Protein AF-R7HRK1-F1 (afdb_monomer_lite)

Secondary structure (DSSP, 8-state):
-PPEEEEGGG--TT-EEEE-S-EEEEPSSSEEPS-EEEE-TT-EEEESS-EEEPTT-EEEE-TT-EEEE-S-EEE-TT-EEEE-TT-EEE-TT-EEEE-TT-EEEE-TT-EEESSEEEEEEEEEE--SS--B-TT-EEEEEE--SEE-GGGGT---BSSHHHHHSTTSPB-HHHHHHHHHHHTTSEEEE-SEEEEE-SPEEE-TT-EEEEPP----EETTEE---EEEEE---HHHHHHHHTT--TT-TTTTT--EEEEESEEEEEEEE--TT-GGG-EEEEEEEESSSS--TTEEEESEEEE------TTSS-SS--PPPEEEEESS-EEEES-EEES-SEEEEE-SS-----EEES-EEE----TTGGGS-GGGPPEEEE--SSEEEEEEES-EE--SSSEEEEEESEEEEEEES-EE-S-EEEES-EEEEEES-EE-TT--EEEES-EEEEES-EEE--SS-SEEEE-SS--EEEEES-EEEEPPHHHHHTBTTTTS-GGGTTGGG----SEEE-SS-EEEEES-EEEE-SSSS---EEEE--EEEEPTTS-EEEEPHHHHHHHHHHTTEEEEETTTEEE-----S-TT------GGGG----PBP--EEEEEEE-TTSPEEEEE--EEEEEEEEEEEETTTTEEE-SSSSSSPEEPPEE-SSSEESEEEET-EEEEEEEETTEEEEEEEEB-EEEEPPS-EEEEEEEEEETTSS-EEEEEEEEES-SEEEE-SSEETTEEPEE--GGGPPPPB--EEEEEEETTEEEEEES-S--SS--TT-EEEETTSTT-EE-TT-

Foldseek 3Di:
DDAAEAELVPDDAAEEAEDAAAHEYEYPDQERHAYEYEQDALYEYEYPEEHEYEAAHEYHYDHNAAYEYPAAYEYEELYEYEFEANHYEYEAPHEYEYYANYEYEFEANRYEYQHEYEYAQYEYDYDLAQGYDQRYHYYYDYVDLEFELRVNPWDFAPDLVQLLDPPDDASLSSQQRSQRNQVQHEHEYFFGETHHQDAREAEPLGHYEKAADDQDCDVNDGRGIAEYEYHHAPVNVVVQQPQAPPPDLQQNAPQENYEYQKDWDWDWDDPPPDPVPTRTHIHIAGNDAPADQRAEDERYEYEYPNFPPPPPDPLPDRDFHEYYEYNAAYAYYQYEYHRGLADYAYGQGEYENRHHENYEYDDDDDPSLLPDDPVSRAENEHDHHEYEDAEAENYEEDDRNHAHEEAYNYEYYEHEHYEYAGEYEHENYENYEHEHYEYDDQHAYEYENYEYEYEQYHAEHWLDQRYEWYYPQAYEYEYANYEYEYEFPLVLVQEPCSVPDPPCQCSRLAHQFNYEGEQNYKYKAAQYFYDYDYPDPPDPFTFFGWYFYQDPVRDTHGTDLCCLFASLQRNHTWMQHGRRQIFGWDDDDPLAPQDDDDCVVVLDHQRFQRHWDFPVDAPPVRHTDIDRPWAKKFKWKWFGNGLQQQAGADPDPDQDTHTWWWDPNPDTDRMDTFDDWDWRWHADPNDTDIDIGTGWIKTFARSGQGWMKMWMAGPVRPDIWIFTIRGNGRGIWTDSPQDISNTGIDGDDPVSRRRHDYFFPDWTDGRHEIETEGCDQDGPSHDQRYWYFHPPPPGDIRNNPD

Sequence (802 aa):
MGRNFIYTSSWHEGDVVEITTNSTIEQITPIVPRVHIVVGKDVHVDFNVGFTFADGTVIEIKEGGCLEVTSNVTIGKNCRIYAGSEALSLLEKKSLTIGQNSVLHLQRHSVIGSGTLVGDFAQIEAPLVEIFGSKVKVEGDWLNDRVYPQWFGAVAYKSCGEASAASSVCSADAIERAVRMAVYGEVFIPRGYYRIARTIKLPFGVNIRGASSVEWDYDGVTKYGTVLVSAFDYEGLKSRLQGVDDNCESCKENNYLIEINVQWVVIVENPEDDAEKWKKIIVPRSEIEYTTRETSIKNLRLRNSSLPLLKDIGREQAYLMYGILSGASLNMDGVTFQHFGQALRFTDNYIDNKCVVNCTMSEYWDAYMLNQDEAHKPYAFNMGFLGDALMFAHNGVSGFVNKGLLVNNCGGAMICDNIITAESKIRQSKAVDFSSNHLERGTILKIEDSEVTMRSNYFWLGQEPVVQISGADGSVVSMDGDAFRFYDSAFYMSQSDFEKTKDDNGAAYRINADIALDRQSKLNLSNVYRYWGGEGFSSMLTCGVHVCEWMDDGSFGEVLDVFKRFSYALSRNCQISTGFKANMHFEESGLMDVPDPRPYGMLNAGVAWVLMYDTGETDNEGNKKYEKDVGTYTYECQLLLDSKRGIGWTYDDKQTMRNLPIWNGDGFVDEVTVRDEFSVSYIDDKQEKTRSVVKGVLIALPCVYGVVRIKRMKSTGDDCRYVDVPVCGAKFLYDNGVSVCGFPWQDYTHNDEITLNKGVDSVEISASRAKLYANQSVFKNLKSEDVVYKLGDKYTLIDNNK

pLDDT: mean 81.84, std 15.82, range [37.88, 98.75]

Structure (mmCIF, N/CA/C/O backbone):
data_AF-R7HRK1-F1
#
_entry.id   AF-R7HRK1-F1
#
loop_
_atom_site.group_PDB
_atom_site.id
_atom_site.type_symbol
_atom_site.label_atom_id
_atom_site.label_alt_id
_atom_site.label_comp_id
_atom_site.label_asym_id
_atom_site.label_entity_id
_atom_site.label_seq_id
_atom_site.pdbx_PDB_ins_code
_atom_site.Cartn_x
_atom_site.Cartn_y
_atom_site.Cartn_z
_atom_site.occupancy
_atom_site.B_iso_or_equiv
_atom_site.auth_seq_id
_atom_site.auth_comp_id
_atom_site.auth_asym_id
_atom_site.auth_atom_id
_atom_site.pdbx_PDB_model_num
ATOM 1 N N . MET A 1 1 ? -45.266 3.252 51.906 1.00 43.16 1 MET A N 1
ATOM 2 C CA . MET A 1 1 ? -45.538 1.812 52.115 1.00 43.16 1 MET A CA 1
ATOM 3 C C . MET A 1 1 ? -44.201 1.157 52.421 1.00 43.16 1 MET A C 1
ATOM 5 O O . MET A 1 1 ? -43.238 1.507 51.753 1.00 43.16 1 MET A O 1
ATOM 9 N N . GLY A 1 2 ? -44.105 0.371 53.495 1.00 56.53 2 GLY A N 1
ATOM 10 C CA . GLY A 1 2 ? -42.823 -0.110 54.030 1.00 56.53 2 GLY A CA 1
ATOM 11 C C . GLY A 1 2 ? -42.136 -1.122 53.111 1.00 56.53 2 GLY A C 1
ATOM 12 O O . GLY A 1 2 ? -42.814 -1.955 52.518 1.00 56.53 2 GLY A O 1
ATOM 13 N N . ARG A 1 3 ? -40.807 -1.031 52.991 1.00 67.06 3 ARG A N 1
ATOM 14 C CA . ARG A 1 3 ? -39.968 -2.112 52.451 1.00 67.06 3 ARG A CA 1
ATOM 15 C C . ARG A 1 3 ? -39.905 -3.241 53.479 1.00 67.06 3 ARG A C 1
ATOM 17 O O . ARG A 1 3 ? -39.780 -2.966 54.672 1.00 67.06 3 ARG A O 1
ATOM 24 N N . ASN A 1 4 ? -39.987 -4.483 53.015 1.00 85.38 4 ASN A N 1
ATOM 25 C CA . ASN A 1 4 ? -39.751 -5.653 53.857 1.00 85.38 4 ASN A CA 1
ATOM 26 C C . ASN A 1 4 ? -38.242 -5.881 54.028 1.00 85.38 4 ASN A C 1
ATOM 28 O O . ASN A 1 4 ? -37.469 -5.576 53.127 1.00 85.38 4 ASN A O 1
ATOM 32 N N . PHE A 1 5 ? -37.817 -6.425 55.165 1.00 85.94 5 PHE A N 1
ATOM 33 C CA . PHE A 1 5 ? -36.421 -6.803 55.399 1.00 85.94 5 PHE A CA 1
ATOM 34 C C . PHE A 1 5 ? -36.304 -8.326 55.399 1.00 85.94 5 PHE A C 1
ATOM 36 O O . PHE A 1 5 ? -37.048 -9.001 56.112 1.00 85.94 5 PHE A O 1
ATOM 43 N N . ILE A 1 6 ? -35.392 -8.867 54.588 1.00 86.38 6 ILE A N 1
ATOM 44 C CA . ILE A 1 6 ? -35.136 -10.309 54.493 1.00 86.38 6 ILE A CA 1
ATOM 45 C C . ILE A 1 6 ? -33.760 -10.598 55.080 1.00 86.38 6 ILE A C 1
ATOM 47 O O . ILE A 1 6 ? -32.749 -10.127 54.564 1.00 86.38 6 ILE A O 1
ATOM 51 N N . TYR A 1 7 ? -33.725 -11.400 56.143 1.00 85.94 7 TYR A N 1
ATOM 52 C CA . TYR A 1 7 ? -32.491 -11.777 56.827 1.00 85.94 7 TYR A CA 1
ATOM 53 C C . TYR A 1 7 ? -31.938 -13.095 56.285 1.00 85.94 7 TYR A C 1
ATOM 55 O O . TYR A 1 7 ? -32.559 -14.152 56.424 1.00 85.94 7 TYR A O 1
ATOM 63 N N . THR A 1 8 ? -30.729 -13.041 55.729 1.00 83.38 8 THR A N 1
ATOM 64 C CA . THR A 1 8 ? -30.027 -14.215 55.160 1.00 83.38 8 THR A CA 1
ATOM 65 C C . THR A 1 8 ? -29.679 -15.300 56.186 1.00 83.38 8 THR A C 1
ATOM 67 O O . THR A 1 8 ? -29.416 -16.432 55.799 1.00 83.38 8 THR A O 1
ATOM 70 N N . SER A 1 9 ? -29.737 -15.007 57.492 1.00 80.06 9 SER A N 1
ATOM 71 C CA . SER A 1 9 ? -29.539 -15.996 58.568 1.00 80.06 9 SER A CA 1
ATOM 72 C C . SER A 1 9 ? -30.571 -17.127 58.573 1.00 80.06 9 SER A C 1
ATOM 74 O O . SER A 1 9 ? -30.361 -18.138 59.238 1.00 80.06 9 SER A O 1
ATOM 76 N N . SER A 1 10 ? -31.688 -16.942 57.868 1.00 81.12 10 SER A N 1
ATOM 77 C CA . SER A 1 10 ? -32.748 -17.940 57.718 1.00 81.12 10 SER A CA 1
ATOM 78 C C . SER A 1 10 ? -32.573 -18.854 56.502 1.00 81.12 10 SER A C 1
ATOM 80 O O . SER A 1 10 ? -33.369 -19.773 56.330 1.00 81.12 10 SER A O 1
ATOM 82 N N . TRP A 1 11 ? -31.573 -18.596 55.654 1.00 88.00 11 TRP A N 1
ATOM 83 C CA . TRP A 1 11 ? -31.360 -19.338 54.414 1.00 88.00 11 TRP A CA 1
ATOM 84 C C . TRP A 1 11 ? -30.428 -20.522 54.656 1.00 88.00 11 TRP A C 1
ATOM 86 O O . TRP A 1 11 ? -29.427 -20.407 55.367 1.00 88.00 11 TRP A O 1
ATOM 96 N N . HIS A 1 12 ? -30.740 -21.649 54.029 1.00 88.06 12 HIS A N 1
ATOM 97 C CA . HIS A 1 12 ? -29.974 -22.883 54.088 1.00 88.06 12 HIS A CA 1
ATOM 98 C C . HIS A 1 12 ? -29.457 -23.267 52.701 1.00 88.06 12 HIS A C 1
ATOM 100 O O . HIS A 1 12 ? -29.936 -22.820 51.659 1.00 88.06 12 HIS A O 1
ATOM 106 N N . GLU A 1 13 ? -28.440 -24.119 52.706 1.00 89.12 13 GLU A N 1
ATOM 107 C CA . GLU A 1 13 ? -27.839 -24.680 51.504 1.00 89.12 13 GLU A CA 1
ATOM 108 C C . GLU A 1 13 ? -28.887 -25.427 50.655 1.00 89.12 13 GLU A C 1
ATOM 110 O O . GLU A 1 13 ? -29.468 -26.416 51.102 1.00 89.12 13 GLU A O 1
ATOM 115 N N . GLY A 1 14 ? -29.087 -24.979 49.414 1.00 88.75 14 GLY A N 1
ATOM 116 C CA . GLY A 1 14 ? -30.035 -25.550 48.455 1.00 88.75 14 GLY A CA 1
ATOM 117 C C . GLY A 1 14 ? -31.432 -24.922 48.462 1.00 88.75 14 GLY A C 1
ATOM 118 O O . GLY A 1 14 ? -32.275 -25.358 47.676 1.00 88.75 14 GLY A O 1
ATOM 119 N N . ASP A 1 15 ? -31.685 -23.913 49.300 1.00 91.88 15 ASP A N 1
ATOM 120 C CA . ASP A 1 15 ? -32.994 -23.259 49.365 1.00 91.88 15 ASP A CA 1
ATOM 121 C C . ASP A 1 15 ? -33.365 -22.566 48.045 1.00 91.88 15 ASP A C 1
ATOM 123 O O . ASP A 1 15 ? -32.522 -21.983 47.357 1.00 91.88 15 ASP A O 1
ATOM 127 N N . VAL A 1 16 ? -34.663 -22.578 47.726 1.00 93.56 16 VAL A N 1
ATOM 128 C CA . VAL A 1 16 ? -35.264 -21.709 46.707 1.00 93.56 16 VAL A CA 1
ATOM 129 C C . VAL A 1 16 ? -35.940 -20.546 47.429 1.00 93.56 16 VAL A C 1
ATOM 131 O O . VAL A 1 16 ? -36.921 -20.743 48.144 1.00 93.56 16 VAL A O 1
ATOM 134 N N . VAL A 1 17 ? -35.407 -19.339 47.258 1.00 91.38 17 VAL A N 1
ATOM 135 C CA . VAL A 1 17 ? -35.871 -18.121 47.928 1.00 91.38 17 VAL A CA 1
ATOM 136 C C . VAL A 1 17 ? -36.610 -17.248 46.920 1.00 91.38 17 VAL A C 1
ATOM 138 O O . VAL A 1 17 ? -35.994 -16.535 46.130 1.00 91.38 17 VAL A O 1
ATOM 141 N N . GLU A 1 18 ? -37.940 -17.295 46.949 1.00 93.00 18 GLU A N 1
ATOM 142 C CA . GLU A 1 18 ? -38.793 -16.461 46.099 1.00 93.00 18 GLU A CA 1
ATOM 143 C C . GLU A 1 18 ? -39.197 -15.170 46.827 1.00 93.00 18 GLU A C 1
ATOM 145 O O . GLU A 1 18 ? -39.800 -15.200 47.902 1.00 93.00 18 GLU A O 1
ATOM 150 N N . ILE A 1 19 ? -38.859 -14.019 46.243 1.00 92.81 19 ILE A N 1
ATOM 151 C CA . ILE A 1 19 ? -39.132 -12.694 46.802 1.00 92.81 19 ILE A CA 1
ATOM 152 C C . ILE A 1 19 ? -40.277 -12.059 46.015 1.00 92.81 19 ILE A C 1
ATOM 154 O O . ILE A 1 19 ? -40.098 -11.636 44.876 1.00 92.81 19 ILE A O 1
ATOM 158 N N . THR A 1 20 ? -41.457 -11.967 46.628 1.00 92.50 20 THR A N 1
ATOM 159 C CA . THR A 1 20 ? -42.696 -11.519 45.960 1.00 92.50 20 THR A CA 1
ATOM 160 C C . THR A 1 20 ? -43.121 -10.089 46.312 1.00 92.50 20 THR A C 1
ATOM 162 O O . THR A 1 20 ? -44.172 -9.628 45.873 1.00 92.50 20 THR A O 1
ATOM 165 N N . THR A 1 21 ? -42.344 -9.377 47.131 1.00 91.88 21 THR A N 1
ATOM 166 C CA . THR A 1 21 ? -42.627 -7.998 47.566 1.00 91.88 21 THR A CA 1
ATOM 167 C C . THR A 1 21 ? -41.347 -7.183 47.647 1.00 91.88 21 THR A C 1
ATOM 169 O O . THR A 1 21 ? -40.297 -7.749 47.948 1.00 91.88 21 THR A O 1
ATOM 172 N N . ASN A 1 22 ? -41.437 -5.862 47.464 1.00 91.69 22 ASN A N 1
ATOM 173 C CA . ASN A 1 22 ? -40.282 -4.967 47.564 1.00 91.69 22 ASN A CA 1
ATOM 174 C C . ASN A 1 22 ? -39.552 -5.135 48.899 1.00 91.69 22 ASN A C 1
ATOM 176 O O . ASN A 1 22 ? -40.147 -4.939 49.966 1.00 91.69 22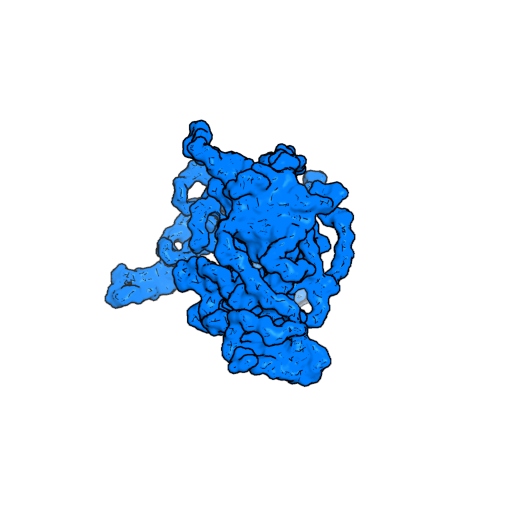 ASN A O 1
ATOM 180 N N . SER A 1 23 ? -38.273 -5.493 48.829 1.00 91.88 23 SER A N 1
ATOM 181 C CA . SER A 1 23 ? -37.516 -5.928 49.999 1.00 91.88 23 SER A CA 1
ATOM 182 C C . SER A 1 23 ? -36.078 -5.426 49.987 1.00 91.88 23 SER A C 1
ATOM 184 O O . SER A 1 23 ? -35.483 -5.267 48.930 1.00 91.88 23 SER A O 1
ATOM 186 N N . THR A 1 24 ? -35.508 -5.244 51.171 1.00 89.06 24 THR A N 1
ATOM 187 C CA . THR A 1 24 ? -34.071 -5.071 51.375 1.00 89.06 24 THR A CA 1
ATOM 188 C C . THR A 1 24 ? -33.519 -6.350 51.980 1.00 89.06 24 THR A C 1
ATOM 190 O O . THR A 1 24 ? -33.995 -6.810 53.022 1.00 89.06 24 THR A O 1
ATOM 193 N N . ILE A 1 25 ? -32.523 -6.946 51.333 1.00 85.81 25 ILE A N 1
ATOM 194 C CA . ILE A 1 25 ? -31.804 -8.084 51.898 1.00 85.81 25 ILE A CA 1
ATOM 195 C C . ILE A 1 25 ? -30.786 -7.541 52.903 1.00 85.81 25 ILE A C 1
ATOM 197 O O . ILE A 1 25 ? -29.882 -6.771 52.560 1.00 85.81 25 ILE A O 1
ATOM 201 N N . GLU A 1 26 ? -30.944 -7.953 54.159 1.00 81.62 26 GLU A N 1
ATOM 202 C CA . GLU A 1 26 ? -30.003 -7.686 55.239 1.00 81.62 26 GLU A CA 1
ATOM 203 C C . GLU A 1 26 ? -29.160 -8.926 55.514 1.00 81.62 26 GLU A C 1
ATOM 205 O O . GLU A 1 26 ? -29.650 -10.037 55.760 1.00 81.62 26 GLU A O 1
ATOM 210 N N . GLN A 1 27 ? -27.848 -8.725 55.456 1.00 69.06 27 GLN A N 1
ATOM 211 C CA . GLN A 1 27 ? -26.895 -9.785 55.706 1.00 69.06 27 GLN A CA 1
ATOM 212 C C . GLN A 1 27 ? -26.396 -9.748 57.150 1.00 69.06 27 GLN A C 1
ATOM 214 O O . GLN A 1 27 ? -26.017 -8.692 57.651 1.00 69.06 27 GLN A O 1
ATOM 219 N N . ILE A 1 28 ? -26.379 -10.915 57.804 1.00 63.84 28 ILE A N 1
ATOM 220 C CA . ILE A 1 28 ? -25.825 -11.085 59.161 1.00 63.84 28 ILE A CA 1
ATOM 221 C C . ILE A 1 28 ? -24.475 -11.830 59.118 1.00 63.84 28 ILE A C 1
ATOM 223 O O . ILE A 1 28 ? -23.626 -11.622 59.981 1.00 63.84 28 ILE A O 1
ATOM 227 N N . THR A 1 29 ? -24.239 -12.666 58.102 1.00 66.06 29 THR A N 1
ATOM 228 C CA . THR A 1 29 ? -23.014 -13.470 57.921 1.00 66.06 29 THR A CA 1
ATOM 229 C C . THR A 1 29 ? -22.322 -13.117 56.609 1.00 66.06 29 THR A C 1
ATOM 231 O O . THR A 1 29 ? -23.040 -13.026 55.636 1.00 66.06 29 THR A O 1
ATOM 234 N N . PRO A 1 30 ? -20.983 -13.016 56.499 1.00 69.12 30 PRO A N 1
ATOM 235 C CA . PRO A 1 30 ? -20.296 -12.488 55.302 1.00 69.12 30 PRO A CA 1
ATOM 236 C C . PRO A 1 30 ? -20.560 -13.226 53.975 1.00 69.12 30 PRO A C 1
ATOM 238 O O . PRO A 1 30 ? -20.444 -12.637 52.898 1.00 69.12 30 PRO A O 1
ATOM 241 N N . ILE A 1 31 ? -20.914 -14.513 54.040 1.00 77.19 31 ILE A N 1
ATOM 242 C CA . ILE A 1 31 ? -21.186 -15.374 52.883 1.00 77.19 31 ILE A CA 1
ATOM 243 C C . ILE A 1 31 ? -22.622 -15.892 52.995 1.00 77.19 31 ILE A C 1
ATOM 245 O O . ILE A 1 31 ? -23.007 -16.428 54.035 1.00 77.19 31 ILE A O 1
ATOM 249 N N . VAL A 1 32 ? -23.410 -15.716 51.935 1.00 82.25 32 VAL A N 1
ATOM 250 C CA . VAL A 1 32 ? -24.746 -16.315 51.785 1.00 82.25 32 VAL A CA 1
ATOM 251 C C . VAL A 1 32 ? -24.575 -17.759 51.291 1.00 82.25 32 VAL A C 1
ATOM 253 O O . VAL A 1 32 ? -23.785 -17.949 50.365 1.00 82.25 32 VAL A O 1
ATOM 256 N N . PRO A 1 33 ? -25.267 -18.768 51.861 1.00 86.25 33 PRO A N 1
ATOM 257 C CA . PRO A 1 33 ? -25.191 -20.157 51.386 1.00 86.25 33 PRO A CA 1
ATOM 258 C C . PRO A 1 33 ? -25.660 -20.293 49.931 1.00 86.25 33 PRO A C 1
ATOM 260 O O . PRO A 1 33 ? -26.270 -19.372 49.383 1.00 86.25 33 PRO A O 1
ATOM 263 N N . ARG A 1 34 ? -25.383 -21.433 49.285 1.00 91.50 34 ARG A N 1
ATOM 264 C CA . ARG A 1 34 ? -25.794 -21.644 47.890 1.00 91.50 34 ARG A CA 1
ATOM 265 C C . ARG A 1 34 ? -27.310 -21.750 47.832 1.00 91.50 34 ARG A C 1
ATOM 267 O O . ARG A 1 34 ? -27.889 -22.655 48.427 1.00 91.50 34 ARG A O 1
ATOM 274 N N . VAL A 1 35 ? -27.936 -20.863 47.071 1.00 92.69 35 VAL A N 1
ATOM 275 C CA . VAL A 1 35 ? -29.396 -20.765 46.960 1.00 92.69 35 VAL A CA 1
ATOM 276 C C . VAL A 1 35 ? -29.832 -20.546 45.512 1.00 92.69 35 VAL A C 1
ATOM 278 O O . VAL A 1 35 ? -29.031 -20.176 44.652 1.00 92.69 35 VAL A O 1
ATOM 281 N N . HIS A 1 36 ? -31.116 -20.762 45.242 1.00 95.38 36 HIS A N 1
ATOM 282 C CA . HIS A 1 36 ? -31.787 -20.285 44.039 1.00 95.38 36 HIS A CA 1
ATOM 283 C C . HIS A 1 36 ? -32.698 -19.114 44.412 1.00 95.38 36 HIS A C 1
ATOM 285 O O . HIS A 1 36 ? -33.750 -19.305 45.013 1.00 95.38 36 HIS A O 1
ATOM 291 N N . ILE A 1 37 ? -32.293 -17.896 44.070 1.00 93.50 37 ILE A N 1
ATOM 292 C CA . ILE A 1 37 ? -33.057 -16.682 44.363 1.00 93.50 37 ILE A CA 1
ATOM 293 C C . ILE A 1 37 ? -33.919 -16.342 43.163 1.00 93.50 37 ILE A C 1
ATOM 295 O O . ILE A 1 37 ? -33.408 -16.216 42.052 1.00 93.50 37 ILE A O 1
ATOM 299 N N . VAL A 1 38 ? -35.207 -16.135 43.408 1.00 94.75 38 VAL A N 1
ATOM 300 C CA . VAL A 1 38 ? -36.164 -15.689 42.402 1.00 94.75 38 VAL A CA 1
ATOM 301 C C . VAL A 1 38 ? -36.713 -14.330 42.822 1.00 94.75 38 VAL A C 1
ATOM 303 O O . VAL A 1 38 ? -37.481 -14.231 43.778 1.00 94.75 38 VAL A O 1
ATOM 306 N N . VAL A 1 39 ? -36.327 -13.269 42.113 1.00 94.69 39 VAL A N 1
ATOM 307 C CA . VAL A 1 39 ? -36.948 -11.946 42.259 1.00 94.69 39 VAL A CA 1
ATOM 308 C C . VAL A 1 39 ? -38.236 -11.948 41.444 1.00 94.69 39 VAL A C 1
ATOM 310 O O . VAL A 1 39 ? -38.204 -12.119 40.224 1.00 94.69 39 VAL A O 1
ATOM 313 N N . GLY A 1 40 ? -39.369 -11.814 42.132 1.00 90.31 40 GLY A N 1
ATOM 314 C CA . GLY A 1 40 ? -40.701 -11.892 41.545 1.00 90.31 40 GLY A CA 1
ATOM 315 C C . GLY A 1 40 ? -41.011 -10.770 40.551 1.00 90.31 40 GLY A C 1
ATOM 316 O O . GLY A 1 40 ? -40.269 -9.800 40.398 1.00 90.31 40 GLY A O 1
ATOM 317 N N . LYS A 1 41 ? -42.148 -10.914 39.865 1.00 90.62 41 LYS A N 1
ATOM 318 C CA . LYS A 1 41 ? -42.614 -9.948 38.864 1.00 90.62 41 LYS A CA 1
ATOM 319 C C . LYS A 1 41 ? -42.879 -8.581 39.506 1.00 90.62 41 LYS A C 1
ATOM 321 O O . LYS A 1 41 ? -43.570 -8.525 40.519 1.00 90.62 41 LYS A O 1
ATOM 326 N N . ASP A 1 42 ? -42.361 -7.508 38.910 1.00 88.69 42 ASP A N 1
ATOM 327 C CA . ASP A 1 42 ? -42.511 -6.123 39.400 1.00 88.69 42 ASP A CA 1
ATOM 328 C C . ASP A 1 42 ? -41.987 -5.903 40.841 1.00 88.69 42 ASP A C 1
ATOM 330 O O . ASP A 1 42 ? -42.423 -4.992 41.552 1.00 88.69 42 ASP A O 1
ATOM 334 N N . VAL A 1 43 ? -41.055 -6.755 41.295 1.00 91.25 43 VAL A N 1
ATOM 335 C CA . VAL A 1 43 ? -40.468 -6.698 42.641 1.00 91.25 43 VAL A CA 1
ATOM 336 C C . VAL A 1 43 ? -39.103 -6.028 42.616 1.00 91.25 43 VAL A C 1
ATOM 338 O O . VAL A 1 43 ? -38.210 -6.430 41.877 1.00 91.25 43 VAL A O 1
ATOM 341 N N . HIS A 1 44 ? -38.912 -5.056 43.503 1.00 91.69 44 HIS A N 1
ATOM 342 C CA . HIS A 1 44 ? -37.642 -4.375 43.702 1.00 91.69 44 HIS A CA 1
ATOM 343 C C . HIS A 1 44 ? -36.906 -4.908 44.936 1.00 91.69 44 HIS A C 1
ATOM 345 O O . HIS A 1 44 ? -37.411 -4.801 46.060 1.00 91.69 44 HIS A O 1
ATOM 351 N N . VAL A 1 45 ? -35.693 -5.420 44.741 1.00 91.06 45 VAL A N 1
ATOM 352 C CA . VAL A 1 45 ? -34.826 -5.938 45.804 1.00 91.06 45 VAL A CA 1
ATOM 353 C C . VAL A 1 45 ? -33.526 -5.153 45.846 1.00 91.06 45 VAL A C 1
ATOM 355 O O . VAL A 1 45 ? -32.880 -5.011 44.819 1.00 91.06 45 VAL A O 1
ATOM 358 N N . ASP A 1 46 ? -33.128 -4.664 47.017 1.00 90.00 46 ASP A N 1
ATOM 359 C CA . ASP A 1 46 ? -31.837 -3.996 47.215 1.00 90.00 46 ASP A CA 1
ATOM 360 C C . ASP A 1 46 ? -31.024 -4.598 48.369 1.00 90.00 46 ASP A C 1
ATOM 362 O O . ASP A 1 46 ? -31.499 -5.456 49.120 1.00 90.00 46 ASP A O 1
ATOM 366 N N . PHE A 1 47 ? -29.771 -4.159 48.503 1.00 84.19 47 PHE A N 1
ATOM 367 C CA . PHE A 1 47 ? -28.799 -4.729 49.434 1.00 84.19 47 PHE A CA 1
ATOM 368 C C . PHE A 1 47 ? -28.287 -3.690 50.438 1.00 84.19 47 PHE A C 1
ATOM 370 O O . PHE A 1 47 ? -27.630 -2.716 50.068 1.00 84.19 47 PHE A O 1
ATOM 377 N N . ASN A 1 48 ? -28.526 -3.900 51.736 1.00 76.00 48 ASN A N 1
ATOM 378 C CA . ASN A 1 48 ? -28.136 -2.904 52.747 1.00 76.00 48 ASN A CA 1
ATOM 379 C C . ASN A 1 48 ? -26.603 -2.824 52.953 1.00 76.00 48 ASN A C 1
ATOM 381 O O . ASN A 1 48 ? -26.036 -1.762 53.199 1.00 76.00 48 ASN A O 1
ATOM 385 N N . VAL A 1 49 ? -25.904 -3.956 52.832 1.00 80.31 49 VAL A N 1
ATOM 386 C CA . VAL A 1 49 ? -24.457 -4.091 53.094 1.00 80.31 49 VAL A CA 1
ATOM 387 C C . VAL A 1 49 ? -23.775 -4.883 51.985 1.00 80.31 49 VAL A C 1
ATOM 389 O O . VAL A 1 49 ? -24.453 -5.524 51.188 1.00 80.31 49 VAL A O 1
ATOM 392 N N . GLY A 1 50 ? -22.449 -4.787 51.873 1.00 80.25 50 GLY A N 1
ATOM 393 C CA . GLY A 1 50 ? -21.697 -5.544 50.869 1.00 80.25 50 GLY A CA 1
ATOM 394 C C . GLY A 1 50 ? -21.510 -7.003 51.279 1.00 80.25 50 GLY A C 1
ATOM 395 O O . GLY A 1 50 ? -21.308 -7.268 52.464 1.00 80.25 50 GLY A O 1
ATOM 396 N N . PHE A 1 51 ? -21.585 -7.932 50.322 1.00 82.44 51 PHE A N 1
ATOM 397 C CA . PHE A 1 51 ? -21.531 -9.362 50.624 1.00 82.44 51 PHE A CA 1
ATOM 398 C C . PHE A 1 51 ? -21.212 -10.289 49.451 1.00 82.44 51 PHE A C 1
ATOM 400 O O . PHE A 1 51 ? -21.140 -9.847 48.309 1.00 82.44 51 PHE A O 1
ATOM 407 N N . THR A 1 52 ? -21.031 -11.586 49.741 1.00 88.44 52 THR A N 1
ATOM 408 C CA . THR A 1 52 ? -20.759 -12.633 48.743 1.00 88.44 52 THR A CA 1
ATOM 409 C C . THR A 1 52 ? -21.827 -13.735 48.731 1.00 88.44 52 THR A C 1
ATOM 411 O O . THR A 1 52 ? -22.128 -14.306 49.780 1.00 88.44 52 THR A O 1
ATOM 414 N N . PHE A 1 53 ? -22.378 -14.069 47.560 1.00 90.12 53 PHE A N 1
ATOM 415 C CA . PHE A 1 53 ? -23.128 -15.313 47.342 1.00 90.12 53 PHE A CA 1
ATOM 416 C C . PHE A 1 53 ? -22.171 -16.496 47.189 1.00 90.12 53 PHE A C 1
ATOM 418 O O . PHE A 1 53 ? -21.150 -16.368 46.516 1.00 90.12 53 PHE A O 1
ATOM 425 N N . ALA A 1 54 ? -22.498 -17.646 47.780 1.00 92.25 54 ALA A N 1
ATOM 426 C CA . ALA A 1 54 ? -21.708 -18.862 47.620 1.00 92.25 54 ALA A CA 1
ATOM 427 C C . ALA A 1 54 ? -21.689 -19.371 46.172 1.00 92.25 54 ALA A C 1
ATOM 429 O O . ALA A 1 54 ? -22.555 -19.056 45.350 1.00 92.25 54 ALA A O 1
ATOM 430 N N . ASP A 1 55 ? -20.701 -20.214 45.891 1.00 95.19 55 ASP A N 1
ATOM 431 C CA . ASP A 1 55 ? -20.543 -20.890 44.611 1.00 95.19 55 ASP A CA 1
ATOM 432 C C . ASP A 1 55 ? -21.787 -21.721 44.244 1.00 95.19 55 ASP A C 1
ATOM 434 O O . ASP A 1 55 ? -22.432 -22.333 45.097 1.00 95.19 55 ASP A O 1
ATOM 438 N N . GLY A 1 56 ? -22.117 -21.774 42.954 1.00 94.69 56 GLY A N 1
ATOM 439 C CA . GLY A 1 56 ? -23.258 -22.528 42.430 1.00 94.69 56 GLY A CA 1
ATOM 440 C C . GLY A 1 56 ? -24.623 -21.875 42.659 1.00 94.69 56 GLY A C 1
ATOM 441 O O . GLY A 1 56 ? -25.642 -22.529 42.436 1.00 94.69 56 GLY A O 1
ATOM 442 N N . THR A 1 57 ? -24.661 -20.622 43.119 1.00 94.75 57 THR A N 1
ATOM 443 C CA . THR A 1 57 ? -25.902 -19.856 43.306 1.00 94.75 57 THR A CA 1
ATOM 444 C C . THR A 1 57 ? -26.579 -19.580 41.959 1.00 94.75 57 THR A C 1
ATOM 446 O O . THR A 1 57 ? -25.922 -19.287 40.955 1.00 94.75 57 THR A O 1
ATOM 449 N N . VAL A 1 58 ? -27.911 -19.649 41.937 1.00 97.19 58 VAL A N 1
ATOM 450 C CA . VAL A 1 58 ? -28.728 -19.256 40.780 1.00 97.19 58 VAL A CA 1
ATOM 451 C C . VAL A 1 58 ? -29.555 -18.033 41.152 1.00 97.19 58 VAL A C 1
ATOM 453 O O . VAL A 1 58 ? -30.205 -18.023 42.193 1.00 97.19 58 VAL A O 1
ATOM 456 N 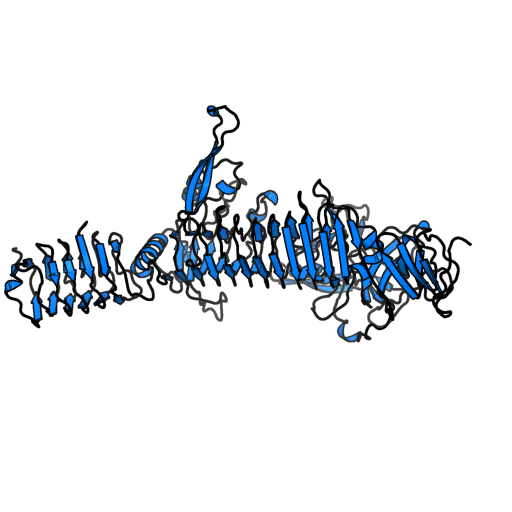N . ILE A 1 59 ? -29.538 -17.003 40.311 1.00 95.50 59 ILE A N 1
ATOM 457 C CA . ILE A 1 59 ? -30.350 -15.795 40.480 1.00 95.50 59 ILE A CA 1
ATOM 458 C C . ILE A 1 59 ? -31.232 -15.646 39.247 1.00 95.50 59 ILE A C 1
ATOM 460 O O . ILE A 1 59 ? -30.733 -15.520 38.132 1.00 95.50 59 ILE A O 1
ATOM 464 N N . GLU A 1 60 ? -32.542 -15.644 39.441 1.00 96.31 60 GLU A N 1
ATOM 465 C CA . GLU A 1 60 ? -33.525 -15.419 38.391 1.00 96.31 60 GLU A CA 1
ATOM 466 C C . GLU A 1 60 ? -34.338 -14.162 38.701 1.00 96.31 60 GLU A C 1
ATOM 468 O O . GLU A 1 60 ? -34.980 -14.061 39.746 1.00 96.31 60 GLU A O 1
ATOM 473 N N . ILE A 1 61 ? -34.326 -13.198 37.784 1.00 95.06 61 ILE A N 1
ATOM 474 C CA . ILE A 1 61 ? -35.082 -11.953 37.908 1.00 95.06 61 ILE A CA 1
ATOM 475 C C . ILE A 1 61 ? -36.215 -11.997 36.891 1.00 95.06 61 ILE A C 1
ATOM 477 O O . ILE A 1 61 ? -35.987 -11.946 35.678 1.00 95.06 61 ILE A O 1
ATOM 481 N N . LYS A 1 62 ? -37.442 -12.158 37.395 1.00 92.06 62 LYS A N 1
ATOM 482 C CA . LYS A 1 62 ? -38.648 -12.246 36.568 1.00 92.06 62 LYS A CA 1
ATOM 483 C C . LYS A 1 62 ? -38.962 -10.886 35.936 1.00 92.06 62 LYS A C 1
ATOM 485 O O . LYS A 1 62 ? -38.421 -9.855 36.318 1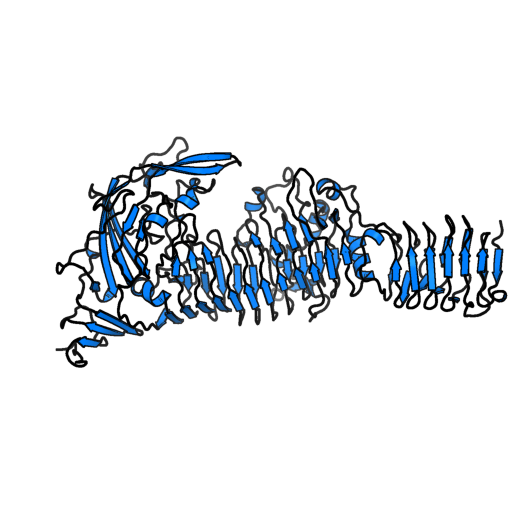.00 92.06 62 LYS A O 1
ATOM 490 N N . GLU A 1 63 ? -39.849 -10.899 34.945 1.00 88.19 63 GLU A N 1
ATOM 491 C CA . GLU A 1 63 ? -40.285 -9.708 34.202 1.00 88.19 63 GLU A CA 1
ATOM 492 C C . GLU A 1 63 ? -40.652 -8.535 35.135 1.00 88.19 63 GLU A C 1
ATOM 494 O O . GLU A 1 63 ? -41.400 -8.715 36.091 1.00 88.19 63 GLU A O 1
ATOM 499 N N . GLY A 1 64 ? -40.111 -7.340 34.884 1.00 87.06 64 GLY A N 1
ATOM 500 C CA . GLY A 1 64 ? -40.350 -6.148 35.714 1.00 87.06 64 GLY A CA 1
ATOM 501 C C . GLY A 1 64 ? -39.695 -6.173 37.104 1.00 87.06 64 GLY A C 1
ATOM 502 O O . GLY A 1 64 ? -39.704 -5.159 37.798 1.00 87.06 64 GLY A O 1
ATOM 503 N N . GLY A 1 65 ? -39.120 -7.303 37.526 1.00 92.94 65 GLY A N 1
ATOM 504 C CA . GLY A 1 65 ? -38.316 -7.394 38.739 1.00 92.94 65 GLY A CA 1
ATOM 505 C C . GLY A 1 65 ? -36.979 -6.670 38.579 1.00 92.94 65 GLY A C 1
ATOM 506 O O . GLY A 1 65 ? -36.433 -6.595 37.480 1.00 92.94 65 GLY A O 1
ATOM 507 N N . CYS A 1 66 ? -36.440 -6.153 39.680 1.00 94.12 66 CYS A N 1
ATOM 508 C CA . CYS A 1 66 ? -35.181 -5.416 39.706 1.00 94.12 66 CYS A CA 1
ATOM 509 C C . CYS A 1 66 ? -34.357 -5.793 40.938 1.00 94.12 66 CYS A C 1
ATOM 511 O O . CYS A 1 66 ? -34.865 -5.816 42.062 1.00 94.12 66 CYS A O 1
ATOM 513 N N . LEU A 1 67 ? -33.074 -6.061 40.712 1.00 93.38 67 LEU A N 1
ATOM 514 C CA . LEU A 1 67 ? -32.051 -6.210 41.730 1.00 93.38 67 LEU A CA 1
ATOM 515 C C . LEU A 1 67 ? -31.150 -4.969 41.715 1.00 93.38 67 LEU A C 1
ATOM 517 O O . LEU A 1 67 ? -30.332 -4.780 40.810 1.00 93.38 67 LEU A O 1
ATOM 521 N N . GLU A 1 68 ? -31.308 -4.119 42.721 1.00 93.12 68 GLU A N 1
ATOM 522 C CA . GLU A 1 68 ? -30.550 -2.887 42.891 1.00 93.12 68 GLU A CA 1
ATOM 523 C C . GLU A 1 68 ? -29.303 -3.123 43.752 1.00 93.12 68 GLU A C 1
ATOM 525 O O . GLU A 1 68 ? -29.355 -3.473 44.932 1.00 93.12 68 GLU A O 1
ATOM 530 N N . VAL A 1 69 ? -28.141 -2.899 43.149 1.00 91.06 69 VAL A N 1
ATOM 531 C CA . VAL A 1 69 ? -26.825 -3.038 43.765 1.00 91.06 69 VAL A CA 1
ATOM 532 C C . VAL A 1 69 ? -26.451 -1.720 44.437 1.00 91.06 69 VAL A C 1
ATOM 534 O O . VAL A 1 69 ? -25.747 -0.874 43.885 1.00 91.06 69 VAL A O 1
ATOM 537 N N . THR A 1 70 ? -26.962 -1.542 45.653 1.00 90.94 70 THR A N 1
ATOM 538 C CA . THR A 1 70 ? -26.723 -0.386 46.538 1.00 90.94 70 THR A CA 1
ATOM 539 C C . THR A 1 70 ? -25.435 -0.507 47.369 1.00 90.94 70 THR A C 1
ATOM 541 O O . THR A 1 70 ? -24.978 0.467 47.974 1.00 90.94 70 THR A O 1
ATOM 544 N N . SER A 1 71 ? -24.795 -1.677 47.365 1.00 89.25 71 SER A N 1
ATOM 545 C CA . SER A 1 71 ? -23.543 -2.012 48.056 1.00 89.25 71 SER A CA 1
ATOM 546 C C . SER A 1 71 ? -22.624 -2.843 47.141 1.00 89.25 71 SER A C 1
ATOM 548 O O . SER A 1 71 ? -23.032 -3.227 46.052 1.00 89.25 71 SER A O 1
ATOM 550 N N . ASN A 1 72 ? -21.373 -3.110 47.537 1.00 91.19 72 ASN A N 1
ATOM 551 C CA . ASN A 1 72 ? -20.495 -3.978 46.737 1.00 91.19 72 ASN A CA 1
ATOM 552 C C . ASN A 1 72 ? -20.885 -5.443 46.949 1.00 91.19 72 ASN A C 1
ATOM 554 O O . ASN A 1 72 ? -20.787 -5.940 48.071 1.00 91.19 72 ASN A O 1
ATOM 558 N N . VAL A 1 73 ? -21.301 -6.121 45.884 1.00 91.62 73 VAL A N 1
ATOM 559 C CA . VAL A 1 73 ? -21.791 -7.502 45.931 1.00 91.62 73 VAL A CA 1
ATOM 560 C C . VAL A 1 73 ? -20.926 -8.387 45.047 1.00 91.62 73 VAL A C 1
ATOM 562 O O . VAL A 1 73 ? -20.608 -8.024 43.918 1.00 91.62 73 VAL A O 1
ATOM 565 N N . THR A 1 74 ? -20.579 -9.566 45.550 1.00 93.62 74 THR A N 1
ATOM 566 C CA . THR A 1 74 ? -19.879 -10.607 44.800 1.00 93.62 74 THR A CA 1
ATOM 567 C C . THR A 1 74 ? -20.795 -11.811 44.636 1.00 93.62 74 THR A C 1
ATOM 569 O O . THR A 1 74 ? -21.388 -12.300 45.594 1.00 93.62 74 THR A O 1
ATOM 572 N N . ILE A 1 75 ? -20.901 -12.323 43.421 1.00 94.06 75 ILE A N 1
ATOM 573 C CA . ILE A 1 75 ? -21.496 -13.618 43.121 1.00 94.06 75 ILE A CA 1
ATOM 574 C C . ILE A 1 75 ? -20.350 -14.625 43.017 1.00 94.06 75 ILE A C 1
ATOM 576 O O . ILE A 1 75 ? -19.369 -14.354 42.328 1.00 94.06 75 ILE A O 1
ATOM 580 N N . GLY A 1 76 ? -20.449 -15.747 43.733 1.00 94.44 76 GLY A N 1
ATOM 581 C CA . GLY A 1 76 ? -19.425 -16.793 43.762 1.00 94.44 76 GLY A CA 1
ATOM 582 C C . GLY A 1 76 ? -19.194 -17.472 42.409 1.00 94.44 76 GLY A C 1
ATOM 583 O O . GLY A 1 76 ? -19.690 -17.053 41.364 1.00 94.44 76 GLY A O 1
ATOM 584 N N . LYS A 1 77 ? -18.431 -18.559 42.415 1.00 96.62 77 LYS A N 1
ATOM 585 C CA . LYS A 1 77 ? -18.048 -19.300 41.206 1.00 96.62 77 LYS A CA 1
ATOM 586 C C . LYS A 1 77 ? -19.165 -20.214 40.711 1.00 96.62 77 LYS A C 1
ATOM 588 O O . LYS A 1 77 ? -19.989 -20.672 41.497 1.00 96.62 77 LYS A O 1
ATOM 593 N N . ASN A 1 78 ? -19.142 -20.578 39.431 1.00 96.81 78 ASN A N 1
ATOM 594 C CA . ASN A 1 78 ? -20.078 -21.527 38.811 1.00 96.81 78 ASN A CA 1
ATOM 595 C C . ASN A 1 78 ? -21.562 -21.138 38.988 1.00 96.81 78 ASN A C 1
ATOM 597 O O . ASN A 1 78 ? -22.428 -22.008 39.102 1.00 96.81 78 ASN A O 1
ATOM 601 N N . CYS A 1 79 ? -21.857 -19.841 39.058 1.00 96.94 79 CYS A N 1
ATOM 602 C CA . CYS A 1 79 ? -23.206 -19.322 39.262 1.00 96.94 79 CYS A CA 1
ATOM 603 C C . CYS A 1 79 ? -23.933 -19.083 37.930 1.00 96.94 79 CYS A C 1
ATOM 605 O O . CYS A 1 79 ? -23.318 -18.972 36.867 1.00 96.94 79 CYS A O 1
ATOM 607 N N . ARG A 1 80 ? -25.263 -18.965 37.981 1.00 97.81 80 ARG A N 1
ATOM 608 C CA . ARG A 1 80 ? -26.076 -18.563 36.821 1.00 97.81 80 ARG A CA 1
ATOM 609 C C . ARG A 1 80 ? -26.993 -17.412 37.175 1.00 97.81 80 ARG A C 1
ATOM 611 O O . ARG A 1 80 ? -27.684 -17.468 38.187 1.00 97.81 80 ARG A O 1
ATOM 618 N N . ILE A 1 81 ? -27.015 -16.396 36.324 1.00 97.19 81 ILE A N 1
ATOM 619 C CA . ILE A 1 81 ? -27.848 -15.212 36.509 1.00 97.19 81 ILE A CA 1
ATOM 620 C C . ILE A 1 81 ? -28.714 -15.031 35.270 1.00 97.19 81 ILE A C 1
ATOM 622 O O . ILE A 1 81 ? -28.193 -14.926 34.163 1.00 97.19 81 ILE A O 1
ATOM 626 N N . TYR A 1 82 ? -30.027 -14.982 35.460 1.00 97.06 82 TYR A N 1
ATOM 627 C CA . TYR A 1 82 ? -31.015 -14.731 34.417 1.00 97.06 82 TYR A CA 1
ATOM 628 C C . TYR A 1 82 ? -31.645 -13.366 34.664 1.00 97.06 82 TYR A C 1
ATOM 630 O O . TYR A 1 82 ? -32.425 -13.198 35.603 1.00 97.06 82 TYR A O 1
ATOM 638 N N . ALA A 1 83 ? -31.289 -12.391 33.832 1.00 94.19 83 ALA A N 1
ATOM 639 C CA . ALA A 1 83 ? -31.731 -11.013 33.968 1.00 94.19 83 ALA A CA 1
ATOM 640 C C . ALA A 1 83 ? -32.533 -10.592 32.727 1.00 94.19 83 ALA A C 1
ATOM 642 O O . ALA A 1 83 ? -32.008 -10.536 31.612 1.00 94.19 83 ALA A O 1
ATOM 643 N N . GLY A 1 84 ? -33.821 -10.300 32.926 1.00 89.25 84 GLY A N 1
ATOM 644 C CA . GLY A 1 84 ? -34.685 -9.688 31.913 1.00 89.25 84 GLY A CA 1
ATOM 645 C C . GLY A 1 84 ? -34.345 -8.214 31.656 1.00 89.25 84 GLY A C 1
ATOM 646 O O . GLY A 1 84 ? -33.276 -7.738 32.033 1.00 89.25 84 GLY A O 1
ATOM 647 N N . SER A 1 85 ? -35.247 -7.477 31.009 1.00 86.81 85 SER A N 1
ATOM 648 C CA . SER A 1 85 ? -35.097 -6.023 30.822 1.00 86.81 85 SER A CA 1
ATOM 649 C C . SER A 1 85 ? -35.096 -5.291 32.167 1.00 86.81 85 SER A C 1
ATOM 651 O O . SER A 1 85 ? -35.932 -5.595 33.011 1.00 86.81 85 SER A O 1
ATOM 653 N N . GLU A 1 86 ? -34.184 -4.330 32.344 1.00 87.94 86 GLU A N 1
ATOM 654 C CA . GLU A 1 86 ? -34.028 -3.490 33.551 1.00 87.94 86 GLU A CA 1
ATOM 655 C C . GLU A 1 86 ? -33.846 -4.268 34.869 1.00 87.94 86 GLU A C 1
ATOM 657 O O . GLU A 1 86 ? -34.060 -3.744 35.959 1.00 87.94 86 GLU A O 1
ATOM 662 N N . ALA A 1 87 ? -33.409 -5.523 34.774 1.00 92.69 87 ALA A N 1
ATOM 663 C CA . ALA A 1 87 ? -33.340 -6.435 35.904 1.00 92.69 87 ALA A CA 1
ATOM 664 C C . ALA A 1 87 ? -32.195 -6.137 36.886 1.00 92.69 87 ALA A C 1
ATOM 666 O O . ALA A 1 87 ? -32.305 -6.472 38.060 1.00 92.69 87 ALA A O 1
ATOM 667 N N . LEU A 1 88 ? -31.094 -5.528 36.439 1.00 95.06 88 LEU A N 1
ATOM 668 C CA . LEU A 1 88 ? -29.939 -5.197 37.278 1.00 95.06 88 LEU A CA 1
ATOM 669 C C . LEU A 1 88 ? -29.722 -3.681 37.295 1.00 95.06 88 LEU A C 1
ATOM 671 O O . LEU A 1 88 ? -29.381 -3.093 36.269 1.00 95.06 88 LEU A O 1
ATOM 675 N N . SER A 1 89 ? -29.857 -3.047 38.459 1.00 95.19 89 SER A N 1
ATOM 676 C CA . SER A 1 89 ? -29.600 -1.612 38.638 1.00 95.19 89 SER A CA 1
ATOM 677 C C . SER A 1 89 ? -28.340 -1.397 39.470 1.00 95.19 89 SER A C 1
ATOM 679 O O . SER A 1 89 ? -28.286 -1.788 40.631 1.00 95.19 89 SER A O 1
ATOM 681 N N . LEU A 1 90 ? -27.300 -0.794 38.890 1.00 94.81 90 LEU A N 1
ATOM 682 C CA . LEU A 1 90 ? -26.009 -0.597 39.554 1.00 94.81 90 LEU A CA 1
ATOM 683 C C . LEU A 1 90 ? -25.853 0.851 40.028 1.00 94.81 90 LEU A C 1
ATOM 685 O O . LEU A 1 90 ? -25.744 1.773 39.211 1.00 94.81 90 LEU A O 1
ATOM 689 N N . LEU A 1 91 ? -25.795 1.059 41.345 1.00 93.81 91 LEU A N 1
ATOM 690 C CA . LEU A 1 91 ? -25.620 2.389 41.926 1.00 93.81 91 LEU A CA 1
ATOM 691 C C . LEU A 1 91 ? -24.184 2.907 41.725 1.00 93.81 91 LEU A C 1
ATOM 693 O O . LEU A 1 91 ? -23.218 2.144 41.708 1.00 93.81 91 LEU A O 1
ATOM 697 N N . GLU A 1 92 ? -24.028 4.225 41.594 1.00 94.31 92 GLU A N 1
ATOM 698 C CA . GLU A 1 92 ? -22.723 4.862 41.395 1.00 94.31 92 GLU A CA 1
ATOM 699 C C . GLU A 1 92 ? -21.699 4.437 42.466 1.00 94.31 92 GLU A C 1
ATOM 701 O O . GLU A 1 92 ? -21.998 4.403 43.662 1.00 94.31 92 GLU A O 1
ATOM 706 N N . LYS A 1 93 ? -20.461 4.155 42.037 1.00 92.19 93 LYS A N 1
ATOM 707 C CA . LYS A 1 93 ? -19.343 3.700 42.892 1.00 92.19 93 LYS A CA 1
ATOM 708 C C . LYS A 1 93 ? -19.570 2.345 43.577 1.00 92.19 93 LYS A C 1
ATOM 710 O O . LYS A 1 93 ? -18.774 1.984 44.444 1.00 92.19 93 LYS A O 1
ATOM 715 N N . LYS A 1 94 ? -20.628 1.612 43.220 1.00 94.81 94 LYS A N 1
ATOM 716 C CA . LYS A 1 94 ? -20.872 0.238 43.672 1.00 94.81 94 LYS A CA 1
ATOM 717 C C . LYS A 1 94 ? -20.548 -0.752 42.570 1.00 94.81 94 LYS A C 1
ATOM 719 O O . LYS A 1 94 ? -20.676 -0.432 41.387 1.00 94.81 94 LYS A O 1
ATOM 724 N N . SER A 1 95 ? -20.111 -1.937 42.979 1.00 94.75 95 SER A N 1
ATOM 725 C CA . SER A 1 95 ? -19.723 -3.006 42.066 1.00 94.75 95 SER A CA 1
ATOM 726 C C . SER A 1 95 ? -20.541 -4.273 42.278 1.00 94.75 95 SER A C 1
ATOM 728 O O . SER A 1 95 ? -20.746 -4.695 43.417 1.00 94.75 95 SER A O 1
ATOM 730 N N . LEU A 1 96 ? -20.933 -4.905 41.174 1.00 95.69 96 LEU A N 1
ATOM 731 C CA . LEU A 1 96 ? -21.372 -6.295 41.144 1.00 95.69 96 LEU A CA 1
ATOM 732 C C . LEU A 1 96 ? -20.272 -7.136 40.494 1.00 95.69 96 LEU A C 1
ATOM 734 O O . LEU A 1 96 ? -20.023 -6.996 39.299 1.00 95.69 96 LEU A O 1
ATOM 738 N N . THR A 1 97 ? -19.616 -7.989 41.273 1.00 96.81 97 THR A N 1
ATOM 739 C CA . THR A 1 97 ? -18.564 -8.886 40.787 1.00 96.81 97 THR A CA 1
ATOM 740 C C . THR A 1 97 ? -19.137 -10.267 40.516 1.00 96.81 97 THR A C 1
ATOM 742 O O . THR A 1 97 ? -19.795 -10.838 41.381 1.00 96.81 97 THR A O 1
ATOM 745 N N . ILE A 1 98 ? -18.878 -10.820 39.335 1.00 97.00 98 ILE A N 1
ATOM 746 C CA . ILE A 1 98 ? -19.313 -12.154 38.928 1.00 97.00 98 ILE A CA 1
ATOM 747 C C . ILE A 1 98 ? -18.108 -13.093 38.936 1.00 97.00 98 ILE A C 1
ATOM 749 O O . ILE A 1 98 ? -17.178 -12.907 38.156 1.00 97.00 98 ILE A O 1
ATOM 753 N N . GLY A 1 99 ? -18.141 -14.102 39.804 1.00 96.25 99 GLY A N 1
ATOM 754 C CA . GLY A 1 99 ? -17.056 -15.059 39.976 1.00 96.25 99 GLY A CA 1
ATOM 755 C C . GLY A 1 99 ? -16.889 -16.047 38.820 1.00 96.25 99 GLY A C 1
ATOM 756 O O . GLY A 1 99 ? -17.785 -16.259 37.999 1.00 96.25 99 GLY A O 1
ATOM 757 N N . GLN A 1 100 ? -15.737 -16.709 38.827 1.00 96.50 100 GLN A N 1
ATOM 758 C CA . GLN A 1 100 ? -15.243 -17.635 37.799 1.00 96.50 100 GLN A CA 1
ATOM 759 C C . GLN A 1 100 ? -16.263 -18.676 37.335 1.00 96.50 100 GLN A C 1
ATOM 761 O O . GLN A 1 100 ? -16.996 -19.245 38.147 1.00 96.50 100 GLN A O 1
ATOM 766 N N . ASN A 1 101 ? -16.258 -18.976 36.031 1.00 95.00 101 ASN A N 1
ATOM 767 C CA . ASN A 1 101 ? -17.133 -19.963 35.377 1.00 95.00 101 ASN A CA 1
ATOM 768 C C . ASN A 1 101 ? -18.639 -19.696 35.550 1.00 95.00 101 ASN A C 1
ATOM 770 O O . ASN A 1 101 ? -19.455 -20.608 35.402 1.00 95.00 101 ASN A O 1
ATOM 774 N N . SER A 1 102 ? -19.019 -18.466 35.891 1.00 97.19 102 SER A N 1
ATOM 775 C CA . SER A 1 102 ? -20.424 -18.074 35.977 1.00 97.19 102 SER A CA 1
ATOM 776 C C . SER A 1 102 ? -20.913 -17.481 34.661 1.00 97.19 102 SER A C 1
ATOM 778 O O . SER A 1 102 ? -20.138 -16.876 33.916 1.00 97.19 102 SER A O 1
ATOM 780 N N . VAL A 1 103 ? -22.213 -17.623 34.398 1.00 97.56 103 VAL A N 1
ATOM 781 C CA . VAL A 1 103 ? -22.852 -17.133 33.168 1.00 97.56 103 VAL A CA 1
ATOM 782 C C . VAL A 1 103 ? -23.962 -16.138 33.498 1.00 97.56 103 VAL A C 1
ATOM 784 O O . VAL A 1 103 ? -24.872 -16.438 34.277 1.00 97.56 103 VAL A O 1
ATOM 787 N N . LEU A 1 104 ? -23.892 -14.959 32.880 1.00 97.00 104 LEU A N 1
ATOM 788 C CA . LEU A 1 104 ? -24.949 -13.948 32.871 1.00 97.00 104 LEU A CA 1
ATOM 789 C C . LEU A 1 104 ? -25.746 -14.053 31.573 1.00 97.00 104 LEU A C 1
ATOM 791 O O . LEU A 1 104 ? -25.252 -13.699 30.504 1.00 97.00 104 LEU A O 1
ATOM 795 N N . HIS A 1 105 ? -26.997 -14.487 31.678 1.00 97.31 105 HIS A N 1
ATOM 796 C CA . HIS A 1 105 ? -27.962 -14.456 30.588 1.00 97.31 105 HIS A CA 1
ATOM 797 C C . HIS A 1 105 ? -28.701 -13.118 30.620 1.00 97.31 105 HIS A C 1
ATOM 799 O O . HIS A 1 105 ? -29.536 -12.882 31.499 1.00 97.31 105 HIS A O 1
ATOM 805 N N . LEU A 1 106 ? -28.370 -12.243 29.672 1.00 96.19 106 LEU A N 1
ATOM 806 C CA . LEU A 1 106 ? -28.907 -10.887 29.585 1.00 96.19 106 LEU A CA 1
ATOM 807 C C . LEU A 1 106 ? -29.843 -10.742 28.381 1.00 96.19 106 LEU A C 1
ATOM 809 O O . LEU A 1 106 ? -29.679 -11.373 27.336 1.00 96.19 106 LEU A O 1
ATOM 813 N N . GLN A 1 107 ? -30.825 -9.865 28.526 1.00 93.31 107 GLN A N 1
ATOM 814 C CA . GLN A 1 107 ? -31.745 -9.419 27.489 1.00 93.31 107 GLN A CA 1
ATOM 815 C C . GLN A 1 107 ? -31.531 -7.926 27.193 1.00 93.31 107 GLN A C 1
ATOM 817 O O . GLN A 1 107 ? -30.573 -7.295 27.642 1.00 93.31 107 GLN A O 1
ATOM 822 N N . ARG A 1 108 ? -32.415 -7.348 26.377 1.00 91.88 108 ARG A N 1
ATOM 823 C CA . ARG A 1 108 ? -32.359 -5.928 26.031 1.00 91.88 108 ARG A CA 1
ATOM 824 C C . ARG A 1 108 ? -32.458 -5.063 27.296 1.00 91.88 108 ARG A C 1
ATOM 826 O O . ARG A 1 108 ? -33.366 -5.265 28.090 1.00 91.88 108 ARG A O 1
ATOM 833 N N . HIS A 1 109 ? -31.554 -4.096 27.439 1.00 92.50 109 HIS A N 1
ATOM 834 C CA . HIS A 1 109 ? -31.453 -3.150 28.557 1.00 92.50 109 HIS A CA 1
ATOM 835 C C . HIS A 1 109 ? -31.431 -3.810 29.948 1.00 92.50 109 HIS A C 1
ATOM 837 O O . HIS A 1 109 ? -31.958 -3.249 30.904 1.00 92.50 109 HIS A O 1
ATOM 843 N N . SER A 1 110 ? -30.841 -5.002 30.086 1.00 93.38 110 SER A N 1
ATOM 844 C CA . SER A 1 110 ? -30.822 -5.722 31.366 1.00 93.38 110 SER A CA 1
ATOM 845 C C . SER A 1 110 ? -30.066 -5.027 32.490 1.00 93.38 110 SER A C 1
ATOM 847 O O . SER A 1 110 ? -30.438 -5.208 33.646 1.00 93.38 110 SER A O 1
ATOM 849 N N . VAL A 1 111 ? -29.010 -4.272 32.179 1.00 96.19 111 VAL A N 1
ATOM 850 C CA . VAL A 1 111 ? -28.138 -3.654 33.185 1.00 96.19 111 VAL A CA 1
ATOM 851 C C . VAL A 1 111 ? -28.173 -2.139 33.042 1.00 96.19 111 VAL A C 1
ATOM 853 O O . VAL A 1 111 ? -27.763 -1.592 32.017 1.00 96.19 111 VAL A O 1
ATOM 856 N N . ILE A 1 112 ? -28.630 -1.450 34.081 1.00 95.38 112 ILE A N 1
ATOM 857 C CA . ILE A 1 112 ? -28.808 0.004 34.118 1.00 95.38 112 ILE A CA 1
ATOM 858 C C . ILE A 1 112 ? -28.037 0.635 35.287 1.00 95.38 112 ILE A C 1
ATOM 860 O O . ILE A 1 112 ? -27.444 -0.053 36.116 1.00 95.38 112 ILE A O 1
ATOM 864 N N . GLY A 1 113 ? -28.039 1.967 35.348 1.00 94.56 113 GLY A N 1
ATOM 865 C CA . GLY A 1 113 ? -27.368 2.735 36.398 1.00 94.56 113 GLY A CA 1
ATOM 866 C C . GLY A 1 113 ? -25.986 3.253 35.989 1.00 94.56 113 GLY A C 1
ATOM 867 O O . GLY A 1 113 ? -25.707 3.450 34.806 1.00 94.56 113 GLY A O 1
ATOM 868 N N . SER A 1 114 ? -25.147 3.542 36.983 1.00 95.44 114 SER A N 1
ATOM 869 C CA . SER A 1 114 ? -23.816 4.157 36.825 1.00 95.44 114 SER A CA 1
ATOM 870 C C . SER A 1 114 ? -22.711 3.467 37.636 1.00 95.44 114 SER A C 1
ATOM 872 O O . SER A 1 114 ? -21.595 3.984 37.738 1.00 95.44 114 SER A O 1
ATOM 874 N N . GLY A 1 115 ? -23.024 2.320 38.241 1.00 95.88 115 GLY A N 1
ATOM 875 C CA . GLY A 1 115 ? -22.058 1.452 38.907 1.00 95.88 115 GLY A CA 1
ATOM 876 C C . GLY A 1 115 ? -21.228 0.606 37.939 1.00 95.88 115 GLY A C 1
ATOM 877 O O . GLY A 1 115 ? -21.257 0.800 36.718 1.00 95.88 115 GLY A O 1
ATOM 878 N N . THR A 1 116 ? -20.488 -0.343 38.509 1.00 96.56 116 THR A N 1
ATOM 879 C CA . THR A 1 116 ? -19.556 -1.213 37.783 1.00 96.56 116 THR A CA 1
ATOM 880 C C . THR A 1 116 ? -20.006 -2.672 37.831 1.00 96.56 116 THR A C 1
ATOM 882 O O . THR A 1 116 ? -20.261 -3.217 38.902 1.00 96.56 116 THR A O 1
ATOM 885 N N . LEU A 1 117 ? -20.063 -3.328 36.678 1.00 96.62 117 LEU A N 1
ATOM 886 C CA . LEU A 1 117 ? -20.141 -4.781 36.567 1.00 96.62 117 LEU A CA 1
ATOM 887 C C . LEU A 1 117 ? -18.728 -5.325 36.332 1.00 96.62 117 LEU A C 1
ATOM 889 O O . LEU A 1 117 ? -18.062 -4.895 35.392 1.00 96.62 117 LEU A O 1
ATOM 893 N N . VAL A 1 118 ? -18.275 -6.249 37.177 1.00 96.69 118 VAL A N 1
ATOM 894 C CA . VAL A 1 118 ? -16.914 -6.801 37.137 1.00 96.69 118 VAL A CA 1
ATOM 895 C C . VAL A 1 118 ? -16.967 -8.296 36.837 1.00 96.69 118 VAL A C 1
ATOM 897 O O . VAL A 1 118 ? -17.607 -9.044 37.574 1.00 96.69 118 VAL A O 1
ATOM 900 N N . GLY A 1 119 ? -16.289 -8.740 35.780 1.00 95.50 119 GLY A N 1
ATOM 901 C CA . GLY A 1 119 ? -16.051 -10.161 35.515 1.00 95.50 119 GLY A CA 1
ATOM 902 C C . GLY A 1 119 ? -14.782 -10.656 36.215 1.00 95.50 119 GLY A C 1
ATOM 903 O O . GLY A 1 119 ? -13.759 -9.982 36.188 1.00 95.50 119 GLY A O 1
ATOM 904 N N . ASP A 1 120 ? -14.829 -11.826 36.845 1.00 95.19 120 ASP A N 1
ATOM 905 C CA . ASP A 1 120 ? -13.650 -12.576 37.305 1.00 95.19 120 ASP A CA 1
ATOM 906 C C . ASP A 1 120 ? -13.650 -13.914 36.566 1.00 95.19 120 ASP A C 1
ATOM 908 O O . ASP A 1 120 ? -14.111 -14.920 37.091 1.00 95.19 120 ASP A O 1
ATOM 912 N N . PHE A 1 121 ? -13.243 -13.899 35.294 1.00 93.94 121 PHE A N 1
ATOM 913 C CA . PHE A 1 121 ? -13.375 -15.013 34.349 1.00 93.94 121 PHE A CA 1
ATOM 914 C C . PHE A 1 121 ? -14.823 -15.532 34.250 1.00 93.94 121 PHE A C 1
ATOM 916 O O . PHE A 1 121 ? -15.098 -16.732 34.353 1.00 93.94 121 PHE A O 1
ATOM 923 N N . ALA A 1 122 ? -15.760 -14.600 34.063 1.00 94.56 122 ALA A N 1
ATOM 924 C CA . ALA A 1 122 ? -17.183 -14.867 33.849 1.00 94.56 122 ALA A CA 1
ATOM 925 C C . ALA A 1 122 ? -17.580 -14.680 32.375 1.00 94.56 122 ALA A C 1
ATOM 927 O O . ALA A 1 122 ? -16.843 -14.074 31.599 1.00 94.56 122 ALA A O 1
ATOM 928 N N . GLN A 1 123 ? -18.753 -15.180 31.981 1.00 95.19 123 GLN A N 1
ATOM 929 C CA . GLN A 1 123 ? -19.253 -15.105 30.605 1.00 95.19 123 GLN A CA 1
ATOM 930 C C . GLN A 1 123 ? -20.613 -14.404 30.526 1.00 95.19 123 GLN A C 1
ATOM 932 O O . GLN A 1 123 ? -21.482 -14.599 31.376 1.00 95.19 123 GLN A O 1
ATOM 937 N N . ILE A 1 124 ? -20.822 -13.634 29.457 1.00 95.94 124 ILE A N 1
ATOM 938 C CA . ILE A 1 124 ? -22.133 -13.084 29.086 1.00 95.94 124 ILE A CA 1
ATOM 939 C C . ILE A 1 124 ? -22.720 -13.836 27.893 1.00 95.94 124 ILE A C 1
ATOM 941 O O . ILE A 1 124 ? -22.060 -14.001 26.867 1.00 95.94 124 ILE A O 1
ATOM 945 N N . GLU A 1 125 ? -23.990 -14.214 27.998 1.00 96.12 125 GLU A N 1
ATOM 946 C CA . GLU A 1 125 ? -24.819 -14.674 26.889 1.00 96.12 125 GLU A CA 1
ATOM 947 C C . GLU A 1 125 ? -25.963 -13.685 26.668 1.00 96.12 125 GLU A C 1
ATOM 949 O O . GLU A 1 125 ? -26.816 -13.495 27.535 1.00 96.12 125 GLU A O 1
ATOM 954 N N . ALA A 1 126 ? -25.982 -13.038 25.503 1.00 95.81 126 ALA A N 1
ATOM 955 C CA . ALA A 1 126 ? -26.946 -11.989 25.206 1.00 95.81 126 ALA A CA 1
ATOM 956 C C . ALA A 1 126 ? -27.252 -11.885 23.702 1.00 95.81 126 ALA A C 1
ATOM 958 O O . ALA A 1 126 ? -26.382 -12.175 22.873 1.00 95.81 126 ALA A O 1
ATOM 959 N N . PRO A 1 127 ? -28.459 -11.425 23.322 1.00 95.19 127 PRO A N 1
ATOM 960 C CA . PRO A 1 127 ? -28.765 -11.084 21.938 1.00 95.19 127 PRO A CA 1
ATOM 961 C C . PRO A 1 127 ? -27.949 -9.870 21.451 1.00 95.19 127 PRO A C 1
ATOM 963 O O . PRO A 1 127 ? -27.377 -9.119 2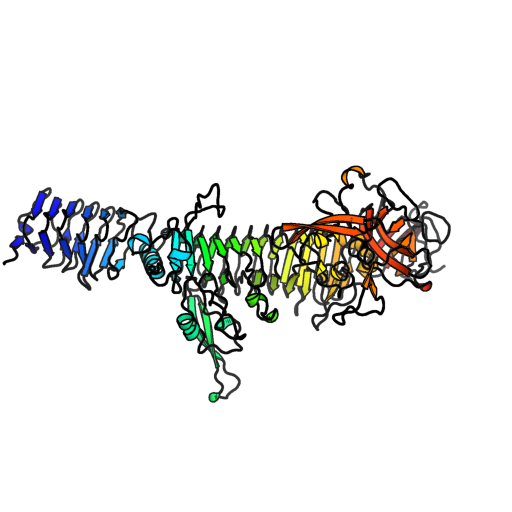2.238 1.00 95.19 127 PRO A O 1
ATOM 966 N N . LEU A 1 128 ? -27.919 -9.649 20.130 1.00 94.88 128 LEU A N 1
ATOM 967 C CA . LEU A 1 128 ? -27.250 -8.504 19.488 1.00 94.88 128 LEU A CA 1
ATOM 968 C C . LEU A 1 128 ? -28.073 -7.210 19.619 1.00 94.88 128 LEU A C 1
ATOM 970 O O . LEU A 1 128 ? -28.536 -6.644 18.631 1.00 94.88 128 LEU A O 1
ATOM 974 N N . VAL A 1 129 ? -28.279 -6.765 20.853 1.00 95.25 129 VAL A N 1
ATOM 975 C CA . VAL A 1 129 ? -29.014 -5.547 21.225 1.00 95.25 129 VAL A CA 1
ATOM 976 C C . VAL A 1 129 ? -28.290 -4.844 22.370 1.00 95.25 129 VAL A C 1
ATOM 978 O O . VAL A 1 129 ? -27.425 -5.441 23.006 1.00 95.25 129 VAL A O 1
ATOM 981 N N . GLU A 1 130 ? -28.661 -3.598 22.657 1.00 96.81 130 GLU A N 1
ATOM 982 C CA . GLU A 1 130 ? -28.141 -2.879 23.822 1.00 96.81 130 GLU A CA 1
ATOM 983 C C . GLU A 1 130 ? -28.577 -3.586 25.106 1.00 96.81 130 GLU A C 1
ATOM 985 O O . GLU A 1 130 ? -29.775 -3.761 25.337 1.00 96.81 130 GLU A O 1
ATOM 990 N N . ILE A 1 131 ? -27.609 -4.005 25.920 1.00 97.38 131 ILE A N 1
ATOM 991 C CA . ILE A 1 131 ? -27.838 -4.686 27.205 1.00 97.38 131 ILE A CA 1
ATOM 992 C C . ILE A 1 131 ? -27.317 -3.865 28.386 1.00 97.38 131 ILE A C 1
ATOM 994 O O . ILE A 1 131 ? -27.837 -3.999 29.492 1.00 97.38 131 ILE A O 1
ATOM 998 N N . PHE A 1 132 ? -26.341 -2.988 28.140 1.00 97.44 132 PHE A N 1
ATOM 999 C CA . PHE A 1 132 ? -25.778 -2.076 29.127 1.00 97.44 132 PHE A CA 1
ATOM 1000 C C . PHE A 1 132 ? -26.251 -0.651 28.884 1.00 97.44 132 PHE A C 1
ATOM 1002 O O . PHE A 1 132 ? -26.050 -0.105 27.801 1.00 97.44 132 PHE A O 1
ATOM 1009 N N . GLY A 1 133 ? -26.759 -0.004 29.928 1.00 94.19 133 GLY A N 1
ATOM 1010 C CA . GLY A 1 133 ? -26.966 1.436 29.924 1.00 94.19 133 GLY A CA 1
ATOM 1011 C C . GLY A 1 133 ? -25.663 2.198 29.650 1.00 94.19 133 GLY A C 1
ATOM 1012 O O . GLY A 1 133 ? -24.558 1.750 29.977 1.00 94.19 133 GLY A O 1
ATOM 1013 N N . SER A 1 134 ? -25.786 3.392 29.070 1.00 92.31 134 SER A N 1
ATOM 1014 C CA . SER A 1 134 ? -24.648 4.221 28.636 1.00 92.31 134 SER A CA 1
ATOM 1015 C C . SER A 1 134 ? -23.665 4.604 29.749 1.00 92.31 134 SER A C 1
ATOM 1017 O O . SER A 1 134 ? -22.497 4.856 29.471 1.00 92.31 134 SER A O 1
ATOM 1019 N N . LYS A 1 135 ? -24.114 4.623 31.010 1.00 94.62 135 LYS A N 1
ATOM 1020 C CA . LYS A 1 135 ? -23.299 4.991 32.180 1.00 94.62 135 LYS A CA 1
ATOM 1021 C C . LYS A 1 135 ? -22.731 3.796 32.950 1.00 94.62 135 LYS A C 1
ATOM 1023 O O . LYS A 1 135 ? -21.925 4.006 33.853 1.00 94.62 135 LYS A O 1
ATOM 1028 N N . VAL A 1 136 ? -23.133 2.569 32.613 1.00 95.50 136 VAL A N 1
ATOM 1029 C CA . VAL A 1 136 ? -22.639 1.356 33.275 1.00 95.50 136 VAL A CA 1
ATOM 1030 C C . VAL A 1 136 ? -21.186 1.113 32.877 1.00 95.50 136 VAL A C 1
ATOM 1032 O O . VAL A 1 136 ? -20.851 1.089 31.686 1.00 95.50 136 VAL A O 1
ATOM 1035 N N . LYS A 1 137 ? -20.328 0.902 33.875 1.00 95.44 137 LYS A N 1
ATOM 1036 C CA . LYS A 1 137 ? -18.939 0.485 33.670 1.00 95.44 137 LYS A CA 1
ATOM 1037 C C . LYS A 1 137 ? -18.873 -1.035 33.626 1.00 95.44 137 LYS A C 1
ATOM 1039 O O . LYS A 1 137 ? -19.480 -1.695 34.464 1.00 95.44 137 LYS A O 1
ATOM 1044 N N . VAL A 1 138 ? -18.149 -1.577 32.655 1.00 95.25 138 VAL A N 1
ATOM 1045 C CA . VAL A 1 138 ? -17.920 -3.019 32.520 1.00 95.25 138 VAL A CA 1
ATOM 1046 C C . VAL A 1 138 ? -16.417 -3.232 32.570 1.00 95.25 138 VAL A C 1
ATOM 1048 O O . VAL A 1 138 ? -15.694 -2.691 31.737 1.00 95.25 138 VAL A O 1
ATOM 1051 N N . GLU A 1 139 ? -15.965 -3.945 33.593 1.00 93.81 139 GLU A N 1
ATOM 1052 C CA . GLU A 1 139 ? -14.553 -4.116 33.940 1.00 93.81 139 GLU A CA 1
ATOM 1053 C C . GLU A 1 139 ? -14.268 -5.589 34.280 1.00 93.81 139 GLU A C 1
ATOM 1055 O O . GLU A 1 139 ? -15.182 -6.421 34.312 1.00 93.81 139 GLU A O 1
ATOM 1060 N N . GLY A 1 140 ? -13.003 -5.908 34.549 1.00 92.50 140 GLY A N 1
ATOM 1061 C CA . GLY A 1 140 ? -12.558 -7.255 34.901 1.00 92.50 140 GLY A CA 1
ATOM 1062 C C . GLY A 1 140 ? -12.320 -8.168 33.698 1.00 92.50 140 GLY A C 1
ATOM 1063 O O . GLY A 1 140 ? -12.372 -7.735 32.547 1.00 92.50 140 GLY A O 1
ATOM 1064 N N . ASP A 1 141 ? -12.053 -9.436 33.991 1.00 91.88 141 ASP A N 1
ATOM 1065 C CA . ASP A 1 141 ? -11.691 -10.456 33.013 1.00 91.88 141 ASP A CA 1
ATOM 1066 C C . ASP A 1 141 ? -12.941 -11.229 32.572 1.00 91.88 141 ASP A C 1
ATOM 1068 O O . ASP A 1 141 ? -13.596 -11.905 33.371 1.00 91.88 141 ASP A O 1
ATOM 1072 N N . TRP A 1 142 ? -13.281 -11.144 31.286 1.00 93.44 142 TRP A N 1
ATOM 1073 C CA . TRP A 1 142 ? -14.434 -11.832 30.699 1.00 93.44 142 TRP A CA 1
ATOM 1074 C C . TRP A 1 142 ? -13.977 -12.968 29.778 1.00 93.44 142 TRP A C 1
ATOM 1076 O O . TRP A 1 142 ? -13.100 -12.785 28.941 1.00 93.44 142 TRP A O 1
ATOM 1086 N N . LEU A 1 143 ? -14.615 -14.137 29.883 1.00 92.00 143 LEU A N 1
ATOM 1087 C CA . LEU A 1 143 ? -14.357 -15.326 29.052 1.00 92.00 143 LEU A CA 1
ATOM 1088 C C . LEU A 1 143 ? -15.092 -15.294 27.701 1.00 92.00 143 LEU A C 1
ATOM 1090 O O . LEU A 1 143 ? -15.275 -16.320 27.050 1.00 92.00 143 LEU A O 1
ATOM 1094 N N . ASN A 1 144 ? -15.585 -14.132 27.284 1.00 91.44 144 ASN A N 1
ATOM 1095 C CA . ASN A 1 144 ? -16.319 -13.998 26.037 1.00 91.44 144 ASN A CA 1
ATOM 1096 C C . ASN A 1 144 ? -15.372 -14.096 24.831 1.00 91.44 144 ASN A C 1
ATOM 1098 O O . ASN A 1 144 ? -14.597 -13.176 24.589 1.00 91.44 144 ASN A O 1
ATOM 1102 N N . ASP A 1 145 ? -15.521 -15.146 24.012 1.00 86.12 145 ASP A N 1
ATOM 1103 C CA . ASP A 1 145 ? -14.794 -15.286 22.734 1.00 86.12 145 ASP A CA 1
ATOM 1104 C C . ASP A 1 145 ? -14.968 -14.060 21.824 1.00 86.12 145 ASP A C 1
ATOM 1106 O O . ASP A 1 145 ? -14.066 -13.679 21.076 1.00 86.12 145 ASP A O 1
ATOM 1110 N N . ARG A 1 146 ? -16.166 -13.461 21.871 1.00 92.69 146 ARG A N 1
ATOM 1111 C CA . ARG A 1 146 ? -16.534 -12.258 21.128 1.00 92.69 146 ARG A CA 1
ATOM 1112 C C . ARG A 1 146 ? -17.292 -11.276 21.996 1.00 92.69 146 ARG A C 1
ATOM 1114 O O . ARG A 1 146 ? -18.259 -11.650 22.663 1.00 92.69 146 ARG A O 1
ATOM 1121 N N . VAL A 1 147 ? -16.917 -10.009 21.873 1.00 96.44 147 VAL A N 1
ATOM 1122 C CA . VAL A 1 147 ? -17.664 -8.871 22.416 1.00 96.44 147 VAL A CA 1
ATOM 1123 C C . VAL A 1 147 ? -18.250 -8.062 21.263 1.00 96.44 147 VAL A C 1
ATOM 1125 O O . VAL A 1 147 ? -17.589 -7.822 20.251 1.00 96.44 147 VAL A O 1
ATOM 1128 N N . TYR A 1 148 ? -19.506 -7.639 21.407 1.00 97.56 148 TYR A N 1
ATOM 1129 C CA . TYR A 1 148 ? -20.256 -6.971 20.346 1.00 97.56 148 TYR A CA 1
ATOM 1130 C C . TYR A 1 148 ? -20.532 -5.512 20.719 1.00 97.56 148 TYR A C 1
ATOM 1132 O O . TYR A 1 148 ? -21.130 -5.264 21.768 1.00 97.56 148 TYR A O 1
ATOM 1140 N N . PRO A 1 149 ? -20.217 -4.529 19.856 1.00 98.12 149 PRO A N 1
ATOM 1141 C CA . PRO A 1 149 ? -20.600 -3.136 20.093 1.00 98.12 149 PRO A CA 1
ATOM 1142 C C . PRO A 1 149 ? -22.113 -2.936 20.289 1.00 98.12 149 PRO A C 1
ATOM 1144 O O . PRO A 1 149 ? -22.533 -1.982 20.939 1.00 98.12 149 PRO A O 1
ATOM 1147 N N . GLN A 1 150 ? -22.958 -3.838 19.772 1.00 97.75 150 GLN A N 1
ATOM 1148 C CA . GLN A 1 150 ? -24.414 -3.794 19.964 1.00 97.75 150 GLN A CA 1
ATOM 1149 C C . GLN A 1 150 ? -24.797 -3.817 21.443 1.00 97.75 150 GLN A C 1
ATOM 1151 O O . GLN A 1 150 ? -25.721 -3.104 21.820 1.00 97.75 150 GLN A O 1
ATOM 1156 N N . TRP A 1 151 ? -24.051 -4.543 22.283 1.00 97.94 151 TRP A N 1
ATOM 1157 C CA . TRP A 1 151 ? -24.267 -4.596 23.734 1.00 97.94 151 TRP A CA 1
ATOM 1158 C C . TRP A 1 151 ? -24.173 -3.224 24.407 1.00 97.94 151 TRP A C 1
ATOM 1160 O O . TRP A 1 151 ? -24.790 -3.011 25.451 1.00 97.94 151 TRP A O 1
ATOM 1170 N N . PHE A 1 152 ? -23.469 -2.290 23.767 1.00 97.88 152 PHE A N 1
ATOM 1171 C CA . PHE A 1 152 ? -23.225 -0.924 24.221 1.00 97.88 152 PHE A CA 1
ATOM 1172 C C . PHE A 1 152 ? -23.962 0.137 23.387 1.00 97.88 152 PHE A C 1
ATOM 1174 O O . PHE A 1 152 ? -23.648 1.320 23.499 1.00 97.88 152 PHE A O 1
ATOM 1181 N N . GLY A 1 153 ? -24.916 -0.269 22.541 1.00 96.44 153 GLY A N 1
ATOM 1182 C CA . GLY A 1 153 ? -25.781 0.651 21.794 1.00 96.44 153 GLY A CA 1
ATOM 1183 C C . GLY A 1 153 ? -25.362 0.937 20.349 1.00 96.44 153 GLY A C 1
ATOM 1184 O O . GLY A 1 153 ? -25.949 1.813 19.717 1.00 96.44 153 GLY A O 1
ATOM 1185 N N . ALA A 1 154 ? -24.383 0.220 19.779 1.00 97.44 154 ALA A N 1
ATOM 1186 C CA . ALA A 1 154 ? -24.077 0.360 18.350 1.00 97.44 154 ALA A CA 1
ATOM 1187 C C . ALA A 1 154 ? -25.251 -0.112 17.477 1.00 97.44 154 ALA A C 1
ATOM 1189 O O . ALA A 1 154 ? -25.764 -1.220 17.654 1.00 97.44 154 ALA A O 1
ATOM 1190 N N . VAL A 1 155 ? -25.613 0.685 16.469 1.00 95.94 155 VAL A N 1
ATOM 1191 C CA . VAL A 1 155 ? -26.741 0.404 15.569 1.00 95.94 155 VAL A CA 1
ATOM 1192 C C . VAL A 1 155 ? -26.237 0.093 14.164 1.00 95.94 155 VAL A C 1
ATOM 1194 O O . VAL A 1 155 ? -25.457 0.852 13.595 1.00 95.94 155 VAL A O 1
ATOM 1197 N N . ALA A 1 156 ? -26.711 -1.024 13.611 1.00 94.25 156 ALA A N 1
ATOM 1198 C CA . ALA A 1 156 ? -26.480 -1.414 12.226 1.00 94.25 156 ALA A CA 1
ATOM 1199 C C . ALA A 1 156 ? -27.605 -0.875 11.330 1.00 94.25 156 ALA A C 1
ATOM 1201 O O . ALA A 1 156 ? -28.770 -1.238 11.501 1.00 94.25 156 ALA A O 1
ATOM 1202 N N . TYR A 1 157 ? -27.252 -0.037 10.362 1.00 92.75 157 TYR A N 1
ATOM 1203 C CA . TYR A 1 157 ? -28.164 0.528 9.367 1.00 92.75 157 TYR A CA 1
ATOM 1204 C C . TYR A 1 157 ? -28.165 -0.287 8.073 1.00 92.75 157 TYR A C 1
ATOM 1206 O O . TYR A 1 157 ? -27.226 -1.043 7.799 1.00 92.75 157 TYR A O 1
ATOM 1214 N N . LYS A 1 158 ? -29.219 -0.127 7.261 1.00 88.62 158 LYS A N 1
ATOM 1215 C CA . LYS A 1 158 ? -29.386 -0.883 6.008 1.00 88.62 158 LYS A CA 1
ATOM 1216 C C . LYS A 1 158 ? -28.618 -0.284 4.837 1.00 88.62 158 LYS A C 1
ATOM 1218 O O . LYS A 1 158 ? -28.329 -0.997 3.883 1.00 88.62 158 LYS A O 1
ATOM 1223 N N . SER A 1 159 ? -28.303 1.007 4.899 1.00 87.00 159 SER A N 1
ATOM 1224 C CA . SER A 1 159 ? -27.626 1.719 3.819 1.00 87.00 159 SER A CA 1
ATOM 1225 C C . SER A 1 159 ? -26.629 2.752 4.338 1.00 87.00 159 SER A C 1
ATOM 1227 O O . SER A 1 159 ? -26.723 3.230 5.472 1.00 87.00 159 SER A O 1
ATOM 1229 N N . CYS A 1 160 ? -25.697 3.142 3.466 1.00 85.62 160 CYS A N 1
ATOM 1230 C CA . CYS A 1 160 ? -24.770 4.239 3.735 1.00 85.62 160 CYS A CA 1
ATOM 1231 C C . CYS A 1 160 ? -25.512 5.552 4.032 1.00 85.62 160 CYS A C 1
ATOM 1233 O O . CYS A 1 160 ? -25.127 6.256 4.959 1.00 85.62 160 CYS A O 1
ATOM 1235 N N . GLY A 1 161 ? -26.587 5.852 3.290 1.00 85.69 161 GLY A N 1
ATOM 1236 C CA . GLY A 1 161 ? -27.382 7.073 3.464 1.00 85.69 161 GLY A CA 1
ATOM 1237 C C . GLY A 1 161 ? -28.054 7.165 4.837 1.00 85.69 161 GLY A C 1
ATOM 1238 O O . GLY A 1 161 ? -28.048 8.226 5.461 1.00 85.69 161 GLY A O 1
ATOM 1239 N N . GLU A 1 162 ? -28.571 6.040 5.344 1.00 90.50 162 GLU A N 1
ATOM 1240 C CA . GLU A 1 162 ? -29.110 5.956 6.707 1.00 90.50 162 GLU A CA 1
ATOM 1241 C C . GLU A 1 162 ? -28.017 6.187 7.758 1.00 90.50 162 GLU A C 1
ATOM 1243 O O . GLU A 1 162 ? -28.203 6.987 8.672 1.00 90.50 162 GLU A O 1
ATOM 1248 N N . ALA A 1 163 ? -26.852 5.546 7.625 1.00 90.44 163 ALA A N 1
ATOM 1249 C CA . ALA A 1 163 ? -25.751 5.731 8.573 1.00 90.44 163 ALA A CA 1
ATOM 1250 C C . ALA A 1 163 ? -25.179 7.164 8.546 1.00 90.44 163 ALA A C 1
ATOM 1252 O O . ALA A 1 163 ? -24.821 7.716 9.588 1.00 90.44 163 ALA A O 1
ATOM 1253 N N . SER A 1 164 ? -25.133 7.817 7.382 1.00 86.06 164 SER A N 1
ATOM 1254 C CA . SER A 1 164 ? -24.633 9.192 7.260 1.00 86.06 164 SER A CA 1
ATOM 1255 C C . SER A 1 164 ? -25.594 10.260 7.799 1.00 86.06 164 SER A C 1
ATOM 1257 O O . SER A 1 164 ? -25.164 11.391 8.024 1.00 86.06 164 SER A O 1
ATOM 1259 N N . ALA A 1 165 ? -26.862 9.932 8.073 1.00 87.56 165 ALA A N 1
ATOM 1260 C CA . ALA A 1 165 ? -27.833 10.887 8.608 1.00 87.56 165 ALA A CA 1
ATOM 1261 C C . ALA A 1 165 ? -27.447 11.395 10.010 1.00 87.56 165 ALA A C 1
ATOM 1263 O O . ALA A 1 165 ? -27.059 10.617 10.881 1.00 87.56 165 ALA A O 1
ATOM 1264 N N . ALA A 1 166 ? -27.600 12.700 10.259 1.00 84.00 166 ALA A N 1
ATOM 1265 C CA . ALA A 1 166 ? -27.261 13.318 11.547 1.00 84.00 166 ALA A CA 1
ATOM 1266 C C . ALA A 1 166 ? -28.064 12.754 12.738 1.00 84.00 166 ALA A C 1
ATOM 1268 O O . ALA A 1 166 ? -27.584 12.781 13.867 1.00 84.00 166 ALA A O 1
ATOM 1269 N N . SER A 1 167 ? -29.263 12.217 12.487 1.00 89.94 167 SER A N 1
ATOM 1270 C CA . SER A 1 167 ? -30.116 11.563 13.487 1.00 89.94 167 SER A CA 1
ATOM 1271 C C . SER A 1 167 ? -29.673 10.144 13.861 1.00 89.94 167 SER A C 1
ATOM 1273 O O . SER A 1 167 ? -30.195 9.579 14.821 1.00 89.94 167 SER A O 1
ATOM 1275 N N . SER A 1 168 ? -28.745 9.550 13.110 1.00 93.25 168 SER A N 1
ATOM 1276 C CA . SER A 1 168 ? -28.275 8.189 13.351 1.00 93.25 168 SER A CA 1
ATOM 1277 C C . SER A 1 168 ? -27.305 8.123 14.537 1.00 93.25 168 SER A C 1
ATOM 1279 O O . SER A 1 168 ? -26.575 9.067 14.840 1.00 93.25 168 SER A O 1
ATOM 1281 N N . VAL A 1 169 ? -27.290 6.981 15.225 1.00 95.00 169 VAL A N 1
ATOM 1282 C CA . VAL A 1 169 ? -26.504 6.738 16.438 1.00 95.00 169 VAL A CA 1
ATOM 1283 C C . VAL A 1 169 ? -25.037 6.549 16.072 1.00 95.00 169 VAL A C 1
ATOM 1285 O O . VAL A 1 169 ? -24.679 5.641 15.322 1.00 95.00 169 VAL A O 1
ATOM 1288 N N . CYS A 1 170 ? -24.172 7.393 16.634 1.00 94.75 170 CYS A N 1
ATOM 1289 C CA . CYS A 1 170 ? -22.728 7.238 16.503 1.00 94.75 170 CYS A CA 1
ATOM 1290 C C . CYS A 1 170 ? -22.254 5.996 17.271 1.00 94.75 170 CYS A C 1
ATOM 1292 O O . CYS A 1 170 ? -22.401 5.918 18.487 1.00 94.75 170 CYS A O 1
ATOM 1294 N N . SER A 1 171 ? -21.640 5.045 16.569 1.00 97.62 171 SER A N 1
ATOM 1295 C CA . SER A 1 171 ? -21.195 3.769 17.147 1.00 97.62 171 SER A CA 1
ATOM 1296 C C . SER A 1 171 ? -19.785 3.817 17.749 1.00 97.62 171 SER A C 1
ATOM 1298 O O . SER A 1 171 ? -19.320 2.807 18.267 1.00 97.62 171 SER A O 1
ATOM 1300 N N . ALA A 1 172 ? -19.101 4.967 17.711 1.00 96.00 172 ALA A N 1
ATOM 1301 C CA . ALA A 1 172 ? -17.721 5.090 18.190 1.00 96.00 172 ALA A CA 1
ATOM 1302 C C . ALA A 1 172 ? -17.572 4.716 19.676 1.00 96.00 172 ALA A C 1
ATOM 1304 O O . ALA A 1 172 ? -16.729 3.893 20.013 1.00 96.00 172 ALA A O 1
ATOM 1305 N N . ASP A 1 173 ? -18.431 5.250 20.553 1.00 95.81 173 ASP A N 1
ATOM 1306 C CA . ASP A 1 173 ? -18.387 4.949 21.995 1.00 95.81 173 ASP A CA 1
ATOM 1307 C C . ASP A 1 173 ? -18.657 3.468 22.287 1.00 95.81 173 ASP A C 1
ATOM 1309 O O . ASP A 1 173 ? -17.948 2.832 23.065 1.00 95.81 173 ASP A O 1
ATOM 1313 N N . ALA A 1 174 ? -19.638 2.894 21.594 1.00 97.81 174 ALA A N 1
ATOM 1314 C CA . ALA A 1 174 ? -19.992 1.493 21.731 1.00 97.81 174 ALA A CA 1
ATOM 1315 C C . ALA A 1 174 ? -18.850 0.552 21.304 1.00 97.81 174 ALA A C 1
ATOM 1317 O O . ALA A 1 174 ? -18.619 -0.469 21.952 1.00 97.81 174 ALA A O 1
ATOM 1318 N N . ILE A 1 175 ? -18.104 0.907 20.250 1.00 97.88 175 ILE A N 1
ATOM 1319 C CA . ILE A 1 175 ? -16.902 0.177 19.824 1.00 97.88 175 ILE A CA 1
ATOM 1320 C C . ILE A 1 175 ? -15.805 0.289 20.890 1.00 97.88 175 ILE A C 1
ATOM 1322 O O . ILE A 1 175 ? -15.243 -0.725 21.290 1.00 97.88 175 ILE A O 1
ATOM 1326 N N . GLU A 1 176 ? -15.532 1.488 21.407 1.00 96.62 176 GLU A N 1
ATOM 1327 C CA . GLU A 1 176 ? -14.509 1.695 22.442 1.00 96.62 176 GLU A CA 1
ATOM 1328 C C . GLU A 1 176 ? -14.837 0.958 23.749 1.00 96.62 176 GLU A C 1
ATOM 1330 O O . GLU A 1 176 ? -13.949 0.405 24.397 1.00 96.62 176 GLU A O 1
ATOM 1335 N N . ARG A 1 177 ? -16.116 0.916 24.145 1.00 96.06 177 ARG A N 1
ATOM 1336 C CA . ARG A 1 177 ? -16.579 0.150 25.315 1.00 96.06 177 ARG A CA 1
ATOM 1337 C C . ARG A 1 177 ? -16.468 -1.358 25.093 1.00 96.06 177 ARG A C 1
ATOM 1339 O O . ARG A 1 177 ? -16.010 -2.053 25.996 1.00 96.06 177 ARG A O 1
ATOM 1346 N N . ALA A 1 178 ? -16.800 -1.851 23.898 1.00 96.81 178 ALA A N 1
ATOM 1347 C CA . ALA A 1 178 ? -16.603 -3.257 23.544 1.00 96.81 178 ALA A CA 1
ATOM 1348 C C . ALA A 1 178 ? -15.126 -3.661 23.600 1.00 96.81 178 ALA A C 1
ATOM 1350 O O . ALA A 1 178 ? -14.798 -4.707 24.150 1.00 96.81 178 ALA A O 1
ATOM 1351 N N . VAL A 1 179 ? -14.237 -2.804 23.098 1.00 94.75 179 VAL A N 1
ATOM 1352 C CA . VAL A 1 179 ? -12.785 -3.011 23.152 1.00 94.75 179 VAL A CA 1
ATOM 1353 C C . VAL A 1 179 ? -12.276 -3.050 24.592 1.00 94.75 179 VAL A C 1
ATOM 1355 O O . VAL A 1 179 ? -11.528 -3.958 24.945 1.00 94.75 179 VAL A O 1
ATOM 1358 N N . ARG A 1 180 ? -12.735 -2.128 25.448 1.00 92.50 180 ARG A N 1
ATOM 1359 C CA . ARG A 1 180 ? -12.389 -2.131 26.879 1.00 92.50 180 ARG A CA 1
ATOM 1360 C C . ARG A 1 180 ? -12.837 -3.403 27.600 1.00 92.50 180 ARG A C 1
ATOM 1362 O O . ARG A 1 180 ? -12.098 -3.886 28.444 1.00 92.50 180 ARG A O 1
ATOM 1369 N N . MET A 1 181 ? -14.014 -3.938 27.272 1.00 93.25 181 MET A N 1
ATOM 1370 C CA . MET A 1 181 ? -14.503 -5.192 27.858 1.00 93.25 181 MET A CA 1
ATOM 1371 C C . MET A 1 181 ? -13.743 -6.415 27.328 1.00 93.25 181 MET A C 1
ATOM 1373 O O . MET A 1 181 ? -13.501 -7.351 28.081 1.00 93.25 181 MET A O 1
ATOM 1377 N N . ALA A 1 182 ? -13.394 -6.430 26.040 1.00 90.75 182 ALA A N 1
ATOM 1378 C CA . ALA A 1 182 ? -12.695 -7.558 25.437 1.00 90.75 182 ALA A CA 1
ATOM 1379 C C . ALA A 1 182 ? -11.267 -7.714 25.982 1.00 90.75 182 ALA A C 1
ATOM 1381 O O . ALA A 1 182 ? -10.798 -8.843 26.106 1.00 90.75 182 ALA A O 1
ATOM 1382 N N . VAL A 1 183 ? -10.600 -6.594 26.298 1.00 75.62 183 VAL A N 1
ATOM 1383 C CA . VAL A 1 183 ? -9.188 -6.483 26.711 1.00 75.62 183 VAL A CA 1
ATOM 1384 C C . VAL A 1 183 ? -8.235 -7.084 25.666 1.00 75.62 183 VAL A C 1
ATOM 1386 O O . VAL A 1 183 ? -7.627 -6.336 24.909 1.00 75.62 183 VAL A O 1
ATOM 1389 N N . TYR A 1 184 ? -8.169 -8.416 25.569 1.00 68.25 184 TYR A N 1
ATOM 1390 C CA . TYR A 1 184 ? -7.387 -9.179 24.585 1.00 68.25 184 TYR A CA 1
ATOM 1391 C C . TYR A 1 184 ? -8.249 -10.005 23.604 1.00 68.25 184 TYR A C 1
ATOM 1393 O O . TYR A 1 184 ? -7.727 -10.559 22.635 1.00 68.25 184 TYR A O 1
ATOM 1401 N N . GLY A 1 185 ? -9.563 -10.108 23.837 1.00 80.25 185 GLY A N 1
ATOM 1402 C CA . GLY A 1 185 ? -10.509 -10.856 23.000 1.00 80.25 185 GLY A CA 1
ATOM 1403 C C . GLY A 1 185 ? -10.865 -10.179 21.667 1.00 80.25 185 GLY A C 1
ATOM 1404 O O . GLY A 1 185 ? -10.467 -9.048 21.385 1.00 80.25 185 GLY A O 1
ATOM 1405 N N . GLU A 1 186 ? -11.648 -10.872 20.831 1.00 93.44 186 GLU A N 1
ATOM 1406 C CA . GLU A 1 186 ? -12.120 -10.344 19.541 1.00 93.44 186 GLU A CA 1
ATOM 1407 C C . GLU A 1 186 ? -13.347 -9.437 19.749 1.00 93.44 186 GLU A C 1
ATOM 1409 O O . GLU A 1 186 ? -14.397 -9.865 20.235 1.00 93.44 186 GLU A O 1
ATOM 1414 N N . VAL A 1 187 ? -13.259 -8.181 19.313 1.00 97.31 187 VAL A N 1
ATOM 1415 C CA . VAL A 1 187 ? -14.435 -7.335 19.101 1.00 97.31 187 VAL A CA 1
ATOM 1416 C C . VAL A 1 187 ? -14.970 -7.608 17.707 1.00 97.31 187 VAL A C 1
ATOM 1418 O O . VAL A 1 187 ? -14.391 -7.188 16.700 1.00 97.31 187 VAL A O 1
ATOM 1421 N N . PHE A 1 188 ? -16.096 -8.312 17.648 1.00 97.44 188 PHE A N 1
ATOM 1422 C CA . PHE A 1 188 ? -16.755 -8.628 16.391 1.00 97.44 188 PHE A CA 1
ATOM 1423 C C . PHE A 1 188 ? -17.857 -7.614 16.106 1.00 97.44 188 PHE A C 1
ATOM 1425 O O . PHE A 1 188 ? -18.821 -7.485 16.861 1.00 97.44 188 PHE A O 1
ATOM 1432 N N . ILE A 1 189 ? -17.735 -6.918 14.980 1.00 97.31 189 ILE A N 1
ATOM 1433 C CA . ILE A 1 189 ? -18.749 -5.995 14.485 1.00 97.31 189 ILE A CA 1
ATOM 1434 C C . ILE A 1 189 ? -19.575 -6.744 13.430 1.00 97.31 189 ILE A C 1
ATOM 1436 O O . ILE A 1 189 ? -19.035 -7.115 12.387 1.00 97.31 189 ILE A O 1
ATOM 1440 N N . PRO A 1 190 ? -20.873 -7.001 13.669 1.00 94.88 190 PRO A N 1
ATOM 1441 C CA . PRO A 1 190 ? -21.729 -7.672 12.698 1.00 94.88 190 PRO A CA 1
ATOM 1442 C C . PRO A 1 190 ? -21.885 -6.901 11.379 1.00 94.88 190 PRO A C 1
ATOM 1444 O O . PRO A 1 190 ? -21.425 -5.771 11.215 1.00 94.88 190 PRO A O 1
ATOM 1447 N N . ARG A 1 191 ? -22.555 -7.538 10.413 1.00 92.44 191 ARG A N 1
ATOM 1448 C CA . ARG A 1 191 ? -22.880 -6.924 9.120 1.00 92.44 191 ARG A CA 1
ATOM 1449 C C . ARG A 1 191 ? -23.768 -5.687 9.294 1.00 92.44 191 ARG A C 1
ATOM 1451 O O . ARG A 1 191 ? -24.694 -5.705 10.106 1.00 92.44 191 ARG A O 1
ATOM 1458 N N . GLY A 1 192 ? -23.539 -4.676 8.466 1.00 92.00 192 GLY A N 1
ATOM 1459 C CA . GLY A 1 192 ? -24.331 -3.452 8.432 1.00 92.00 192 GLY A CA 1
ATOM 1460 C C . GLY A 1 192 ? -23.477 -2.198 8.305 1.00 92.00 192 GLY A C 1
ATOM 1461 O O . GLY A 1 192 ? -22.244 -2.248 8.338 1.00 92.00 192 GLY A O 1
ATOM 1462 N N . TYR A 1 193 ? -24.161 -1.068 8.160 1.00 93.62 193 TYR A N 1
ATOM 1463 C CA . TYR A 1 193 ? -23.543 0.252 8.125 1.00 93.62 193 TYR A CA 1
ATOM 1464 C C . TYR A 1 193 ? -23.563 0.883 9.510 1.00 93.62 193 TYR A C 1
ATOM 1466 O O . TYR A 1 193 ? -24.615 0.943 10.137 1.00 93.62 193 TYR A O 1
ATOM 1474 N N . TYR A 1 194 ? -22.424 1.391 9.967 1.00 96.69 194 TYR A N 1
ATOM 1475 C CA . TYR A 1 194 ? -22.277 1.998 11.287 1.00 96.69 194 TYR A CA 1
ATOM 1476 C C . TYR A 1 194 ? -21.823 3.442 11.147 1.00 96.69 194 TYR A C 1
ATOM 1478 O O . TYR A 1 194 ? -20.782 3.716 10.551 1.00 96.69 194 TYR A O 1
ATOM 1486 N N . ARG A 1 195 ? -22.595 4.370 11.716 1.00 95.69 195 ARG A N 1
ATOM 1487 C CA . ARG A 1 195 ? -22.241 5.790 11.735 1.00 95.69 195 ARG A CA 1
ATOM 1488 C C . ARG A 1 195 ? -21.067 6.037 12.672 1.00 95.69 195 ARG A C 1
ATOM 1490 O O . ARG A 1 195 ? -21.172 5.749 13.864 1.00 95.69 195 ARG A O 1
ATOM 1497 N N . ILE A 1 196 ? -20.022 6.687 12.174 1.00 94.62 196 ILE A N 1
ATOM 1498 C CA . ILE A 1 196 ? -18.890 7.173 12.963 1.00 94.62 196 ILE A CA 1
ATOM 1499 C C . ILE A 1 196 ? -18.768 8.691 12.782 1.00 94.62 196 ILE A C 1
ATOM 1501 O O . ILE A 1 196 ? -18.280 9.181 11.767 1.00 94.62 196 ILE A O 1
ATOM 1505 N N . ALA A 1 197 ? -19.235 9.446 13.776 1.00 88.88 197 ALA A N 1
ATOM 1506 C CA . ALA A 1 197 ? -19.243 10.914 13.758 1.00 88.88 197 ALA A CA 1
ATOM 1507 C C . ALA A 1 197 ? -18.071 11.552 14.531 1.00 88.88 197 ALA A C 1
ATOM 1509 O O . ALA A 1 197 ? -17.959 12.772 14.594 1.00 88.88 197 ALA A O 1
ATOM 1510 N N . ARG A 1 198 ? -17.220 10.729 15.156 1.00 88.75 198 ARG A N 1
ATOM 1511 C CA . ARG A 1 198 ? -15.999 11.141 15.859 1.00 88.75 198 ARG A CA 1
ATOM 1512 C C . ARG A 1 198 ? -14.932 10.061 15.726 1.00 88.75 198 ARG A C 1
ATOM 1514 O O . ARG A 1 198 ? -15.273 8.907 15.480 1.00 88.75 198 ARG A O 1
ATOM 1521 N N . THR A 1 199 ? -13.670 10.424 15.932 1.00 90.56 199 THR A N 1
ATOM 1522 C CA . THR A 1 199 ? -12.561 9.464 15.902 1.00 90.56 199 THR A CA 1
ATOM 1523 C C . THR A 1 199 ? -12.770 8.384 16.962 1.00 90.56 199 THR A C 1
ATOM 1525 O O . THR A 1 199 ? -13.155 8.693 18.094 1.00 90.56 199 THR A O 1
ATOM 1528 N N . ILE A 1 200 ? -12.531 7.132 16.576 1.00 96.00 200 ILE A N 1
ATOM 1529 C CA . ILE A 1 200 ? -12.501 5.982 17.480 1.00 96.00 200 ILE A CA 1
ATOM 1530 C C . ILE A 1 200 ? -11.092 5.900 18.070 1.00 96.00 200 ILE A C 1
ATOM 1532 O O . ILE A 1 200 ? -10.121 5.818 17.318 1.00 96.00 200 ILE A O 1
ATOM 1536 N N . LYS A 1 201 ? -10.980 5.939 19.398 1.00 95.00 201 LYS A N 1
ATOM 1537 C CA . LYS A 1 201 ? -9.704 5.844 20.118 1.00 95.00 201 LYS A CA 1
ATOM 1538 C C . LYS A 1 201 ? -9.529 4.440 20.678 1.00 95.00 201 LYS A C 1
ATOM 1540 O O . LYS A 1 201 ? -10.308 4.005 21.525 1.00 95.00 201 LYS A O 1
ATOM 1545 N N . LEU A 1 202 ? -8.509 3.739 20.208 1.00 95.50 202 LEU A N 1
ATOM 1546 C CA . LEU A 1 202 ? -8.246 2.350 20.553 1.00 95.50 202 LEU A CA 1
ATOM 1547 C C . LEU A 1 202 ? -6.898 2.221 21.275 1.00 95.50 202 LEU A C 1
ATOM 1549 O O . LEU A 1 202 ? -5.925 2.836 20.837 1.00 95.50 202 LEU A O 1
ATOM 1553 N N . PRO A 1 203 ? -6.809 1.426 22.354 1.00 93.19 203 PRO A N 1
ATOM 1554 C CA . PRO A 1 203 ? -5.528 1.098 22.967 1.00 93.19 203 PRO A CA 1
ATOM 1555 C C . PRO A 1 203 ? -4.716 0.126 22.092 1.00 93.19 203 PRO A C 1
ATOM 1557 O O . PRO A 1 203 ? -5.187 -0.376 21.070 1.00 93.19 203 PRO A O 1
ATOM 1560 N N . PHE A 1 204 ? -3.482 -0.150 22.506 1.00 93.00 204 PHE A N 1
ATOM 1561 C CA . PHE A 1 204 ? -2.698 -1.281 22.005 1.00 93.00 204 PHE A CA 1
ATOM 1562 C C . PHE A 1 204 ? -3.347 -2.636 22.377 1.00 93.00 204 PHE A C 1
ATOM 1564 O O . PHE A 1 204 ? -4.059 -2.723 23.375 1.00 93.00 204 PHE A O 1
ATOM 1571 N N . GLY A 1 205 ? -3.089 -3.691 21.590 1.00 91.62 205 GLY A N 1
ATOM 1572 C CA . GLY A 1 205 ? -3.499 -5.073 21.896 1.00 91.62 205 GLY A CA 1
ATOM 1573 C C . GLY A 1 205 ? -4.916 -5.434 21.443 1.00 91.62 205 GLY A C 1
ATOM 1574 O O . GLY A 1 205 ? -5.442 -6.490 21.790 1.00 91.62 205 GLY A O 1
ATOM 1575 N N . VAL A 1 206 ? -5.554 -4.557 20.666 1.00 92.88 206 VAL A N 1
ATOM 1576 C CA . VAL A 1 206 ? -6.960 -4.705 20.274 1.00 92.88 206 VAL A CA 1
ATOM 1577 C C . VAL A 1 206 ? -7.129 -5.584 19.044 1.00 92.88 206 VAL A C 1
ATOM 1579 O O . VAL A 1 206 ? -6.377 -5.472 18.078 1.00 92.88 206 VAL A O 1
ATOM 1582 N N . ASN A 1 207 ? -8.181 -6.401 19.036 1.00 95.44 207 ASN A N 1
ATOM 1583 C CA . ASN A 1 207 ? -8.522 -7.273 17.916 1.00 95.44 207 ASN A CA 1
ATOM 1584 C C . ASN A 1 207 ? -9.927 -6.952 17.410 1.00 95.44 207 ASN A C 1
ATOM 1586 O O . ASN A 1 207 ? -10.917 -7.362 18.011 1.00 95.44 207 ASN A O 1
ATOM 1590 N N . ILE A 1 208 ? -10.024 -6.210 16.306 1.00 96.69 208 ILE A N 1
ATOM 1591 C CA . ILE A 1 208 ? -11.307 -5.814 15.712 1.00 96.69 208 ILE A CA 1
ATOM 1592 C C . ILE A 1 208 ? -11.537 -6.577 14.416 1.00 96.69 208 ILE A C 1
ATOM 1594 O O . ILE A 1 208 ? -10.694 -6.589 13.516 1.00 96.69 208 ILE A O 1
ATOM 1598 N N . ARG A 1 209 ? -12.727 -7.164 14.287 1.00 96.69 209 ARG A N 1
ATOM 1599 C CA . ARG A 1 209 ? -13.113 -7.925 13.104 1.00 96.69 209 ARG A CA 1
ATOM 1600 C C . ARG A 1 209 ? -14.513 -7.577 12.626 1.00 96.69 209 ARG A C 1
ATOM 1602 O O . ARG A 1 209 ? -15.469 -7.617 13.395 1.00 96.69 209 ARG A O 1
ATOM 1609 N N . GLY A 1 210 ? -14.633 -7.298 11.334 1.00 95.88 210 GLY A N 1
ATOM 1610 C CA . GLY A 1 210 ? -15.916 -7.204 10.649 1.00 95.88 210 GLY A CA 1
ATOM 1611 C C . GLY A 1 210 ? -16.398 -8.529 10.062 1.00 95.88 210 GLY A C 1
ATOM 1612 O O . GLY A 1 210 ? -15.654 -9.507 9.921 1.00 95.88 210 GLY A O 1
ATOM 1613 N N . ALA A 1 211 ? -17.663 -8.540 9.659 1.00 92.06 211 ALA A N 1
ATOM 1614 C CA . ALA A 1 211 ? -18.211 -9.544 8.766 1.00 92.06 211 ALA A CA 1
ATOM 1615 C C . ALA A 1 211 ? -17.720 -9.301 7.327 1.00 92.06 211 ALA A C 1
ATOM 1617 O O . ALA A 1 211 ? -17.928 -8.223 6.768 1.00 92.06 211 ALA A O 1
ATOM 1618 N N . SER A 1 212 ? -17.112 -10.319 6.712 1.00 80.00 212 SER A N 1
ATOM 1619 C CA . SER A 1 212 ? -16.701 -10.293 5.303 1.00 80.00 212 SER A CA 1
ATOM 1620 C C . SER A 1 212 ? -17.903 -10.176 4.356 1.00 80.00 212 SER A C 1
ATOM 1622 O O . SER A 1 212 ? -18.990 -10.678 4.651 1.00 80.00 212 SER A O 1
ATOM 1624 N N . 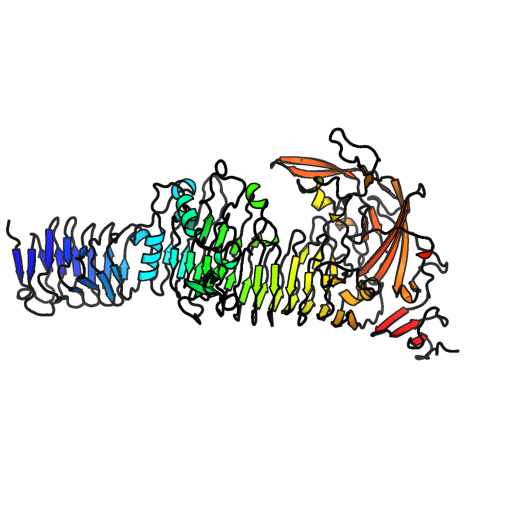SER A 1 213 ? -17.699 -9.568 3.186 1.00 68.56 213 SER A N 1
ATOM 1625 C CA . SER A 1 213 ? -18.715 -9.488 2.130 1.00 68.56 213 SER A CA 1
ATOM 1626 C C . SER A 1 213 ? -18.146 -9.187 0.755 1.00 68.56 213 SER A C 1
ATOM 1628 O O . SER A 1 213 ? -17.020 -8.716 0.640 1.00 68.56 213 SER A O 1
ATOM 1630 N N . VAL A 1 214 ? -19.000 -9.318 -0.258 1.00 59.19 214 VAL A N 1
ATOM 1631 C CA . VAL A 1 214 ? -18.749 -8.887 -1.634 1.00 59.19 214 VAL A CA 1
ATOM 1632 C C . VAL A 1 214 ? -19.483 -7.565 -1.878 1.00 59.19 214 VAL A C 1
ATOM 1634 O O . VAL A 1 214 ? -20.653 -7.445 -1.522 1.00 59.19 214 VAL A O 1
ATOM 1637 N N . GLU A 1 215 ? -18.826 -6.571 -2.473 1.00 53.91 215 GLU A N 1
ATOM 1638 C CA . GLU A 1 215 ? -19.498 -5.350 -2.940 1.00 53.91 215 GLU A CA 1
ATOM 1639 C C . GLU A 1 215 ? -19.957 -5.563 -4.380 1.00 53.91 215 GLU A C 1
ATOM 1641 O O . GLU A 1 215 ? -19.395 -4.950 -5.267 1.00 53.91 215 GLU A O 1
ATOM 1646 N N . TRP A 1 216 ? -20.941 -6.435 -4.621 1.00 50.78 216 TRP A N 1
ATOM 1647 C CA . TRP A 1 216 ? -21.688 -6.458 -5.883 1.00 50.78 216 TRP A CA 1
ATOM 1648 C C . TRP A 1 216 ? -23.179 -6.558 -5.591 1.00 50.78 216 TRP A C 1
ATOM 1650 O O . TRP A 1 216 ? -23.614 -7.335 -4.737 1.00 50.78 216 TRP A O 1
ATOM 1660 N N . ASP A 1 217 ? -23.955 -5.756 -6.312 1.00 50.56 217 ASP A N 1
ATOM 1661 C CA . ASP A 1 217 ? -25.402 -5.883 -6.353 1.00 50.56 217 ASP A CA 1
ATOM 1662 C C . ASP A 1 217 ? -25.717 -7.065 -7.279 1.00 50.56 217 ASP A C 1
ATOM 1664 O O . ASP A 1 217 ? -25.620 -6.963 -8.500 1.00 50.56 217 ASP A O 1
ATOM 1668 N N . TYR A 1 218 ? -25.979 -8.233 -6.695 1.00 43.94 218 TYR A N 1
ATOM 1669 C CA . TYR A 1 218 ? -26.382 -9.424 -7.442 1.00 43.94 218 TYR A CA 1
ATOM 1670 C C . TYR A 1 218 ? -27.900 -9.554 -7.324 1.00 43.94 218 TYR A C 1
ATOM 1672 O O . TYR A 1 218 ? -28.410 -9.755 -6.219 1.00 43.94 218 TYR A O 1
ATOM 1680 N N . ASP A 1 219 ? -28.620 -9.401 -8.437 1.00 49.56 219 ASP A N 1
ATOM 1681 C CA . ASP A 1 219 ? -30.089 -9.488 -8.498 1.00 49.56 219 ASP A CA 1
ATOM 1682 C C . ASP A 1 219 ? -30.824 -8.598 -7.466 1.00 49.56 219 ASP A C 1
ATOM 1684 O O . ASP A 1 219 ? -31.819 -9.002 -6.864 1.00 49.56 219 ASP A O 1
ATOM 1688 N N . GLY A 1 220 ? -30.325 -7.379 -7.219 1.00 50.62 220 GLY A N 1
ATOM 1689 C CA . GLY A 1 220 ? -30.948 -6.419 -6.295 1.00 50.62 220 GLY A CA 1
ATOM 1690 C C . GLY A 1 220 ? -30.879 -6.807 -4.810 1.00 50.62 220 GLY A C 1
ATOM 1691 O O . GLY A 1 220 ? -31.601 -6.236 -3.988 1.00 50.62 220 GLY A O 1
ATOM 1692 N N . VAL A 1 221 ? -30.038 -7.787 -4.447 1.00 48.41 221 VAL A N 1
ATOM 1693 C CA . VAL A 1 221 ? -29.747 -8.153 -3.055 1.00 48.41 221 VAL A CA 1
ATOM 1694 C C . VAL A 1 221 ? -28.336 -7.714 -2.710 1.00 48.41 221 VAL A C 1
ATOM 1696 O O . VAL A 1 221 ? -27.362 -8.441 -2.925 1.00 48.41 221 VAL A O 1
ATOM 1699 N N . THR A 1 222 ? -28.218 -6.553 -2.080 1.00 54.84 222 THR A N 1
ATOM 1700 C CA . THR A 1 222 ? -26.914 -6.078 -1.646 1.00 54.84 222 THR A CA 1
ATOM 1701 C C . THR A 1 222 ? -26.508 -6.722 -0.319 1.00 54.84 222 THR A C 1
ATOM 1703 O O . THR A 1 222 ? -27.057 -6.441 0.749 1.00 54.84 222 THR A O 1
ATOM 1706 N N . LYS A 1 223 ? -25.555 -7.658 -0.381 1.00 59.53 223 LYS A N 1
ATOM 1707 C CA . LYS A 1 223 ? -25.033 -8.386 0.786 1.00 59.53 223 LYS A CA 1
ATOM 1708 C C . LYS A 1 223 ? -23.799 -7.676 1.331 1.00 59.53 223 LYS A C 1
ATOM 1710 O O . LYS A 1 223 ? -22.684 -8.122 1.097 1.00 59.53 223 LYS A O 1
ATOM 1715 N N . TYR A 1 224 ? -23.995 -6.583 2.060 1.00 70.50 224 TYR A N 1
ATOM 1716 C CA . TYR A 1 224 ? -22.884 -5.861 2.680 1.00 70.50 224 TYR A CA 1
ATOM 1717 C C . TYR A 1 224 ? -22.328 -6.580 3.911 1.00 70.50 224 TYR A C 1
ATOM 1719 O O . TYR A 1 224 ? -23.041 -7.269 4.645 1.00 70.50 224 TYR A O 1
ATOM 1727 N N . GLY A 1 225 ? -21.034 -6.384 4.126 1.00 87.94 225 GLY A N 1
ATOM 1728 C CA . GLY A 1 225 ? -20.287 -6.815 5.297 1.00 87.94 225 GLY A CA 1
ATOM 1729 C C . GLY A 1 225 ? -20.375 -5.743 6.361 1.00 87.94 225 GLY A C 1
ATOM 1730 O O . GLY A 1 225 ? -21.402 -5.078 6.504 1.00 87.94 225 GLY A O 1
ATOM 1731 N N . THR A 1 226 ? -19.301 -5.550 7.110 1.00 94.12 226 THR A N 1
ATOM 1732 C CA . THR A 1 226 ? -19.218 -4.445 8.066 1.00 94.12 226 THR A CA 1
ATOM 1733 C C . THR A 1 226 ? -18.657 -3.199 7.398 1.00 94.12 226 THR A C 1
ATOM 1735 O O . THR A 1 226 ? -17.514 -3.198 6.937 1.00 94.12 226 THR A O 1
ATOM 1738 N N . VAL A 1 227 ? -19.447 -2.123 7.388 1.00 94.19 227 VAL A N 1
ATOM 1739 C CA . VAL A 1 227 ? -19.041 -0.826 6.836 1.00 94.19 227 VAL A CA 1
ATOM 1740 C C . VAL A 1 227 ? -19.068 0.240 7.927 1.00 94.19 227 VAL A C 1
ATOM 1742 O O . VAL A 1 227 ? -20.127 0.547 8.476 1.00 94.19 227 VAL A O 1
ATOM 1745 N N . LEU A 1 228 ? -17.915 0.838 8.223 1.00 95.88 228 LEU A N 1
ATOM 1746 C CA . LEU A 1 228 ? -17.822 2.024 9.073 1.00 95.88 228 LEU A CA 1
ATOM 1747 C C . LEU A 1 228 ? -17.917 3.266 8.183 1.00 95.88 228 LEU A C 1
ATOM 1749 O O . LEU A 1 228 ? -17.057 3.499 7.332 1.00 95.88 228 LEU A O 1
ATOM 1753 N N . VAL A 1 229 ? -18.987 4.038 8.361 1.00 92.88 229 VAL A N 1
ATOM 1754 C CA . VAL A 1 229 ? -19.301 5.223 7.559 1.00 92.88 229 VAL A CA 1
ATOM 1755 C C . VAL A 1 229 ? -18.917 6.459 8.350 1.00 92.88 229 VAL A C 1
ATOM 1757 O O . VAL A 1 229 ? -19.506 6.731 9.400 1.00 92.88 229 VAL A O 1
ATOM 1760 N N . SER A 1 230 ? -17.941 7.215 7.856 1.00 89.31 230 SER A N 1
ATOM 1761 C CA . SER A 1 230 ? -17.621 8.498 8.467 1.00 89.31 230 SER A CA 1
ATOM 1762 C C . SER A 1 230 ? -18.731 9.514 8.212 1.00 89.31 230 SER A C 1
ATOM 1764 O O . SER A 1 230 ? -19.297 9.581 7.123 1.00 89.31 230 SER A O 1
ATOM 1766 N N . ALA A 1 231 ? -19.059 10.295 9.234 1.00 86.12 231 ALA A N 1
ATOM 1767 C CA . ALA A 1 231 ? -20.060 11.347 9.135 1.00 86.12 231 ALA A CA 1
ATOM 1768 C C . ALA A 1 231 ? -19.750 12.489 10.108 1.00 86.12 231 ALA A C 1
ATOM 1770 O O . ALA A 1 231 ? -20.549 12.828 10.987 1.00 86.12 231 ALA A O 1
ATOM 1771 N N . PHE A 1 232 ? -18.538 13.018 9.981 1.00 79.94 232 PHE A N 1
ATOM 1772 C CA . PHE A 1 232 ? -18.056 14.168 10.730 1.00 79.94 232 PHE A CA 1
ATOM 1773 C C . PHE A 1 232 ? -18.722 15.426 10.172 1.00 79.94 232 PHE A C 1
ATOM 1775 O O . PHE A 1 232 ? -18.836 15.582 8.959 1.00 79.94 232 PHE A O 1
ATOM 1782 N N . ASP A 1 233 ? -19.170 16.310 11.060 1.00 69.56 233 ASP A N 1
ATOM 1783 C CA . ASP A 1 233 ? -19.675 17.627 10.672 1.00 69.56 233 ASP A CA 1
ATOM 1784 C C . ASP A 1 233 ? -18.502 18.558 10.320 1.00 69.56 233 ASP A C 1
ATOM 1786 O O . ASP A 1 233 ? -17.456 18.518 10.977 1.00 69.56 233 ASP A O 1
ATOM 1790 N N . TYR A 1 234 ? -18.678 19.402 9.303 1.00 62.16 234 TYR A N 1
ATOM 1791 C CA . TYR A 1 234 ? -17.664 20.329 8.803 1.00 62.16 234 TYR A CA 1
ATOM 1792 C C . TYR A 1 234 ? -17.194 21.311 9.883 1.00 62.16 234 TYR A C 1
ATOM 1794 O O . TYR A 1 234 ? -15.992 21.485 10.071 1.00 62.16 234 TYR A O 1
ATOM 1802 N N . GLU A 1 235 ? -18.115 21.897 10.655 1.00 62.94 235 GLU A N 1
ATOM 1803 C CA . GLU A 1 235 ? -17.751 22.804 11.757 1.00 62.94 235 GLU A CA 1
ATOM 1804 C C . GLU A 1 235 ? -16.979 22.066 12.868 1.00 62.94 235 GLU A C 1
ATOM 1806 O O . GLU A 1 235 ? -16.037 22.600 13.461 1.00 62.94 235 GLU A O 1
ATOM 1811 N N . GLY A 1 236 ? -17.307 20.788 13.089 1.00 60.12 236 GLY A N 1
ATOM 1812 C CA . GLY A 1 236 ? -16.553 19.899 13.972 1.00 60.12 236 GLY A CA 1
ATOM 1813 C C . GLY A 1 236 ? -15.137 19.611 13.459 1.00 60.12 236 GLY A C 1
ATOM 1814 O O . GLY A 1 236 ? -14.202 19.553 14.257 1.00 60.12 236 GLY A O 1
ATOM 1815 N N . LEU A 1 237 ? -14.957 19.484 12.141 1.00 60.75 237 LEU A N 1
ATOM 1816 C CA . LEU A 1 237 ? -13.649 19.307 11.505 1.00 60.75 237 LEU A CA 1
ATOM 1817 C C . LEU A 1 237 ? -12.805 20.593 11.579 1.00 60.75 237 LEU A C 1
ATOM 1819 O O . LEU A 1 237 ? -11.628 20.537 11.924 1.00 60.75 237 LEU A O 1
ATOM 1823 N N . LYS A 1 238 ? -13.421 21.757 11.333 1.00 57.91 238 LYS A N 1
ATOM 1824 C CA . LYS A 1 238 ? -12.776 23.081 11.310 1.00 57.91 238 LYS A CA 1
ATOM 1825 C C . LYS A 1 238 ? -12.070 23.427 12.620 1.00 57.91 238 LYS A C 1
ATOM 1827 O O . LYS A 1 238 ? -10.941 23.907 12.604 1.00 57.91 238 LYS A O 1
ATOM 1832 N N . SER A 1 239 ? -12.698 23.146 13.762 1.00 56.56 239 SER A N 1
ATOM 1833 C CA . SER A 1 239 ? -12.085 23.387 15.079 1.00 56.56 239 SER A CA 1
ATOM 1834 C C . SER A 1 239 ? -10.824 22.546 15.338 1.00 56.56 239 SER A C 1
ATOM 1836 O O . SER A 1 239 ? -9.924 23.005 16.033 1.00 56.56 239 SER A O 1
ATOM 1838 N N . ARG A 1 240 ? -10.716 21.347 14.745 1.00 57.62 240 ARG A N 1
ATOM 1839 C CA . ARG A 1 240 ? -9.549 20.448 14.879 1.00 57.62 240 ARG A CA 1
ATOM 1840 C C . ARG A 1 240 ? -8.347 20.896 14.049 1.00 57.62 240 ARG A C 1
ATOM 1842 O O . ARG A 1 240 ? -7.243 20.403 14.263 1.00 57.62 240 ARG A O 1
ATOM 1849 N N . LEU A 1 241 ? -8.588 21.799 13.104 1.00 52.81 241 LEU A N 1
ATOM 1850 C CA . LEU A 1 241 ? -7.596 22.360 12.193 1.00 52.81 241 LEU A CA 1
ATOM 1851 C C . LEU A 1 241 ? -7.025 23.691 12.714 1.00 52.81 241 LEU A C 1
ATOM 1853 O O . LEU A 1 241 ? -5.971 24.129 12.265 1.00 52.81 241 LEU A O 1
ATOM 1857 N N . GLN A 1 242 ? -7.689 24.333 13.683 1.00 45.12 242 GLN A N 1
ATOM 1858 C CA . GLN A 1 242 ? -7.227 25.587 14.283 1.00 45.12 242 GLN A CA 1
ATOM 1859 C C . GLN A 1 242 ? -6.078 25.336 15.274 1.00 45.12 242 GLN A C 1
ATOM 1861 O O . GLN A 1 242 ? -6.248 24.640 16.272 1.00 45.12 242 GLN A O 1
ATOM 1866 N N . GLY A 1 243 ? -4.913 25.943 15.017 1.00 46.69 243 GLY A N 1
ATOM 1867 C CA . GLY A 1 243 ? -3.719 25.856 15.876 1.00 46.69 243 GLY A CA 1
ATOM 1868 C C . GLY A 1 243 ? -2.595 24.964 15.340 1.00 46.69 243 GLY A C 1
ATOM 1869 O O . GLY A 1 243 ? -1.615 24.731 16.045 1.00 46.69 243 GLY A O 1
ATOM 1870 N N . VAL A 1 244 ? -2.732 24.477 14.108 1.00 49.34 244 VAL A N 1
ATOM 1871 C CA . VAL A 1 244 ? -1.704 23.739 13.374 1.00 49.34 244 VAL A CA 1
ATOM 1872 C C . VAL A 1 244 ? -0.913 24.726 12.504 1.00 49.34 244 VAL A C 1
ATOM 1874 O O . VAL A 1 244 ? -1.526 25.508 11.788 1.00 49.34 244 VAL A O 1
ATOM 1877 N N . ASP A 1 245 ? 0.426 24.723 12.571 1.00 44.78 245 ASP A N 1
ATOM 1878 C CA . ASP A 1 245 ? 1.274 25.545 11.682 1.00 44.78 245 ASP A CA 1
ATOM 1879 C C . ASP A 1 245 ? 1.033 25.142 10.216 1.00 44.78 245 ASP A C 1
ATOM 1881 O O . ASP A 1 245 ? 1.154 23.965 9.865 1.00 44.78 245 ASP A O 1
ATOM 1885 N N . ASP A 1 246 ? 0.752 26.125 9.357 1.00 44.97 246 ASP A N 1
ATOM 1886 C CA . ASP A 1 246 ? 0.579 25.959 7.909 1.00 44.97 246 ASP A CA 1
ATOM 1887 C C . ASP A 1 246 ? 1.802 25.324 7.216 1.00 44.97 246 ASP A C 1
ATOM 1889 O O . ASP A 1 246 ? 1.689 24.857 6.083 1.00 44.97 246 ASP A O 1
ATOM 1893 N N . ASN A 1 247 ? 2.957 25.255 7.884 1.00 40.75 247 ASN A N 1
ATOM 1894 C CA . ASN A 1 247 ? 4.190 24.653 7.370 1.00 40.75 247 ASN A CA 1
ATOM 1895 C C . ASN A 1 247 ? 4.509 23.262 7.951 1.00 40.75 247 ASN A C 1
ATOM 1897 O O . ASN A 1 247 ? 5.485 22.649 7.529 1.00 40.75 247 ASN A O 1
ATOM 1901 N N . CYS A 1 248 ? 3.723 22.741 8.902 1.00 43.22 248 CYS A N 1
ATOM 1902 C CA . CYS A 1 248 ? 3.945 21.399 9.447 1.00 43.22 248 CYS A CA 1
ATOM 1903 C C . CYS A 1 248 ? 3.157 20.344 8.648 1.00 43.22 248 CYS A C 1
ATOM 1905 O O . CYS A 1 248 ? 1.967 20.137 8.894 1.00 43.22 248 CYS A O 1
ATOM 1907 N N . GLU A 1 249 ? 3.820 19.638 7.722 1.00 46.53 249 GLU A N 1
ATOM 1908 C CA . GLU A 1 249 ? 3.215 18.530 6.955 1.00 46.53 249 GLU A CA 1
ATOM 1909 C C . GLU A 1 249 ? 2.600 17.453 7.861 1.00 46.53 249 GLU A C 1
ATOM 1911 O O . GLU A 1 249 ? 1.491 16.996 7.604 1.00 46.53 249 GLU A O 1
ATOM 1916 N N . SER A 1 250 ? 3.256 17.098 8.973 1.00 42.56 250 SER A N 1
ATOM 1917 C CA . SER A 1 250 ? 2.779 16.040 9.875 1.00 42.56 250 SER A CA 1
ATOM 1918 C C . SER A 1 250 ? 1.599 16.454 10.763 1.00 42.56 250 SER A C 1
ATOM 1920 O O . SER A 1 250 ? 0.883 15.578 11.252 1.00 42.56 250 SER A O 1
ATOM 1922 N N . CYS A 1 251 ? 1.387 17.759 10.961 1.00 42.41 251 CYS A N 1
ATOM 1923 C CA . CYS A 1 251 ? 0.404 18.315 11.889 1.00 42.41 251 CYS A CA 1
ATOM 1924 C C . CYS A 1 251 ? -0.926 18.684 11.211 1.00 42.41 251 CYS A C 1
ATOM 1926 O O . CYS A 1 251 ? -1.951 18.776 11.887 1.00 42.41 251 CYS A O 1
ATOM 1928 N N . LYS A 1 252 ? -0.941 18.877 9.879 1.00 50.16 252 LYS A N 1
ATOM 1929 C CA . LYS A 1 252 ? -2.163 19.127 9.077 1.00 50.16 252 LYS A CA 1
ATOM 1930 C C . LYS A 1 252 ? -3.141 17.944 9.085 1.00 50.16 252 LYS A C 1
ATOM 1932 O O . LYS A 1 252 ? -4.250 18.048 8.566 1.00 50.16 252 LYS A O 1
ATOM 1937 N N . GLU A 1 253 ? -2.744 16.818 9.679 1.00 53.88 253 GLU A N 1
ATOM 1938 C CA . GLU A 1 253 ? -3.358 15.514 9.471 1.00 53.88 253 GLU A CA 1
ATOM 1939 C C . GLU A 1 253 ? -4.224 14.989 10.622 1.00 53.88 253 GLU A C 1
ATOM 1941 O O . GLU A 1 253 ? -4.511 13.800 10.675 1.00 53.88 253 GLU A O 1
ATOM 1946 N N . ASN A 1 254 ? -4.719 15.829 11.531 1.00 60.69 254 ASN A N 1
ATOM 1947 C CA . ASN A 1 254 ? -5.492 15.386 12.708 1.00 60.69 254 ASN A CA 1
ATOM 1948 C C . ASN A 1 254 ? -6.892 14.794 12.402 1.00 60.69 254 ASN A C 1
ATOM 1950 O O . ASN A 1 254 ? -7.748 14.767 13.288 1.00 60.69 254 ASN A O 1
ATOM 1954 N N . ASN A 1 255 ? -7.155 14.310 11.184 1.00 78.69 255 ASN A N 1
ATOM 1955 C CA . ASN A 1 255 ? -8.467 13.915 10.660 1.00 78.69 255 ASN A CA 1
ATOM 1956 C C . ASN A 1 255 ? -8.606 12.401 10.406 1.00 78.69 255 ASN A C 1
ATOM 1958 O O . ASN A 1 255 ? -9.167 11.983 9.392 1.00 78.69 255 ASN A O 1
ATOM 1962 N N . TYR A 1 256 ? -8.137 11.571 11.340 1.00 87.38 256 TYR A N 1
ATOM 1963 C CA . TYR A 1 256 ? -8.258 10.111 11.257 1.00 87.38 256 TYR A CA 1
ATOM 1964 C C . TYR A 1 256 ? -9.611 9.589 11.767 1.00 87.38 256 TYR A C 1
ATOM 1966 O O . TYR A 1 256 ? -10.144 10.069 12.776 1.00 87.38 256 TYR A O 1
ATOM 1974 N N . LEU A 1 257 ? -10.164 8.572 11.096 1.00 92.50 257 LEU A N 1
ATOM 1975 C CA . LEU A 1 257 ? -11.355 7.843 11.549 1.00 92.50 257 LEU A CA 1
ATOM 1976 C C . LEU A 1 257 ? -11.050 7.008 12.800 1.00 92.50 257 LEU A C 1
ATOM 1978 O O . LEU A 1 257 ? -11.861 6.975 13.728 1.00 92.50 257 LEU A O 1
ATOM 1982 N N . ILE A 1 258 ? -9.891 6.347 12.818 1.00 96.62 258 ILE A N 1
ATOM 1983 C CA . ILE A 1 258 ? -9.442 5.466 13.901 1.00 96.62 258 ILE A CA 1
ATOM 1984 C C . ILE A 1 258 ? -8.016 5.843 14.300 1.00 96.62 258 ILE A C 1
ATOM 1986 O O . ILE A 1 258 ? -7.146 5.993 13.444 1.00 96.62 258 ILE A O 1
ATOM 1990 N N . GLU A 1 259 ? -7.777 5.938 15.602 1.00 95.94 259 GLU A N 1
ATOM 1991 C CA . GLU A 1 259 ? -6.444 6.068 16.183 1.00 95.94 259 GLU A CA 1
ATOM 1992 C C . GLU A 1 259 ? -6.179 4.897 17.125 1.00 95.94 259 GLU A C 1
ATOM 1994 O O . GLU A 1 259 ? -7.019 4.586 17.972 1.00 95.94 259 GLU A O 1
ATOM 1999 N N . ILE A 1 260 ? -5.020 4.259 16.978 1.00 96.69 260 ILE A N 1
ATOM 2000 C CA . ILE A 1 260 ? -4.625 3.087 17.762 1.00 96.69 260 ILE A CA 1
ATOM 2001 C C . ILE A 1 260 ? -3.319 3.379 18.484 1.00 96.69 260 ILE A C 1
ATOM 2003 O O . ILE A 1 260 ? -2.306 3.602 17.825 1.00 96.69 260 ILE A O 1
ATOM 2007 N N . ASN A 1 261 ? -3.323 3.333 19.817 1.00 96.00 261 ASN A N 1
ATOM 2008 C CA . ASN A 1 261 ? -2.136 3.581 20.639 1.00 96.00 261 ASN A CA 1
ATOM 2009 C C . ASN A 1 261 ? -1.478 4.942 20.325 1.00 96.00 261 ASN A C 1
ATOM 2011 O O . ASN A 1 261 ? -0.263 5.020 20.150 1.00 96.00 261 ASN A O 1
ATOM 2015 N N . VAL A 1 262 ? -2.277 6.005 20.183 1.00 93.38 262 VAL A N 1
ATOM 2016 C CA . VAL A 1 262 ? -1.803 7.342 19.786 1.00 93.38 262 VAL A CA 1
ATOM 2017 C C . VAL A 1 262 ? -1.995 8.343 20.917 1.00 93.38 262 VAL A C 1
ATOM 2019 O O . VAL A 1 262 ? -3.101 8.518 21.427 1.00 93.38 262 VAL A O 1
ATOM 2022 N N . GLN A 1 263 ? -0.937 9.091 21.210 1.00 90.50 263 GLN A N 1
ATOM 2023 C CA . GLN A 1 263 ? -0.974 10.333 21.971 1.00 90.50 263 GLN A CA 1
ATOM 2024 C C . GLN A 1 263 ? -0.502 11.504 21.100 1.00 90.50 263 GLN A C 1
ATOM 2026 O O . GLN A 1 263 ? 0.447 11.383 20.327 1.00 90.50 263 GLN A O 1
ATOM 2031 N N . TRP A 1 264 ? -1.151 12.659 21.234 1.00 85.56 264 TRP A N 1
ATOM 2032 C CA . TRP A 1 264 ? -0.775 13.881 20.520 1.00 85.56 264 TRP A CA 1
ATOM 2033 C C . TRP A 1 264 ? 0.067 14.764 21.436 1.00 85.56 264 TRP A C 1
ATOM 2035 O O . TRP A 1 264 ? -0.411 15.218 22.476 1.00 85.56 264 TRP A O 1
ATOM 2045 N N . VAL A 1 265 ? 1.326 14.991 21.063 1.00 82.56 265 VAL A N 1
ATOM 2046 C CA . VAL A 1 265 ? 2.317 15.674 21.904 1.00 82.56 265 VAL A CA 1
ATOM 2047 C C . VAL A 1 265 ? 2.659 17.032 21.308 1.00 82.56 265 VAL A C 1
ATOM 2049 O O . VAL A 1 265 ? 2.912 17.144 20.110 1.00 82.56 265 VAL A O 1
ATOM 2052 N N . VAL A 1 266 ? 2.699 18.061 22.158 1.00 79.25 266 VAL A N 1
ATOM 2053 C CA . VAL A 1 266 ? 3.193 19.391 21.785 1.00 79.25 266 VAL A CA 1
ATOM 2054 C C . VAL A 1 266 ? 4.714 19.398 21.899 1.00 79.25 266 VAL A C 1
ATOM 2056 O O . VAL A 1 266 ? 5.260 19.260 22.992 1.00 79.25 266 VAL A O 1
ATOM 2059 N N . ILE A 1 267 ? 5.391 19.594 20.779 1.00 71.19 267 ILE A N 1
ATOM 2060 C CA . ILE A 1 267 ? 6.817 19.884 20.705 1.00 71.19 267 ILE A CA 1
ATOM 2061 C C . ILE A 1 267 ? 6.967 21.393 20.515 1.00 71.19 267 ILE A C 1
ATOM 2063 O O . ILE A 1 267 ? 6.246 22.005 19.729 1.00 71.19 267 ILE A O 1
ATOM 2067 N N . VAL A 1 268 ? 7.877 22.009 21.266 1.00 66.81 268 VAL A N 1
ATOM 2068 C CA . VAL A 1 268 ? 8.273 23.401 21.038 1.00 66.81 268 VAL A CA 1
ATOM 2069 C C . VAL A 1 268 ? 9.561 23.367 20.235 1.00 66.81 268 VAL A C 1
ATOM 2071 O O . VAL A 1 268 ? 10.591 22.939 20.754 1.00 66.81 268 VAL A O 1
ATOM 2074 N N . GLU A 1 269 ? 9.502 23.775 18.971 1.00 59.34 269 GLU A N 1
ATOM 2075 C CA . GLU A 1 269 ? 10.722 24.031 18.210 1.00 59.34 269 GLU A CA 1
ATOM 2076 C C . GLU A 1 269 ? 11.291 25.389 18.623 1.00 59.34 269 GLU A C 1
ATOM 2078 O O . GLU A 1 269 ? 10.554 26.374 18.741 1.00 59.34 269 GLU A O 1
ATOM 2083 N N . ASN A 1 270 ? 12.603 25.415 18.874 1.00 55.44 270 ASN A N 1
ATOM 2084 C CA . ASN A 1 270 ? 13.352 26.600 19.280 1.00 55.44 270 ASN A CA 1
ATOM 2085 C C . ASN A 1 270 ? 14.130 27.147 18.071 1.00 55.44 270 ASN A C 1
ATOM 2087 O O . ASN A 1 270 ? 15.267 26.726 17.845 1.00 55.44 270 ASN A O 1
ATOM 2091 N N . PRO A 1 271 ? 13.539 28.038 17.260 1.00 54.56 271 PRO A N 1
ATOM 2092 C CA . PRO A 1 271 ? 14.283 28.733 16.226 1.00 54.56 271 PRO A CA 1
ATOM 2093 C C . PRO A 1 271 ? 15.132 29.812 16.909 1.00 54.56 271 PRO A C 1
ATOM 2095 O O . PRO A 1 271 ? 14.637 30.897 17.176 1.00 54.56 271 PRO A O 1
ATOM 2098 N N . GLU A 1 272 ? 16.376 29.472 17.252 1.00 57.66 272 GLU A N 1
ATOM 2099 C CA . GLU A 1 272 ? 17.456 30.383 17.677 1.00 57.66 272 GLU A CA 1
ATOM 2100 C C . GLU A 1 272 ? 17.051 31.532 18.636 1.00 57.66 272 GLU A C 1
ATOM 2102 O O . GLU A 1 272 ? 16.657 32.611 18.204 1.00 57.66 272 GLU A O 1
ATOM 2107 N N . ASP A 1 273 ? 17.215 31.309 19.949 1.00 53.16 273 ASP A N 1
ATOM 2108 C CA . ASP A 1 273 ? 17.302 32.305 21.043 1.00 53.16 273 ASP A CA 1
ATOM 2109 C C . ASP A 1 273 ? 16.248 33.441 21.126 1.00 53.16 273 ASP A C 1
ATOM 2111 O O . ASP A 1 273 ? 16.409 34.375 21.915 1.00 53.16 273 ASP A O 1
ATOM 2115 N N . ASP A 1 274 ? 15.128 33.351 20.405 1.00 57.44 274 ASP A N 1
ATOM 2116 C CA . ASP A 1 274 ? 14.039 34.332 20.444 1.00 57.44 274 ASP A CA 1
ATOM 2117 C C . ASP A 1 274 ? 12.745 33.695 20.980 1.00 57.44 274 ASP A C 1
ATOM 2119 O O . ASP A 1 274 ? 12.013 32.994 20.275 1.00 57.44 274 ASP A O 1
ATOM 2123 N N . ALA A 1 275 ? 12.460 33.930 22.266 1.00 56.31 275 ALA A N 1
ATOM 2124 C CA . ALA A 1 275 ? 11.309 33.358 22.969 1.00 56.31 275 ALA A CA 1
ATOM 2125 C C . ALA A 1 275 ? 9.948 33.753 22.356 1.00 56.31 275 ALA A C 1
ATOM 2127 O O . ALA A 1 275 ? 8.961 33.043 22.554 1.00 56.31 275 ALA A O 1
ATOM 2128 N N . GLU A 1 276 ? 9.883 34.844 21.581 1.00 57.22 276 GLU A N 1
ATOM 2129 C CA . GLU A 1 276 ? 8.670 35.265 20.864 1.00 57.22 276 GLU A CA 1
ATOM 2130 C C . GLU A 1 276 ? 8.422 34.476 19.561 1.00 57.22 276 GLU A C 1
ATOM 2132 O O . GLU A 1 276 ? 7.321 34.538 19.014 1.00 57.22 276 GLU A O 1
ATOM 2137 N N . LYS A 1 277 ? 9.398 33.688 19.079 1.00 54.75 277 LYS A N 1
ATOM 2138 C CA . LYS A 1 277 ? 9.296 32.860 17.858 1.00 54.75 277 LYS A CA 1
ATOM 2139 C C . LYS A 1 277 ? 9.094 31.367 18.126 1.00 54.75 277 LYS A C 1
ATOM 2141 O O . LYS A 1 277 ? 9.104 30.574 17.185 1.00 54.75 277 LYS A O 1
ATOM 2146 N N . TRP A 1 278 ? 8.907 30.967 19.384 1.00 58.78 278 TRP A N 1
ATOM 2147 C CA . TRP A 1 278 ? 8.674 29.570 19.756 1.00 58.78 278 TRP A CA 1
ATOM 2148 C C . TRP A 1 278 ? 7.443 29.003 19.045 1.00 58.78 278 TRP A C 1
ATOM 2150 O O . TRP A 1 278 ? 6.309 29.427 19.286 1.00 58.78 278 TRP A O 1
ATOM 2160 N N . LYS A 1 279 ? 7.663 28.005 18.185 1.00 61.16 279 LYS A N 1
ATOM 2161 C CA . LYS A 1 279 ? 6.592 27.336 17.445 1.00 61.16 279 LYS A CA 1
ATOM 2162 C C . LYS A 1 279 ? 6.104 26.125 18.227 1.00 61.16 279 LYS A C 1
ATOM 2164 O O . LYS A 1 279 ? 6.881 25.227 18.540 1.00 61.16 279 LYS A O 1
ATOM 2169 N N . LYS A 1 280 ? 4.805 26.088 18.535 1.00 63.03 280 LYS A N 1
ATOM 2170 C CA . LYS A 1 280 ? 4.142 24.887 19.060 1.00 63.03 280 LYS A CA 1
ATOM 2171 C C . LYS A 1 280 ? 3.744 23.994 17.891 1.00 63.03 280 LYS A C 1
ATOM 2173 O O . LYS A 1 280 ? 2.919 24.384 17.075 1.00 63.03 280 LYS A O 1
ATOM 2178 N N . ILE A 1 281 ? 4.307 22.798 17.853 1.00 66.94 281 ILE A N 1
ATOM 2179 C CA . ILE A 1 281 ? 4.071 21.776 16.836 1.00 66.94 281 ILE A CA 1
ATOM 2180 C C . ILE A 1 281 ? 3.388 20.599 17.525 1.00 66.94 281 ILE A C 1
ATOM 2182 O O . ILE A 1 281 ? 3.852 20.146 18.567 1.00 66.94 281 ILE A O 1
ATOM 2186 N N . ILE A 1 282 ? 2.272 20.110 16.987 1.00 71.75 282 ILE A N 1
ATOM 2187 C CA . ILE A 1 282 ? 1.551 18.962 17.553 1.00 71.75 282 ILE A CA 1
ATOM 2188 C C . ILE A 1 282 ? 1.819 17.752 16.671 1.00 71.75 282 ILE A C 1
ATOM 2190 O O . ILE A 1 282 ? 1.411 17.744 15.514 1.00 71.75 282 ILE A O 1
ATOM 2194 N N . VAL A 1 283 ? 2.471 16.726 17.216 1.00 77.44 283 VAL A N 1
ATOM 2195 C CA . VAL A 1 283 ? 2.802 15.505 16.468 1.00 77.44 283 VAL A CA 1
ATOM 2196 C C . VAL A 1 283 ? 2.203 14.264 17.127 1.00 77.44 283 VAL A C 1
ATOM 2198 O O . VAL A 1 283 ? 2.100 14.214 18.360 1.00 77.44 283 VAL A O 1
ATOM 2201 N N . PRO A 1 284 ? 1.823 13.243 16.341 1.00 86.06 284 PRO A N 1
ATOM 2202 C CA . PRO A 1 284 ? 1.367 11.984 16.898 1.00 86.06 284 PRO A CA 1
ATOM 2203 C C . PRO A 1 284 ? 2.561 11.141 17.354 1.00 86.06 284 PRO A C 1
ATOM 2205 O O . PRO A 1 284 ? 3.545 10.986 16.630 1.00 86.06 284 PRO A O 1
ATOM 2208 N N . ARG A 1 285 ? 2.459 10.560 18.549 1.00 88.69 285 ARG A N 1
ATOM 2209 C CA . ARG A 1 285 ? 3.394 9.564 19.077 1.00 88.69 285 ARG A CA 1
ATOM 2210 C C . ARG A 1 285 ? 2.656 8.335 19.585 1.00 88.69 285 ARG A C 1
ATOM 2212 O O . ARG A 1 285 ? 1.479 8.410 19.928 1.00 88.69 285 ARG A O 1
ATOM 2219 N N . SER A 1 286 ? 3.366 7.220 19.674 1.00 92.38 286 SER A N 1
ATOM 2220 C CA . SER A 1 286 ? 2.914 6.028 20.385 1.00 92.38 286 SER A CA 1
ATOM 2221 C C . SER A 1 286 ? 2.598 6.359 21.843 1.00 92.38 286 SER A C 1
ATOM 2223 O O . SER A 1 286 ? 3.405 7.004 22.512 1.00 92.38 286 SER A O 1
ATOM 2225 N N . GLU A 1 287 ? 1.439 5.933 22.341 1.00 93.81 287 GLU A N 1
ATOM 2226 C CA . GLU A 1 287 ? 1.115 5.993 23.775 1.00 93.81 287 GLU A CA 1
ATOM 2227 C C . GLU A 1 287 ? 1.948 4.961 24.552 1.00 93.81 287 GLU A C 1
ATOM 2229 O O . GLU A 1 287 ? 2.574 5.292 25.557 1.00 93.81 287 GLU A O 1
ATOM 2234 N N . ILE A 1 288 ? 2.031 3.739 24.023 1.00 92.25 288 ILE A N 1
ATOM 2235 C CA . ILE A 1 288 ? 2.916 2.663 24.482 1.00 92.25 288 ILE A CA 1
ATOM 2236 C C . ILE A 1 288 ? 3.989 2.419 23.418 1.00 92.25 288 ILE A C 1
ATOM 2238 O O . ILE A 1 288 ? 3.664 2.151 22.264 1.00 92.25 288 ILE A O 1
ATOM 2242 N N . GLU A 1 289 ? 5.265 2.500 23.786 1.00 90.38 289 GLU A N 1
ATOM 2243 C CA . GLU A 1 289 ? 6.391 2.217 22.882 1.00 90.38 289 GLU A CA 1
ATOM 2244 C C . GLU A 1 289 ? 6.720 0.712 22.822 1.00 90.38 289 GLU A C 1
ATOM 2246 O O . GLU A 1 289 ? 6.349 -0.046 23.717 1.00 90.38 289 GLU A O 1
ATOM 2251 N N . TYR A 1 290 ? 7.444 0.278 21.781 1.00 86.50 290 TYR A N 1
ATOM 2252 C CA . TYR A 1 290 ? 7.934 -1.106 21.615 1.00 86.50 290 TYR A CA 1
ATOM 2253 C C . TYR A 1 290 ? 6.841 -2.186 21.685 1.00 86.50 290 TYR A C 1
ATOM 2255 O O . TYR A 1 290 ? 7.007 -3.250 22.280 1.00 86.50 290 TYR A O 1
ATOM 2263 N N . THR A 1 291 ? 5.698 -1.908 21.064 1.00 89.25 291 THR A N 1
ATOM 2264 C CA . THR A 1 291 ? 4.546 -2.815 21.037 1.00 89.25 291 THR A CA 1
ATOM 2265 C C . THR A 1 291 ? 4.827 -4.110 20.270 1.00 89.25 291 THR A C 1
ATOM 2267 O O . THR A 1 291 ? 5.370 -4.066 19.164 1.00 89.25 291 THR A O 1
ATOM 2270 N N . THR A 1 292 ? 4.373 -5.245 20.802 1.00 87.62 292 THR A N 1
ATOM 2271 C CA . THR A 1 292 ? 4.382 -6.560 20.135 1.00 87.62 292 THR A CA 1
ATOM 2272 C C . THR A 1 292 ? 3.266 -6.671 19.083 1.00 87.62 292 THR A C 1
ATOM 2274 O O . THR A 1 292 ? 2.383 -5.819 18.985 1.00 87.62 292 THR A O 1
ATOM 2277 N N . ARG A 1 293 ? 3.276 -7.732 18.264 1.00 88.00 293 ARG A N 1
ATOM 2278 C CA . ARG A 1 293 ? 2.297 -7.954 17.179 1.00 88.00 293 ARG A CA 1
ATOM 2279 C C . ARG A 1 293 ? 0.945 -8.490 17.692 1.00 88.00 293 ARG A C 1
ATOM 2281 O O . ARG A 1 293 ? 0.521 -9.578 17.310 1.00 88.00 293 ARG A O 1
ATOM 2288 N N . GLU A 1 294 ? 0.281 -7.734 18.564 1.00 91.00 294 GLU A N 1
ATOM 2289 C CA . GLU A 1 294 ? -0.983 -8.133 19.220 1.00 91.00 294 GLU A CA 1
ATOM 2290 C C . GLU A 1 294 ? -2.214 -7.388 18.696 1.00 91.00 294 GLU A C 1
ATOM 2292 O O . GLU A 1 294 ? -3.333 -7.877 18.819 1.00 91.00 294 GLU A O 1
ATOM 2297 N N . THR A 1 295 ? -2.021 -6.223 18.076 1.00 95.19 295 THR A N 1
ATOM 2298 C CA . THR A 1 295 ? -3.117 -5.435 17.506 1.00 95.19 295 THR A CA 1
ATOM 2299 C C . THR A 1 295 ? -3.493 -5.961 16.121 1.00 95.19 295 THR A C 1
ATOM 2301 O O . THR A 1 295 ? -2.631 -6.100 15.245 1.00 95.19 295 THR A O 1
ATOM 2304 N N . SER A 1 296 ? -4.785 -6.173 15.863 1.00 96.56 296 SER A N 1
ATOM 2305 C CA . SER A 1 296 ? -5.278 -6.513 14.529 1.00 96.56 296 SER A CA 1
ATOM 2306 C C . SER A 1 296 ? -6.597 -5.842 14.147 1.00 96.56 296 SER A C 1
ATOM 2308 O O . SER A 1 296 ? -7.491 -5.634 14.969 1.00 96.56 296 SER A O 1
ATOM 2310 N N . ILE A 1 297 ? -6.721 -5.525 12.855 1.00 97.38 297 ILE A N 1
ATOM 2311 C CA . ILE A 1 297 ? -7.959 -5.045 12.231 1.00 97.38 297 ILE A CA 1
ATOM 2312 C C . ILE A 1 297 ? -8.219 -5.877 10.983 1.00 97.38 297 ILE A C 1
ATOM 2314 O O . ILE A 1 297 ? -7.374 -5.932 10.089 1.00 97.38 297 ILE A O 1
ATOM 2318 N N . LYS A 1 298 ? -9.391 -6.517 10.914 1.00 97.00 298 LYS A N 1
ATOM 2319 C CA . LYS A 1 298 ? -9.713 -7.446 9.825 1.00 97.00 298 LYS A CA 1
ATOM 2320 C C . LYS A 1 298 ? -11.104 -7.255 9.241 1.00 97.00 298 LYS A C 1
ATOM 2322 O O . LYS A 1 298 ? -12.065 -7.049 9.983 1.00 97.00 298 LYS A O 1
ATOM 2327 N N . ASN A 1 299 ? -11.230 -7.443 7.926 1.00 95.19 299 ASN A N 1
ATOM 2328 C CA . ASN A 1 299 ? -12.512 -7.516 7.208 1.00 95.19 299 ASN A CA 1
ATOM 2329 C C . ASN A 1 299 ? -13.446 -6.315 7.452 1.00 95.19 299 ASN A C 1
ATOM 2331 O O . ASN A 1 299 ? -14.657 -6.484 7.616 1.00 95.19 299 ASN A O 1
ATOM 2335 N N . LEU A 1 300 ? -12.887 -5.105 7.512 1.00 94.19 300 LEU A N 1
ATOM 2336 C CA . LEU A 1 300 ? -13.661 -3.868 7.608 1.00 94.19 300 LEU A CA 1
ATOM 2337 C C . LEU A 1 300 ? -13.654 -3.133 6.272 1.00 94.19 300 LEU A C 1
ATOM 2339 O O . LEU A 1 300 ? -12.623 -3.024 5.614 1.00 94.19 300 LEU A O 1
ATOM 2343 N N . ARG A 1 301 ? -14.793 -2.544 5.912 1.00 93.00 301 ARG A N 1
ATOM 2344 C CA . ARG A 1 301 ? -14.845 -1.494 4.897 1.00 93.00 301 ARG A CA 1
ATOM 2345 C C . ARG A 1 301 ? -14.974 -0.153 5.601 1.00 93.00 301 ARG A C 1
ATOM 2347 O O . ARG A 1 301 ? -15.917 0.064 6.358 1.00 93.00 301 ARG A O 1
ATOM 2354 N N . LEU A 1 302 ? -14.043 0.750 5.351 1.00 93.12 302 LEU A N 1
ATOM 2355 C CA . LEU A 1 302 ? -14.125 2.132 5.791 1.00 93.12 302 LEU A CA 1
ATOM 2356 C C . LEU A 1 302 ? -14.591 2.956 4.601 1.00 93.12 302 LEU A C 1
ATOM 2358 O O . LEU A 1 302 ? -13.988 2.904 3.528 1.00 93.12 302 LEU A O 1
ATOM 2362 N N . ARG A 1 303 ? -15.661 3.723 4.785 1.00 88.94 303 ARG A N 1
ATOM 2363 C CA . ARG A 1 303 ? -16.197 4.598 3.746 1.00 88.94 303 ARG A CA 1
ATOM 2364 C C . ARG A 1 303 ? -16.249 6.022 4.256 1.00 88.94 303 ARG A C 1
ATOM 2366 O O . ARG A 1 303 ? -16.916 6.299 5.253 1.00 88.94 303 ARG A O 1
ATOM 2373 N N . ASN A 1 304 ? -15.574 6.919 3.549 1.00 84.69 304 ASN A N 1
ATOM 2374 C CA . ASN A 1 304 ? -15.667 8.328 3.857 1.00 84.69 304 ASN A CA 1
ATOM 2375 C C . ASN A 1 304 ? -16.985 8.898 3.311 1.00 84.69 304 ASN A C 1
ATOM 2377 O O . ASN A 1 304 ? -17.252 8.823 2.112 1.00 84.69 304 ASN A O 1
ATOM 2381 N N . SER A 1 305 ? -17.838 9.433 4.181 1.00 81.56 305 SER A N 1
ATOM 2382 C CA . SER A 1 305 ? -19.043 10.190 3.806 1.00 81.56 305 SER A CA 1
ATOM 2383 C C . SER A 1 305 ? -19.119 11.550 4.504 1.00 81.56 305 SER A C 1
ATOM 2385 O O . SER A 1 305 ? -20.128 12.238 4.391 1.00 81.56 305 SER A O 1
ATOM 2387 N N . SER A 1 306 ? -18.030 11.977 5.152 1.00 72.62 306 SER A N 1
ATOM 2388 C CA . SER A 1 306 ? -17.861 13.316 5.734 1.00 72.62 306 SER A CA 1
ATOM 2389 C C . SER A 1 306 ? -17.542 14.394 4.688 1.00 72.62 306 SER A C 1
ATOM 2391 O O . SER A 1 306 ? -17.030 15.455 5.038 1.00 72.62 306 SER A O 1
ATOM 2393 N N . LEU A 1 307 ? -17.759 14.119 3.400 1.00 61.50 307 LEU A N 1
ATOM 2394 C CA . LEU A 1 307 ? -17.420 15.053 2.333 1.00 61.50 307 LEU A CA 1
ATOM 2395 C C . LEU A 1 307 ? -18.262 16.324 2.486 1.00 61.50 307 LEU A C 1
ATOM 2397 O O . LEU A 1 307 ? -19.487 16.221 2.614 1.00 61.50 307 LEU A O 1
ATOM 2401 N N . PRO A 1 308 ? -17.653 17.520 2.454 1.00 51.16 308 PRO A N 1
ATOM 2402 C CA . PRO A 1 308 ? -18.439 18.732 2.383 1.00 51.16 308 PRO A CA 1
ATOM 2403 C C . PRO A 1 308 ? -19.268 18.691 1.096 1.00 51.16 308 PRO A C 1
ATOM 2405 O O . PRO A 1 308 ? -18.758 18.375 0.020 1.00 51.16 308 PRO A O 1
ATOM 2408 N N . LEU A 1 309 ? -20.554 19.029 1.194 1.00 46.84 309 LEU A N 1
ATOM 2409 C CA . LEU A 1 309 ? -21.327 19.459 0.034 1.00 46.84 309 LEU A CA 1
ATOM 2410 C C . LEU A 1 309 ? -20.631 20.724 -0.497 1.00 46.84 309 LEU A C 1
ATOM 2412 O O . LEU A 1 309 ? -20.882 21.828 -0.031 1.00 46.84 309 LEU A O 1
ATOM 2416 N N . LEU A 1 310 ? -19.707 20.527 -1.440 1.00 45.72 310 LEU A N 1
ATOM 2417 C CA . LEU A 1 310 ? -18.736 21.474 -2.013 1.00 45.72 310 LEU A CA 1
ATOM 2418 C C . LEU A 1 310 ? -19.330 22.747 -2.647 1.00 45.72 310 LEU A C 1
ATOM 2420 O O . LEU A 1 310 ? -18.601 23.527 -3.250 1.00 45.72 310 LEU A O 1
ATOM 2424 N N . LYS A 1 311 ? -20.640 22.990 -2.535 1.00 44.22 311 LYS A N 1
ATOM 2425 C CA . LYS A 1 311 ? -21.277 24.188 -3.096 1.00 44.22 311 LYS A CA 1
ATOM 2426 C C . LYS A 1 311 ? -20.968 25.469 -2.316 1.00 44.22 311 LYS A C 1
ATOM 2428 O O . LYS A 1 311 ? -21.070 26.535 -2.912 1.00 44.22 311 LYS A O 1
ATOM 2433 N N . ASP A 1 312 ? -20.542 25.365 -1.054 1.00 42.91 312 ASP A N 1
ATOM 2434 C CA . ASP A 1 312 ? -20.430 26.527 -0.158 1.00 42.91 312 ASP A CA 1
ATOM 2435 C C . ASP A 1 312 ? -19.001 26.857 0.316 1.00 42.91 312 ASP A C 1
ATOM 2437 O O . ASP A 1 312 ? -18.804 27.855 1.008 1.00 42.91 312 ASP A O 1
ATOM 2441 N N . ILE A 1 313 ? -17.987 26.066 -0.055 1.00 46.28 313 ILE A N 1
ATOM 2442 C CA . ILE A 1 313 ? -16.601 26.286 0.387 1.00 46.28 313 ILE A CA 1
ATOM 2443 C C . ILE A 1 313 ? -15.775 26.733 -0.820 1.00 46.28 313 ILE A C 1
ATOM 2445 O O . ILE A 1 313 ? -15.682 26.022 -1.819 1.00 46.28 313 ILE A O 1
ATOM 2449 N N . GLY A 1 314 ? -15.221 27.947 -0.748 1.00 44.72 314 GLY A N 1
ATOM 2450 C CA . GLY A 1 314 ? -14.305 28.483 -1.756 1.00 44.72 314 GLY A CA 1
ATOM 2451 C C . GLY A 1 314 ? -13.103 27.561 -1.999 1.00 44.72 314 GLY A C 1
ATOM 2452 O O . GLY A 1 314 ? -12.871 26.615 -1.257 1.00 44.72 314 GLY A O 1
ATOM 2453 N N . ARG A 1 315 ? -12.323 27.855 -3.045 1.00 42.03 315 ARG A N 1
ATOM 2454 C CA . ARG A 1 315 ? -11.195 27.052 -3.575 1.00 42.03 315 ARG A CA 1
ATOM 2455 C C . ARG A 1 315 ? -10.090 26.649 -2.573 1.00 42.03 315 ARG A C 1
ATOM 2457 O O . ARG A 1 315 ? -9.139 25.987 -2.974 1.00 42.03 315 ARG A O 1
ATOM 2464 N N . GLU A 1 316 ? -10.175 27.036 -1.309 1.00 42.88 316 GLU A N 1
ATOM 2465 C CA . GLU A 1 316 ? -9.129 26.840 -0.311 1.00 42.88 316 GLU A CA 1
ATOM 2466 C C . GLU A 1 316 ? -9.427 25.600 0.550 1.00 42.88 316 GLU A C 1
ATOM 2468 O O . GLU A 1 316 ? -10.280 25.618 1.430 1.00 42.88 316 GLU A O 1
ATOM 2473 N N . GLN A 1 317 ? -8.689 24.520 0.264 1.00 47.22 317 GLN A N 1
ATOM 2474 C CA . GLN A 1 317 ? -8.499 23.322 1.097 1.00 47.22 317 GLN A CA 1
ATOM 2475 C C . GLN A 1 317 ? -9.762 22.502 1.416 1.00 47.22 317 GLN A C 1
ATOM 2477 O O . GLN A 1 317 ? -10.297 22.516 2.522 1.00 47.22 317 GLN A O 1
ATOM 2482 N N . ALA A 1 318 ? -10.181 21.654 0.476 1.00 48.16 318 ALA A N 1
ATOM 2483 C CA . ALA A 1 318 ? -11.003 20.504 0.832 1.00 48.16 318 ALA A CA 1
ATOM 2484 C C . ALA A 1 318 ? -10.167 19.545 1.707 1.00 48.16 318 ALA A C 1
ATOM 2486 O O . ALA A 1 318 ? -9.262 18.862 1.224 1.00 48.16 318 ALA A O 1
ATOM 2487 N N . TYR A 1 319 ? -10.423 19.552 3.015 1.00 55.47 319 TYR A N 1
ATOM 2488 C CA . TYR A 1 319 ? -9.683 18.747 3.984 1.00 55.47 319 TYR A CA 1
ATOM 2489 C C . TYR A 1 319 ? -9.943 17.253 3.763 1.00 55.47 319 TYR A C 1
ATOM 2491 O O . TYR A 1 319 ? -11.073 16.775 3.886 1.00 55.47 319 TYR A O 1
ATOM 2499 N N . LEU A 1 320 ? -8.883 16.509 3.440 1.00 66.06 320 LEU A N 1
ATOM 2500 C CA . LEU A 1 320 ? -8.938 15.060 3.289 1.00 66.06 320 LEU A CA 1
ATOM 2501 C C . LEU A 1 320 ? -9.148 14.406 4.658 1.00 66.06 320 LEU A C 1
ATOM 2503 O O . LEU A 1 320 ? -8.455 14.702 5.631 1.00 66.06 320 LEU A O 1
ATOM 2507 N N . MET A 1 321 ? -10.117 13.498 4.727 1.00 78.38 321 MET A N 1
ATOM 2508 C CA . MET A 1 321 ? -10.252 12.590 5.856 1.00 78.38 321 MET A CA 1
ATOM 2509 C C . MET A 1 321 ? -9.331 11.384 5.651 1.00 78.38 321 MET A C 1
ATOM 2511 O O . MET A 1 321 ? -9.177 10.893 4.526 1.00 78.38 321 MET A O 1
ATOM 2515 N N . TYR A 1 322 ? -8.759 10.882 6.743 1.00 87.00 322 TYR A N 1
ATOM 2516 C CA . TYR A 1 322 ? -7.822 9.761 6.750 1.00 87.00 322 TYR A CA 1
ATOM 2517 C C . TYR A 1 322 ? -8.395 8.550 7.486 1.00 87.00 322 TYR A C 1
ATOM 2519 O O . TYR A 1 322 ? -9.265 8.672 8.351 1.00 87.00 322 TYR A O 1
ATOM 2527 N N . GLY A 1 323 ? -7.955 7.360 7.086 1.00 92.44 323 GLY A N 1
ATOM 2528 C CA . GLY A 1 323 ? -8.465 6.094 7.591 1.00 92.44 323 GLY A CA 1
ATOM 2529 C C . GLY A 1 323 ? -7.975 5.814 9.007 1.00 92.44 323 GLY A C 1
ATOM 2530 O O . GLY A 1 323 ? -8.696 6.042 9.979 1.00 92.44 323 GLY A O 1
ATOM 2531 N N . ILE A 1 324 ? -6.757 5.291 9.122 1.00 96.94 324 ILE A N 1
ATOM 2532 C CA . ILE A 1 324 ? -6.207 4.774 10.378 1.00 96.94 324 ILE A CA 1
ATOM 2533 C C . ILE A 1 324 ? -4.846 5.414 10.663 1.00 96.94 324 ILE A C 1
ATOM 2535 O O . ILE A 1 324 ? -3.975 5.428 9.796 1.00 96.94 324 ILE A O 1
ATOM 2539 N N . LEU A 1 325 ? -4.655 5.883 11.896 1.00 95.44 325 LEU A N 1
ATOM 2540 C CA . LEU A 1 325 ? -3.350 6.235 12.454 1.00 95.44 325 LEU A CA 1
ATOM 2541 C C . LEU A 1 325 ? -2.971 5.217 13.531 1.00 95.44 325 LEU A C 1
ATOM 2543 O O . LEU A 1 325 ? -3.724 5.022 14.487 1.00 95.44 325 LEU A O 1
ATOM 2547 N N . SER A 1 326 ? -1.812 4.576 13.390 1.00 96.19 326 SER A N 1
ATOM 2548 C CA . SER A 1 326 ? -1.331 3.570 14.340 1.00 96.19 326 SER A CA 1
ATOM 2549 C C . SER A 1 326 ? -0.012 3.983 14.982 1.00 96.19 326 SER A C 1
ATOM 2551 O O . SER A 1 326 ? 1.007 4.107 14.309 1.00 96.19 326 SER A O 1
ATOM 2553 N N . GLY A 1 327 ? -0.014 4.138 16.303 1.00 95.19 327 GLY A N 1
ATOM 2554 C CA . GLY A 1 327 ? 1.193 4.228 17.123 1.00 95.19 327 GLY A CA 1
ATOM 2555 C C . GLY A 1 327 ? 1.687 2.869 17.622 1.00 95.19 327 GLY A C 1
ATOM 2556 O O . GLY A 1 327 ? 2.556 2.820 18.484 1.00 95.19 327 GLY A O 1
ATOM 2557 N N . ALA A 1 328 ? 1.125 1.758 17.145 1.00 94.06 328 ALA A N 1
ATOM 2558 C CA . ALA A 1 328 ? 1.523 0.401 17.519 1.00 94.06 328 ALA A CA 1
ATOM 2559 C C . ALA A 1 328 ? 1.786 -0.476 16.293 1.00 94.06 328 ALA A C 1
ATOM 2561 O O . ALA A 1 328 ? 1.324 -0.174 15.188 1.00 94.06 328 ALA A O 1
ATOM 2562 N N . SER A 1 329 ? 2.452 -1.609 16.519 1.00 94.50 329 SER A N 1
ATOM 2563 C CA . SER A 1 329 ? 2.475 -2.729 15.579 1.00 94.50 329 SER A CA 1
ATOM 2564 C C . SER A 1 329 ? 1.039 -3.144 15.259 1.00 94.50 329 SER A C 1
ATOM 2566 O O . SER A 1 329 ? 0.200 -3.224 16.160 1.00 94.50 329 SER A O 1
ATOM 2568 N N . LEU A 1 330 ? 0.748 -3.372 13.979 1.00 96.12 330 LEU A N 1
ATOM 2569 C CA . LEU A 1 330 ? -0.602 -3.627 13.486 1.00 96.12 330 LEU A CA 1
ATOM 2570 C C . LEU A 1 330 ? -0.579 -4.718 12.420 1.00 96.12 330 LEU A C 1
ATOM 2572 O O . LEU A 1 330 ? 0.175 -4.636 11.451 1.00 96.12 330 LEU A O 1
ATOM 2576 N N . ASN A 1 331 ? -1.459 -5.705 12.591 1.00 97.31 331 ASN A N 1
ATOM 2577 C CA . ASN A 1 331 ? -1.788 -6.697 11.579 1.00 97.31 331 ASN A CA 1
ATOM 2578 C C . ASN A 1 331 ? -3.134 -6.353 10.920 1.00 97.31 331 ASN A C 1
ATOM 2580 O O . ASN A 1 331 ? -4.199 -6.627 11.482 1.00 97.31 331 ASN A O 1
ATOM 2584 N N . MET A 1 332 ? -3.080 -5.737 9.742 1.00 97.88 332 MET A N 1
ATOM 2585 C CA . MET A 1 332 ? -4.246 -5.341 8.959 1.00 97.88 332 MET A CA 1
ATOM 2586 C C . MET A 1 332 ? -4.481 -6.327 7.814 1.00 97.88 332 MET A C 1
ATOM 2588 O O . MET A 1 332 ? -3.570 -6.570 7.027 1.00 97.88 332 MET A O 1
ATOM 2592 N N . ASP A 1 333 ? -5.690 -6.885 7.729 1.00 97.69 333 ASP A N 1
ATOM 2593 C CA . ASP A 1 333 ? -6.020 -7.938 6.759 1.00 97.69 333 ASP A CA 1
ATOM 2594 C C . ASP A 1 333 ? -7.426 -7.763 6.167 1.00 97.69 333 ASP A C 1
ATOM 2596 O O . ASP A 1 333 ? -8.426 -7.748 6.894 1.00 97.69 333 ASP A O 1
ATOM 2600 N N . GLY A 1 334 ? -7.522 -7.629 4.844 1.00 95.25 334 GLY A N 1
ATOM 2601 C CA . GLY A 1 334 ? -8.816 -7.563 4.160 1.00 95.25 334 GLY A CA 1
ATOM 2602 C C . GLY A 1 334 ? -9.588 -6.272 4.446 1.00 95.25 334 GLY A C 1
ATOM 2603 O O . GLY A 1 334 ? -10.816 -6.299 4.560 1.00 95.25 334 GLY A O 1
ATOM 2604 N N . VAL A 1 335 ? -8.884 -5.150 4.644 1.00 96.06 335 VAL A N 1
ATOM 2605 C CA . VAL A 1 335 ? -9.502 -3.844 4.919 1.00 96.06 335 VAL A CA 1
ATOM 2606 C C . VAL A 1 335 ? -9.597 -3.022 3.637 1.00 96.06 335 VAL A C 1
ATOM 2608 O O . VAL A 1 335 ? -8.613 -2.826 2.926 1.00 96.06 335 VAL A O 1
ATOM 2611 N N . THR A 1 336 ? -10.790 -2.510 3.343 1.00 93.25 336 THR A N 1
ATOM 2612 C CA . THR A 1 336 ? -11.032 -1.655 2.174 1.00 93.25 336 THR A CA 1
ATOM 2613 C C . THR A 1 336 ? -11.298 -0.219 2.600 1.00 93.25 336 THR A C 1
ATOM 2615 O O . THR A 1 336 ? -12.127 0.024 3.473 1.00 93.25 336 THR A O 1
ATOM 2618 N N . PHE A 1 337 ? -10.657 0.732 1.932 1.00 92.00 337 PHE A N 1
ATOM 2619 C CA . PHE A 1 337 ? -10.796 2.164 2.149 1.00 92.00 337 PHE A CA 1
ATOM 2620 C C . PHE A 1 337 ? -11.423 2.800 0.912 1.00 92.00 337 PHE A C 1
ATOM 2622 O O . PHE A 1 337 ? -10.880 2.711 -0.188 1.00 92.00 337 PHE A O 1
ATOM 2629 N N . GLN A 1 338 ? -12.573 3.444 1.103 1.00 86.25 338 GLN A N 1
ATOM 2630 C CA . GLN A 1 338 ? -13.285 4.172 0.060 1.00 86.25 338 GLN A CA 1
ATOM 2631 C C . GLN A 1 338 ? -13.309 5.660 0.380 1.00 86.25 338 GLN A C 1
ATOM 2633 O O . GLN A 1 338 ? -13.802 6.059 1.437 1.00 86.25 338 GLN A O 1
ATOM 2638 N N . HIS A 1 339 ? -12.843 6.468 -0.572 1.00 80.56 339 HIS A N 1
ATOM 2639 C CA . HIS A 1 339 ? -12.947 7.929 -0.545 1.00 80.56 339 HIS A CA 1
ATOM 2640 C C . HIS A 1 339 ? -12.129 8.636 0.559 1.00 80.56 339 HIS A C 1
ATOM 2642 O O . HIS A 1 339 ? -12.475 9.735 0.994 1.00 80.56 339 HIS A O 1
ATOM 2648 N N . PHE A 1 340 ? -11.040 8.018 1.018 1.00 83.31 340 PHE A N 1
ATOM 2649 C CA . PHE A 1 340 ? -10.075 8.636 1.936 1.00 83.31 340 PHE A CA 1
ATOM 2650 C C . PHE A 1 340 ? -8.914 9.277 1.162 1.00 83.31 340 PHE A C 1
ATOM 2652 O O . PHE A 1 340 ? -8.662 8.901 0.024 1.00 83.31 340 PHE A O 1
ATOM 2659 N N . GLY A 1 341 ? -8.191 10.216 1.780 1.00 81.19 341 GLY A N 1
ATOM 2660 C CA . GLY A 1 341 ? -6.899 10.688 1.251 1.00 81.19 341 GLY A CA 1
ATOM 2661 C C . GLY A 1 341 ? -5.730 9.776 1.616 1.00 81.19 341 GLY A C 1
ATOM 2662 O O . GLY A 1 341 ? -4.732 9.714 0.919 1.00 81.19 341 GLY A O 1
ATOM 2663 N N . GLN A 1 342 ? -5.864 9.029 2.707 1.00 88.38 342 GLN A N 1
ATOM 2664 C CA . GLN A 1 342 ? -4.855 8.107 3.210 1.00 88.38 342 GLN A CA 1
ATOM 2665 C C . GLN A 1 342 ? -5.566 6.953 3.901 1.00 88.38 342 GLN A C 1
ATOM 2667 O O . GLN A 1 342 ? -6.497 7.173 4.679 1.00 88.38 342 GLN A O 1
ATOM 2672 N N . ALA A 1 343 ? -5.142 5.729 3.606 1.00 93.88 343 ALA A N 1
ATOM 2673 C CA . ALA A 1 343 ? -5.678 4.527 4.221 1.00 93.88 343 ALA A CA 1
ATOM 2674 C C . ALA A 1 343 ? -5.078 4.325 5.616 1.00 93.88 343 ALA A C 1
ATOM 2676 O O . ALA A 1 343 ? -5.805 4.237 6.607 1.00 93.88 343 ALA A O 1
ATOM 2677 N N . LEU A 1 344 ? -3.748 4.297 5.695 1.00 96.25 344 LEU A N 1
ATOM 2678 C CA . LEU A 1 344 ? -3.017 3.994 6.919 1.00 96.25 344 LEU A CA 1
ATOM 2679 C C . LEU A 1 344 ? -1.748 4.836 7.019 1.00 96.25 344 LEU A C 1
ATOM 2681 O O . LEU A 1 344 ? -0.961 4.890 6.073 1.00 96.25 344 LEU A O 1
ATOM 2685 N N . ARG A 1 345 ? -1.516 5.398 8.204 1.00 94.81 345 ARG A N 1
ATOM 2686 C CA . ARG A 1 345 ? -0.221 5.935 8.620 1.00 94.81 345 ARG A CA 1
ATOM 2687 C C . ARG A 1 345 ? 0.212 5.319 9.943 1.00 94.81 345 ARG A C 1
ATOM 2689 O O . ARG A 1 345 ? -0.590 5.199 10.867 1.00 94.81 345 ARG A O 1
ATOM 2696 N N . PHE A 1 346 ? 1.485 4.957 10.046 1.00 95.00 346 PHE A N 1
ATOM 2697 C CA . PHE A 1 346 ? 2.125 4.717 11.338 1.00 95.00 346 PHE A CA 1
ATOM 2698 C C . PHE A 1 346 ? 2.764 6.007 11.860 1.00 95.00 346 PHE A C 1
ATOM 2700 O O . PHE A 1 346 ? 3.199 6.849 11.071 1.00 95.00 346 PHE A O 1
ATOM 2707 N N . THR A 1 347 ? 2.811 6.180 13.182 1.00 91.88 347 THR A N 1
ATOM 2708 C CA . THR A 1 347 ? 3.525 7.314 13.788 1.00 91.88 347 THR A CA 1
ATOM 2709 C C . THR A 1 347 ? 5.032 7.211 13.552 1.00 91.88 347 THR A C 1
ATOM 2711 O O . THR A 1 347 ? 5.559 6.172 13.150 1.00 91.88 347 THR A O 1
ATOM 2714 N N . ASP A 1 348 ? 5.751 8.295 13.841 1.00 87.94 348 ASP A N 1
ATOM 2715 C CA . ASP A 1 348 ? 7.196 8.384 13.605 1.00 87.94 348 ASP A CA 1
ATOM 2716 C C . ASP A 1 348 ? 8.031 7.797 14.768 1.00 87.94 348 ASP A C 1
ATOM 2718 O O . ASP A 1 348 ? 9.170 8.193 15.011 1.00 87.94 348 ASP A O 1
ATOM 2722 N N . ASN A 1 349 ? 7.461 6.842 15.507 1.00 89.19 349 ASN A N 1
ATOM 2723 C CA . ASN A 1 349 ? 8.147 6.063 16.538 1.00 89.19 349 ASN A CA 1
ATOM 2724 C C . ASN A 1 349 ? 8.771 4.795 15.936 1.00 89.19 349 ASN A C 1
ATOM 2726 O O . ASN A 1 349 ? 8.386 4.356 14.854 1.00 89.19 349 ASN A O 1
ATOM 2730 N N . TYR A 1 350 ? 9.693 4.172 16.675 1.00 91.88 350 TYR A N 1
ATOM 2731 C CA . TYR A 1 350 ? 10.202 2.842 16.336 1.00 91.88 350 TYR A CA 1
ATOM 2732 C C . TYR A 1 350 ? 9.097 1.788 16.522 1.00 91.88 350 TYR A C 1
ATOM 2734 O O . TYR A 1 350 ? 8.614 1.594 17.642 1.00 91.88 350 TYR A O 1
ATOM 2742 N N . ILE A 1 351 ? 8.671 1.135 15.435 1.00 92.94 351 ILE A N 1
ATOM 2743 C CA . ILE A 1 351 ? 7.568 0.158 15.432 1.00 92.94 351 ILE A CA 1
ATOM 2744 C C . ILE A 1 351 ? 7.909 -1.029 14.521 1.00 92.94 351 ILE A C 1
ATOM 2746 O O . ILE A 1 351 ? 7.907 -0.897 13.297 1.00 92.94 351 ILE A O 1
ATOM 2750 N N . ASP A 1 352 ? 8.085 -2.210 15.111 1.00 92.56 352 ASP A N 1
ATOM 2751 C CA . ASP A 1 352 ? 8.340 -3.456 14.377 1.00 92.56 352 ASP A CA 1
ATOM 2752 C C . ASP A 1 352 ? 7.059 -4.179 13.940 1.00 92.56 352 ASP A C 1
ATOM 2754 O O . ASP A 1 352 ? 5.950 -3.926 14.425 1.00 92.56 352 ASP A O 1
ATOM 2758 N N . ASN A 1 353 ? 7.227 -5.177 13.069 1.00 93.38 353 ASN A N 1
ATOM 2759 C CA . ASN A 1 353 ? 6.209 -6.168 12.706 1.00 93.38 353 ASN A CA 1
ATOM 2760 C C . ASN A 1 353 ? 4.936 -5.569 12.082 1.00 93.38 353 ASN A C 1
ATOM 2762 O O . ASN A 1 353 ? 3.834 -6.109 12.234 1.00 93.38 353 ASN A O 1
ATOM 2766 N N . LYS A 1 354 ? 5.079 -4.447 11.374 1.00 95.69 354 LYS A N 1
ATOM 2767 C CA . LYS A 1 354 ? 4.006 -3.828 10.587 1.00 95.69 354 LYS A CA 1
ATOM 2768 C C . LYS A 1 354 ? 3.576 -4.808 9.490 1.00 95.69 354 LYS A C 1
ATOM 2770 O O . LYS A 1 354 ? 4.401 -5.221 8.681 1.00 95.69 354 LYS A O 1
ATOM 2775 N N . CYS A 1 355 ? 2.303 -5.196 9.451 1.00 97.38 355 CYS A N 1
ATOM 2776 C CA . CYS A 1 355 ? 1.802 -6.147 8.459 1.00 97.38 355 CYS A CA 1
ATOM 2777 C C . CYS A 1 355 ? 0.483 -5.662 7.863 1.00 97.38 355 CYS A C 1
ATOM 2779 O O . CYS A 1 355 ? -0.520 -5.569 8.569 1.00 97.38 355 CYS A O 1
ATOM 2781 N N . VAL A 1 356 ? 0.478 -5.391 6.561 1.00 98.50 356 VAL A N 1
ATOM 2782 C CA . VAL A 1 356 ? -0.698 -4.931 5.814 1.00 98.50 356 VAL A CA 1
ATOM 2783 C C . VAL A 1 356 ? -0.889 -5.835 4.608 1.00 98.50 356 VAL A C 1
ATOM 2785 O O . VAL A 1 356 ? -0.057 -5.851 3.698 1.00 98.50 356 VAL A O 1
ATOM 2788 N N . VAL A 1 357 ? -1.966 -6.617 4.623 1.00 98.50 357 VAL A N 1
ATOM 2789 C CA . VAL A 1 357 ? -2.219 -7.632 3.601 1.00 98.50 357 VAL A CA 1
ATOM 2790 C C . VAL A 1 357 ? -3.654 -7.625 3.101 1.00 98.50 357 VAL A C 1
ATOM 2792 O O . VAL A 1 357 ? -4.587 -7.355 3.855 1.00 98.50 357 VAL A O 1
ATOM 2795 N N . ASN A 1 358 ? -3.843 -7.966 1.826 1.00 97.44 358 ASN A N 1
ATOM 2796 C CA . ASN A 1 358 ? -5.166 -8.087 1.203 1.00 97.44 358 ASN A CA 1
ATOM 2797 C C . ASN A 1 358 ? -6.027 -6.810 1.330 1.00 97.44 358 ASN A C 1
ATOM 2799 O O . ASN A 1 358 ? -7.258 -6.880 1.321 1.00 97.44 358 ASN A O 1
ATOM 2803 N N . CYS A 1 359 ? -5.408 -5.642 1.514 1.00 96.81 359 CYS A N 1
ATOM 2804 C CA . CYS A 1 359 ? -6.116 -4.379 1.680 1.00 96.81 359 CYS A CA 1
ATOM 2805 C C . CYS A 1 359 ? -6.333 -3.691 0.333 1.00 96.81 359 CYS A C 1
ATOM 2807 O O . CYS A 1 359 ? -5.622 -3.919 -0.645 1.00 96.81 359 CYS A O 1
ATOM 2809 N N . THR A 1 360 ? -7.326 -2.809 0.270 1.00 93.81 360 THR A N 1
ATOM 2810 C CA . THR A 1 360 ? -7.613 -2.045 -0.948 1.00 93.81 360 THR A CA 1
ATOM 2811 C C . THR A 1 360 ? -7.858 -0.584 -0.626 1.00 93.81 360 THR A C 1
ATOM 2813 O O . THR A 1 360 ? -8.732 -0.269 0.177 1.00 93.81 360 THR A O 1
ATOM 2816 N N . MET A 1 361 ? -7.130 0.306 -1.291 1.00 91.56 361 MET A N 1
ATOM 2817 C CA . MET A 1 361 ? -7.419 1.734 -1.352 1.00 91.56 361 MET A CA 1
ATOM 2818 C C . MET A 1 361 ? -8.026 2.042 -2.721 1.00 91.56 361 MET A C 1
ATOM 2820 O O . MET A 1 361 ? -7.336 1.967 -3.738 1.00 91.56 361 MET A O 1
ATOM 2824 N N . SER A 1 362 ? -9.328 2.334 -2.755 1.00 83.50 362 SER A N 1
ATOM 2825 C CA . SER A 1 362 ? -10.047 2.589 -4.007 1.00 83.50 362 SER A CA 1
ATOM 2826 C C . SER A 1 362 ? -9.981 4.055 -4.431 1.00 83.50 362 SER A C 1
ATOM 2828 O O . SER A 1 362 ? -9.984 4.950 -3.586 1.00 83.50 362 SER A O 1
ATOM 2830 N N . GLU A 1 363 ? -10.070 4.279 -5.738 1.00 67.38 363 GLU A N 1
ATOM 2831 C CA . GLU A 1 363 ? -10.063 5.596 -6.378 1.00 67.38 363 GLU A CA 1
ATOM 2832 C C . GLU A 1 363 ? -11.157 6.543 -5.870 1.00 67.38 363 GLU A C 1
ATOM 2834 O O . GLU A 1 363 ? -12.311 6.158 -5.646 1.00 67.38 363 GLU A O 1
ATOM 2839 N N . TYR A 1 364 ? -10.791 7.820 -5.745 1.00 64.25 364 TYR A N 1
ATOM 2840 C CA . TYR A 1 364 ? -11.721 8.927 -5.560 1.00 64.25 364 TYR A CA 1
ATOM 2841 C C . TYR A 1 364 ? -11.817 9.719 -6.868 1.00 64.25 364 TYR A C 1
ATOM 2843 O O . TYR A 1 364 ? -10.820 10.272 -7.318 1.00 64.25 364 TYR A O 1
ATOM 2851 N N . TRP A 1 365 ? -13.005 9.754 -7.478 1.00 54.47 365 TRP A N 1
ATOM 2852 C CA . TRP A 1 365 ? -13.230 10.305 -8.826 1.00 54.47 365 TRP A CA 1
ATOM 2853 C C . TRP A 1 365 ? -13.782 11.740 -8.844 1.00 54.47 365 TRP A C 1
ATOM 2855 O O . TRP A 1 365 ? -14.162 12.238 -9.900 1.00 54.47 365 TRP A O 1
ATOM 2865 N N . ASP A 1 366 ? -13.878 12.420 -7.699 1.00 56.53 366 ASP A N 1
ATOM 2866 C CA . ASP A 1 366 ? -14.432 13.777 -7.683 1.00 56.53 366 ASP A CA 1
ATOM 2867 C C . ASP A 1 366 ? -13.379 14.804 -8.127 1.00 56.53 366 ASP A C 1
ATOM 2869 O O . ASP A 1 366 ? -12.335 14.974 -7.486 1.00 56.53 366 ASP A O 1
ATOM 2873 N N . ALA A 1 367 ? -13.678 15.506 -9.222 1.00 45.59 367 ALA A N 1
ATOM 2874 C CA . ALA A 1 367 ? -12.769 16.406 -9.927 1.00 45.59 367 ALA A CA 1
ATOM 2875 C C . ALA A 1 367 ? -12.206 17.543 -9.054 1.00 45.59 367 ALA A C 1
ATOM 2877 O O . ALA A 1 367 ? -11.143 18.085 -9.348 1.00 45.59 367 ALA A O 1
ATOM 2878 N N . TYR A 1 368 ? -12.883 17.899 -7.960 1.00 50.50 368 TYR A N 1
ATOM 2879 C CA . TYR A 1 368 ? -12.460 18.986 -7.074 1.00 50.50 368 TYR A CA 1
ATOM 2880 C C . TYR A 1 368 ? -11.264 18.634 -6.176 1.00 50.50 368 TYR A C 1
ATOM 2882 O O . TYR A 1 368 ? -10.511 19.534 -5.806 1.00 50.50 368 TYR A O 1
ATOM 2890 N N . MET A 1 369 ? -11.047 17.351 -5.860 1.00 52.50 369 MET A N 1
ATOM 2891 C CA . MET A 1 369 ? -9.897 16.908 -5.049 1.00 52.50 369 MET A CA 1
ATOM 2892 C C . MET A 1 369 ? -8.629 16.687 -5.885 1.00 52.50 369 MET A C 1
ATOM 2894 O O . MET A 1 369 ? -7.545 16.544 -5.324 1.00 52.50 369 MET A O 1
ATOM 2898 N N . LEU A 1 370 ? -8.755 16.682 -7.216 1.00 53.59 370 LEU A N 1
ATOM 2899 C CA . LEU A 1 370 ? -7.641 16.515 -8.155 1.00 53.59 370 LEU A CA 1
ATOM 2900 C C . LEU A 1 370 ? -6.727 17.748 -8.236 1.00 53.59 370 LEU A C 1
ATOM 2902 O O . LEU A 1 370 ? -5.606 17.633 -8.714 1.00 53.59 370 LEU A O 1
ATOM 2906 N N . ASN A 1 371 ? -7.172 18.906 -7.736 1.00 52.81 371 ASN A N 1
ATOM 2907 C CA . ASN A 1 371 ? -6.426 20.169 -7.795 1.00 52.81 371 ASN A CA 1
ATOM 2908 C C . ASN A 1 371 ? -5.418 20.361 -6.643 1.00 52.81 371 ASN A C 1
ATOM 2910 O O . ASN A 1 371 ? -4.981 21.486 -6.398 1.00 52.81 371 ASN A O 1
ATOM 2914 N N . GLN A 1 372 ? -5.080 19.305 -5.896 1.00 59.28 372 GLN A N 1
ATOM 2915 C CA . GLN A 1 372 ? -4.006 19.386 -4.905 1.00 59.28 372 GLN A CA 1
ATOM 2916 C C . GLN A 1 372 ? -2.642 19.353 -5.594 1.00 59.28 372 GLN A C 1
ATOM 2918 O O . GLN A 1 372 ? -2.415 18.546 -6.494 1.00 59.28 372 GLN A O 1
ATOM 2923 N N . ASP A 1 373 ? -1.735 20.211 -5.133 1.00 65.19 373 ASP A N 1
ATOM 2924 C CA . ASP A 1 373 ? -0.327 20.183 -5.518 1.00 65.19 373 ASP A CA 1
ATOM 2925 C C . ASP A 1 373 ? 0.277 18.794 -5.232 1.00 65.19 373 ASP A C 1
ATOM 2927 O O . ASP A 1 373 ? 0.126 18.261 -4.129 1.00 65.19 373 ASP A O 1
ATOM 2931 N N . GLU A 1 374 ? 0.953 18.206 -6.223 1.00 68.44 374 GLU A N 1
ATOM 2932 C CA . GLU A 1 374 ? 1.582 16.877 -6.147 1.00 68.44 374 GLU A CA 1
ATOM 2933 C C . GLU A 1 374 ? 2.566 16.750 -4.977 1.00 68.44 374 GLU A C 1
ATOM 2935 O O . GLU A 1 374 ? 2.722 15.671 -4.388 1.00 68.44 374 GLU A O 1
ATOM 2940 N N . ALA A 1 375 ? 3.209 17.854 -4.583 1.00 66.38 375 ALA A N 1
ATOM 2941 C CA . ALA A 1 375 ? 4.082 17.870 -3.413 1.00 66.38 375 ALA A CA 1
ATOM 2942 C C . ALA A 1 375 ? 3.322 17.506 -2.125 1.00 66.38 375 ALA A C 1
ATOM 2944 O O . ALA A 1 375 ? 3.846 16.767 -1.294 1.00 66.38 375 ALA A O 1
ATOM 2945 N N . HIS A 1 376 ? 2.065 17.937 -2.014 1.00 69.38 376 HIS A N 1
ATOM 2946 C CA . HIS A 1 376 ? 1.250 17.870 -0.804 1.00 69.38 376 HIS A CA 1
ATOM 2947 C C . HIS A 1 376 ? 0.344 16.632 -0.718 1.00 69.38 376 HIS A C 1
ATOM 2949 O O . HIS A 1 376 ? -0.348 16.450 0.287 1.00 69.38 376 HIS A O 1
ATOM 2955 N N . LYS A 1 377 ? 0.321 15.770 -1.745 1.00 80.00 377 LYS A N 1
ATOM 2956 C CA . LYS A 1 377 ? -0.484 14.542 -1.711 1.00 80.00 377 LYS A CA 1
ATOM 2957 C C . LYS A 1 377 ? 0.075 13.551 -0.679 1.00 80.00 377 LYS A C 1
ATOM 2959 O O . LYS A 1 377 ? 1.251 13.177 -0.775 1.00 80.00 377 LYS A O 1
ATOM 2964 N N . PRO A 1 378 ? -0.749 13.054 0.263 1.00 83.81 378 PRO A N 1
ATOM 2965 C CA . PRO A 1 378 ? -0.317 12.038 1.216 1.00 83.81 378 PRO A CA 1
ATOM 2966 C C . PRO A 1 378 ? -0.084 10.699 0.507 1.00 83.81 378 PRO A C 1
ATOM 2968 O O . PRO A 1 378 ? -0.714 10.402 -0.506 1.00 83.81 378 PRO A O 1
ATOM 2971 N N . TYR A 1 379 ? 0.772 9.841 1.057 1.00 91.31 379 TYR A N 1
ATOM 2972 C CA . TYR A 1 379 ? 0.823 8.435 0.641 1.00 91.31 379 TYR A CA 1
ATOM 2973 C C . TYR A 1 379 ? -0.399 7.697 1.179 1.00 91.31 379 TYR A C 1
ATOM 2975 O O . TYR A 1 379 ? -0.725 7.868 2.354 1.00 91.31 379 TYR A O 1
ATOM 2983 N N . ALA A 1 380 ? -1.048 6.861 0.360 1.00 93.25 380 ALA A N 1
ATOM 2984 C CA . ALA A 1 380 ? -2.160 6.015 0.794 1.00 93.25 380 ALA A CA 1
ATOM 2985 C C . ALA A 1 380 ? -1.753 5.132 1.971 1.00 93.25 380 ALA A C 1
ATOM 2987 O O . ALA A 1 380 ? -2.507 4.999 2.936 1.00 93.25 380 ALA A O 1
ATOM 2988 N N . PHE A 1 381 ? -0.551 4.565 1.890 1.00 96.56 381 PHE A N 1
ATOM 2989 C CA . PHE A 1 381 ? 0.053 3.802 2.964 1.00 96.56 381 PHE A CA 1
ATOM 2990 C C . PHE A 1 381 ? 1.392 4.429 3.337 1.00 96.56 381 PHE A C 1
ATOM 2992 O O . PHE A 1 381 ? 2.360 4.359 2.582 1.00 96.56 381 PHE A O 1
ATOM 2999 N N . ASN A 1 382 ? 1.441 5.045 4.513 1.00 95.44 382 ASN A N 1
ATOM 3000 C CA . ASN A 1 382 ? 2.659 5.586 5.092 1.00 95.44 382 ASN A CA 1
ATOM 3001 C C . ASN A 1 382 ? 3.120 4.674 6.234 1.00 95.44 382 ASN A C 1
ATOM 3003 O O . ASN A 1 382 ? 2.502 4.631 7.299 1.00 95.44 382 ASN A O 1
ATOM 3007 N N . MET A 1 383 ? 4.218 3.948 6.024 1.00 95.75 383 MET A N 1
ATOM 3008 C CA . MET A 1 383 ? 4.735 2.998 7.014 1.00 95.75 383 MET A CA 1
ATOM 3009 C C . MET A 1 383 ? 5.437 3.664 8.205 1.00 95.75 383 MET A C 1
ATOM 3011 O O . MET A 1 383 ? 5.937 2.953 9.076 1.00 95.75 383 MET A O 1
ATOM 3015 N N . GLY A 1 384 ? 5.429 4.999 8.289 1.00 89.31 384 GLY A N 1
ATOM 3016 C CA . GLY A 1 384 ? 6.002 5.763 9.394 1.00 89.31 384 GLY A CA 1
ATOM 3017 C C . GLY A 1 384 ? 7.527 5.704 9.416 1.00 89.31 384 GLY A C 1
ATOM 3018 O O . GLY A 1 384 ? 8.170 5.460 8.395 1.00 89.31 384 GLY A O 1
ATOM 3019 N N . PHE A 1 385 ? 8.105 5.947 10.588 1.00 86.31 385 PHE A N 1
ATOM 3020 C CA . PHE A 1 385 ? 9.550 5.883 10.826 1.00 86.31 385 PHE A CA 1
ATOM 3021 C C . PHE A 1 385 ? 10.012 4.454 11.187 1.00 86.31 385 PHE A C 1
ATOM 3023 O O . PHE A 1 385 ? 9.224 3.512 11.073 1.00 86.31 385 PHE A O 1
ATOM 3030 N N . LEU A 1 386 ? 11.290 4.316 11.578 1.00 77.69 386 LEU A N 1
ATOM 3031 C CA . LEU A 1 386 ? 12.041 3.084 11.864 1.00 77.69 386 LEU A CA 1
ATOM 3032 C C . LEU A 1 386 ? 11.212 1.871 12.312 1.00 77.69 386 LEU A C 1
ATOM 3034 O O . LEU A 1 386 ? 10.280 1.967 13.110 1.00 77.69 386 LEU A O 1
ATOM 3038 N N . GLY A 1 387 ? 11.622 0.698 11.846 1.00 82.75 387 GLY A N 1
ATOM 3039 C CA . GLY A 1 387 ? 11.102 -0.575 12.325 1.00 82.75 387 GLY A CA 1
ATOM 3040 C C . GLY A 1 387 ? 11.500 -1.732 11.429 1.00 82.75 387 GLY A C 1
ATOM 3041 O O . GLY A 1 387 ? 11.812 -1.534 10.249 1.00 82.75 387 GLY A O 1
ATOM 3042 N N . ASP A 1 388 ? 11.441 -2.927 11.993 1.00 88.50 388 ASP A N 1
ATOM 3043 C CA . ASP A 1 388 ? 11.906 -4.148 11.357 1.00 88.50 388 ASP A CA 1
ATOM 3044 C C . ASP A 1 388 ? 10.751 -5.105 11.034 1.00 88.50 388 ASP A C 1
ATOM 3046 O O . ASP A 1 388 ? 9.647 -5.014 11.585 1.00 88.50 388 ASP A O 1
ATOM 3050 N N . ALA A 1 389 ? 11.010 -6.049 10.126 1.00 92.94 389 ALA A N 1
ATOM 3051 C CA . ALA A 1 389 ? 10.066 -7.095 9.721 1.00 92.94 389 ALA A CA 1
ATOM 3052 C C . ALA A 1 389 ? 8.727 -6.557 9.163 1.00 92.94 389 ALA A C 1
ATOM 3054 O O . ALA A 1 389 ? 7.643 -7.016 9.538 1.00 92.94 389 ALA A O 1
ATOM 3055 N N . LEU A 1 390 ? 8.801 -5.582 8.250 1.00 96.75 390 LEU A N 1
ATOM 3056 C CA . LEU A 1 390 ? 7.640 -5.044 7.531 1.00 96.75 390 LEU A CA 1
ATOM 3057 C C . LEU A 1 390 ? 7.127 -6.040 6.473 1.00 96.75 390 LEU A C 1
ATOM 3059 O O . LEU A 1 390 ? 7.905 -6.575 5.686 1.00 96.75 390 LEU A O 1
ATOM 3063 N N . MET A 1 391 ? 5.807 -6.221 6.397 1.00 98.00 391 MET A N 1
ATOM 3064 C CA . MET A 1 391 ? 5.118 -6.964 5.336 1.00 98.00 391 MET A CA 1
ATOM 3065 C C . MET A 1 391 ? 4.030 -6.097 4.692 1.00 98.00 391 MET A C 1
ATOM 3067 O O . MET A 1 391 ? 3.119 -5.625 5.379 1.00 98.00 391 MET A O 1
ATOM 3071 N N . PHE A 1 392 ? 4.090 -5.940 3.371 1.00 98.69 392 PHE A N 1
ATOM 3072 C CA . PHE A 1 392 ? 3.068 -5.284 2.557 1.00 98.69 392 PHE A CA 1
ATOM 3073 C C . PHE A 1 392 ? 2.755 -6.148 1.330 1.00 98.69 392 PHE A C 1
ATOM 3075 O O . PHE A 1 392 ? 3.487 -6.099 0.340 1.00 98.69 392 PHE A O 1
ATOM 3082 N N . ALA A 1 393 ? 1.696 -6.964 1.400 1.00 98.69 393 ALA A N 1
ATOM 3083 C CA . ALA A 1 393 ? 1.428 -7.968 0.367 1.00 98.69 393 ALA A CA 1
ATOM 3084 C C . ALA A 1 393 ? -0.031 -8.076 -0.095 1.00 98.69 393 ALA A C 1
ATOM 3086 O O . ALA A 1 393 ? -0.957 -7.919 0.699 1.00 98.69 393 ALA A O 1
ATOM 3087 N N . HIS A 1 394 ? -0.242 -8.414 -1.369 1.00 98.25 394 HIS A N 1
ATOM 3088 C CA . HIS A 1 394 ? -1.575 -8.608 -1.966 1.00 98.25 394 HIS A CA 1
ATOM 3089 C C . HIS A 1 394 ? -2.500 -7.381 -1.881 1.00 98.25 394 HIS A C 1
ATOM 3091 O O . HIS A 1 394 ? -3.725 -7.519 -1.824 1.00 98.25 394 HIS A O 1
ATOM 3097 N N . ASN A 1 395 ? -1.942 -6.171 -1.814 1.00 98.19 395 ASN A N 1
ATOM 3098 C CA . ASN A 1 395 ? -2.732 -4.952 -1.694 1.00 98.19 395 ASN A CA 1
ATOM 3099 C C . ASN A 1 395 ? -3.058 -4.353 -3.067 1.00 98.19 395 ASN A C 1
ATOM 3101 O O . ASN A 1 395 ? -2.243 -4.383 -3.986 1.00 98.19 395 ASN A O 1
ATOM 3105 N N . GLY A 1 396 ? -4.242 -3.751 -3.180 1.00 96.00 396 GLY A N 1
ATOM 3106 C CA . GLY A 1 396 ? -4.626 -2.899 -4.306 1.00 96.00 396 GLY A CA 1
ATOM 3107 C C . GLY A 1 396 ? -4.557 -1.430 -3.903 1.00 96.00 396 GLY A C 1
ATOM 3108 O O . GLY A 1 396 ? -5.324 -0.989 -3.047 1.00 96.00 396 GLY A O 1
ATOM 3109 N N . VAL A 1 397 ? -3.651 -0.664 -4.500 1.00 94.00 397 VAL A N 1
ATOM 3110 C CA . VAL A 1 397 ? -3.440 0.751 -4.191 1.00 94.00 397 VAL A CA 1
ATOM 3111 C C . VAL A 1 397 ? -3.697 1.571 -5.436 1.00 94.00 397 VAL A C 1
ATOM 3113 O O . VAL A 1 397 ? -2.887 1.564 -6.360 1.00 94.00 397 VAL A O 1
ATOM 3116 N N . SER A 1 398 ? -4.794 2.320 -5.432 1.00 87.00 398 SER A N 1
ATOM 3117 C CA . SER A 1 398 ? -4.986 3.359 -6.429 1.00 87.00 398 SER A CA 1
ATOM 3118 C C . SER A 1 398 ? -4.789 4.751 -5.842 1.00 87.00 398 SER A C 1
ATOM 3120 O O . SER A 1 398 ? -5.070 4.996 -4.665 1.00 87.00 398 SER A O 1
ATOM 3122 N N . GLY A 1 399 ? -4.264 5.664 -6.655 1.00 74.38 399 GLY A N 1
ATOM 3123 C CA . GLY A 1 399 ? -4.007 7.035 -6.247 1.00 74.38 399 GLY A CA 1
ATOM 3124 C C . GLY A 1 399 ? -4.241 8.032 -7.366 1.00 74.38 399 GLY A C 1
ATOM 3125 O O . GLY A 1 399 ? -3.677 7.941 -8.449 1.00 74.38 399 GLY A O 1
ATOM 3126 N N . PHE A 1 400 ? -5.094 8.999 -7.045 1.00 74.38 400 PHE A N 1
ATOM 3127 C CA . PHE A 1 400 ? -5.316 10.230 -7.805 1.00 74.38 400 PHE A CA 1
ATOM 3128 C C . PHE A 1 400 ? -5.162 11.440 -6.883 1.00 74.38 400 PHE A C 1
ATOM 3130 O O . PHE A 1 400 ? -4.513 12.425 -7.222 1.00 74.38 400 PHE A O 1
ATOM 3137 N N . VAL A 1 401 ? -5.721 11.324 -5.676 1.00 75.44 401 VAL A N 1
ATOM 3138 C CA . VAL A 1 401 ? -5.635 12.307 -4.583 1.00 75.44 401 VAL A CA 1
ATOM 3139 C C . VAL A 1 401 ? -4.522 11.976 -3.580 1.00 75.44 401 VAL A C 1
ATOM 3141 O O . VAL A 1 401 ? -4.353 12.672 -2.585 1.00 75.44 401 VAL A O 1
ATOM 3144 N N . ASN A 1 402 ? -3.784 10.893 -3.826 1.00 82.81 402 ASN A N 1
ATOM 3145 C CA . ASN A 1 402 ? -2.768 10.334 -2.946 1.00 82.81 402 ASN A CA 1
ATOM 3146 C C . ASN A 1 402 ? -1.639 9.700 -3.763 1.00 82.81 402 ASN A C 1
ATOM 3148 O O . ASN A 1 402 ? -1.854 9.240 -4.884 1.00 82.81 402 ASN A O 1
ATOM 3152 N N . LYS A 1 403 ? -0.460 9.615 -3.153 1.00 90.56 403 LYS A N 1
ATOM 3153 C CA . LYS A 1 403 ? 0.645 8.746 -3.571 1.00 90.56 403 LYS A CA 1
ATOM 3154 C C . LYS A 1 403 ? 0.356 7.298 -3.144 1.00 90.56 403 LYS A C 1
ATOM 3156 O O . LYS A 1 403 ? -0.622 7.033 -2.441 1.00 90.56 403 LYS A O 1
ATOM 3161 N N . GLY A 1 404 ? 1.174 6.349 -3.575 1.00 94.06 404 GLY A N 1
ATOM 3162 C CA . GLY A 1 404 ? 1.039 4.924 -3.280 1.00 94.06 404 GLY A CA 1
ATOM 3163 C C . GLY A 1 404 ? 1.550 4.560 -1.885 1.00 94.06 404 GLY A C 1
ATOM 3164 O O . GLY A 1 404 ? 0.857 4.751 -0.882 1.00 94.06 404 GLY A O 1
ATOM 3165 N N . LEU A 1 405 ? 2.764 4.018 -1.827 1.00 97.19 405 LEU A N 1
ATOM 3166 C CA . LEU A 1 405 ? 3.398 3.491 -0.618 1.00 97.19 405 LEU A CA 1
ATOM 3167 C C . LEU A 1 405 ? 4.642 4.305 -0.238 1.00 97.19 405 LEU A C 1
ATOM 3169 O O . LEU A 1 405 ? 5.501 4.539 -1.083 1.00 97.19 405 LEU A O 1
ATOM 3173 N N . LEU A 1 406 ? 4.774 4.666 1.040 1.00 96.81 406 LEU A N 1
ATOM 3174 C CA . LEU A 1 406 ? 6.017 5.176 1.622 1.00 96.81 406 LEU A CA 1
ATOM 3175 C C . LEU A 1 406 ? 6.578 4.177 2.633 1.00 96.81 406 LEU A C 1
ATOM 3177 O O . LEU A 1 406 ? 5.938 3.888 3.647 1.00 96.81 406 LEU A O 1
ATOM 3181 N N . VAL A 1 407 ? 7.801 3.714 2.381 1.00 97.12 407 VAL A N 1
ATOM 3182 C CA . VAL A 1 407 ? 8.625 2.958 3.330 1.00 97.12 407 VAL A CA 1
ATOM 3183 C C . VAL A 1 407 ? 9.844 3.793 3.682 1.00 97.12 407 VAL A C 1
ATOM 3185 O O . VAL A 1 407 ? 10.579 4.242 2.802 1.00 97.12 407 VAL A O 1
ATOM 3188 N N . ASN A 1 408 ? 10.047 4.019 4.975 1.00 94.12 408 ASN A N 1
ATOM 3189 C CA . ASN A 1 408 ? 11.081 4.910 5.466 1.00 94.12 408 ASN A CA 1
ATOM 3190 C C . ASN A 1 408 ? 11.827 4.289 6.651 1.00 94.12 408 ASN A C 1
ATOM 3192 O O . ASN A 1 408 ? 11.199 3.785 7.579 1.00 94.12 408 ASN A O 1
ATOM 3196 N N . ASN A 1 409 ? 13.160 4.358 6.616 1.00 94.19 409 ASN A N 1
ATOM 3197 C CA . ASN A 1 409 ? 14.048 3.855 7.665 1.00 94.19 409 ASN A CA 1
ATOM 3198 C C . ASN A 1 409 ? 13.756 2.402 8.098 1.00 94.19 409 ASN A C 1
ATOM 3200 O O . ASN A 1 409 ? 13.839 2.085 9.275 1.00 94.19 409 ASN A O 1
ATOM 3204 N N . CYS A 1 410 ? 13.390 1.502 7.187 1.00 93.50 410 CYS A N 1
ATOM 3205 C CA . CYS A 1 410 ? 13.009 0.135 7.554 1.00 93.50 410 CYS A CA 1
ATOM 3206 C C . CYS A 1 410 ? 14.196 -0.843 7.497 1.00 93.50 410 CYS A C 1
ATOM 3208 O O . CYS A 1 410 ? 14.979 -0.802 6.542 1.00 93.50 410 CYS A O 1
ATOM 3210 N N . GLY A 1 411 ? 14.315 -1.728 8.494 1.00 93.56 411 GLY A N 1
ATOM 3211 C CA . GLY A 1 411 ? 15.273 -2.836 8.529 1.00 93.56 411 GLY A CA 1
ATOM 3212 C C . GLY A 1 411 ? 14.603 -4.183 8.240 1.00 93.56 411 GLY A C 1
ATOM 3213 O O . GLY A 1 411 ? 14.024 -4.818 9.114 1.00 93.56 411 GLY A O 1
ATOM 3214 N N . GLY A 1 412 ? 14.696 -4.664 7.002 1.00 95.44 412 GLY A N 1
ATOM 3215 C CA . GLY A 1 412 ? 14.032 -5.900 6.588 1.00 95.44 412 GLY A CA 1
ATOM 3216 C C . GLY A 1 412 ? 12.552 -5.683 6.271 1.00 95.44 412 GLY A C 1
ATOM 3217 O O . GLY A 1 412 ? 11.711 -5.547 7.163 1.00 95.44 412 GLY A O 1
ATOM 3218 N N . ALA A 1 413 ? 12.227 -5.699 4.980 1.00 97.38 413 ALA A N 1
ATOM 3219 C CA . ALA A 1 413 ? 10.862 -5.542 4.491 1.00 97.38 413 ALA A CA 1
ATOM 3220 C C . ALA A 1 413 ? 10.573 -6.491 3.329 1.00 97.38 413 ALA A C 1
ATOM 3222 O O . ALA A 1 413 ? 11.447 -6.742 2.503 1.00 97.38 413 ALA A O 1
ATOM 3223 N N . MET A 1 414 ? 9.329 -6.956 3.245 1.00 98.25 414 MET A N 1
ATOM 3224 C CA . MET A 1 414 ? 8.786 -7.682 2.102 1.00 98.25 414 MET A CA 1
ATOM 3225 C C . MET A 1 414 ? 7.594 -6.916 1.537 1.00 98.25 414 MET A C 1
ATOM 3227 O O . MET A 1 414 ? 6.599 -6.693 2.230 1.00 98.25 414 MET A O 1
ATOM 3231 N N . ILE A 1 415 ? 7.715 -6.493 0.284 1.00 98.69 415 ILE A N 1
ATOM 3232 C CA . ILE A 1 415 ? 6.704 -5.740 -0.454 1.00 98.69 415 ILE A CA 1
ATOM 3233 C C . ILE A 1 415 ? 6.398 -6.546 -1.712 1.00 98.69 415 ILE A C 1
ATOM 3235 O O . ILE A 1 415 ? 7.175 -6.490 -2.667 1.00 98.69 415 ILE A O 1
ATOM 3239 N N . CYS A 1 416 ? 5.318 -7.332 -1.711 1.00 98.62 416 CYS A N 1
ATOM 3240 C CA . CYS A 1 416 ? 5.088 -8.283 -2.797 1.00 98.62 416 CYS A CA 1
ATOM 3241 C C . CYS A 1 416 ? 3.644 -8.454 -3.266 1.00 98.62 416 CYS A C 1
ATOM 3243 O O . CYS A 1 416 ? 2.692 -8.235 -2.521 1.00 98.62 416 CYS A O 1
ATOM 3245 N N . ASP A 1 417 ? 3.488 -8.854 -4.527 1.00 98.38 417 ASP A N 1
ATOM 3246 C CA . ASP A 1 417 ? 2.195 -9.230 -5.113 1.00 98.38 417 ASP A CA 1
ATOM 3247 C C . ASP A 1 417 ? 1.124 -8.119 -5.016 1.00 98.38 417 ASP A C 1
ATOM 3249 O O . ASP A 1 417 ? -0.073 -8.391 -4.900 1.00 98.38 417 ASP A O 1
ATOM 3253 N N . ASN A 1 418 ? 1.542 -6.848 -5.014 1.00 98.44 418 ASN A N 1
ATOM 3254 C CA . ASN A 1 418 ? 0.638 -5.699 -4.951 1.00 98.44 418 ASN A CA 1
ATOM 3255 C C . ASN A 1 418 ? 0.306 -5.172 -6.353 1.00 98.44 418 ASN A C 1
ATOM 3257 O O . ASN A 1 418 ? 1.132 -5.251 -7.260 1.00 98.44 418 ASN A O 1
ATOM 3261 N N . ILE A 1 419 ? -0.862 -4.545 -6.501 1.00 96.31 419 ILE A N 1
ATOM 3262 C CA . ILE A 1 419 ? -1.205 -3.707 -7.658 1.00 96.31 419 ILE A CA 1
ATOM 3263 C C . ILE A 1 419 ? -1.141 -2.252 -7.200 1.00 96.31 419 ILE A C 1
ATOM 3265 O O . ILE A 1 419 ? -1.880 -1.866 -6.293 1.00 96.31 419 ILE A O 1
ATOM 3269 N N . ILE A 1 420 ? -0.258 -1.449 -7.792 1.00 94.75 420 ILE A N 1
ATOM 3270 C CA . ILE A 1 420 ? -0.019 -0.059 -7.381 1.00 94.75 420 ILE A CA 1
ATOM 3271 C C . ILE A 1 420 ? -0.108 0.857 -8.601 1.00 94.75 420 ILE A C 1
ATOM 3273 O O . ILE A 1 420 ? 0.644 0.704 -9.558 1.00 94.75 420 ILE A O 1
ATOM 3277 N N . THR A 1 421 ? -0.999 1.845 -8.560 1.00 91.12 421 THR A N 1
ATOM 3278 C CA . THR A 1 421 ? -1.177 2.816 -9.656 1.00 91.12 421 THR A CA 1
ATOM 3279 C C . THR A 1 421 ? -0.838 4.251 -9.239 1.00 91.12 421 THR A C 1
ATOM 3281 O O . THR A 1 421 ? -1.408 5.197 -9.782 1.00 91.12 421 THR A O 1
ATOM 3284 N N . ALA A 1 422 ? 0.012 4.422 -8.222 1.00 89.94 422 ALA A N 1
ATOM 3285 C CA . ALA A 1 422 ? 0.419 5.726 -7.705 1.00 89.94 422 ALA A CA 1
ATOM 3286 C C . ALA A 1 422 ? 1.850 5.721 -7.156 1.00 89.94 422 ALA A C 1
ATOM 3288 O O . ALA A 1 422 ? 2.309 4.709 -6.615 1.00 89.94 422 ALA A O 1
ATOM 3289 N N . GLU A 1 423 ? 2.538 6.865 -7.269 1.00 93.00 423 GLU A N 1
ATOM 3290 C CA . GLU A 1 423 ? 3.968 7.006 -6.948 1.00 93.00 423 GLU A CA 1
ATOM 3291 C C . GLU A 1 423 ? 4.310 6.421 -5.576 1.00 93.00 423 GLU A C 1
ATOM 3293 O O . GLU A 1 423 ? 3.671 6.744 -4.576 1.00 93.00 423 GLU A O 1
ATOM 3298 N N . SER A 1 424 ? 5.339 5.582 -5.515 1.00 96.56 424 SER A N 1
ATOM 3299 C CA . SER A 1 424 ? 5.805 4.971 -4.272 1.00 96.56 424 SER A CA 1
ATOM 3300 C C . SER A 1 424 ? 7.264 5.310 -4.001 1.00 96.56 424 SER A C 1
ATOM 3302 O O . SER A 1 424 ? 8.042 5.573 -4.918 1.00 96.56 424 SER A O 1
ATOM 3304 N N . LYS A 1 425 ? 7.644 5.308 -2.724 1.00 97.75 425 LYS A N 1
ATOM 3305 C CA . LYS A 1 425 ? 8.985 5.664 -2.272 1.00 97.75 425 LYS A CA 1
ATOM 3306 C C . LYS A 1 425 ? 9.483 4.696 -1.206 1.00 97.75 425 LYS A C 1
ATOM 3308 O O . LYS A 1 425 ? 8.816 4.466 -0.198 1.00 97.75 425 LYS A O 1
ATOM 3313 N N . ILE A 1 426 ? 10.693 4.192 -1.411 1.00 98.31 426 ILE A N 1
ATOM 3314 C CA . ILE A 1 426 ? 11.488 3.470 -0.422 1.00 98.31 426 ILE A CA 1
ATOM 3315 C C . ILE A 1 426 ? 12.695 4.348 -0.123 1.00 98.31 426 ILE A C 1
ATOM 3317 O O . ILE A 1 426 ? 13.487 4.629 -1.020 1.00 98.31 426 ILE A O 1
ATOM 3321 N N . ARG A 1 427 ? 12.843 4.801 1.120 1.00 96.62 427 ARG A N 1
ATOM 3322 C CA . ARG A 1 427 ? 13.980 5.640 1.497 1.00 96.62 427 ARG A CA 1
ATOM 3323 C C . ARG A 1 427 ? 14.658 5.182 2.779 1.00 96.62 427 ARG A C 1
ATOM 3325 O O . ARG A 1 427 ? 14.004 4.645 3.679 1.00 96.62 427 ARG A O 1
ATOM 3332 N N . GLN A 1 428 ? 15.969 5.395 2.857 1.00 96.62 428 GLN A N 1
ATOM 3333 C CA . GLN A 1 428 ? 16.813 5.101 4.017 1.00 96.62 428 GLN A CA 1
ATOM 3334 C C . GLN A 1 428 ? 16.620 3.688 4.599 1.00 96.62 428 GLN A C 1
ATOM 3336 O O . GLN A 1 428 ? 16.790 3.477 5.796 1.00 96.62 428 GLN A O 1
ATOM 3341 N N . SER A 1 429 ? 16.250 2.712 3.770 1.00 96.81 429 SER A N 1
ATOM 3342 C CA . SER A 1 429 ? 15.855 1.367 4.207 1.00 96.81 429 SER A CA 1
ATOM 3343 C C . SER A 1 429 ? 16.892 0.323 3.791 1.00 96.81 429 SER A C 1
ATOM 3345 O O . SER A 1 429 ? 17.677 0.554 2.869 1.00 96.81 429 SER A O 1
ATOM 3347 N N . LYS A 1 430 ? 16.959 -0.807 4.496 1.00 96.81 430 LYS A N 1
ATOM 3348 C CA . LYS A 1 430 ? 17.960 -1.861 4.269 1.00 96.81 430 LYS A CA 1
ATOM 3349 C C . LYS A 1 430 ? 17.307 -3.237 4.241 1.00 96.81 430 LYS A C 1
ATOM 3351 O O . LYS A 1 430 ? 16.318 -3.462 4.935 1.00 96.81 430 LYS A O 1
ATOM 3356 N N . ALA A 1 431 ? 17.876 -4.147 3.448 1.00 96.94 431 ALA A N 1
ATOM 3357 C CA . ALA A 1 431 ? 17.347 -5.495 3.236 1.00 96.94 431 ALA A CA 1
ATOM 3358 C C . ALA A 1 431 ? 15.859 -5.521 2.811 1.00 96.94 431 ALA A C 1
ATOM 3360 O O . ALA A 1 431 ? 15.064 -6.300 3.338 1.00 96.94 431 ALA A O 1
ATOM 3361 N N . VAL A 1 432 ? 15.470 -4.650 1.872 1.00 98.44 432 VAL A N 1
ATOM 3362 C CA . VAL A 1 432 ? 14.101 -4.612 1.330 1.00 98.44 432 VAL A CA 1
ATOM 3363 C C . VAL A 1 432 ? 13.981 -5.558 0.133 1.00 98.44 432 VAL A C 1
ATOM 3365 O O . VAL A 1 432 ? 14.756 -5.446 -0.814 1.00 98.44 432 VAL A O 1
ATOM 3368 N N . ASP A 1 433 ? 13.002 -6.462 0.154 1.00 98.62 433 ASP A N 1
ATOM 3369 C CA . ASP A 1 433 ? 12.576 -7.262 -0.999 1.00 98.62 433 ASP A CA 1
ATOM 3370 C C . ASP A 1 433 ? 11.303 -6.661 -1.607 1.00 98.62 433 ASP A C 1
ATOM 3372 O O . ASP A 1 433 ? 10.280 -6.537 -0.932 1.00 98.62 433 ASP A O 1
ATOM 3376 N N . PHE A 1 434 ? 11.379 -6.273 -2.877 1.00 98.75 434 PHE A N 1
ATOM 3377 C CA . PHE A 1 434 ? 10.281 -5.711 -3.656 1.00 98.75 434 PHE A CA 1
ATOM 3378 C C . PHE A 1 434 ? 10.000 -6.646 -4.836 1.00 98.75 434 PHE A C 1
ATOM 3380 O O . PHE A 1 434 ? 10.716 -6.611 -5.837 1.00 98.75 434 PHE A O 1
ATOM 3387 N N . SER A 1 435 ? 9.012 -7.534 -4.720 1.00 98.38 435 SER A N 1
ATOM 3388 C CA . SER A 1 435 ? 8.881 -8.683 -5.627 1.00 98.38 435 SER A CA 1
ATOM 3389 C C . SER A 1 435 ? 7.466 -8.918 -6.158 1.00 98.38 435 SER A C 1
ATOM 3391 O O . SER A 1 435 ? 6.481 -8.739 -5.454 1.00 98.38 435 SER A O 1
ATOM 3393 N N . SER A 1 436 ? 7.343 -9.331 -7.421 1.00 98.00 436 SER A N 1
ATOM 3394 C CA . SER A 1 436 ? 6.057 -9.685 -8.054 1.00 98.00 436 SER A CA 1
ATOM 3395 C C . SER A 1 436 ? 4.983 -8.585 -8.023 1.00 98.00 436 SER A C 1
ATOM 3397 O O . SER A 1 436 ? 3.793 -8.871 -8.140 1.00 98.00 436 SER A O 1
ATOM 3399 N N . ASN A 1 437 ? 5.365 -7.317 -7.854 1.00 98.31 437 ASN A N 1
ATOM 3400 C CA . ASN A 1 437 ? 4.410 -6.212 -7.859 1.00 98.31 437 ASN A CA 1
ATOM 3401 C C . ASN A 1 437 ? 4.056 -5.807 -9.289 1.00 98.31 437 ASN A C 1
ATOM 3403 O O . ASN A 1 437 ? 4.895 -5.848 -10.188 1.00 98.31 437 ASN A O 1
ATOM 3407 N N . HIS A 1 438 ? 2.828 -5.340 -9.480 1.00 95.19 438 HIS A N 1
ATOM 3408 C CA . HIS A 1 438 ? 2.317 -4.810 -10.736 1.00 95.19 438 HIS A CA 1
ATOM 3409 C C . HIS A 1 438 ? 2.087 -3.304 -10.583 1.00 95.19 438 HIS A C 1
ATOM 3411 O O . HIS A 1 438 ? 1.169 -2.865 -9.890 1.00 95.19 438 HIS A O 1
ATOM 3417 N N . LEU A 1 439 ? 2.944 -2.507 -11.220 1.00 94.31 439 LEU A N 1
ATOM 3418 C CA . LEU A 1 439 ? 2.898 -1.051 -11.191 1.00 94.31 439 LEU A CA 1
ATOM 3419 C C . LEU A 1 439 ? 2.327 -0.525 -12.504 1.00 94.31 439 LEU A C 1
ATOM 3421 O O . LEU A 1 439 ? 2.919 -0.716 -13.566 1.00 94.31 439 LEU A O 1
ATOM 3425 N N . GLU A 1 440 ? 1.168 0.123 -12.437 1.00 87.06 440 GLU A N 1
ATOM 3426 C CA . GLU A 1 440 ? 0.410 0.537 -13.621 1.00 87.06 440 GLU A CA 1
ATOM 3427 C C . GLU A 1 440 ? 0.506 2.039 -13.902 1.00 87.06 440 GLU A C 1
ATOM 3429 O O . GLU A 1 440 ? 0.958 2.825 -13.071 1.00 87.06 440 GLU A O 1
ATOM 3434 N N . ARG A 1 441 ? 0.026 2.453 -15.081 1.00 79.75 441 ARG A N 1
ATOM 3435 C CA . ARG A 1 441 ? -0.167 3.864 -15.469 1.00 79.75 441 ARG A CA 1
ATOM 3436 C C . ARG A 1 441 ? 1.097 4.737 -15.399 1.00 79.75 441 ARG A C 1
ATOM 3438 O O . ARG A 1 441 ? 1.006 5.908 -15.054 1.00 79.75 441 ARG A O 1
ATOM 3445 N N . GLY A 1 442 ? 2.269 4.185 -15.725 1.00 83.31 442 GLY A N 1
ATOM 3446 C CA . GLY A 1 442 ? 3.519 4.957 -15.694 1.00 83.31 442 GLY A CA 1
ATOM 3447 C C . GLY A 1 442 ? 3.953 5.351 -14.281 1.00 83.31 442 GLY A C 1
ATOM 3448 O O . GLY A 1 442 ? 4.673 6.330 -14.116 1.00 83.31 442 GLY A O 1
ATOM 3449 N N . THR A 1 443 ? 3.477 4.631 -13.261 1.00 89.31 443 THR A N 1
ATOM 3450 C CA . THR A 1 443 ? 3.766 4.932 -11.858 1.00 89.31 443 THR A CA 1
ATOM 3451 C C . THR A 1 443 ? 5.254 4.824 -11.553 1.00 89.31 443 THR A C 1
ATOM 3453 O O . THR A 1 443 ? 5.908 3.844 -11.904 1.00 89.31 443 THR A O 1
ATOM 3456 N N . ILE A 1 444 ? 5.754 5.807 -10.809 1.00 94.62 444 ILE A N 1
ATOM 3457 C CA . ILE A 1 444 ? 7.154 5.910 -10.412 1.00 94.62 444 ILE A CA 1
ATOM 3458 C C . ILE A 1 444 ? 7.399 5.200 -9.069 1.00 94.62 444 ILE A C 1
ATOM 3460 O O . ILE A 1 444 ? 6.657 5.389 -8.101 1.00 94.62 444 ILE A O 1
ATOM 3464 N N . LEU A 1 445 ? 8.487 4.432 -8.992 1.00 98.06 445 LEU A N 1
ATOM 3465 C CA . LEU A 1 445 ? 9.100 3.938 -7.761 1.00 98.06 445 LEU A CA 1
ATOM 3466 C C . LEU A 1 445 ? 10.424 4.674 -7.510 1.00 98.06 445 LEU A C 1
ATOM 3468 O O . LEU A 1 445 ? 11.385 4.517 -8.265 1.00 98.06 445 LEU A O 1
ATOM 3472 N N . LYS A 1 446 ? 10.487 5.433 -6.413 1.00 97.94 446 LYS A N 1
ATOM 3473 C CA . LYS A 1 446 ? 11.698 6.127 -5.947 1.00 97.94 446 LYS A CA 1
ATOM 3474 C C . LYS A 1 446 ? 12.423 5.293 -4.896 1.00 97.94 446 LYS A C 1
ATOM 3476 O O . LYS A 1 446 ? 11.799 4.838 -3.936 1.00 97.94 446 LYS A O 1
ATOM 3481 N N . ILE A 1 447 ? 13.730 5.121 -5.058 1.00 98.56 447 ILE A N 1
ATOM 3482 C CA . ILE A 1 447 ? 14.609 4.411 -4.128 1.00 98.56 447 ILE A CA 1
ATOM 3483 C C . ILE A 1 447 ? 15.737 5.357 -3.716 1.00 98.56 447 ILE A C 1
ATOM 3485 O O . ILE A 1 447 ? 16.604 5.679 -4.524 1.00 98.56 447 ILE A O 1
ATOM 3489 N N . GLU A 1 448 ? 15.713 5.795 -2.459 1.00 97.62 448 GLU A N 1
ATOM 3490 C CA . GLU A 1 448 ? 16.602 6.834 -1.925 1.00 97.62 448 GLU A CA 1
ATOM 3491 C C . GLU A 1 448 ? 17.437 6.291 -0.754 1.00 97.62 448 GLU A C 1
ATOM 3493 O O . GLU A 1 448 ? 16.880 5.760 0.207 1.00 97.62 448 GLU A O 1
ATOM 3498 N N . ASP A 1 449 ? 18.767 6.392 -0.800 1.00 97.50 449 ASP A N 1
ATOM 3499 C CA . ASP A 1 449 ? 19.681 5.946 0.272 1.00 97.50 449 ASP A CA 1
ATOM 3500 C C . ASP A 1 449 ? 19.376 4.532 0.821 1.00 97.50 449 ASP A C 1
ATOM 3502 O O . ASP A 1 449 ? 19.412 4.276 2.032 1.00 97.50 449 ASP A O 1
ATOM 3506 N N . SER A 1 450 ? 19.010 3.592 -0.056 1.00 98.25 450 SER A N 1
ATOM 3507 C CA . SER A 1 450 ? 18.420 2.301 0.332 1.00 98.25 450 SER A CA 1
ATOM 3508 C C . SER A 1 450 ? 19.128 1.087 -0.263 1.00 98.25 450 SER A C 1
ATOM 3510 O O . SER A 1 450 ? 19.782 1.174 -1.295 1.00 98.25 450 SER A O 1
ATOM 3512 N N . GLU A 1 451 ? 18.991 -0.065 0.396 1.00 98.31 451 GLU A N 1
ATOM 3513 C CA . GLU A 1 451 ? 19.362 -1.372 -0.157 1.00 98.31 451 GLU A CA 1
ATOM 3514 C C . GLU A 1 451 ? 18.091 -2.157 -0.494 1.00 98.31 451 GLU A C 1
ATOM 3516 O O . GLU A 1 451 ? 17.334 -2.536 0.408 1.00 98.31 451 GLU A O 1
ATOM 3521 N N . VAL A 1 452 ? 17.861 -2.385 -1.789 1.00 98.75 452 VAL A N 1
ATOM 3522 C CA . VAL A 1 452 ? 16.630 -2.996 -2.306 1.00 98.75 452 VAL A CA 1
ATOM 3523 C C . VAL A 1 452 ? 16.971 -4.106 -3.294 1.00 98.75 452 VAL A C 1
ATOM 3525 O O . VAL A 1 452 ? 17.750 -3.909 -4.228 1.00 98.75 452 VAL A O 1
ATOM 3528 N N . THR A 1 453 ? 16.358 -5.274 -3.117 1.00 98.69 453 THR A N 1
ATOM 3529 C CA . THR A 1 453 ? 16.313 -6.299 -4.160 1.00 98.69 453 THR A CA 1
ATOM 3530 C C . THR A 1 453 ? 14.941 -6.304 -4.813 1.00 98.69 453 THR A C 1
ATOM 3532 O O . THR A 1 453 ? 13.931 -6.406 -4.127 1.00 98.69 453 THR A O 1
ATOM 3535 N N . MET A 1 454 ? 14.918 -6.193 -6.135 1.00 98.44 454 MET A N 1
ATOM 3536 C CA . MET A 1 454 ? 13.728 -6.211 -6.970 1.00 98.44 454 MET A CA 1
ATOM 3537 C C . MET A 1 454 ? 13.688 -7.513 -7.765 1.00 98.44 454 MET A C 1
ATOM 3539 O O . MET A 1 454 ? 14.717 -7.934 -8.301 1.00 98.44 454 MET A O 1
ATOM 3543 N N . ARG A 1 455 ? 12.535 -8.190 -7.788 1.00 97.56 455 ARG A N 1
ATOM 3544 C CA . ARG A 1 455 ? 12.392 -9.474 -8.485 1.00 97.56 455 ARG A CA 1
ATOM 3545 C C . ARG A 1 455 ? 11.050 -9.614 -9.178 1.00 97.56 455 ARG A C 1
ATOM 3547 O O . ARG A 1 455 ? 10.015 -9.551 -8.520 1.00 97.56 455 ARG A O 1
ATOM 3554 N N . SER A 1 456 ? 11.072 -9.930 -10.471 1.00 96.19 456 SER A N 1
ATOM 3555 C CA . SER A 1 456 ? 9.870 -10.300 -11.239 1.00 96.19 456 SER A CA 1
ATOM 3556 C C . SER A 1 456 ? 8.716 -9.290 -11.134 1.00 96.19 456 SER A C 1
ATOM 3558 O O . SER A 1 456 ? 7.550 -9.675 -11.201 1.00 96.19 456 SER A O 1
ATOM 3560 N N . ASN A 1 457 ? 9.014 -8.002 -10.946 1.00 97.44 457 ASN A N 1
ATOM 3561 C CA . ASN A 1 457 ? 7.992 -6.962 -10.952 1.00 97.44 457 ASN A CA 1
ATOM 3562 C C . ASN A 1 457 ? 7.589 -6.616 -12.387 1.00 97.44 457 ASN A C 1
ATOM 3564 O O . ASN A 1 457 ? 8.346 -6.809 -13.340 1.00 97.44 457 ASN A O 1
ATOM 3568 N N . TYR A 1 458 ? 6.395 -6.056 -12.524 1.00 93.69 458 TYR A N 1
ATOM 3569 C CA . TYR A 1 458 ? 5.792 -5.679 -13.788 1.00 93.69 458 TYR A CA 1
ATOM 3570 C C . TYR A 1 458 ? 5.480 -4.184 -13.806 1.00 93.69 458 TYR A C 1
ATOM 3572 O O . TYR A 1 458 ? 4.548 -3.737 -13.143 1.00 93.69 458 TYR A O 1
ATOM 3580 N N . PHE A 1 459 ? 6.249 -3.409 -14.567 1.00 93.75 459 PHE A N 1
ATOM 3581 C CA . PHE A 1 459 ? 6.104 -1.958 -14.668 1.00 93.75 459 PHE A CA 1
ATOM 3582 C C . PHE A 1 459 ? 5.447 -1.558 -15.983 1.00 93.75 459 PHE A C 1
ATOM 3584 O O . PHE A 1 459 ? 5.877 -1.989 -17.048 1.00 93.75 459 PHE A O 1
ATOM 3591 N N . TRP A 1 460 ? 4.450 -0.683 -15.934 1.00 89.38 460 TRP A N 1
ATOM 3592 C CA . TRP A 1 460 ? 3.966 0.034 -17.110 1.00 89.38 460 TRP A CA 1
ATOM 3593 C C . TRP A 1 460 ? 4.850 1.254 -17.310 1.00 89.38 460 TRP A C 1
ATOM 3595 O O . TRP A 1 460 ? 4.941 2.084 -16.410 1.00 89.38 460 TRP A O 1
ATOM 3605 N N . LEU A 1 461 ? 5.482 1.376 -18.473 1.00 88.19 461 LEU A N 1
ATOM 3606 C CA . LEU A 1 461 ? 6.317 2.533 -18.780 1.00 88.19 461 LEU A CA 1
ATOM 3607 C C . LEU A 1 461 ? 5.482 3.814 -18.915 1.00 88.19 461 LEU A C 1
ATOM 3609 O O . LEU A 1 461 ? 4.374 3.799 -19.454 1.00 88.19 461 LEU A O 1
ATOM 3613 N N . GLY A 1 462 ? 6.044 4.916 -18.421 1.00 83.38 462 GLY A N 1
ATOM 3614 C CA . GLY A 1 462 ? 5.574 6.285 -18.623 1.00 83.38 462 GLY A CA 1
ATOM 3615 C C . GLY A 1 462 ? 6.645 7.123 -19.325 1.00 83.38 462 GLY A C 1
ATOM 3616 O O . GLY A 1 462 ? 7.691 6.601 -19.701 1.00 83.38 462 GLY A O 1
ATOM 3617 N N . GLN A 1 463 ? 6.388 8.422 -19.506 1.00 81.88 463 GLN A N 1
ATOM 3618 C CA . GLN A 1 463 ? 7.348 9.354 -20.124 1.00 81.88 463 GLN A CA 1
ATOM 3619 C C . GLN A 1 463 ? 8.620 9.542 -19.289 1.00 81.88 463 GLN A C 1
ATOM 3621 O O . GLN A 1 463 ? 9.697 9.775 -19.839 1.00 81.88 463 GLN A O 1
ATOM 3626 N N . GLU A 1 464 ? 8.486 9.438 -17.970 1.00 90.12 464 GLU A N 1
ATOM 3627 C CA . GLU A 1 464 ? 9.603 9.466 -17.038 1.00 90.12 464 GLU A CA 1
ATOM 3628 C C . GLU A 1 464 ? 10.090 8.046 -16.718 1.00 90.12 464 GLU A C 1
ATOM 3630 O O . GLU A 1 464 ? 9.294 7.099 -16.739 1.00 90.12 464 GLU A O 1
ATOM 3635 N N . PRO A 1 465 ? 11.379 7.886 -16.364 1.00 95.31 465 PRO A N 1
ATOM 3636 C CA . PRO A 1 465 ? 11.892 6.636 -15.824 1.00 95.31 465 PRO A CA 1
ATOM 3637 C C . PRO A 1 465 ? 11.072 6.198 -14.609 1.00 95.31 465 PRO A C 1
ATOM 3639 O O . PRO A 1 465 ? 10.975 6.916 -13.612 1.00 95.31 465 PRO A O 1
ATOM 3642 N N . VAL A 1 466 ? 10.481 5.009 -14.696 1.00 96.50 466 VAL A N 1
ATOM 3643 C CA . VAL A 1 466 ? 9.550 4.489 -13.682 1.00 96.50 466 VAL A CA 1
ATOM 3644 C C . VAL A 1 466 ? 10.269 3.907 -12.468 1.00 96.50 466 VAL A C 1
ATOM 3646 O O . VAL A 1 466 ? 9.651 3.706 -11.427 1.00 96.50 466 VAL A O 1
ATOM 3649 N N . VAL A 1 467 ? 11.580 3.672 -12.567 1.00 98.31 467 VAL A N 1
ATOM 3650 C CA . VAL A 1 467 ? 12.444 3.350 -11.425 1.00 98.31 467 VAL A CA 1
ATOM 3651 C C . VAL A 1 467 ? 13.509 4.431 -11.301 1.00 98.31 467 VAL A C 1
ATOM 3653 O O . VAL A 1 467 ? 14.298 4.648 -12.219 1.00 98.31 467 VAL A O 1
ATOM 3656 N N . GLN A 1 468 ? 13.531 5.109 -10.160 1.00 98.00 468 GLN A N 1
ATOM 3657 C CA . GLN A 1 468 ? 14.385 6.267 -9.913 1.00 98.00 468 GLN A CA 1
ATOM 3658 C C . GLN A 1 468 ? 15.251 5.992 -8.687 1.00 98.00 468 GLN A C 1
ATOM 3660 O O . GLN A 1 468 ? 14.728 5.816 -7.587 1.00 98.00 468 GLN A O 1
ATOM 3665 N N . ILE A 1 469 ? 16.566 5.901 -8.883 1.00 98.38 469 ILE A N 1
ATOM 3666 C CA . ILE A 1 469 ? 17.522 5.459 -7.865 1.00 98.38 469 ILE A CA 1
ATOM 3667 C C . ILE A 1 469 ? 18.488 6.598 -7.560 1.00 98.38 469 ILE A C 1
ATOM 3669 O O . ILE A 1 469 ? 19.276 7.000 -8.421 1.00 98.38 469 ILE A O 1
ATOM 3673 N N . SER A 1 470 ? 18.447 7.083 -6.324 1.00 96.44 470 SER A N 1
ATOM 3674 C CA . SER A 1 470 ? 19.291 8.184 -5.871 1.00 96.44 470 SER A CA 1
ATOM 3675 C C . SER A 1 470 ? 19.674 8.073 -4.390 1.00 96.44 470 SER A C 1
ATOM 3677 O O . SER A 1 470 ? 19.292 7.124 -3.695 1.00 96.44 470 SER A O 1
ATOM 3679 N N . GLY A 1 471 ? 20.479 9.010 -3.893 1.00 93.00 471 GLY A N 1
ATOM 3680 C CA . GLY A 1 471 ? 20.764 9.168 -2.469 1.00 93.00 471 GLY A CA 1
ATOM 3681 C C . GLY A 1 471 ? 22.057 9.928 -2.186 1.00 93.00 471 GLY A C 1
ATOM 3682 O O . GLY A 1 471 ? 23.029 9.823 -2.932 1.00 93.00 471 GLY A O 1
ATOM 3683 N N . ALA A 1 472 ? 22.101 10.655 -1.069 1.00 91.44 472 ALA A N 1
ATOM 3684 C CA . ALA A 1 472 ? 23.318 11.337 -0.626 1.00 91.44 472 ALA A CA 1
ATOM 3685 C C . ALA A 1 472 ? 24.454 10.346 -0.301 1.00 91.44 472 ALA A C 1
ATOM 3687 O O . ALA A 1 472 ? 25.609 10.588 -0.660 1.00 91.44 472 ALA A O 1
ATOM 3688 N N . ASP A 1 473 ? 24.112 9.215 0.322 1.00 89.88 473 ASP A N 1
ATOM 3689 C CA . ASP A 1 473 ? 25.020 8.102 0.621 1.00 89.88 473 ASP A CA 1
ATOM 3690 C C . ASP A 1 473 ? 25.011 7.031 -0.490 1.00 89.88 473 ASP A C 1
ATOM 3692 O O . ASP A 1 473 ? 25.825 6.101 -0.484 1.00 89.88 473 ASP A O 1
ATOM 3696 N N . GLY A 1 474 ? 24.109 7.186 -1.463 1.00 93.88 474 GLY A N 1
ATOM 3697 C CA . GLY A 1 474 ? 23.877 6.273 -2.574 1.00 93.88 474 GLY A CA 1
ATOM 3698 C C . GLY A 1 474 ? 23.010 5.068 -2.197 1.00 93.88 474 GLY A C 1
ATOM 3699 O O . GLY A 1 474 ? 23.034 4.548 -1.079 1.00 93.88 474 GLY A O 1
ATOM 3700 N N . SER A 1 475 ? 22.253 4.579 -3.174 1.00 97.94 475 SER A N 1
ATOM 3701 C CA . SER A 1 475 ? 21.456 3.356 -3.066 1.00 97.94 475 SER A CA 1
ATOM 3702 C C . SER A 1 475 ? 22.188 2.142 -3.649 1.00 97.94 475 SER A C 1
ATOM 3704 O O . SER A 1 475 ? 23.037 2.259 -4.533 1.00 97.94 475 SER A O 1
ATOM 3706 N N . VAL A 1 476 ? 21.845 0.943 -3.179 1.00 98.38 476 VAL A N 1
ATOM 3707 C CA . VAL A 1 476 ? 22.288 -0.337 -3.747 1.00 98.38 476 VAL A CA 1
ATOM 3708 C C . VAL A 1 476 ? 21.056 -1.119 -4.176 1.00 98.38 476 VAL A C 1
ATOM 3710 O O . VAL A 1 476 ? 20.315 -1.631 -3.339 1.00 98.38 476 VAL A O 1
ATOM 3713 N N . VAL A 1 477 ? 20.846 -1.219 -5.485 1.00 98.69 477 VAL A N 1
ATOM 3714 C CA . VAL A 1 477 ? 19.670 -1.877 -6.061 1.00 98.69 477 VAL A CA 1
ATOM 3715 C C . VAL A 1 477 ? 20.101 -3.066 -6.906 1.00 98.69 477 VAL A C 1
ATOM 3717 O O . VAL A 1 477 ? 21.022 -2.966 -7.715 1.00 98.69 477 VAL A O 1
ATOM 3720 N N . SER A 1 478 ? 19.448 -4.210 -6.716 1.00 98.50 478 SER A N 1
ATOM 3721 C CA . SER A 1 478 ? 19.632 -5.391 -7.567 1.00 98.50 478 SER A CA 1
ATOM 3722 C C . SER A 1 478 ? 18.295 -5.806 -8.156 1.00 98.50 478 SER A C 1
ATOM 3724 O O . SER A 1 478 ? 17.363 -6.030 -7.396 1.00 98.50 478 SER A O 1
ATOM 3726 N N . MET A 1 479 ? 18.211 -5.911 -9.477 1.00 98.44 479 MET A N 1
ATOM 3727 C CA . MET A 1 479 ? 17.001 -6.251 -10.226 1.00 98.44 479 MET A CA 1
ATOM 3728 C C . MET A 1 479 ? 17.173 -7.609 -10.910 1.00 98.44 479 MET A C 1
ATOM 3730 O O . MET A 1 479 ? 18.193 -7.835 -11.567 1.00 98.44 479 MET A O 1
ATOM 3734 N N . ASP A 1 480 ? 16.195 -8.502 -10.762 1.00 96.25 480 ASP A N 1
ATOM 3735 C CA . ASP A 1 480 ? 16.222 -9.854 -11.333 1.00 96.25 480 ASP A CA 1
ATOM 3736 C C . ASP A 1 480 ? 14.869 -10.250 -11.945 1.00 96.25 480 ASP A C 1
ATOM 3738 O O . ASP A 1 480 ? 13.868 -10.442 -11.251 1.00 96.25 480 ASP A O 1
ATOM 3742 N N . GLY A 1 481 ? 14.827 -10.374 -13.272 1.00 93.00 481 GLY A N 1
ATOM 3743 C CA . GLY A 1 481 ? 13.626 -10.771 -14.010 1.00 93.00 481 GLY A CA 1
ATOM 3744 C C . GLY A 1 481 ? 12.517 -9.713 -14.066 1.00 93.00 481 GLY A C 1
ATOM 3745 O O . GLY A 1 481 ? 11.393 -10.046 -14.434 1.00 93.00 481 GLY A O 1
ATOM 3746 N N . ASP A 1 482 ? 12.795 -8.462 -13.688 1.00 95.50 482 ASP A N 1
ATOM 3747 C CA . ASP A 1 482 ? 11.828 -7.365 -13.781 1.00 95.50 482 ASP A CA 1
ATOM 3748 C C . ASP A 1 482 ? 11.469 -7.049 -15.246 1.00 95.50 482 ASP A C 1
ATOM 3750 O O . ASP A 1 482 ? 12.320 -7.040 -16.144 1.00 95.50 482 ASP A O 1
ATOM 3754 N N . ALA A 1 483 ? 10.187 -6.778 -15.486 1.00 92.56 483 ALA A N 1
ATOM 3755 C CA . ALA A 1 483 ? 9.612 -6.559 -16.804 1.00 92.56 483 ALA A CA 1
ATOM 3756 C C . ALA A 1 483 ? 9.072 -5.132 -16.944 1.00 92.56 483 ALA A C 1
ATOM 3758 O O . ALA A 1 483 ? 8.134 -4.734 -16.254 1.00 92.56 483 ALA A O 1
ATOM 3759 N N . PHE A 1 484 ? 9.626 -4.382 -17.894 1.00 93.00 484 PHE A N 1
ATOM 3760 C CA . PHE A 1 484 ? 9.163 -3.042 -18.247 1.00 93.00 484 PHE A CA 1
ATOM 3761 C C . PHE A 1 484 ? 8.271 -3.119 -19.481 1.00 93.00 484 PHE A C 1
ATOM 3763 O O . PHE A 1 484 ? 8.754 -3.258 -20.602 1.00 93.00 484 PHE A O 1
ATOM 3770 N N . ARG A 1 485 ? 6.954 -3.073 -19.300 1.00 86.94 485 ARG A N 1
ATOM 3771 C CA . ARG A 1 485 ? 5.996 -3.140 -20.400 1.00 86.94 485 ARG A CA 1
ATOM 3772 C C . ARG A 1 485 ? 5.811 -1.768 -21.037 1.00 86.94 485 ARG A C 1
ATOM 3774 O O . ARG A 1 485 ? 5.372 -0.818 -20.391 1.00 86.94 485 ARG A O 1
ATOM 3781 N N . PHE A 1 486 ? 6.058 -1.699 -22.337 1.00 82.69 486 PHE A N 1
ATOM 3782 C CA . PHE A 1 486 ? 5.595 -0.603 -23.176 1.00 82.69 486 PHE A CA 1
ATOM 3783 C C . PHE A 1 486 ? 4.196 -0.934 -23.714 1.00 82.69 486 PHE A C 1
ATOM 3785 O O . PHE A 1 486 ? 4.023 -1.953 -24.389 1.00 82.69 486 PHE A O 1
ATOM 3792 N N . TYR A 1 487 ? 3.207 -0.090 -23.416 1.00 73.81 487 TYR A N 1
ATOM 3793 C CA . TYR A 1 487 ? 1.876 -0.186 -24.018 1.00 73.81 487 TYR A CA 1
ATOM 3794 C C . TYR A 1 487 ? 1.870 0.465 -25.396 1.00 73.81 487 TYR A C 1
ATOM 3796 O O . TYR A 1 487 ? 2.426 1.545 -25.594 1.00 73.81 487 TYR A O 1
ATOM 3804 N N . ASP A 1 488 ? 1.236 -0.200 -26.358 1.00 68.69 488 ASP A N 1
ATOM 3805 C CA . ASP A 1 488 ? 1.070 0.365 -27.689 1.00 68.69 488 ASP A CA 1
ATOM 3806 C C . ASP A 1 488 ? -0.001 1.467 -27.731 1.00 68.69 488 ASP A C 1
ATOM 3808 O O . ASP A 1 488 ? -0.796 1.663 -26.810 1.00 68.69 488 ASP A O 1
ATOM 3812 N N . SER A 1 489 ? -0.021 2.199 -28.841 1.00 64.88 489 SER A N 1
ATOM 3813 C CA . SER A 1 489 ? -0.933 3.314 -29.066 1.00 64.88 489 SER A CA 1
ATOM 3814 C C . SER A 1 489 ? -2.405 2.914 -29.213 1.00 64.88 489 SER A C 1
ATOM 3816 O O . SER A 1 489 ? -3.261 3.764 -28.993 1.00 64.88 489 SER A O 1
ATOM 3818 N N . ALA A 1 490 ? -2.741 1.650 -29.494 1.00 61.72 490 ALA A N 1
ATOM 3819 C CA . ALA A 1 490 ? -4.136 1.195 -29.527 1.00 61.72 490 ALA A CA 1
ATOM 3820 C C . ALA A 1 490 ? -4.739 1.149 -28.126 1.00 61.72 490 ALA A C 1
ATOM 3822 O O . ALA A 1 490 ? -5.835 1.664 -27.904 1.00 61.72 490 ALA A O 1
ATOM 3823 N N . PHE A 1 491 ? -3.999 0.564 -27.178 1.00 62.78 491 PHE A N 1
ATOM 3824 C CA . PHE A 1 491 ? -4.426 0.479 -25.785 1.00 62.78 491 PHE A CA 1
ATOM 3825 C C . PHE A 1 491 ? -4.709 1.870 -25.220 1.00 62.78 491 PHE A C 1
ATOM 3827 O O . PHE A 1 491 ? -5.778 2.109 -24.659 1.00 62.78 491 PHE A O 1
ATOM 3834 N N . TYR A 1 492 ? -3.792 2.814 -25.432 1.00 60.06 492 TYR A N 1
ATOM 3835 C CA . TYR A 1 492 ? -3.988 4.191 -24.994 1.00 60.06 492 TYR A CA 1
ATOM 3836 C C . TYR A 1 492 ? -5.177 4.851 -25.704 1.00 60.06 492 TYR A C 1
ATOM 3838 O O . TYR A 1 492 ? -5.997 5.480 -25.047 1.00 60.06 492 TYR A O 1
ATOM 3846 N N . MET A 1 493 ? -5.370 4.633 -27.007 1.00 62.16 493 MET A N 1
ATOM 3847 C CA . MET A 1 493 ? -6.530 5.171 -27.733 1.00 62.16 493 MET A CA 1
ATOM 3848 C C . MET A 1 493 ? -7.881 4.539 -27.351 1.00 62.16 493 MET A C 1
ATOM 3850 O O . MET A 1 493 ? -8.919 5.149 -27.605 1.00 62.16 493 MET A O 1
ATOM 3854 N N . SER A 1 494 ? -7.899 3.359 -26.721 1.00 57.78 494 SER A N 1
ATOM 3855 C CA . SER A 1 494 ? -9.119 2.742 -26.169 1.00 57.78 494 SER A CA 1
ATOM 3856 C C . SER A 1 494 ? -9.602 3.397 -24.861 1.00 57.78 494 SER A C 1
ATOM 3858 O O . SER A 1 494 ? -10.718 3.139 -24.407 1.00 57.78 494 SER A O 1
ATOM 3860 N N . GLN A 1 495 ? -8.794 4.283 -24.266 1.00 59.28 495 GLN A N 1
ATOM 3861 C CA . GLN A 1 495 ? -9.143 5.067 -23.080 1.00 59.28 495 GLN A CA 1
ATOM 3862 C C . GLN A 1 495 ? -9.782 6.407 -23.508 1.00 59.28 495 GLN A C 1
ATOM 3864 O O . GLN A 1 495 ? -9.310 7.071 -24.438 1.00 59.28 495 GLN A O 1
ATOM 3869 N N . SER A 1 496 ? -10.857 6.838 -22.838 1.00 46.84 496 SER A N 1
ATOM 3870 C CA . SER A 1 496 ? -11.582 8.090 -23.148 1.00 46.84 496 SER A CA 1
ATOM 3871 C C . SER A 1 496 ? -10.726 9.353 -23.044 1.00 46.84 496 SER A C 1
ATOM 3873 O O . SER A 1 496 ? -10.969 10.316 -23.767 1.00 46.84 496 SER A O 1
ATOM 3875 N N . ASP A 1 497 ? -9.728 9.363 -22.159 1.00 46.31 497 ASP A N 1
ATOM 3876 C CA . ASP A 1 497 ? -8.966 10.573 -21.825 1.00 46.31 497 ASP A CA 1
ATOM 3877 C C . ASP A 1 497 ? -7.689 10.772 -22.652 1.00 46.31 497 ASP A C 1
ATOM 3879 O O . ASP A 1 497 ? -7.121 11.859 -22.649 1.00 46.31 497 ASP A O 1
ATOM 3883 N N . PHE A 1 498 ? -7.256 9.770 -23.419 1.00 50.41 498 PHE A N 1
ATOM 3884 C CA . PHE A 1 498 ? -5.962 9.803 -24.117 1.00 50.41 498 PHE A CA 1
ATOM 3885 C C . PHE A 1 498 ? -5.961 10.582 -25.439 1.00 50.41 498 PHE A C 1
ATOM 3887 O O . PHE A 1 498 ? -4.907 10.795 -26.030 1.00 50.41 498 PHE A O 1
ATOM 3894 N N . GLU A 1 499 ? -7.125 11.046 -25.901 1.00 43.16 499 GLU A N 1
ATOM 3895 C CA . GLU A 1 499 ? -7.227 11.952 -27.055 1.00 43.16 499 GLU A CA 1
ATOM 3896 C C . GLU A 1 499 ? -7.112 13.437 -26.668 1.00 43.16 499 GLU A C 1
ATOM 3898 O O . GLU A 1 499 ? -7.113 14.304 -27.542 1.00 43.16 499 GLU A O 1
ATOM 3903 N N . LYS A 1 500 ? -7.024 13.755 -25.367 1.00 44.06 500 LYS A N 1
ATOM 3904 C CA . LYS A 1 500 ? -7.182 15.133 -24.879 1.00 44.06 500 LYS A CA 1
ATOM 3905 C C . LYS A 1 500 ? -5.972 16.050 -25.021 1.00 44.06 500 LYS A C 1
ATOM 3907 O O . LYS A 1 500 ? -6.120 17.225 -24.706 1.00 44.06 500 LYS A O 1
ATOM 3912 N N . THR A 1 501 ? -4.843 15.619 -25.574 1.00 46.22 501 THR A N 1
ATOM 3913 C CA . THR A 1 501 ? -3.783 16.567 -25.948 1.00 46.22 501 THR A CA 1
ATOM 3914 C C . THR A 1 501 ? -3.373 16.384 -27.406 1.00 46.22 501 THR A C 1
ATOM 3916 O O . THR A 1 501 ? -2.396 15.723 -27.750 1.00 46.22 501 THR A O 1
ATOM 3919 N N . LYS A 1 502 ? -4.087 17.100 -28.290 1.00 48.28 502 LYS A N 1
ATOM 3920 C CA . LYS A 1 502 ? -3.531 17.572 -29.576 1.00 48.28 502 LYS A CA 1
ATOM 3921 C C . LYS A 1 502 ? -2.151 18.241 -29.387 1.00 48.28 502 LYS A C 1
ATOM 3923 O O . LYS A 1 502 ? -1.368 18.288 -30.329 1.00 48.28 502 LYS A O 1
ATOM 3928 N N . ASP A 1 503 ? -1.859 18.691 -28.165 1.00 44.94 503 ASP A N 1
ATOM 3929 C CA . ASP A 1 503 ? -0.653 19.403 -27.750 1.00 44.94 503 ASP A CA 1
ATOM 3930 C C . ASP A 1 503 ? 0.617 18.531 -27.629 1.00 44.94 503 ASP A C 1
ATOM 3932 O O . ASP A 1 503 ? 1.716 19.074 -27.724 1.00 44.94 503 ASP A O 1
ATOM 3936 N N . ASP A 1 504 ? 0.518 17.196 -27.507 1.00 57.47 504 ASP A N 1
ATOM 3937 C CA . ASP A 1 504 ? 1.691 16.360 -27.175 1.00 57.47 504 ASP A CA 1
ATOM 3938 C C . ASP A 1 504 ? 2.360 15.646 -28.366 1.00 57.47 504 ASP A C 1
ATOM 3940 O O . ASP A 1 504 ? 3.413 15.036 -28.190 1.00 57.47 504 ASP A O 1
ATOM 3944 N N . ASN A 1 505 ? 1.791 15.673 -29.581 1.00 66.94 505 ASN A N 1
ATOM 3945 C CA . ASN A 1 505 ? 2.342 15.025 -30.796 1.00 66.94 505 ASN A CA 1
ATOM 3946 C C . ASN A 1 505 ? 2.973 13.625 -30.551 1.00 66.94 505 ASN A C 1
ATOM 3948 O O . ASN A 1 505 ? 4.106 13.320 -30.957 1.00 66.94 505 ASN A O 1
ATOM 3952 N N . GLY A 1 506 ? 2.257 12.782 -29.800 1.00 70.44 506 GLY A N 1
ATOM 3953 C CA . GLY A 1 506 ? 2.692 11.432 -29.446 1.00 70.44 506 GLY A CA 1
ATOM 3954 C C . GLY A 1 506 ? 3.823 11.349 -28.410 1.00 70.44 506 GLY A C 1
ATOM 3955 O O . GLY A 1 506 ? 4.477 10.311 -28.325 1.00 70.44 506 GLY A O 1
ATOM 3956 N N . ALA A 1 507 ? 4.074 12.392 -27.613 1.00 75.69 507 ALA A N 1
ATOM 3957 C CA . ALA A 1 507 ? 5.110 12.394 -26.577 1.00 75.69 507 ALA A CA 1
ATOM 3958 C C . ALA A 1 507 ? 4.945 11.248 -25.569 1.00 75.69 507 ALA A C 1
ATOM 3960 O O . ALA A 1 507 ? 5.941 10.697 -25.115 1.00 75.69 507 ALA A O 1
ATOM 3961 N N . ALA A 1 508 ? 3.712 10.842 -25.243 1.00 75.06 508 ALA A N 1
ATOM 3962 C CA . ALA A 1 508 ? 3.433 9.709 -24.347 1.00 75.06 508 ALA A CA 1
ATOM 3963 C C . ALA A 1 508 ? 4.047 8.379 -24.826 1.00 75.06 508 ALA A C 1
ATOM 3965 O O . ALA A 1 508 ? 4.267 7.471 -24.031 1.00 75.06 508 ALA A O 1
ATOM 3966 N N . TYR A 1 509 ? 4.363 8.275 -26.120 1.00 79.19 509 TYR A N 1
ATOM 3967 C CA . TYR A 1 509 ? 4.941 7.083 -26.732 1.00 79.19 509 TYR A CA 1
ATOM 3968 C C . TYR A 1 509 ? 6.465 7.155 -26.882 1.00 79.19 509 TYR A C 1
ATOM 3970 O O . TYR A 1 509 ? 7.059 6.233 -27.443 1.00 79.19 509 TYR A O 1
ATOM 3978 N N . ARG A 1 510 ? 7.110 8.239 -26.437 1.00 86.44 510 ARG A N 1
ATOM 3979 C CA . ARG A 1 510 ? 8.562 8.446 -26.534 1.00 86.44 510 ARG A CA 1
ATOM 3980 C C . ARG A 1 510 ? 9.193 8.204 -25.166 1.00 86.44 510 ARG A C 1
ATOM 3982 O O . ARG A 1 510 ? 9.180 9.082 -24.312 1.00 86.44 510 ARG A O 1
ATOM 3989 N N . ILE A 1 511 ? 9.740 7.008 -24.969 1.00 89.00 511 ILE A N 1
ATOM 3990 C CA . ILE A 1 511 ? 10.350 6.587 -23.706 1.00 89.00 511 ILE A CA 1
ATOM 3991 C C . ILE A 1 511 ? 11.870 6.607 -23.850 1.00 89.00 511 ILE A C 1
ATOM 3993 O O . ILE A 1 511 ? 12.476 5.683 -24.402 1.00 89.00 511 ILE A O 1
ATOM 3997 N N . ASN A 1 512 ? 12.486 7.673 -23.339 1.00 89.19 512 ASN A N 1
ATOM 3998 C CA . ASN A 1 512 ? 13.936 7.860 -23.407 1.00 89.19 512 ASN A CA 1
ATOM 3999 C C . ASN A 1 512 ? 14.683 6.825 -22.557 1.00 89.19 512 ASN A C 1
ATOM 4001 O O . ASN A 1 512 ? 15.624 6.192 -23.043 1.00 89.19 512 ASN A O 1
ATOM 4005 N N . ALA A 1 513 ? 14.244 6.634 -21.311 1.00 94.69 513 ALA A N 1
ATOM 4006 C CA . ALA A 1 513 ? 14.859 5.734 -20.344 1.00 94.69 513 ALA A CA 1
ATOM 4007 C C . ALA A 1 513 ? 13.809 5.046 -19.464 1.00 94.69 513 ALA A C 1
ATOM 4009 O O . ALA A 1 513 ? 12.752 5.608 -19.196 1.00 94.69 513 ALA A O 1
ATOM 4010 N N . ASP A 1 514 ? 14.116 3.825 -19.026 1.00 96.38 514 ASP A N 1
ATOM 4011 C CA . ASP A 1 514 ? 13.271 3.031 -18.125 1.00 96.38 514 ASP A CA 1
ATOM 4012 C C . ASP A 1 514 ? 13.657 3.269 -16.658 1.00 96.38 514 ASP A C 1
ATOM 4014 O O . ASP A 1 514 ? 12.801 3.290 -15.771 1.00 96.38 514 ASP A O 1
ATOM 4018 N N . ILE A 1 515 ? 14.962 3.453 -16.420 1.00 98.25 515 ILE A N 1
ATOM 4019 C CA . ILE A 1 515 ? 15.582 3.580 -15.100 1.00 98.25 515 ILE A CA 1
ATOM 4020 C C . ILE A 1 515 ? 16.437 4.852 -15.064 1.00 98.25 515 ILE A C 1
ATOM 4022 O O . ILE A 1 515 ? 17.205 5.116 -15.991 1.00 98.25 515 ILE A O 1
ATOM 4026 N N . ALA A 1 516 ? 16.357 5.607 -13.974 1.00 97.94 516 ALA A N 1
ATOM 4027 C CA . ALA A 1 516 ? 17.270 6.705 -13.676 1.00 97.94 516 ALA A CA 1
ATOM 4028 C C . ALA A 1 516 ? 18.183 6.338 -12.501 1.00 97.94 516 ALA A C 1
ATOM 4030 O O . ALA A 1 516 ? 17.726 5.761 -11.512 1.00 97.94 516 ALA A O 1
ATOM 4031 N N . LEU A 1 517 ? 19.468 6.671 -12.616 1.00 97.81 517 LEU A N 1
ATOM 4032 C CA . LEU A 1 517 ? 20.500 6.344 -11.633 1.00 97.81 517 LEU A CA 1
ATOM 4033 C C . LEU A 1 517 ? 21.395 7.562 -11.383 1.00 97.81 517 LEU A C 1
ATOM 4035 O O . LEU A 1 517 ? 21.911 8.150 -12.335 1.00 97.81 517 LEU A O 1
ATOM 4039 N N . ASP A 1 518 ? 21.612 7.925 -10.122 1.00 96.31 518 ASP A N 1
ATOM 4040 C CA . ASP A 1 518 ? 22.587 8.961 -9.759 1.00 96.31 518 ASP A CA 1
ATOM 4041 C C . ASP A 1 518 ? 24.045 8.450 -9.795 1.00 96.31 518 ASP A C 1
ATOM 4043 O O . ASP A 1 518 ? 24.335 7.276 -10.044 1.00 96.31 518 ASP A O 1
ATOM 4047 N N . ARG A 1 519 ? 25.014 9.340 -9.556 1.00 93.81 519 ARG A N 1
ATOM 4048 C CA . ARG A 1 519 ? 26.446 8.986 -9.602 1.00 93.81 519 ARG A CA 1
ATOM 4049 C C . ARG A 1 519 ? 26.912 8.158 -8.404 1.00 93.81 519 ARG A C 1
ATOM 4051 O O . ARG A 1 519 ? 27.975 7.531 -8.484 1.00 93.81 519 ARG A O 1
ATOM 4058 N N . GLN A 1 520 ? 26.180 8.199 -7.300 1.00 95.06 520 GLN A N 1
ATOM 4059 C CA . GLN A 1 520 ? 26.539 7.660 -5.992 1.00 95.06 520 GLN A CA 1
ATOM 4060 C C . GLN A 1 520 ? 26.048 6.220 -5.821 1.00 95.06 520 GLN A C 1
ATOM 4062 O O . GLN A 1 520 ? 26.657 5.438 -5.088 1.00 95.06 520 GLN A O 1
ATOM 4067 N N . SER A 1 521 ? 24.978 5.855 -6.519 1.00 97.19 521 SER A N 1
ATOM 4068 C CA . SER A 1 521 ? 24.291 4.580 -6.379 1.00 97.19 521 SER A CA 1
ATOM 4069 C C . SER A 1 521 ? 24.925 3.462 -7.209 1.00 97.19 521 SER A C 1
ATOM 4071 O O . SER A 1 521 ? 25.778 3.662 -8.081 1.00 97.19 521 SER A O 1
ATOM 4073 N N . LYS A 1 522 ? 24.513 2.231 -6.903 1.00 97.44 522 LYS A N 1
ATOM 4074 C CA . LYS A 1 522 ? 24.908 1.000 -7.588 1.00 97.44 522 LYS A CA 1
ATOM 4075 C C . LYS A 1 522 ? 23.667 0.263 -8.067 1.00 97.44 522 LYS A C 1
ATOM 4077 O O . LYS A 1 522 ? 22.691 0.150 -7.326 1.00 97.44 522 LYS A O 1
ATOM 4082 N N . LEU A 1 523 ? 23.755 -0.296 -9.267 1.00 97.69 523 LEU A N 1
ATOM 4083 C CA . LEU A 1 523 ? 22.676 -1.048 -9.898 1.00 97.69 523 LEU A CA 1
ATOM 4084 C C . LEU A 1 523 ? 23.216 -2.370 -10.442 1.00 97.69 523 LEU A C 1
ATOM 4086 O O . LEU A 1 523 ? 24.156 -2.371 -11.235 1.00 97.69 523 LEU A O 1
ATOM 4090 N N . ASN A 1 524 ? 22.619 -3.485 -10.037 1.00 97.25 524 ASN A N 1
ATOM 4091 C CA . ASN A 1 524 ? 22.846 -4.789 -10.654 1.00 97.25 524 ASN A CA 1
ATOM 4092 C C . ASN A 1 524 ? 21.600 -5.184 -11.449 1.00 97.25 524 ASN A C 1
ATOM 4094 O O . ASN A 1 524 ? 20.494 -5.081 -10.925 1.00 97.25 524 ASN A O 1
ATOM 4098 N N . LEU A 1 525 ? 21.780 -5.657 -12.680 1.00 95.38 525 LEU A N 1
ATOM 4099 C CA . LEU A 1 525 ? 20.696 -6.144 -13.536 1.00 95.38 525 LEU A CA 1
ATOM 4100 C C . LEU A 1 525 ? 20.923 -7.618 -13.866 1.00 95.38 525 LEU A C 1
ATOM 4102 O O . LEU A 1 525 ? 22.046 -8.005 -14.186 1.00 95.38 525 LEU A O 1
ATOM 4106 N N . SER A 1 526 ? 19.857 -8.412 -13.830 1.00 92.88 526 SER A N 1
ATOM 4107 C CA . SER A 1 526 ? 19.810 -9.808 -14.266 1.00 92.88 526 SER A CA 1
ATOM 4108 C C . SER A 1 526 ? 18.488 -10.063 -14.993 1.00 92.88 526 SER A C 1
ATOM 4110 O O . SER A 1 526 ? 17.420 -9.970 -14.400 1.00 92.88 526 SER A O 1
ATOM 4112 N N . ASN A 1 527 ? 18.535 -10.366 -16.290 1.00 91.31 527 ASN A N 1
ATOM 4113 C CA . ASN A 1 527 ? 17.355 -10.621 -17.131 1.00 91.31 527 ASN A CA 1
ATOM 4114 C C . ASN A 1 527 ? 16.244 -9.556 -17.033 1.00 91.31 527 ASN A C 1
ATOM 4116 O O . ASN A 1 527 ? 15.059 -9.884 -16.978 1.00 91.31 527 ASN A O 1
ATOM 4120 N N . VAL A 1 528 ? 16.633 -8.285 -17.023 1.00 94.38 528 VAL A N 1
ATOM 4121 C CA . VAL A 1 528 ? 15.725 -7.142 -16.927 1.00 94.38 528 VAL A CA 1
ATOM 4122 C C . VAL A 1 528 ? 15.499 -6.574 -18.317 1.00 94.38 528 VAL A C 1
ATOM 4124 O O . VAL A 1 528 ? 16.431 -6.053 -18.922 1.00 94.38 528 VAL A O 1
ATOM 4127 N N . TYR A 1 529 ? 14.277 -6.662 -18.833 1.00 92.12 529 TYR A N 1
ATOM 4128 C CA . TYR A 1 529 ? 13.993 -6.310 -20.225 1.00 92.12 529 TYR A CA 1
ATOM 4129 C C . TYR A 1 529 ? 12.796 -5.381 -20.357 1.00 92.12 529 TYR A C 1
ATOM 4131 O O . TYR A 1 529 ? 11.857 -5.402 -19.555 1.00 92.12 529 TYR A O 1
ATOM 4139 N N . ARG A 1 530 ? 12.805 -4.619 -21.450 1.00 90.62 530 ARG A N 1
ATOM 4140 C CA . ARG A 1 530 ? 11.613 -3.975 -21.976 1.00 90.62 530 ARG A CA 1
ATOM 4141 C C . ARG A 1 530 ? 10.818 -4.995 -22.785 1.00 90.62 530 ARG A C 1
ATOM 4143 O O . ARG A 1 530 ? 11.335 -5.585 -23.732 1.00 90.62 530 ARG A O 1
ATOM 4150 N N . TYR A 1 531 ? 9.561 -5.182 -22.417 1.00 83.25 531 TYR A N 1
ATOM 4151 C CA . TYR A 1 531 ? 8.618 -6.047 -23.105 1.00 83.25 531 TYR A CA 1
ATOM 4152 C C . TYR A 1 531 ? 7.670 -5.211 -23.942 1.00 83.25 531 TYR A C 1
ATOM 4154 O O . TYR A 1 531 ? 7.123 -4.202 -23.489 1.00 83.25 531 TYR A O 1
ATOM 4162 N N . TRP A 1 532 ? 7.426 -5.691 -25.151 1.00 74.25 532 TRP A N 1
ATOM 4163 C CA . TRP A 1 532 ? 6.305 -5.238 -25.950 1.00 74.25 532 TRP A CA 1
ATOM 4164 C C . TRP A 1 532 ? 5.178 -6.273 -25.891 1.00 74.25 532 TRP A C 1
ATOM 4166 O O . TRP A 1 532 ? 5.407 -7.477 -26.057 1.00 74.25 532 TRP A O 1
ATOM 4176 N N . GLY A 1 533 ? 3.950 -5.802 -25.689 1.00 62.78 533 GLY A N 1
ATOM 4177 C CA . GLY A 1 533 ? 2.751 -6.620 -25.823 1.00 62.78 533 GLY A CA 1
ATOM 4178 C C . GLY A 1 533 ? 1.533 -5.744 -26.066 1.00 62.78 533 GLY A C 1
ATOM 4179 O O . GLY A 1 533 ? 1.316 -4.801 -25.303 1.00 62.78 533 GLY A O 1
ATOM 4180 N N . GLY A 1 534 ? 0.757 -6.075 -27.106 1.00 55.75 534 GLY A N 1
ATOM 4181 C CA . GLY A 1 534 ? -0.556 -5.474 -27.381 1.00 55.75 534 GLY A CA 1
ATOM 4182 C C . GLY A 1 534 ? -1.593 -5.823 -26.306 1.00 55.75 534 GLY A C 1
ATOM 4183 O O . GLY A 1 534 ? -1.254 -5.933 -25.131 1.00 55.75 534 GLY A O 1
ATOM 4184 N N . GLU A 1 535 ? -2.858 -6.064 -26.660 1.00 49.94 535 GLU A N 1
ATOM 4185 C CA . GLU A 1 535 ? -3.928 -6.319 -25.666 1.00 49.94 535 GLU A CA 1
ATOM 4186 C C . GLU A 1 535 ? -3.740 -7.593 -24.796 1.00 49.94 535 GLU A C 1
ATOM 4188 O O . GLU A 1 535 ? -4.472 -7.794 -23.830 1.00 49.94 535 GLU A O 1
ATOM 4193 N N . GLY A 1 536 ? -2.747 -8.452 -25.076 1.00 55.06 536 GLY A N 1
ATOM 4194 C CA . GLY A 1 536 ? -2.502 -9.717 -24.361 1.00 55.06 536 GLY A CA 1
ATOM 4195 C C . GLY A 1 536 ? -1.152 -9.825 -23.632 1.00 55.06 536 GLY A C 1
ATOM 4196 O O . GLY A 1 536 ? -0.257 -9.005 -23.809 1.00 55.06 536 GLY A O 1
ATOM 4197 N N . PHE A 1 537 ? -0.989 -10.888 -22.833 1.00 63.06 537 PHE A N 1
ATOM 4198 C CA . PHE A 1 537 ? 0.246 -11.236 -22.093 1.00 63.06 537 PHE A CA 1
ATOM 4199 C C . PHE A 1 537 ? 1.125 -12.292 -22.805 1.00 63.06 537 PHE A C 1
ATOM 4201 O O . PHE A 1 537 ? 2.027 -12.865 -22.203 1.00 63.06 537 PHE A O 1
ATOM 4208 N N . SER A 1 538 ? 0.839 -12.622 -24.067 1.00 53.84 538 SER A N 1
ATOM 4209 C CA . SER A 1 538 ? 1.362 -13.825 -24.738 1.00 53.84 538 SER A CA 1
ATOM 4210 C C . SER A 1 538 ? 2.690 -13.651 -25.493 1.00 53.84 538 SER A C 1
ATOM 4212 O O . SER A 1 538 ? 3.258 -14.655 -25.925 1.00 53.84 538 SER A O 1
ATOM 4214 N N . SER A 1 539 ? 3.199 -12.427 -25.680 1.00 60.09 539 SER A N 1
ATOM 4215 C CA . SER A 1 539 ? 4.428 -12.166 -26.448 1.00 60.09 539 SER A CA 1
ATOM 4216 C C . SER A 1 539 ? 5.652 -11.936 -25.559 1.00 60.09 539 SER A C 1
ATOM 4218 O O . SER A 1 539 ? 5.679 -11.018 -24.748 1.00 60.09 539 SER A O 1
ATOM 4220 N N . MET A 1 540 ? 6.715 -12.713 -25.789 1.00 67.31 540 MET A N 1
ATOM 4221 C CA . MET A 1 540 ? 8.031 -12.550 -25.149 1.00 67.31 540 MET A CA 1
ATOM 4222 C C . MET A 1 540 ? 9.000 -11.782 -26.064 1.00 67.31 540 MET A C 1
ATOM 4224 O O . MET A 1 540 ? 10.125 -12.217 -26.298 1.00 67.31 540 MET A O 1
ATOM 4228 N N . LEU A 1 541 ? 8.537 -10.678 -26.662 1.00 74.25 541 LEU A N 1
ATOM 4229 C CA . LEU A 1 541 ? 9.382 -9.818 -27.495 1.00 74.25 541 LEU A CA 1
ATOM 4230 C C . LEU A 1 541 ? 10.131 -8.843 -26.590 1.00 74.25 541 LEU A C 1
ATOM 4232 O O . LEU A 1 541 ? 9.536 -7.909 -26.050 1.00 74.25 541 LEU A O 1
ATOM 4236 N N . THR A 1 542 ? 11.428 -9.084 -26.423 1.00 81.88 542 THR A N 1
ATOM 4237 C CA . THR A 1 542 ? 12.271 -8.352 -25.481 1.00 81.88 542 THR A CA 1
ATOM 4238 C C . THR A 1 542 ? 13.244 -7.422 -26.194 1.00 81.88 542 THR A C 1
ATOM 4240 O O . THR A 1 542 ? 13.922 -7.780 -27.164 1.00 81.88 542 THR A O 1
ATOM 4243 N N . CYS A 1 543 ? 13.325 -6.207 -25.670 1.00 89.69 543 CYS A N 1
ATOM 4244 C CA . CYS A 1 543 ? 14.382 -5.248 -25.937 1.00 89.69 543 CYS A CA 1
ATOM 4245 C C . CYS A 1 543 ? 15.148 -4.980 -24.638 1.00 89.69 543 CYS A C 1
ATOM 4247 O O . CYS A 1 543 ? 14.633 -5.196 -23.538 1.00 89.69 543 CYS A O 1
ATOM 4249 N N . GLY A 1 544 ? 16.384 -4.519 -24.752 1.00 92.25 544 GLY A N 1
ATOM 4250 C CA . GLY A 1 544 ? 17.154 -4.077 -23.604 1.00 92.25 544 GLY A CA 1
ATOM 4251 C C . GLY A 1 544 ? 16.576 -2.795 -23.001 1.00 92.25 544 GLY A C 1
ATOM 4252 O O . GLY A 1 544 ? 15.912 -2.016 -23.686 1.00 92.25 544 GLY A O 1
ATOM 4253 N N . VAL A 1 545 ? 16.827 -2.581 -21.712 1.00 95.44 545 VAL A N 1
ATOM 4254 C CA . VAL A 1 545 ? 16.419 -1.364 -20.997 1.00 95.44 545 VAL A CA 1
ATOM 4255 C C . VAL A 1 545 ? 17.401 -0.217 -21.218 1.00 95.44 545 VAL A C 1
ATOM 4257 O O . VAL A 1 545 ? 18.587 -0.427 -21.474 1.00 95.44 545 VAL A O 1
ATOM 4260 N N . HIS A 1 546 ? 16.937 1.014 -21.089 1.00 95.88 546 HIS A N 1
ATOM 4261 C CA . HIS A 1 546 ? 17.750 2.219 -21.065 1.00 95.88 546 HIS A CA 1
ATOM 4262 C C . HIS A 1 546 ? 17.866 2.764 -19.643 1.00 95.88 546 HIS A C 1
ATOM 4264 O O . HIS A 1 546 ? 16.870 2.914 -18.935 1.00 95.88 546 HIS A O 1
ATOM 4270 N N . VAL A 1 547 ? 19.097 3.114 -19.264 1.00 96.88 547 VAL A N 1
ATOM 4271 C CA . VAL A 1 547 ? 19.415 3.774 -17.994 1.00 96.88 547 VAL A CA 1
ATOM 4272 C C . VAL A 1 547 ? 19.940 5.176 -18.289 1.00 96.88 547 VAL A C 1
ATOM 4274 O O . VAL A 1 547 ? 20.858 5.310 -19.103 1.00 96.88 547 VAL A O 1
ATOM 4277 N N . CYS A 1 548 ? 19.387 6.204 -17.649 1.00 96.69 548 CYS A N 1
ATOM 4278 C CA . CYS A 1 548 ? 19.862 7.590 -17.738 1.00 96.69 548 CYS A CA 1
ATOM 4279 C C . CYS A 1 548 ? 20.453 8.091 -16.413 1.00 96.69 548 CYS A C 1
ATOM 4281 O O . CYS A 1 548 ? 20.266 7.481 -15.359 1.00 96.69 548 CYS A O 1
ATOM 4283 N N . GLU A 1 549 ? 21.177 9.208 -16.482 1.00 95.69 549 GLU A N 1
ATOM 4284 C CA . GLU A 1 549 ? 21.682 9.912 -15.298 1.00 95.69 549 GLU A CA 1
ATOM 4285 C C . GLU A 1 549 ? 20.538 10.645 -14.580 1.00 95.69 549 GLU A C 1
ATOM 4287 O O . GLU A 1 549 ? 19.754 11.354 -15.213 1.00 95.69 549 GLU A O 1
ATOM 4292 N N . TRP A 1 550 ? 20.447 10.472 -13.262 1.00 94.56 550 TRP A N 1
ATOM 4293 C CA . TRP A 1 550 ? 19.665 11.338 -12.379 1.00 94.56 550 TRP A CA 1
ATOM 4294 C C . TRP A 1 550 ? 20.532 12.528 -11.955 1.00 94.56 550 TRP A C 1
ATOM 4296 O O . TRP A 1 550 ? 21.605 12.329 -11.382 1.00 94.56 550 TRP A O 1
ATOM 4306 N N . MET A 1 551 ? 20.081 13.750 -12.238 1.00 90.88 551 MET A N 1
ATOM 4307 C CA . MET A 1 551 ? 20.825 14.981 -11.957 1.00 90.88 551 MET A CA 1
ATOM 4308 C C . MET A 1 551 ? 20.490 15.538 -10.565 1.00 90.88 551 MET A C 1
ATOM 4310 O O . MET A 1 551 ? 19.399 15.326 -10.037 1.00 90.88 551 MET A O 1
ATOM 4314 N N . ASP A 1 552 ? 21.415 16.302 -9.977 1.00 85.31 552 ASP A N 1
ATOM 4315 C CA . ASP A 1 552 ? 21.255 16.877 -8.628 1.00 85.31 552 ASP A CA 1
ATOM 4316 C C . ASP A 1 552 ? 20.066 17.856 -8.513 1.00 85.31 552 ASP A C 1
ATOM 4318 O O . ASP A 1 552 ? 19.547 18.080 -7.422 1.00 85.31 552 ASP A O 1
ATOM 4322 N N . ASP A 1 553 ? 19.620 18.437 -9.631 1.00 87.56 553 ASP A N 1
ATOM 4323 C CA . ASP A 1 553 ? 18.452 19.324 -9.705 1.00 87.56 553 ASP A CA 1
ATOM 4324 C C . ASP A 1 553 ? 17.114 18.572 -9.866 1.00 87.56 553 ASP A C 1
ATOM 4326 O O . ASP A 1 553 ? 16.065 19.203 -9.997 1.00 87.56 553 ASP A O 1
ATOM 4330 N N . GLY A 1 554 ? 17.142 17.234 -9.842 1.00 85.12 554 GLY A N 1
ATOM 4331 C CA . GLY A 1 554 ? 15.977 16.369 -10.027 1.00 85.12 554 GLY A CA 1
ATOM 4332 C C . GLY A 1 554 ? 15.586 16.139 -11.489 1.00 85.12 554 GLY A C 1
ATOM 4333 O O . GLY A 1 554 ? 14.590 15.466 -11.740 1.00 85.12 554 GLY A O 1
ATOM 4334 N N . SER A 1 555 ? 16.342 16.678 -12.451 1.00 91.69 555 SER A N 1
ATOM 4335 C CA . SER A 1 555 ? 16.129 16.416 -13.875 1.00 91.69 555 SER A CA 1
ATOM 4336 C C . SER A 1 555 ? 16.794 15.114 -14.341 1.00 91.69 555 SER A C 1
ATOM 4338 O O . SER A 1 555 ? 17.648 14.531 -13.665 1.00 91.69 555 SER A O 1
ATOM 4340 N N . PHE A 1 556 ? 16.405 14.650 -15.530 1.00 94.19 556 PHE A N 1
ATOM 4341 C CA . PHE A 1 556 ? 16.980 13.469 -16.169 1.00 94.19 556 PHE A CA 1
ATOM 4342 C C . PHE A 1 556 ? 17.977 13.874 -17.252 1.00 94.19 556 PHE A C 1
ATOM 4344 O O . PHE A 1 556 ? 17.661 14.660 -18.147 1.00 94.19 556 PHE A O 1
ATOM 4351 N N . GLY A 1 557 ? 19.177 13.305 -17.187 1.00 92.56 557 GLY A N 1
ATOM 4352 C CA . GLY A 1 557 ? 20.173 13.414 -18.240 1.00 92.56 557 GLY A CA 1
ATOM 4353 C C . GLY A 1 557 ? 19.891 12.488 -19.426 1.00 92.56 557 GLY A C 1
ATOM 4354 O O . GLY A 1 557 ? 18.888 11.780 -19.506 1.00 92.56 557 GLY A O 1
ATOM 4355 N N . GLU A 1 558 ? 20.840 12.456 -20.356 1.00 91.31 558 GLU A N 1
ATOM 4356 C CA . GLU A 1 558 ? 20.830 11.525 -21.484 1.00 91.31 558 GLU A CA 1
ATOM 4357 C C . GLU A 1 558 ? 20.983 10.061 -21.034 1.00 91.31 558 GLU A C 1
ATOM 4359 O O . GLU A 1 558 ? 21.557 9.759 -19.982 1.00 91.31 558 GLU A O 1
ATOM 4364 N N . VAL A 1 559 ? 20.540 9.122 -21.881 1.00 93.69 559 VAL A N 1
ATOM 4365 C CA . VAL A 1 559 ? 20.823 7.690 -21.679 1.00 93.69 559 VAL A CA 1
ATOM 4366 C C . VAL A 1 559 ? 22.337 7.480 -21.610 1.00 93.69 559 VAL A C 1
ATOM 4368 O O . VAL A 1 559 ? 23.089 7.976 -22.458 1.00 93.69 559 VAL A O 1
ATOM 4371 N N . LEU A 1 560 ? 22.787 6.715 -20.616 1.00 92.75 560 LEU A N 1
ATOM 4372 C CA . LEU A 1 560 ? 24.196 6.419 -20.405 1.00 92.75 560 LEU A CA 1
ATOM 4373 C C . LEU A 1 560 ? 24.792 5.798 -21.672 1.00 92.75 560 LEU A C 1
ATOM 4375 O O . LEU A 1 560 ? 24.267 4.836 -22.232 1.00 92.75 560 LEU A O 1
ATOM 4379 N N . ASP A 1 561 ? 25.939 6.317 -22.106 1.00 89.31 561 ASP A N 1
ATOM 4380 C CA . ASP A 1 561 ? 26.606 5.904 -23.347 1.00 89.31 561 ASP A CA 1
ATOM 4381 C C . ASP A 1 561 ? 26.882 4.392 -23.429 1.00 89.31 561 ASP A C 1
ATOM 4383 O O . ASP A 1 561 ? 26.917 3.809 -24.512 1.00 89.31 561 ASP A O 1
ATOM 4387 N N . VAL A 1 562 ? 27.085 3.735 -22.287 1.00 86.25 562 VAL A N 1
ATOM 4388 C CA . VAL A 1 562 ? 27.266 2.281 -22.232 1.00 86.25 562 VAL A CA 1
ATOM 4389 C C . VAL A 1 562 ? 25.961 1.527 -22.524 1.00 86.25 562 VAL A C 1
ATOM 4391 O O . VAL A 1 562 ? 26.000 0.513 -23.213 1.00 86.25 562 VAL A O 1
ATOM 4394 N N . PHE A 1 563 ? 24.805 2.055 -22.107 1.00 91.44 563 PHE A N 1
ATOM 4395 C CA . PHE A 1 563 ? 23.488 1.496 -22.426 1.00 91.44 563 PHE A CA 1
ATOM 4396 C C . PHE A 1 563 ? 23.071 1.792 -23.863 1.00 91.44 563 PHE A C 1
ATOM 4398 O O . PHE A 1 563 ? 22.590 0.882 -24.531 1.00 91.44 563 PHE A O 1
ATOM 4405 N N . LYS A 1 564 ? 23.374 2.987 -24.394 1.00 89.88 564 LYS A N 1
ATOM 4406 C CA . LYS A 1 564 ? 23.188 3.286 -25.829 1.00 89.88 564 LYS A CA 1
ATOM 4407 C C . LYS A 1 564 ? 23.900 2.264 -26.734 1.00 89.88 564 LYS A C 1
ATOM 4409 O O . LYS A 1 564 ? 23.455 2.006 -27.845 1.00 89.88 564 LYS A O 1
ATOM 4414 N N . ARG A 1 565 ? 25.010 1.677 -26.265 1.00 85.88 565 ARG A N 1
ATOM 4415 C CA . ARG A 1 565 ? 25.838 0.729 -27.032 1.00 85.88 565 ARG A CA 1
ATOM 4416 C C . ARG A 1 565 ? 25.560 -0.741 -26.747 1.00 85.88 565 ARG A C 1
ATOM 4418 O O . ARG A 1 565 ? 25.623 -1.545 -27.667 1.00 85.88 565 ARG A O 1
ATOM 4425 N N . PHE A 1 566 ? 25.298 -1.094 -25.490 1.00 86.12 566 PHE A N 1
ATOM 4426 C CA . PHE A 1 566 ? 25.307 -2.488 -25.031 1.00 86.12 566 PHE A CA 1
ATOM 4427 C C . PHE A 1 566 ? 24.078 -2.868 -24.209 1.00 86.12 566 PHE A C 1
ATOM 4429 O O . PHE A 1 566 ? 24.101 -3.895 -23.536 1.00 86.12 566 PHE A O 1
ATOM 4436 N N . SER A 1 567 ? 23.005 -2.070 -24.240 1.00 91.25 567 SER A N 1
ATOM 4437 C CA . SER A 1 567 ? 21.785 -2.342 -23.467 1.00 91.25 567 SER A CA 1
ATOM 4438 C C . SER A 1 567 ? 21.288 -3.787 -23.635 1.00 91.25 567 SER A C 1
ATOM 4440 O O . SER A 1 567 ? 20.930 -4.416 -22.642 1.00 91.25 567 SER A O 1
ATOM 4442 N N . TYR A 1 568 ? 21.373 -4.362 -24.839 1.00 86.19 568 TYR A N 1
ATOM 4443 C CA . TYR A 1 568 ? 20.973 -5.748 -25.109 1.00 86.19 568 TYR A CA 1
ATOM 4444 C C . TYR A 1 568 ? 21.716 -6.799 -24.253 1.00 86.19 568 TYR A C 1
ATOM 4446 O O . TYR A 1 568 ? 21.131 -7.789 -23.809 1.00 86.19 568 TYR A O 1
ATOM 4454 N N . ALA A 1 569 ? 23.002 -6.572 -23.978 1.00 82.50 569 ALA A N 1
ATOM 4455 C CA . ALA A 1 569 ? 23.832 -7.436 -23.145 1.00 82.50 569 ALA A CA 1
ATOM 4456 C C . ALA A 1 569 ? 23.725 -7.060 -21.658 1.00 82.50 569 ALA A C 1
ATOM 4458 O O . ALA A 1 569 ? 23.602 -7.934 -20.802 1.00 82.50 569 ALA A O 1
ATOM 4459 N N . LEU A 1 570 ? 23.711 -5.760 -21.347 1.00 88.06 570 LEU A N 1
ATOM 4460 C CA . LEU A 1 570 ? 23.646 -5.250 -19.971 1.00 88.06 570 LEU A CA 1
ATOM 4461 C C . LEU A 1 570 ? 22.339 -5.623 -19.264 1.00 88.06 570 LEU A C 1
ATOM 4463 O O . LEU A 1 570 ? 22.340 -5.923 -18.075 1.00 88.06 570 LEU A O 1
ATOM 4467 N N . SER A 1 571 ? 21.243 -5.656 -20.019 1.00 91.12 571 SER A N 1
ATOM 4468 C CA . SER A 1 571 ? 19.922 -6.106 -19.567 1.00 91.12 571 SER A CA 1
ATOM 4469 C C . SER A 1 571 ? 19.932 -7.560 -19.090 1.00 91.12 571 SER A C 1
ATOM 4471 O O . SER A 1 571 ? 19.208 -7.928 -18.168 1.00 91.12 571 SER A O 1
ATOM 4473 N N . ARG A 1 572 ? 20.785 -8.400 -19.688 1.00 87.44 572 ARG A N 1
ATOM 4474 C CA . ARG A 1 572 ? 20.920 -9.809 -19.315 1.00 87.44 572 ARG A CA 1
ATOM 4475 C C . ARG A 1 572 ? 21.696 -9.976 -18.020 1.00 87.44 572 ARG A C 1
ATOM 4477 O O . ARG A 1 572 ? 21.267 -10.744 -17.164 1.00 87.44 572 ARG A O 1
ATOM 4484 N N . ASN A 1 573 ? 22.847 -9.320 -17.907 1.00 86.69 573 ASN A N 1
ATOM 4485 C CA . ASN A 1 573 ? 23.655 -9.332 -16.695 1.00 86.69 573 ASN A CA 1
ATOM 4486 C C . ASN A 1 573 ? 24.638 -8.157 -16.696 1.00 86.69 573 ASN A C 1
ATOM 4488 O O . ASN A 1 573 ? 25.523 -8.089 -17.555 1.00 86.69 573 ASN A O 1
ATOM 4492 N N . CYS A 1 574 ? 24.525 -7.258 -15.721 1.00 88.06 574 CYS A N 1
ATOM 4493 C CA . CYS A 1 574 ? 25.549 -6.248 -15.492 1.00 88.06 574 CYS A CA 1
ATOM 4494 C C . CYS A 1 574 ? 25.592 -5.763 -14.046 1.00 88.06 574 CYS A C 1
ATOM 4496 O O . CYS A 1 574 ? 24.625 -5.881 -13.293 1.00 88.06 574 CYS A O 1
ATOM 4498 N N . GLN A 1 575 ? 26.715 -5.135 -13.706 1.00 90.75 575 GLN A N 1
ATOM 4499 C CA . GLN A 1 575 ? 26.853 -4.313 -12.513 1.00 90.75 575 GLN A CA 1
ATOM 4500 C C . GLN A 1 575 ? 27.326 -2.916 -12.908 1.00 90.75 575 GLN A C 1
ATOM 4502 O O . GLN A 1 575 ? 28.368 -2.762 -13.544 1.00 90.75 575 GLN A O 1
ATOM 4507 N N . ILE A 1 576 ? 26.597 -1.897 -12.471 1.00 90.19 576 ILE A N 1
ATOM 4508 C CA . ILE A 1 576 ? 26.981 -0.492 -12.555 1.00 90.19 576 ILE A CA 1
ATOM 4509 C C . ILE A 1 576 ? 27.419 -0.053 -11.161 1.00 90.19 576 ILE A C 1
ATOM 4511 O O . ILE A 1 576 ? 26.629 -0.058 -10.216 1.00 90.19 576 ILE A O 1
ATOM 4515 N N . SER A 1 577 ? 28.691 0.314 -11.023 1.00 87.88 577 SER A N 1
ATOM 4516 C CA . SER A 1 577 ? 29.214 0.938 -9.807 1.00 87.88 577 SER A CA 1
ATOM 4517 C C . SER A 1 577 ? 29.204 2.464 -9.910 1.00 87.88 577 SER A C 1
ATOM 4519 O O . SER A 1 577 ? 28.977 3.021 -10.987 1.00 87.88 577 SER A O 1
ATOM 4521 N N . THR A 1 578 ? 29.549 3.127 -8.807 1.00 86.62 578 THR A N 1
ATOM 4522 C CA . THR A 1 578 ? 29.596 4.589 -8.698 1.00 86.62 578 THR A CA 1
ATOM 4523 C C . THR A 1 578 ? 30.379 5.257 -9.834 1.00 86.62 578 THR A C 1
ATOM 4525 O O . THR A 1 578 ? 31.367 4.724 -10.359 1.00 86.62 578 THR A O 1
ATOM 4528 N N . GLY A 1 579 ? 29.908 6.434 -10.247 1.00 86.75 579 GLY A N 1
ATOM 4529 C CA . GLY A 1 579 ? 30.402 7.138 -11.431 1.00 86.75 579 GLY A CA 1
ATOM 4530 C C . GLY A 1 579 ? 30.105 6.410 -12.747 1.00 86.75 579 GLY A C 1
ATOM 4531 O O . GLY A 1 579 ? 30.894 6.520 -13.685 1.00 86.75 579 GLY A O 1
ATOM 4532 N N . PHE A 1 580 ? 29.013 5.637 -12.800 1.00 87.50 580 PHE A N 1
ATOM 4533 C CA . PHE A 1 580 ? 28.513 4.929 -13.990 1.00 87.50 580 PHE A CA 1
ATOM 4534 C C . PHE A 1 580 ? 29.485 3.921 -14.616 1.00 87.50 580 PHE A C 1
ATOM 4536 O O . PHE A 1 580 ? 29.451 3.655 -15.821 1.00 87.50 580 PHE A O 1
ATOM 4543 N N . LYS A 1 581 ? 30.370 3.328 -13.810 1.00 81.69 581 LYS A N 1
ATOM 4544 C CA . LYS A 1 581 ? 31.306 2.311 -14.303 1.00 81.69 581 LYS A CA 1
ATOM 4545 C C . LYS A 1 581 ? 30.587 0.972 -14.417 1.00 81.69 581 LYS A C 1
ATOM 4547 O O . LYS A 1 581 ? 30.300 0.343 -13.401 1.00 81.69 581 LYS A O 1
ATOM 4552 N N . ALA A 1 582 ? 30.321 0.541 -15.645 1.00 78.44 582 ALA A N 1
ATOM 4553 C CA . ALA A 1 582 ? 29.714 -0.756 -15.922 1.00 78.44 582 ALA A CA 1
ATOM 4554 C C . ALA A 1 582 ? 30.776 -1.863 -16.026 1.00 78.44 582 ALA A C 1
ATOM 4556 O O . ALA A 1 582 ? 31.753 -1.742 -16.773 1.00 78.44 582 ALA A O 1
ATOM 4557 N N . ASN A 1 583 ? 30.557 -2.955 -15.299 1.00 72.06 583 ASN A N 1
ATOM 4558 C CA . ASN A 1 583 ? 31.235 -4.229 -15.484 1.00 72.06 583 ASN A CA 1
ATOM 4559 C C . ASN A 1 583 ? 30.274 -5.189 -16.196 1.00 72.06 583 ASN A C 1
ATOM 4561 O O . ASN A 1 583 ? 29.143 -5.387 -15.747 1.00 72.06 583 ASN A O 1
ATOM 4565 N N . MET A 1 584 ? 30.718 -5.751 -17.316 1.00 66.62 584 MET A N 1
ATOM 4566 C CA . MET A 1 584 ? 29.925 -6.650 -18.147 1.00 66.62 584 MET A CA 1
ATOM 4567 C C . MET A 1 584 ? 30.807 -7.769 -18.690 1.00 66.62 584 MET A C 1
ATOM 4569 O O . MET A 1 584 ? 31.990 -7.571 -18.957 1.00 66.62 584 MET A O 1
ATOM 4573 N N . HIS A 1 585 ? 30.224 -8.952 -18.842 1.00 60.38 585 HIS A N 1
ATOM 4574 C CA . HIS A 1 585 ? 30.865 -10.097 -19.470 1.00 60.38 585 HIS A CA 1
ATOM 4575 C C . HIS A 1 585 ? 29.819 -10.807 -20.317 1.00 60.38 585 HIS A C 1
ATOM 4577 O O . HIS A 1 585 ? 28.820 -11.294 -19.787 1.00 60.38 585 HIS A O 1
ATOM 4583 N N . PHE A 1 586 ? 30.044 -10.876 -21.623 1.00 63.16 586 PHE A N 1
ATOM 4584 C CA . PHE A 1 586 ? 29.212 -11.667 -22.514 1.00 63.16 586 PHE A CA 1
ATOM 4585 C C . PHE A 1 586 ? 30.104 -12.459 -23.471 1.00 63.16 586 PHE A C 1
ATOM 4587 O O . PHE A 1 586 ? 31.047 -11.925 -24.047 1.00 63.16 586 PHE A O 1
ATOM 4594 N N . GLU A 1 587 ? 29.823 -13.757 -23.575 1.00 53.50 587 GLU A N 1
ATOM 4595 C CA . GLU A 1 587 ? 30.383 -14.662 -24.576 1.00 53.50 587 GLU A CA 1
ATOM 4596 C C . GLU A 1 587 ? 29.233 -15.034 -25.509 1.00 53.50 587 GLU A C 1
ATOM 4598 O O . GLU A 1 587 ? 28.232 -15.613 -25.079 1.00 53.50 587 GLU A O 1
ATOM 4603 N N . GLU A 1 588 ? 29.340 -14.655 -26.777 1.00 53.62 588 GLU A N 1
ATOM 4604 C CA . GLU A 1 588 ? 28.292 -14.886 -27.767 1.00 53.62 588 GLU A CA 1
ATOM 4605 C C . GLU A 1 588 ? 28.715 -15.993 -28.728 1.00 53.62 588 GLU A C 1
ATOM 4607 O O . GLU A 1 588 ? 29.360 -15.751 -29.740 1.00 53.62 588 GLU A O 1
ATOM 4612 N N . SER A 1 589 ? 28.333 -17.231 -28.418 1.00 42.97 589 SER A N 1
ATOM 4613 C CA . SER A 1 589 ? 28.215 -18.283 -29.429 1.00 42.97 589 SER A CA 1
ATOM 4614 C C . SER A 1 589 ? 26.740 -18.418 -29.816 1.00 42.97 589 SER A C 1
ATOM 4616 O O . SER A 1 589 ? 25.932 -18.801 -28.971 1.00 42.97 589 SER A O 1
ATOM 4618 N N . GLY A 1 590 ? 26.381 -18.128 -31.072 1.00 48.50 590 GLY A N 1
ATOM 4619 C CA . GLY A 1 590 ? 25.056 -18.468 -31.618 1.00 48.50 590 GLY A CA 1
ATOM 4620 C C . GLY A 1 590 ? 23.947 -17.416 -31.467 1.00 48.50 590 GLY A C 1
ATOM 4621 O O . GLY A 1 590 ? 22.810 -17.777 -31.180 1.00 48.50 590 GLY A O 1
ATOM 4622 N N . LEU A 1 591 ? 24.235 -16.137 -31.745 1.00 47.50 591 LEU A N 1
ATOM 4623 C CA . LEU A 1 591 ? 23.300 -14.986 -31.719 1.00 47.50 591 LEU A CA 1
ATOM 4624 C C . LEU A 1 591 ? 21.986 -15.121 -32.523 1.00 47.50 591 LEU A C 1
ATOM 4626 O O . LEU A 1 591 ? 21.153 -14.216 -32.500 1.00 47.50 591 LEU A O 1
ATOM 4630 N N . MET A 1 592 ? 21.810 -16.221 -33.255 1.00 47.84 592 MET A N 1
ATOM 4631 C CA . MET A 1 592 ? 20.799 -16.395 -34.297 1.00 47.84 592 MET A CA 1
ATOM 4632 C C . MET A 1 592 ? 19.733 -17.453 -33.970 1.00 47.84 592 MET A C 1
ATOM 4634 O O . MET A 1 592 ? 18.719 -17.508 -34.667 1.00 47.84 592 MET A O 1
ATOM 4638 N N . ASP A 1 593 ? 19.907 -18.256 -32.914 1.00 46.16 593 ASP A N 1
ATOM 4639 C CA . ASP A 1 593 ? 18.969 -19.334 -32.564 1.00 46.16 593 ASP A CA 1
ATOM 4640 C C . ASP A 1 593 ? 17.835 -18.832 -31.657 1.00 46.16 593 ASP A C 1
ATOM 4642 O O . ASP A 1 593 ? 17.659 -19.251 -30.513 1.00 46.16 593 ASP A O 1
ATOM 4646 N N . VAL A 1 594 ? 17.026 -17.914 -32.190 1.00 52.47 594 VAL A N 1
ATOM 4647 C CA . VAL A 1 594 ? 15.730 -17.558 -31.599 1.00 52.47 594 VAL A CA 1
ATOM 4648 C C . VAL A 1 594 ? 14.660 -18.467 -32.220 1.00 52.47 594 VAL A C 1
ATOM 4650 O O . VAL A 1 594 ? 14.513 -18.445 -33.451 1.00 52.47 594 VAL A O 1
ATOM 4653 N N . PRO A 1 595 ? 13.881 -19.234 -31.425 1.00 47.16 595 PRO A N 1
ATOM 4654 C CA . PRO A 1 595 ? 12.817 -20.105 -31.930 1.00 47.16 595 PRO A CA 1
ATOM 4655 C C . PRO A 1 595 ? 11.901 -19.386 -32.924 1.00 47.16 595 PRO A C 1
ATOM 4657 O O . PRO A 1 595 ? 11.626 -18.196 -32.771 1.00 47.16 595 PRO A O 1
ATOM 4660 N N . ASP A 1 596 ? 11.439 -20.080 -33.964 1.00 47.91 596 ASP A N 1
ATOM 4661 C CA . ASP A 1 596 ? 10.592 -19.480 -34.997 1.00 47.91 596 ASP A CA 1
ATOM 4662 C C . ASP A 1 596 ? 9.172 -19.214 -34.461 1.00 47.91 596 ASP A C 1
ATOM 4664 O O . ASP A 1 596 ? 8.451 -20.169 -34.146 1.00 47.91 596 ASP A O 1
ATOM 4668 N N . PRO A 1 597 ? 8.747 -17.948 -34.276 1.00 50.50 597 PRO A N 1
ATOM 4669 C CA . PRO A 1 597 ? 7.397 -17.665 -33.831 1.00 50.50 597 PRO A CA 1
ATOM 4670 C C . PRO A 1 597 ? 6.423 -17.903 -34.984 1.00 50.50 597 PRO A C 1
ATOM 4672 O O . PRO A 1 597 ? 6.682 -17.574 -36.140 1.00 50.50 597 PRO A O 1
ATOM 4675 N N . ARG A 1 598 ? 5.250 -18.448 -34.662 1.00 49.44 598 ARG A N 1
ATOM 4676 C CA . ARG A 1 598 ? 4.145 -18.546 -35.618 1.00 49.44 598 ARG A CA 1
ATOM 4677 C C . ARG A 1 598 ? 3.495 -17.159 -35.762 1.00 49.44 598 ARG A C 1
ATOM 4679 O O . ARG A 1 598 ? 2.937 -16.687 -34.772 1.00 49.44 598 ARG A O 1
ATOM 4686 N N . PRO A 1 599 ? 3.473 -16.541 -36.960 1.00 47.00 599 PRO A N 1
ATOM 4687 C CA . PRO A 1 599 ? 2.878 -15.212 -37.166 1.00 47.00 599 PRO A CA 1
ATOM 4688 C C . PRO A 1 599 ? 1.370 -15.172 -36.853 1.00 47.00 599 PRO A C 1
ATOM 4690 O O . PRO A 1 599 ? 0.828 -14.130 -36.504 1.00 47.00 599 PRO A O 1
ATOM 4693 N N . TYR A 1 600 ? 0.687 -16.321 -36.894 1.00 43.75 600 TYR A N 1
ATOM 4694 C CA . TYR A 1 600 ? -0.766 -16.421 -36.716 1.00 43.75 600 TYR A CA 1
ATOM 4695 C C . TYR A 1 600 ? -1.283 -16.044 -35.317 1.00 43.75 600 TYR A C 1
ATOM 4697 O O . TYR A 1 600 ? -2.435 -15.645 -35.194 1.00 43.75 600 TYR A O 1
ATOM 4705 N N . GLY A 1 601 ? -0.459 -16.140 -34.266 1.00 46.69 601 GLY A N 1
ATOM 4706 C CA . GLY A 1 601 ? -0.846 -15.688 -32.919 1.00 46.69 601 GLY A CA 1
ATOM 4707 C C . GLY A 1 601 ? -0.716 -14.173 -32.713 1.00 46.69 601 GLY A C 1
ATOM 4708 O O . GLY A 1 601 ? -1.120 -13.667 -31.672 1.00 46.69 601 GLY A O 1
ATOM 4709 N N . MET A 1 602 ? -0.134 -13.468 -33.691 1.00 50.91 602 MET A N 1
ATOM 4710 C CA . MET A 1 602 ? 0.276 -12.058 -33.618 1.00 50.91 602 MET A CA 1
ATOM 4711 C C . MET A 1 602 ? -0.686 -11.131 -34.384 1.00 50.91 602 MET A C 1
ATOM 4713 O O . MET A 1 602 ? -0.455 -9.931 -34.468 1.00 50.91 602 MET A O 1
ATOM 4717 N N . LEU A 1 603 ? -1.784 -11.684 -34.916 1.00 50.66 603 LEU A N 1
ATOM 4718 C CA . LEU A 1 603 ? -2.773 -11.014 -35.771 1.00 50.66 603 LEU A CA 1
ATOM 4719 C C . LEU A 1 603 ? -3.743 -10.080 -35.018 1.00 50.66 603 LEU A C 1
ATOM 4721 O O . LEU A 1 603 ? -4.789 -9.742 -35.560 1.00 50.66 603 LEU A O 1
ATOM 4725 N N . ASN A 1 604 ? -3.428 -9.665 -33.786 1.00 46.28 604 ASN A N 1
ATOM 4726 C CA . ASN A 1 604 ? -4.385 -8.964 -32.923 1.00 46.28 604 ASN A CA 1
ATOM 4727 C C . ASN A 1 604 ? -3.832 -7.720 -32.198 1.00 46.28 604 ASN A C 1
ATOM 4729 O O . ASN A 1 604 ? -4.235 -7.458 -31.072 1.00 46.28 604 ASN A O 1
ATOM 4733 N N . ALA A 1 605 ? -2.929 -6.935 -32.796 1.00 49.22 605 ALA A N 1
ATOM 4734 C CA . ALA A 1 605 ? -2.540 -5.652 -32.192 1.00 49.22 605 ALA A CA 1
ATOM 4735 C C . ALA A 1 605 ? -2.491 -4.516 -33.219 1.00 49.22 605 ALA A C 1
ATOM 4737 O O . ALA A 1 605 ? -1.493 -4.297 -33.905 1.00 49.22 605 ALA A O 1
ATOM 4738 N N . GLY A 1 606 ? -3.614 -3.803 -33.317 1.00 58.09 606 GLY A N 1
ATOM 4739 C CA . GLY A 1 606 ? -3.760 -2.555 -34.051 1.00 58.09 606 GLY A CA 1
ATOM 4740 C C . GLY A 1 606 ? -2.927 -1.429 -33.451 1.00 58.09 606 GLY A C 1
ATOM 4741 O O . GLY A 1 606 ? -3.486 -0.511 -32.878 1.00 58.09 606 GLY A O 1
ATOM 4742 N N . VAL A 1 607 ? -1.601 -1.447 -33.599 1.00 69.06 607 VAL A N 1
ATOM 4743 C CA . VAL A 1 607 ? -0.790 -0.268 -33.258 1.00 69.06 607 VAL A CA 1
ATOM 4744 C C . VAL A 1 607 ? -1.273 0.906 -34.100 1.00 69.06 607 VAL A C 1
ATOM 4746 O O . VAL A 1 607 ? -1.476 0.769 -35.304 1.00 69.06 607 VAL A O 1
ATOM 4749 N N . ALA A 1 608 ? -1.491 2.051 -33.468 1.00 76.69 608 ALA A N 1
ATOM 4750 C CA . ALA A 1 608 ? -1.920 3.270 -34.128 1.00 76.69 608 ALA A CA 1
ATOM 4751 C C . ALA A 1 608 ? -0.720 4.097 -34.588 1.00 76.69 608 ALA A C 1
ATOM 4753 O O . ALA A 1 608 ? 0.226 4.306 -33.824 1.00 76.69 608 ALA A O 1
ATOM 4754 N N . TRP A 1 609 ? -0.791 4.631 -35.802 1.00 83.19 609 TRP A N 1
ATOM 4755 C CA . TRP A 1 609 ? 0.090 5.700 -36.247 1.00 83.19 609 TRP A CA 1
ATOM 4756 C C . TRP A 1 609 ? -0.347 7.030 -35.623 1.00 83.19 609 TRP A C 1
ATOM 4758 O O . TRP A 1 609 ? -1.488 7.468 -35.809 1.00 83.19 609 TRP A O 1
ATOM 4768 N N . VAL A 1 610 ? 0.559 7.660 -34.875 1.00 81.56 610 VAL A N 1
ATOM 4769 C CA . VAL A 1 610 ? 0.295 8.848 -34.043 1.00 81.56 610 VAL A CA 1
ATOM 4770 C C . VAL A 1 610 ? 1.155 10.058 -34.411 1.00 81.56 610 VAL A C 1
ATOM 4772 O O . VAL A 1 610 ? 1.011 11.105 -33.789 1.00 81.56 610 VAL A O 1
ATOM 4775 N N . LEU A 1 611 ? 2.041 9.940 -35.405 1.00 84.19 611 LEU A N 1
ATOM 4776 C CA . LEU A 1 611 ? 2.843 11.069 -35.878 1.00 84.19 611 LEU A CA 1
ATOM 4777 C C . LEU A 1 611 ? 1.950 12.131 -36.527 1.00 84.19 611 LEU A C 1
ATOM 4779 O O . LEU A 1 611 ? 1.178 11.833 -37.444 1.00 84.19 611 LEU A O 1
ATOM 4783 N N . MET A 1 612 ? 2.089 13.374 -36.071 1.00 81.19 612 MET A N 1
ATOM 4784 C CA . MET A 1 612 ? 1.391 14.531 -36.620 1.00 81.19 612 MET A CA 1
ATOM 4785 C C . MET A 1 612 ? 2.368 15.657 -36.982 1.00 81.19 612 MET A C 1
ATOM 4787 O O . MET A 1 612 ? 3.441 15.786 -36.384 1.00 81.19 612 MET A O 1
ATOM 4791 N N . TYR A 1 613 ? 1.976 16.502 -37.937 1.00 79.25 613 TYR A N 1
ATOM 4792 C CA . TYR A 1 613 ? 2.659 17.754 -38.266 1.00 79.25 613 TYR A CA 1
ATOM 4793 C C . TYR A 1 613 ? 1.764 18.958 -37.961 1.00 79.25 613 TYR A C 1
ATOM 4795 O O . TYR A 1 613 ? 0.541 18.886 -38.080 1.00 79.25 613 TYR A O 1
ATOM 4803 N N . ASP A 1 614 ? 2.387 20.064 -37.552 1.00 78.88 614 ASP A N 1
ATOM 4804 C CA . ASP A 1 614 ? 1.722 21.361 -37.399 1.00 78.88 614 ASP A CA 1
ATOM 4805 C C . ASP A 1 614 ? 1.401 21.899 -38.800 1.00 78.88 614 ASP A C 1
ATOM 4807 O O . ASP A 1 614 ? 2.300 22.084 -39.622 1.00 78.88 614 ASP A O 1
ATOM 4811 N N . THR A 1 615 ? 0.121 22.119 -39.087 1.00 78.94 615 THR A N 1
ATOM 4812 C CA . THR A 1 615 ? -0.331 22.647 -40.385 1.00 78.94 615 THR A CA 1
ATOM 4813 C C . THR A 1 615 ? 0.005 24.131 -40.564 1.00 78.94 615 THR A C 1
ATOM 4815 O O . THR A 1 615 ? -0.102 24.656 -41.670 1.00 78.94 615 THR A O 1
ATOM 4818 N N . GLY A 1 616 ? 0.394 24.824 -39.486 1.00 78.88 616 GLY A N 1
ATOM 4819 C CA . GLY A 1 616 ? 0.560 26.276 -39.450 1.00 78.88 616 GLY A CA 1
ATOM 4820 C C . GLY A 1 616 ? -0.761 27.050 -39.357 1.00 78.88 616 GLY A C 1
ATOM 4821 O O . GLY A 1 616 ? -0.739 28.279 -39.284 1.00 78.88 616 GLY A O 1
ATOM 4822 N N . GLU A 1 617 ? -1.902 26.357 -39.346 1.00 83.62 617 GLU A N 1
ATOM 4823 C CA . GLU A 1 617 ? -3.234 26.932 -39.156 1.00 83.62 617 GLU A CA 1
ATOM 4824 C C . GLU A 1 617 ? -3.647 26.875 -37.677 1.00 83.62 617 GLU A C 1
ATOM 4826 O O . GLU A 1 617 ? -3.152 26.054 -36.902 1.00 83.62 617 GLU A O 1
ATOM 4831 N N . THR A 1 618 ? -4.601 27.720 -37.286 1.00 80.81 618 THR A N 1
ATOM 4832 C CA . THR A 1 618 ? -5.277 27.627 -35.987 1.00 80.81 618 THR A CA 1
ATOM 4833 C C . THR A 1 618 ? -6.746 27.275 -36.176 1.00 80.81 618 THR A C 1
ATOM 4835 O O . THR A 1 618 ? -7.370 27.739 -37.132 1.00 80.81 618 THR A O 1
ATOM 4838 N N . ASP A 1 619 ? -7.316 26.482 -35.273 1.00 75.94 619 ASP A N 1
ATOM 4839 C CA . ASP A 1 619 ? -8.754 26.230 -35.253 1.00 75.94 619 ASP A CA 1
ATOM 4840 C C . ASP A 1 619 ? -9.551 27.465 -34.784 1.00 75.94 619 ASP A C 1
ATOM 4842 O O . ASP A 1 619 ? -8.997 28.518 -34.456 1.00 75.94 619 ASP A O 1
ATOM 4846 N N . ASN A 1 620 ? -10.883 27.348 -34.775 1.00 78.56 620 ASN A N 1
ATOM 4847 C CA . ASN A 1 620 ? -11.791 28.441 -34.406 1.00 78.56 620 ASN A CA 1
ATOM 4848 C C . ASN A 1 620 ? -11.644 28.900 -32.941 1.00 78.56 620 ASN A C 1
ATOM 4850 O O . ASN A 1 620 ? -12.212 29.927 -32.572 1.00 78.56 620 ASN A O 1
ATOM 4854 N N . GLU A 1 621 ? -10.909 28.149 -32.119 1.00 76.06 621 GLU A N 1
ATOM 4855 C CA . GLU A 1 621 ? -10.625 28.442 -30.712 1.00 76.06 621 GLU A CA 1
ATOM 4856 C C . GLU A 1 621 ? -9.205 29.013 -30.522 1.00 76.06 621 GLU A C 1
ATOM 4858 O O . GLU A 1 621 ? -8.839 29.396 -29.413 1.00 76.06 621 GLU A O 1
ATOM 4863 N N . GLY A 1 622 ? -8.429 29.147 -31.607 1.00 73.12 622 GLY A N 1
ATOM 4864 C CA . GLY A 1 622 ? -7.072 29.694 -31.607 1.00 73.12 622 GLY A CA 1
ATOM 4865 C C . GLY A 1 622 ? -5.972 28.662 -31.345 1.00 73.12 622 GLY A C 1
ATOM 4866 O O . GLY A 1 622 ? -4.808 29.049 -31.227 1.00 73.12 622 GLY A O 1
ATOM 4867 N N . ASN A 1 623 ? -6.302 27.369 -31.281 1.00 75.56 623 ASN A N 1
ATOM 4868 C CA . ASN A 1 623 ? -5.327 26.304 -31.051 1.00 75.56 623 ASN A CA 1
ATOM 4869 C C . ASN A 1 623 ? -4.655 25.900 -32.361 1.00 75.56 623 ASN A C 1
ATOM 4871 O O . ASN A 1 623 ? -5.296 25.889 -33.410 1.00 75.56 623 ASN A O 1
ATOM 4875 N N . LYS A 1 624 ? -3.375 25.521 -32.310 1.00 77.94 624 LYS A N 1
ATOM 4876 C CA . LYS A 1 624 ? -2.661 24.997 -33.482 1.00 77.94 624 LYS A CA 1
ATOM 4877 C C . LYS A 1 624 ? -3.360 23.760 -34.037 1.00 77.94 624 LYS A C 1
ATOM 4879 O O . LYS A 1 624 ? -3.738 22.852 -33.297 1.00 77.94 624 LYS A O 1
ATOM 4884 N N . LYS A 1 625 ? -3.504 23.711 -35.355 1.00 76.12 625 LYS A N 1
ATOM 4885 C CA . LYS A 1 625 ? -4.096 22.579 -36.056 1.00 76.12 625 LYS A CA 1
ATOM 4886 C C . LYS A 1 625 ? -2.995 21.614 -36.485 1.00 76.12 625 LYS A C 1
ATOM 4888 O O . LYS A 1 625 ? -2.063 21.992 -37.194 1.00 76.12 625 LYS A O 1
ATOM 4893 N N . TYR A 1 626 ? -3.150 20.357 -36.094 1.00 76.69 626 TYR A N 1
ATOM 4894 C CA . TYR A 1 626 ? -2.258 19.262 -36.457 1.00 76.69 626 TYR A CA 1
ATOM 4895 C C . TYR A 1 626 ? -2.962 18.287 -37.402 1.00 76.69 626 TYR A C 1
ATOM 4897 O O . TYR A 1 626 ? -4.159 18.030 -37.259 1.00 76.69 626 TYR A O 1
ATOM 4905 N N . GLU A 1 627 ? -2.217 17.729 -38.351 1.00 78.69 627 GLU A N 1
ATOM 4906 C CA . GLU A 1 627 ? -2.691 16.688 -39.269 1.00 78.69 627 GLU A CA 1
ATOM 4907 C C . GLU A 1 627 ? -1.779 15.459 -39.186 1.00 78.69 627 GLU A C 1
ATOM 4909 O O . GLU A 1 627 ? -0.583 15.575 -38.916 1.00 78.69 627 GLU A O 1
ATOM 4914 N N . LYS A 1 628 ? -2.350 14.260 -39.379 1.00 79.56 628 LYS A N 1
ATOM 4915 C CA . LYS A 1 628 ? -1.573 13.012 -39.358 1.00 79.56 628 LYS A CA 1
ATOM 4916 C C . LYS A 1 628 ? -0.567 13.019 -40.503 1.00 79.56 628 LYS A C 1
ATOM 4918 O O . LYS A 1 628 ? -0.948 13.193 -41.660 1.00 79.56 628 LYS A O 1
ATOM 4923 N N . ASP A 1 629 ? 0.697 12.761 -40.184 1.00 83.50 629 ASP A N 1
ATOM 4924 C CA . ASP A 1 629 ? 1.740 12.638 -41.194 1.00 83.50 629 ASP A CA 1
ATOM 4925 C C . ASP A 1 629 ? 1.682 11.245 -41.829 1.00 83.50 629 ASP A C 1
ATOM 4927 O O . ASP A 1 629 ? 2.240 10.281 -41.309 1.00 83.50 629 ASP A O 1
ATOM 4931 N N . VAL A 1 630 ? 0.932 11.133 -42.921 1.00 85.00 630 VAL A N 1
ATOM 4932 C CA . VAL A 1 630 ? 0.732 9.895 -43.683 1.00 85.00 630 VAL A CA 1
ATOM 4933 C C . VAL A 1 630 ? 1.581 9.887 -44.954 1.00 85.00 630 VAL A C 1
ATOM 4935 O O . VAL A 1 630 ? 1.927 10.932 -45.516 1.00 85.00 630 VAL A O 1
ATOM 4938 N N . GLY A 1 631 ? 1.923 8.697 -45.446 1.00 86.69 631 GLY A N 1
ATOM 4939 C CA . GLY A 1 631 ? 2.724 8.549 -46.659 1.00 86.69 631 GLY A CA 1
ATOM 4940 C C . GLY A 1 631 ? 3.225 7.133 -46.895 1.00 86.69 631 GLY A C 1
ATOM 4941 O O . GLY A 1 631 ? 2.876 6.206 -46.167 1.00 86.69 631 GLY A O 1
ATOM 4942 N N . THR A 1 632 ? 4.039 6.972 -47.937 1.00 89.62 632 THR A N 1
ATOM 4943 C CA . THR A 1 632 ? 4.763 5.724 -48.195 1.00 89.62 632 THR A CA 1
ATOM 4944 C C . THR A 1 632 ? 6.133 5.791 -47.538 1.00 89.62 632 THR A C 1
ATOM 4946 O O . THR A 1 632 ? 6.874 6.754 -47.750 1.00 89.62 632 THR A O 1
ATOM 4949 N N . TYR A 1 633 ? 6.457 4.771 -46.747 1.00 89.81 633 TYR A N 1
ATOM 4950 C CA . TYR A 1 633 ? 7.697 4.670 -45.989 1.00 89.81 633 TYR A CA 1
ATOM 4951 C C . TYR A 1 633 ? 8.460 3.395 -46.346 1.00 89.81 633 TYR A C 1
ATOM 4953 O O . TYR A 1 633 ? 7.872 2.331 -46.552 1.00 89.81 633 TYR A O 1
ATOM 4961 N N . THR A 1 634 ? 9.784 3.515 -46.363 1.00 91.00 634 THR A N 1
ATOM 4962 C CA . THR A 1 634 ? 10.740 2.408 -46.500 1.00 91.00 634 THR A CA 1
ATOM 4963 C C . THR A 1 634 ? 11.667 2.371 -45.293 1.00 91.00 634 THR A C 1
ATOM 4965 O O . THR A 1 634 ? 11.992 3.426 -44.735 1.00 91.00 634 THR A O 1
ATOM 4968 N N . TYR A 1 635 ? 12.129 1.175 -44.927 1.00 91.44 635 TYR A N 1
ATOM 4969 C CA . TYR A 1 635 ? 12.968 0.958 -43.752 1.00 91.44 635 TYR A CA 1
ATOM 4970 C C . TYR A 1 635 ? 14.256 0.227 -44.116 1.00 91.44 635 TYR A C 1
ATOM 4972 O O . TYR A 1 635 ? 14.246 -0.774 -44.832 1.00 91.44 635 TYR A O 1
ATOM 4980 N N . GLU A 1 636 ? 15.368 0.700 -43.565 1.00 88.38 636 GLU A N 1
ATOM 4981 C CA . GLU A 1 636 ? 16.681 0.071 -43.693 1.00 88.38 636 GLU A CA 1
ATOM 4982 C C . GLU A 1 636 ? 17.317 -0.093 -42.309 1.00 88.38 636 GLU A C 1
ATOM 4984 O O . GLU A 1 636 ? 17.008 0.665 -41.393 1.00 88.38 636 GLU A O 1
ATOM 4989 N N . CYS A 1 637 ? 18.233 -1.046 -42.129 1.00 87.00 637 CYS A N 1
ATOM 4990 C CA . CYS A 1 637 ? 18.924 -1.237 -40.859 1.00 87.00 637 CYS A CA 1
ATOM 4991 C C . CYS A 1 637 ? 20.394 -1.643 -40.959 1.00 87.00 637 CYS A C 1
ATOM 4993 O O . CYS A 1 637 ? 20.840 -2.223 -41.950 1.00 87.00 637 CYS A O 1
ATOM 4995 N N . GLN A 1 638 ? 21.107 -1.460 -39.850 1.00 82.75 638 GLN A N 1
ATOM 4996 C CA . GLN A 1 638 ? 22.413 -2.062 -39.578 1.00 82.75 638 GLN A CA 1
ATOM 4997 C C . GLN A 1 638 ? 22.459 -2.612 -38.148 1.00 82.75 638 GLN A C 1
ATOM 4999 O O . GLN A 1 638 ? 21.880 -2.020 -37.234 1.00 82.75 638 GLN A O 1
ATOM 5004 N N . LEU A 1 639 ? 23.159 -3.733 -37.949 1.00 81.88 639 LEU A N 1
ATOM 5005 C CA . LEU A 1 639 ? 23.408 -4.283 -36.617 1.00 81.88 639 LEU A CA 1
ATOM 5006 C C . LEU A 1 639 ? 24.694 -3.680 -36.052 1.00 81.88 639 LEU A C 1
ATOM 5008 O O . LEU A 1 639 ? 25.765 -3.821 -36.644 1.00 81.88 639 LEU A O 1
ATOM 5012 N N . LEU A 1 640 ? 24.582 -3.045 -34.893 1.00 82.38 640 LEU A N 1
ATOM 5013 C CA . LEU A 1 640 ? 25.654 -2.411 -34.144 1.00 82.38 640 LEU A CA 1
ATOM 5014 C C . LEU A 1 640 ? 25.951 -3.244 -32.892 1.00 82.38 640 LEU A C 1
ATOM 5016 O O . LEU A 1 640 ? 25.096 -3.417 -32.023 1.00 82.38 640 LEU A O 1
ATOM 5020 N N . LEU A 1 641 ? 27.183 -3.743 -32.801 1.00 77.75 641 LEU A N 1
ATOM 5021 C CA . LEU A 1 641 ? 27.692 -4.403 -31.597 1.00 77.75 641 LEU A CA 1
ATOM 5022 C C . LEU A 1 641 ? 28.404 -3.395 -30.690 1.00 77.75 641 LEU A C 1
ATOM 5024 O O . LEU A 1 641 ? 28.171 -3.402 -29.489 1.00 77.75 641 LEU A O 1
ATOM 5028 N N . ASP A 1 642 ? 29.227 -2.507 -31.266 1.00 79.75 642 ASP A N 1
ATOM 5029 C CA . ASP A 1 642 ? 29.819 -1.334 -30.603 1.00 79.75 642 ASP A CA 1
ATOM 5030 C C . ASP A 1 642 ? 29.859 -0.164 -31.594 1.00 79.75 642 ASP A C 1
ATOM 5032 O O . ASP A 1 642 ? 30.738 -0.084 -32.459 1.00 79.75 642 ASP A O 1
ATOM 5036 N N . SER A 1 643 ? 28.917 0.770 -31.462 1.00 80.25 643 SER A N 1
ATOM 5037 C CA . SER A 1 643 ? 28.806 1.918 -32.369 1.00 80.25 643 SER A CA 1
ATOM 5038 C C . SER A 1 643 ? 30.032 2.840 -32.332 1.00 80.25 643 SER A C 1
ATOM 5040 O O . SER A 1 643 ? 30.409 3.386 -33.366 1.00 80.25 643 SER A O 1
ATOM 5042 N N . LYS A 1 644 ? 30.727 2.964 -31.189 1.00 80.94 644 LYS A N 1
ATOM 5043 C CA . LYS A 1 644 ? 31.913 3.835 -31.055 1.00 80.94 644 LYS A CA 1
ATOM 5044 C C . LYS A 1 644 ? 33.128 3.296 -31.793 1.00 80.94 644 LYS A C 1
ATOM 5046 O O . LYS A 1 644 ? 33.897 4.066 -32.362 1.00 80.94 644 LYS A O 1
ATOM 5051 N N . ARG A 1 645 ? 33.311 1.977 -31.775 1.00 78.19 645 ARG A N 1
ATOM 5052 C CA . ARG A 1 645 ? 34.378 1.302 -32.529 1.00 78.19 645 ARG A CA 1
ATOM 5053 C C . ARG A 1 645 ? 33.965 0.991 -33.966 1.00 78.19 645 ARG A C 1
ATOM 5055 O O . ARG A 1 645 ? 34.770 0.452 -34.723 1.00 78.19 645 ARG A O 1
ATOM 5062 N N . GLY A 1 646 ? 32.722 1.308 -34.336 1.00 78.75 646 GLY A N 1
ATOM 5063 C CA . GLY A 1 646 ? 32.128 0.913 -35.605 1.00 78.75 646 GLY A CA 1
ATOM 5064 C C . GLY A 1 646 ? 32.179 -0.598 -35.787 1.00 78.75 646 GLY A C 1
ATOM 5065 O O . GLY A 1 646 ? 32.611 -1.064 -36.827 1.00 78.75 646 GLY A O 1
ATOM 5066 N N . ILE A 1 647 ? 31.847 -1.382 -34.764 1.00 77.19 647 ILE A N 1
ATOM 5067 C CA . ILE A 1 647 ? 31.817 -2.846 -34.853 1.00 77.19 647 ILE A CA 1
ATOM 5068 C C . ILE A 1 647 ? 30.366 -3.273 -35.005 1.00 77.19 647 ILE A C 1
ATOM 5070 O O . ILE A 1 647 ? 29.497 -2.845 -34.244 1.00 77.19 647 ILE A O 1
ATOM 5074 N N . GLY A 1 648 ? 30.107 -4.125 -35.986 1.00 75.88 648 GLY A N 1
ATOM 5075 C CA . GLY A 1 648 ? 28.762 -4.560 -36.305 1.00 75.88 648 GLY A CA 1
ATOM 5076 C C . GLY A 1 648 ? 28.745 -5.532 -37.470 1.00 75.88 648 GLY A C 1
ATOM 5077 O O . GLY A 1 648 ? 29.790 -5.941 -37.982 1.00 75.88 648 GLY A O 1
ATOM 5078 N N . TRP A 1 649 ? 27.542 -5.883 -37.905 1.00 68.62 649 TRP A N 1
ATOM 5079 C CA . TRP A 1 649 ? 27.336 -6.833 -38.989 1.00 68.62 649 TRP A CA 1
ATOM 5080 C C . TRP A 1 649 ? 26.360 -6.286 -40.029 1.00 68.62 649 TRP A C 1
ATOM 5082 O O . TRP A 1 649 ? 25.332 -5.691 -39.700 1.00 68.62 649 TRP A O 1
ATOM 5092 N N . THR A 1 650 ? 26.680 -6.523 -41.301 1.00 62.47 650 THR A N 1
ATOM 5093 C CA . THR A 1 650 ? 25.776 -6.311 -42.435 1.00 62.47 650 THR A CA 1
ATOM 5094 C C . THR A 1 650 ? 25.733 -7.584 -43.265 1.00 62.47 650 THR A C 1
ATOM 5096 O O . THR A 1 650 ? 26.746 -8.262 -43.423 1.00 62.47 650 THR A O 1
ATOM 5099 N N . TYR A 1 651 ? 24.559 -7.904 -43.804 1.00 51.78 651 TYR A N 1
ATOM 5100 C CA . TYR A 1 651 ? 24.336 -9.137 -44.561 1.00 51.78 651 TYR A CA 1
ATOM 5101 C C . TYR A 1 651 ? 25.020 -9.138 -45.942 1.00 51.78 651 TYR A C 1
ATOM 5103 O O . TYR A 1 651 ? 25.382 -10.200 -46.435 1.00 51.78 651 TYR A O 1
ATOM 5111 N N . ASP A 1 652 ? 25.211 -7.964 -46.556 1.00 54.34 652 ASP A N 1
ATOM 5112 C CA . ASP A 1 652 ? 25.909 -7.813 -47.839 1.00 54.34 652 ASP A CA 1
ATOM 5113 C C . ASP A 1 652 ? 27.334 -7.265 -47.611 1.00 54.34 652 ASP A C 1
ATOM 5115 O O . ASP A 1 652 ? 27.588 -6.480 -46.686 1.00 54.34 652 ASP A O 1
ATOM 5119 N N . ASP A 1 653 ? 28.284 -7.661 -48.460 1.00 51.56 653 ASP A N 1
ATOM 5120 C CA . ASP A 1 653 ? 29.686 -7.217 -48.412 1.00 51.56 653 ASP A CA 1
ATOM 5121 C C . ASP A 1 653 ? 29.825 -5.720 -48.744 1.00 51.56 653 ASP A C 1
ATOM 5123 O O . ASP A 1 653 ? 30.831 -5.084 -48.413 1.00 51.56 653 ASP A O 1
ATOM 5127 N N . LYS A 1 654 ? 28.766 -5.113 -49.286 1.00 50.53 654 LYS A N 1
ATOM 5128 C CA . LYS A 1 654 ? 28.637 -3.673 -49.531 1.00 50.53 654 LYS A CA 1
ATOM 5129 C C . LYS A 1 654 ? 28.512 -2.902 -48.211 1.00 50.53 654 LYS A C 1
ATOM 5131 O O . LYS A 1 654 ? 27.952 -3.391 -47.234 1.00 50.53 654 LYS A O 1
ATOM 5136 N N . GLN A 1 655 ? 29.098 -1.711 -48.135 1.00 54.28 655 GLN A N 1
ATOM 5137 C CA . GLN A 1 655 ? 29.134 -0.865 -46.928 1.00 54.28 655 GLN A CA 1
ATOM 5138 C C . GLN A 1 655 ? 27.787 -0.159 -46.653 1.00 54.28 655 GLN A C 1
ATOM 5140 O O . GLN A 1 655 ? 27.777 0.987 -46.227 1.00 54.28 655 GLN A O 1
ATOM 5145 N N . THR A 1 656 ? 26.653 -0.799 -46.948 1.00 63.50 656 THR A N 1
ATOM 5146 C CA . THR A 1 656 ? 25.330 -0.158 -46.985 1.00 63.50 656 THR A CA 1
ATOM 5147 C C . THR A 1 656 ? 24.352 -0.813 -46.011 1.00 63.50 656 THR A C 1
ATOM 5149 O O . THR A 1 656 ? 24.449 -2.012 -45.737 1.00 63.50 656 THR A O 1
ATOM 5152 N N . MET A 1 657 ? 23.397 -0.023 -45.509 1.00 76.62 657 MET A N 1
ATOM 5153 C CA . MET A 1 657 ? 22.253 -0.496 -44.720 1.00 76.62 657 MET A CA 1
ATOM 5154 C C . MET A 1 657 ? 21.469 -1.583 -45.484 1.00 76.62 657 MET A C 1
ATOM 5156 O O . MET A 1 657 ? 21.477 -1.623 -46.716 1.00 76.62 657 MET A O 1
ATOM 5160 N N . ARG A 1 658 ? 20.796 -2.483 -44.760 1.00 78.44 658 ARG A N 1
ATOM 5161 C CA . ARG A 1 658 ? 19.961 -3.562 -45.314 1.00 78.44 658 ARG A CA 1
ATOM 5162 C C . ARG A 1 658 ? 18.487 -3.162 -45.291 1.00 78.44 658 ARG A C 1
ATOM 5164 O O . ARG A 1 658 ? 18.005 -2.783 -44.234 1.00 78.44 658 ARG A O 1
ATOM 5171 N N . ASN A 1 659 ? 17.749 -3.368 -46.379 1.00 84.31 659 ASN A N 1
ATOM 5172 C CA . ASN A 1 659 ? 16.291 -3.195 -46.379 1.00 84.31 659 ASN A CA 1
ATOM 5173 C C . ASN A 1 659 ? 15.614 -4.147 -45.381 1.00 84.31 659 ASN A C 1
ATOM 5175 O O . ASN A 1 659 ? 15.919 -5.347 -45.347 1.00 84.31 659 ASN A O 1
ATOM 5179 N N . LEU A 1 660 ? 14.692 -3.613 -44.583 1.00 84.38 660 LEU A N 1
ATOM 5180 C CA . LEU A 1 660 ? 13.878 -4.390 -43.657 1.00 84.38 660 LEU A CA 1
ATOM 5181 C C . LEU A 1 660 ? 12.513 -4.699 -44.282 1.00 84.38 660 LEU A C 1
ATOM 5183 O O . LEU A 1 660 ? 11.820 -3.767 -44.689 1.00 84.38 660 LEU A O 1
ATOM 5187 N N . PRO A 1 661 ? 12.100 -5.979 -44.331 1.00 82.81 661 PRO A N 1
ATOM 5188 C CA . PRO A 1 661 ? 10.763 -6.330 -44.773 1.00 82.81 661 PRO A CA 1
ATOM 5189 C C . PRO A 1 661 ? 9.719 -5.858 -43.757 1.00 82.81 661 PRO A C 1
ATOM 5191 O O . PRO A 1 661 ? 9.919 -5.907 -42.539 1.00 82.81 661 PRO A O 1
ATOM 5194 N N . ILE A 1 662 ? 8.572 -5.445 -44.277 1.00 82.75 662 ILE A N 1
ATOM 5195 C CA . ILE A 1 662 ? 7.446 -4.924 -43.509 1.00 82.75 662 ILE A CA 1
ATOM 5196 C C . ILE A 1 662 ? 6.286 -5.896 -43.649 1.00 82.75 662 ILE A C 1
ATOM 5198 O O . ILE A 1 662 ? 5.976 -6.326 -44.757 1.00 82.75 662 ILE A O 1
ATOM 5202 N N . TRP A 1 663 ? 5.623 -6.238 -42.550 1.00 78.44 663 TRP A N 1
ATOM 5203 C CA . TRP A 1 663 ? 4.396 -7.028 -42.614 1.00 78.44 663 TRP A CA 1
ATOM 5204 C C . TRP A 1 663 ? 3.185 -6.108 -42.795 1.00 78.44 663 TRP A C 1
ATOM 5206 O O . TRP A 1 663 ? 2.894 -5.295 -41.919 1.00 78.44 663 TRP A O 1
ATOM 5216 N N . ASN A 1 664 ? 2.457 -6.243 -43.906 1.00 70.31 664 ASN A N 1
ATOM 5217 C CA . ASN A 1 664 ? 1.287 -5.401 -44.204 1.00 70.31 664 ASN A CA 1
ATOM 5218 C C . ASN A 1 664 ? -0.065 -6.032 -43.810 1.00 70.31 664 ASN A C 1
ATOM 5220 O O . ASN A 1 664 ? -1.110 -5.427 -44.034 1.00 70.31 664 ASN A O 1
ATOM 5224 N N . GLY A 1 665 ? -0.059 -7.241 -43.240 1.00 66.06 665 GLY A N 1
ATOM 5225 C CA . GLY A 1 665 ? -1.265 -8.020 -42.930 1.00 66.06 665 GLY A CA 1
ATOM 5226 C C . GLY A 1 665 ? -1.461 -9.234 -43.840 1.00 66.06 665 GLY A C 1
ATOM 5227 O O . GLY A 1 665 ? -1.898 -10.274 -43.354 1.00 66.06 665 GLY A O 1
ATOM 5228 N N . ASP A 1 666 ? -1.057 -9.127 -45.107 1.00 69.38 666 ASP A N 1
ATOM 5229 C CA . ASP A 1 666 ? -1.216 -10.171 -46.130 1.00 69.38 666 ASP A CA 1
ATOM 5230 C C . ASP A 1 666 ? 0.120 -10.831 -46.518 1.00 69.38 666 ASP A C 1
ATOM 5232 O O . ASP A 1 666 ? 0.151 -11.956 -47.022 1.00 69.38 666 ASP A O 1
ATOM 5236 N N . GLY A 1 667 ? 1.241 -10.146 -46.279 1.00 74.69 667 GLY A N 1
ATOM 5237 C CA . GLY A 1 667 ? 2.580 -10.634 -46.579 1.00 74.69 667 GLY A CA 1
ATOM 5238 C C . GLY A 1 667 ? 3.681 -9.642 -46.207 1.00 74.69 667 GLY A C 1
ATOM 5239 O O . GLY A 1 667 ? 3.435 -8.600 -45.596 1.00 74.69 667 GLY A O 1
ATOM 5240 N N . PHE A 1 668 ? 4.914 -9.984 -46.589 1.00 82.62 668 PHE A N 1
ATOM 5241 C CA . PHE A 1 668 ? 6.072 -9.102 -46.449 1.00 82.62 668 PHE A CA 1
ATOM 5242 C C . PHE A 1 668 ? 6.252 -8.229 -47.696 1.00 82.62 668 PHE A C 1
ATOM 5244 O O . PHE A 1 668 ? 6.228 -8.744 -48.815 1.00 82.62 668 PHE A O 1
ATOM 5251 N N . VAL A 1 669 ? 6.451 -6.927 -47.495 1.00 82.69 669 VAL A N 1
ATOM 5252 C CA . VAL A 1 669 ? 6.651 -5.906 -48.538 1.00 82.69 669 VAL A CA 1
ATOM 5253 C C . VAL A 1 669 ? 7.878 -5.039 -48.229 1.00 82.69 669 VAL A C 1
ATOM 5255 O O . VAL A 1 669 ? 8.297 -4.956 -47.075 1.00 82.69 669 VAL A O 1
ATOM 5258 N N . ASP A 1 670 ? 8.446 -4.390 -49.249 1.00 85.12 670 ASP A N 1
ATOM 5259 C CA . ASP A 1 670 ? 9.628 -3.515 -49.111 1.00 85.12 670 ASP A CA 1
ATOM 5260 C C . ASP A 1 670 ? 9.270 -2.052 -48.774 1.00 85.12 670 ASP A C 1
ATOM 5262 O O . ASP A 1 670 ? 10.088 -1.309 -48.230 1.00 85.12 670 ASP A O 1
ATOM 5266 N N . GLU A 1 671 ? 8.040 -1.631 -49.079 1.00 86.94 671 GLU A N 1
ATOM 5267 C CA . GLU A 1 671 ? 7.494 -0.310 -48.761 1.00 86.94 671 GLU A CA 1
ATOM 5268 C C . GLU A 1 671 ? 6.068 -0.441 -48.216 1.00 86.94 671 GLU A C 1
ATOM 5270 O O . GLU A 1 671 ? 5.326 -1.350 -48.595 1.00 86.94 671 GLU A O 1
ATOM 5275 N N . VAL A 1 672 ? 5.669 0.472 -47.330 1.00 84.94 672 VAL A N 1
ATOM 5276 C CA . VAL A 1 672 ? 4.324 0.491 -46.740 1.00 84.94 672 VAL A CA 1
ATOM 5277 C C . VAL A 1 672 ? 3.708 1.874 -46.862 1.00 84.94 672 VAL A C 1
ATOM 5279 O O . VAL A 1 672 ? 4.334 2.876 -46.521 1.00 84.94 672 VAL A O 1
ATOM 5282 N N . THR A 1 673 ? 2.465 1.946 -47.337 1.00 85.75 673 THR A N 1
ATOM 5283 C CA . THR A 1 673 ? 1.693 3.192 -47.324 1.00 85.75 673 THR A CA 1
ATOM 5284 C C . THR A 1 673 ? 0.853 3.262 -46.057 1.00 85.75 673 THR A C 1
ATOM 5286 O O . THR A 1 673 ? -0.144 2.558 -45.915 1.00 85.75 673 THR A O 1
ATOM 5289 N N . VAL A 1 674 ? 1.230 4.155 -45.149 1.00 84.25 674 VAL A N 1
ATOM 5290 C CA . VAL A 1 674 ? 0.499 4.427 -43.913 1.00 84.25 674 VAL A CA 1
ATOM 5291 C C . VAL A 1 674 ? -0.674 5.345 -44.233 1.00 84.25 674 VAL A C 1
ATOM 5293 O O . VAL A 1 674 ? -0.510 6.553 -44.342 1.00 84.25 674 VAL A O 1
ATOM 5296 N N . ARG A 1 675 ? -1.852 4.760 -44.447 1.00 79.94 675 ARG A N 1
ATOM 5297 C CA . ARG A 1 675 ? -3.135 5.471 -44.634 1.00 79.94 675 ARG A CA 1
ATOM 5298 C C . ARG A 1 675 ? -4.356 4.632 -44.262 1.00 79.94 675 ARG A C 1
ATOM 5300 O O . ARG A 1 675 ? -5.456 5.164 -44.179 1.00 79.94 675 ARG A O 1
ATOM 5307 N N . ASP A 1 676 ? -4.164 3.328 -44.083 1.00 71.06 676 ASP A N 1
ATOM 5308 C CA . ASP A 1 676 ? -5.247 2.390 -43.828 1.00 71.06 676 ASP A CA 1
ATOM 5309 C C . ASP A 1 676 ? -5.773 2.559 -42.406 1.00 71.06 676 ASP A C 1
ATOM 5311 O O . ASP A 1 676 ? -5.001 2.592 -41.447 1.00 71.06 676 ASP A O 1
ATOM 5315 N N . GLU A 1 677 ? -7.095 2.635 -42.272 1.00 74.12 677 GLU A N 1
ATOM 5316 C CA . GLU A 1 677 ? -7.759 2.841 -40.990 1.00 74.12 677 GLU A CA 1
ATOM 5317 C C . GLU A 1 677 ? -8.367 1.549 -40.427 1.00 74.12 677 GLU A C 1
ATOM 5319 O O . GLU A 1 677 ? -8.726 0.620 -41.156 1.00 74.12 677 GLU A O 1
ATOM 5324 N N . PHE A 1 678 ? -8.492 1.489 -39.105 1.00 68.19 678 PHE A N 1
ATOM 5325 C CA . PHE A 1 678 ? -9.267 0.498 -38.366 1.00 68.19 678 PHE A CA 1
ATOM 5326 C C . PHE A 1 678 ? -10.054 1.187 -37.249 1.00 68.19 678 PHE A C 1
ATOM 5328 O O . PHE A 1 678 ? -9.682 2.266 -36.789 1.00 68.19 678 PHE A O 1
ATOM 5335 N N . SER A 1 679 ? -11.162 0.584 -36.826 1.00 70.44 679 SER A N 1
ATOM 5336 C CA . SER A 1 679 ? -11.995 1.133 -35.755 1.00 70.44 679 SER A CA 1
ATOM 5337 C C . SER A 1 679 ? -11.549 0.606 -34.394 1.00 70.44 679 SER A C 1
ATOM 5339 O O . SER A 1 679 ? -11.400 -0.602 -34.223 1.00 70.44 679 SER A O 1
ATOM 5341 N N . VAL A 1 680 ? -11.378 1.508 -33.429 1.00 69.38 680 VAL A N 1
ATOM 5342 C CA . VAL A 1 680 ? -11.109 1.192 -32.019 1.00 69.38 680 VAL A CA 1
ATOM 5343 C C . VAL A 1 680 ? -12.336 1.553 -31.193 1.00 69.38 680 VAL A C 1
ATOM 5345 O O . VAL A 1 680 ? -12.820 2.688 -31.276 1.00 69.38 680 VAL A O 1
ATOM 5348 N N . SER A 1 681 ? -12.835 0.595 -30.410 1.00 70.31 681 SER A N 1
ATOM 5349 C CA . SER A 1 681 ? -13.862 0.838 -29.394 1.00 70.31 681 SER A CA 1
ATOM 5350 C C . SER A 1 681 ? -13.237 1.474 -28.153 1.00 70.31 681 SER A C 1
ATOM 5352 O O . SER A 1 681 ? -12.156 1.083 -27.721 1.00 70.31 681 SER A O 1
ATOM 5354 N N . TYR A 1 682 ? -13.927 2.438 -27.558 1.00 69.31 682 TYR A N 1
ATOM 5355 C CA . TYR A 1 682 ? -13.556 3.057 -26.289 1.00 69.31 682 TYR A CA 1
ATOM 5356 C C . TYR A 1 682 ? -14.806 3.333 -25.457 1.00 69.31 682 TYR A C 1
ATOM 5358 O O . TYR A 1 682 ? -15.900 3.497 -26.000 1.00 69.31 682 TYR A O 1
ATOM 5366 N N . ILE A 1 683 ? -14.654 3.382 -24.136 1.00 66.81 683 ILE A N 1
ATOM 5367 C CA . ILE A 1 683 ? -15.753 3.711 -23.224 1.00 66.81 683 ILE A CA 1
ATOM 5368 C C . ILE A 1 683 ? -15.661 5.188 -22.880 1.00 66.81 683 ILE A C 1
ATOM 5370 O O . ILE A 1 683 ? -14.663 5.618 -22.319 1.00 66.81 683 ILE A O 1
ATOM 5374 N N . ASP A 1 684 ? -16.711 5.941 -23.174 1.00 65.00 684 ASP A N 1
ATOM 5375 C CA . ASP A 1 684 ? -16.839 7.357 -22.841 1.00 65.00 684 ASP A CA 1
ATOM 5376 C C . ASP A 1 684 ? -18.241 7.619 -22.288 1.00 65.00 684 ASP A C 1
ATOM 5378 O O . ASP A 1 684 ? -19.227 7.125 -22.835 1.00 65.00 684 ASP A O 1
ATOM 5382 N N . ASP A 1 685 ? -18.340 8.316 -21.156 1.00 65.62 685 ASP A N 1
ATOM 5383 C CA . ASP A 1 685 ? -19.588 8.483 -20.394 1.00 65.62 685 ASP A CA 1
ATOM 5384 C C . ASP A 1 685 ? -20.362 7.164 -20.158 1.00 65.62 685 ASP A C 1
ATOM 5386 O O . ASP A 1 685 ? -21.595 7.124 -20.150 1.00 65.62 685 ASP A O 1
ATOM 5390 N N . LYS A 1 686 ? -19.630 6.056 -19.950 1.00 69.69 686 LYS A N 1
ATOM 5391 C CA . LYS A 1 686 ? -20.171 4.685 -19.807 1.00 69.69 686 LYS A CA 1
ATOM 5392 C C . LYS A 1 686 ? -20.896 4.153 -21.055 1.00 69.69 686 LYS A C 1
ATOM 5394 O O . LYS A 1 686 ? -21.645 3.182 -20.953 1.00 69.69 686 LYS A O 1
ATOM 5399 N N . GLN A 1 687 ? -20.683 4.761 -22.217 1.00 67.94 687 GLN A N 1
ATOM 5400 C CA . GLN A 1 687 ? -21.145 4.269 -23.511 1.00 67.94 687 GLN A CA 1
ATOM 5401 C C . GLN A 1 687 ? -19.954 3.822 -24.353 1.00 67.94 687 GLN A C 1
ATOM 5403 O O . GLN A 1 687 ? -18.908 4.467 -24.362 1.00 67.94 687 GLN A O 1
ATOM 5408 N N . GLU A 1 688 ? -20.121 2.722 -25.079 1.00 78.25 688 GLU A N 1
ATOM 5409 C CA . GLU A 1 688 ? -19.138 2.296 -26.068 1.00 78.25 688 GLU A CA 1
ATOM 5410 C C . GLU A 1 688 ? -19.255 3.185 -27.312 1.00 78.25 688 GLU A C 1
ATOM 5412 O O . GLU A 1 688 ? -20.323 3.305 -27.918 1.00 78.25 688 GLU A O 1
ATOM 5417 N N . LYS A 1 689 ? -18.151 3.828 -27.679 1.00 78.00 689 LYS A N 1
ATOM 5418 C CA . LYS A 1 689 ? -17.996 4.629 -28.893 1.00 78.00 689 LYS A CA 1
ATOM 5419 C C . LYS A 1 689 ? -16.889 4.024 -29.747 1.00 78.00 689 LYS A C 1
ATOM 5421 O O . LYS A 1 689 ? -16.003 3.346 -29.238 1.00 78.00 689 LYS A O 1
ATOM 5426 N N . THR A 1 690 ? -16.914 4.293 -31.047 1.00 75.62 690 THR A N 1
ATOM 5427 C CA . THR A 1 690 ? -15.891 3.823 -31.990 1.00 75.62 690 THR A CA 1
ATOM 5428 C C . THR A 1 690 ? -15.221 5.000 -32.677 1.00 75.62 690 THR A C 1
ATOM 5430 O O . THR A 1 690 ? -15.912 5.931 -33.094 1.00 75.62 690 THR A O 1
ATOM 5433 N N . ARG A 1 691 ? -13.902 4.940 -32.864 1.00 71.94 691 ARG A N 1
ATOM 5434 C CA . ARG A 1 691 ? -13.136 5.936 -33.632 1.00 71.94 691 ARG A CA 1
ATOM 5435 C C . ARG A 1 691 ? -12.239 5.276 -34.675 1.00 71.94 691 ARG A C 1
ATOM 5437 O O . ARG A 1 691 ? -11.757 4.170 -34.443 1.00 71.94 691 ARG A O 1
ATOM 5444 N N . SER A 1 692 ? -12.013 5.947 -35.804 1.00 73.69 692 SER A N 1
ATOM 5445 C CA . SER A 1 692 ? -11.092 5.475 -36.845 1.00 73.69 692 SER A CA 1
ATOM 5446 C C . SER A 1 692 ? -9.652 5.873 -36.537 1.00 73.69 692 SER A C 1
ATOM 5448 O O . SER A 1 692 ? -9.345 7.031 -36.249 1.00 73.69 692 SER A O 1
ATOM 5450 N N . VAL A 1 693 ? -8.750 4.904 -36.630 1.00 74.12 693 VAL A N 1
ATOM 5451 C CA . VAL A 1 693 ? -7.335 5.035 -36.300 1.00 74.12 693 VAL A CA 1
ATOM 5452 C C . VAL A 1 693 ? -6.502 4.520 -37.464 1.00 74.12 693 VAL A C 1
ATOM 5454 O O . VAL A 1 693 ? -6.836 3.498 -38.047 1.00 74.12 693 VAL A O 1
ATOM 5457 N N . VAL A 1 694 ? -5.420 5.220 -37.815 1.00 77.81 694 VAL A N 1
ATOM 5458 C CA . VAL A 1 694 ? -4.529 4.790 -38.905 1.00 77.81 694 VAL A CA 1
ATOM 5459 C C . VAL A 1 694 ? -3.603 3.708 -38.361 1.00 77.81 694 VAL A C 1
ATOM 5461 O O . VAL A 1 694 ? -3.062 3.871 -37.269 1.00 77.81 694 VAL A O 1
ATOM 5464 N N . LYS A 1 695 ? -3.424 2.611 -39.097 1.00 79.19 695 LYS A N 1
ATOM 5465 C CA . LYS A 1 695 ? -2.545 1.502 -38.706 1.00 79.19 695 LYS A CA 1
ATOM 5466 C C . LYS A 1 695 ? -1.079 1.939 -38.701 1.00 79.19 695 LYS A C 1
ATOM 5468 O O . LYS A 1 695 ? -0.609 2.569 -39.643 1.00 79.19 695 LYS A O 1
ATOM 5473 N N . GLY A 1 696 ? -0.370 1.582 -37.639 1.00 81.38 696 GLY A N 1
ATOM 5474 C CA . GLY A 1 696 ? 1.081 1.654 -37.530 1.00 81.38 696 GLY A CA 1
ATOM 5475 C C . GLY A 1 696 ? 1.770 0.564 -38.352 1.00 81.38 696 GLY A C 1
ATOM 5476 O O . GLY A 1 696 ? 1.125 -0.199 -39.074 1.00 81.38 696 GLY A O 1
ATOM 5477 N N . VAL A 1 697 ? 3.095 0.488 -38.237 1.00 84.75 697 VAL A N 1
ATOM 5478 C CA . VAL A 1 697 ? 3.932 -0.372 -39.082 1.00 84.75 697 VAL A CA 1
ATOM 5479 C C . VAL A 1 697 ? 4.568 -1.488 -38.259 1.00 84.75 697 VAL A C 1
ATOM 5481 O O . VAL A 1 697 ? 5.167 -1.236 -37.215 1.00 84.75 697 VAL A O 1
ATOM 5484 N N . LEU A 1 698 ? 4.472 -2.724 -38.755 1.00 83.50 698 LEU A N 1
ATOM 5485 C CA . LEU A 1 698 ? 5.142 -3.888 -38.181 1.00 83.50 698 LEU A CA 1
ATOM 5486 C C . LEU A 1 698 ? 6.410 -4.216 -38.973 1.00 83.50 698 LEU A C 1
ATOM 5488 O O . LEU A 1 698 ? 6.356 -4.739 -40.088 1.00 83.50 698 LEU A O 1
ATOM 5492 N N . ILE A 1 699 ? 7.556 -3.918 -38.373 1.00 86.12 699 ILE A N 1
ATOM 5493 C CA . ILE A 1 699 ? 8.882 -4.127 -38.945 1.00 86.12 699 ILE A CA 1
ATOM 5494 C C . ILE A 1 699 ? 9.356 -5.528 -38.568 1.00 86.12 699 ILE A C 1
ATOM 5496 O O . ILE A 1 699 ? 9.426 -5.865 -37.384 1.00 86.12 699 ILE A O 1
ATOM 5500 N N . ALA A 1 700 ? 9.707 -6.343 -39.561 1.00 81.19 700 ALA A N 1
ATOM 5501 C CA . ALA A 1 700 ? 10.270 -7.663 -39.324 1.00 81.19 700 ALA A CA 1
ATOM 5502 C C . ALA A 1 700 ? 11.795 -7.591 -39.303 1.00 81.19 700 ALA A C 1
ATOM 5504 O O . ALA A 1 700 ? 12.437 -7.174 -40.267 1.00 81.19 700 ALA A O 1
ATOM 5505 N N . LEU A 1 701 ? 12.376 -8.017 -38.188 1.00 76.81 701 LEU A N 1
ATOM 5506 C CA . LEU A 1 701 ? 13.812 -8.073 -38.002 1.00 76.81 701 LEU A CA 1
ATOM 5507 C C . LEU A 1 701 ? 14.363 -9.450 -38.384 1.00 76.81 701 LEU A C 1
ATOM 5509 O O . LEU A 1 701 ? 13.711 -10.472 -38.148 1.00 76.81 701 LEU A O 1
ATOM 5513 N N . PRO A 1 702 ? 15.602 -9.518 -38.905 1.00 67.62 702 PRO A N 1
ATOM 5514 C CA . PRO A 1 702 ? 16.356 -10.764 -38.846 1.00 67.62 702 PRO A CA 1
ATOM 5515 C C . PRO A 1 702 ? 16.494 -11.212 -37.381 1.00 67.62 702 PRO A C 1
ATOM 5517 O O . PRO A 1 702 ? 16.488 -10.373 -36.484 1.00 67.62 702 PRO A O 1
ATOM 5520 N N . CYS A 1 703 ? 16.639 -12.516 -37.120 1.00 67.25 703 CYS A N 1
ATOM 5521 C CA . CYS A 1 703 ? 17.028 -12.984 -35.786 1.00 67.25 703 CYS A CA 1
ATOM 5522 C C . CYS A 1 703 ? 18.326 -12.270 -35.403 1.00 67.25 703 CYS A C 1
ATOM 5524 O O . CYS A 1 703 ? 19.329 -12.475 -36.071 1.00 67.25 703 CYS A O 1
ATOM 5526 N N . VAL A 1 704 ? 18.299 -11.386 -34.411 1.00 71.31 704 VAL A N 1
ATOM 5527 C CA . VAL A 1 704 ? 19.477 -10.634 -33.976 1.00 71.31 704 VAL A CA 1
ATOM 5528 C C . VAL A 1 704 ? 19.430 -10.422 -32.475 1.00 71.31 704 VAL A C 1
ATOM 5530 O O . VAL A 1 704 ? 18.360 -10.321 -31.871 1.00 71.31 704 VAL A O 1
ATOM 5533 N N . TYR A 1 705 ? 20.616 -10.324 -31.895 1.00 76.25 705 TYR A N 1
ATOM 5534 C CA . TYR A 1 705 ? 20.837 -9.912 -30.522 1.00 76.25 705 TYR A CA 1
ATOM 5535 C C . TYR A 1 705 ? 21.920 -8.828 -30.577 1.00 76.25 705 TYR A C 1
ATOM 5537 O O . TYR A 1 705 ? 23.027 -9.086 -31.047 1.00 76.25 705 TYR A O 1
ATOM 5545 N N . GLY A 1 706 ? 21.565 -7.586 -30.253 1.00 80.75 706 GLY A N 1
ATOM 5546 C CA . GLY A 1 706 ? 22.418 -6.420 -30.503 1.00 80.75 706 GLY A CA 1
ATOM 5547 C C . GLY A 1 706 ? 21.619 -5.133 -30.695 1.00 80.75 706 GLY A C 1
ATOM 5548 O O . GLY A 1 706 ? 20.389 -5.151 -30.704 1.00 80.75 706 GLY A O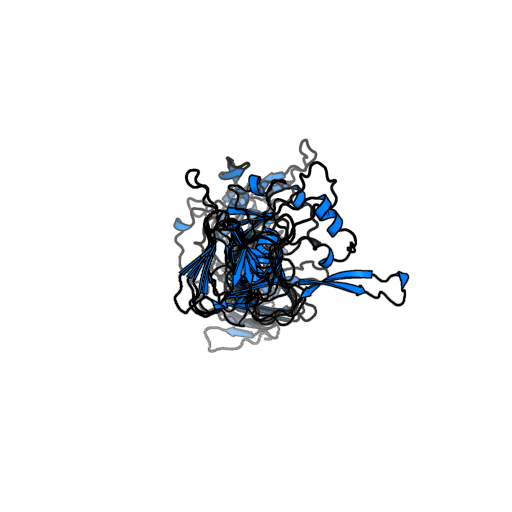 1
ATOM 5549 N N . VAL A 1 707 ? 22.301 -3.999 -30.870 1.00 88.19 707 VAL A N 1
ATOM 5550 C CA . VAL A 1 707 ? 21.620 -2.734 -31.187 1.00 88.19 707 VAL A CA 1
ATOM 5551 C C . VAL A 1 707 ? 21.342 -2.675 -32.683 1.00 88.19 707 VAL A C 1
ATOM 5553 O O . VAL A 1 707 ? 22.262 -2.676 -33.493 1.00 88.19 707 VAL A O 1
ATOM 5556 N N . VAL A 1 708 ? 20.076 -2.600 -33.077 1.00 88.94 708 VAL A N 1
ATOM 5557 C CA . VAL A 1 708 ? 19.682 -2.406 -34.473 1.00 88.94 708 VAL A CA 1
ATOM 5558 C C . VAL A 1 708 ? 19.421 -0.925 -34.696 1.00 88.94 708 VAL A C 1
ATOM 5560 O O . VAL A 1 708 ? 18.464 -0.381 -34.147 1.00 88.94 708 VAL A O 1
ATOM 5563 N N . ARG A 1 709 ? 20.244 -0.278 -35.527 1.00 90.25 709 ARG A N 1
ATOM 5564 C CA . ARG A 1 709 ? 19.920 1.055 -36.045 1.00 90.25 709 ARG A CA 1
ATOM 5565 C C . ARG A 1 709 ? 18.964 0.894 -37.208 1.00 90.25 709 ARG A C 1
ATOM 5567 O O . ARG A 1 709 ? 19.335 0.274 -38.202 1.00 90.25 709 ARG A O 1
ATOM 5574 N N . ILE A 1 710 ? 17.776 1.465 -37.097 1.00 91.75 710 ILE A N 1
ATOM 5575 C CA . ILE A 1 710 ? 16.753 1.486 -38.138 1.00 91.75 710 ILE A CA 1
ATOM 5576 C C . ILE A 1 710 ? 16.677 2.903 -38.686 1.00 91.75 710 ILE A C 1
ATOM 5578 O O . ILE A 1 710 ? 16.626 3.860 -37.922 1.00 91.75 710 ILE A O 1
ATOM 5582 N N . LYS A 1 711 ? 16.656 3.035 -40.006 1.00 91.25 711 LYS A N 1
ATOM 5583 C CA . LYS A 1 711 ? 16.441 4.279 -40.735 1.00 91.25 711 LYS A CA 1
ATOM 5584 C C . LYS A 1 711 ? 15.093 4.201 -41.439 1.00 91.25 711 LYS A C 1
ATOM 5586 O O . LYS A 1 711 ? 14.817 3.213 -42.117 1.00 91.25 711 LYS A O 1
ATOM 5591 N N . ARG A 1 712 ? 14.278 5.243 -41.297 1.00 92.06 712 ARG A N 1
ATOM 5592 C CA . ARG A 1 712 ? 13.005 5.411 -42.002 1.00 92.06 712 ARG A CA 1
ATOM 5593 C C . ARG A 1 712 ? 13.139 6.535 -43.014 1.00 92.06 712 ARG A C 1
ATOM 5595 O O . ARG A 1 712 ? 13.634 7.609 -42.677 1.00 92.06 712 ARG A O 1
ATOM 5602 N N . MET A 1 713 ? 12.667 6.294 -44.232 1.00 90.69 713 MET A N 1
ATOM 5603 C CA . MET A 1 713 ? 12.612 7.294 -45.298 1.00 90.69 713 MET A CA 1
ATOM 5604 C C . MET A 1 713 ? 11.191 7.394 -45.835 1.00 90.69 713 MET A C 1
ATOM 5606 O O . MET A 1 713 ? 10.589 6.378 -46.185 1.00 90.69 713 MET A O 1
ATOM 5610 N N . LYS A 1 714 ? 10.669 8.618 -45.917 1.00 89.94 714 LYS A N 1
ATOM 5611 C CA . LYS A 1 714 ? 9.426 8.910 -46.632 1.00 89.94 714 LYS A CA 1
ATOM 5612 C C . LYS A 1 714 ? 9.711 9.026 -48.128 1.00 89.94 714 LYS A C 1
ATOM 5614 O O . LYS A 1 714 ? 10.688 9.658 -48.523 1.00 89.94 714 LYS A O 1
ATOM 5619 N N . SER A 1 715 ? 8.840 8.473 -48.969 1.00 85.50 715 SER A N 1
ATOM 5620 C CA . SER A 1 715 ? 9.021 8.439 -50.430 1.00 85.50 715 SER A CA 1
ATOM 5621 C C . SER A 1 715 ? 9.157 9.820 -51.087 1.00 85.50 715 SER A C 1
ATOM 5623 O O . SER A 1 715 ? 9.693 9.922 -52.186 1.00 85.50 715 SER A O 1
ATOM 5625 N N . THR A 1 716 ? 8.668 10.884 -50.440 1.00 80.00 716 THR A N 1
ATOM 5626 C CA . THR A 1 716 ? 8.815 12.269 -50.919 1.00 80.00 716 THR A CA 1
ATOM 5627 C C . THR A 1 716 ? 10.213 12.843 -50.672 1.00 80.00 716 THR A C 1
ATOM 5629 O O . THR A 1 716 ? 10.576 13.835 -51.292 1.00 80.00 716 THR A O 1
ATOM 5632 N N . GLY A 1 717 ? 11.015 12.203 -49.811 1.00 75.25 717 GLY A N 1
ATOM 5633 C CA . GLY A 1 717 ? 12.345 12.659 -49.405 1.00 75.25 717 GLY A CA 1
ATOM 5634 C C . GLY A 1 717 ? 12.347 13.670 -48.254 1.00 75.25 717 GLY A C 1
ATOM 5635 O O . GLY A 1 717 ? 13.421 14.009 -47.766 1.00 75.25 717 GLY A O 1
ATOM 5636 N N . ASP A 1 718 ? 11.173 14.115 -47.795 1.00 71.62 718 ASP A N 1
ATOM 5637 C CA . ASP A 1 718 ? 11.043 15.225 -46.837 1.00 71.62 718 ASP A CA 1
ATOM 5638 C C . ASP A 1 718 ? 11.173 14.807 -45.358 1.00 71.62 718 ASP A C 1
ATOM 5640 O O . ASP A 1 718 ? 11.349 15.666 -44.497 1.00 71.62 718 ASP A O 1
ATOM 5644 N N . ASP A 1 719 ? 11.101 13.506 -45.046 1.00 80.69 719 ASP A N 1
ATOM 5645 C CA . ASP A 1 719 ? 11.287 12.970 -43.687 1.00 80.69 719 ASP A CA 1
ATOM 5646 C C . ASP A 1 719 ? 12.238 11.764 -43.709 1.00 80.69 719 ASP A C 1
ATOM 5648 O O . ASP A 1 719 ? 11.924 10.702 -44.261 1.00 80.69 719 ASP A O 1
ATOM 5652 N N . CYS A 1 720 ? 13.418 11.946 -43.112 1.00 87.94 720 CYS A N 1
ATOM 5653 C CA . CYS A 1 720 ? 14.432 10.912 -42.933 1.00 87.94 720 CYS A CA 1
ATOM 5654 C C . CYS A 1 720 ? 14.852 10.872 -41.462 1.00 87.94 720 CYS A C 1
ATOM 5656 O O . CYS A 1 720 ? 15.362 11.854 -40.920 1.00 87.94 720 CYS A O 1
ATOM 5658 N N . ARG A 1 721 ? 14.640 9.725 -40.814 1.00 91.88 721 ARG A N 1
ATOM 5659 C CA . ARG A 1 721 ? 14.825 9.541 -39.367 1.00 91.88 721 ARG A CA 1
ATOM 5660 C C . ARG A 1 721 ? 15.608 8.273 -39.072 1.00 91.88 721 ARG A C 1
ATOM 5662 O O . ARG A 1 721 ? 15.595 7.348 -39.884 1.00 91.88 721 ARG A O 1
ATOM 5669 N N . TYR A 1 722 ? 16.231 8.197 -37.899 1.00 92.88 722 TYR A N 1
ATOM 5670 C CA . TYR A 1 722 ? 16.779 6.942 -37.383 1.00 92.88 722 TYR A CA 1
ATOM 5671 C C . TYR A 1 722 ? 16.420 6.680 -35.920 1.00 92.88 722 TYR A C 1
ATOM 5673 O O . TYR A 1 722 ? 16.058 7.594 -35.184 1.00 92.88 722 TYR A O 1
ATOM 5681 N N . VAL A 1 723 ? 16.511 5.418 -35.510 1.00 93.50 723 VAL A N 1
ATOM 5682 C CA . VAL A 1 723 ? 16.345 4.964 -34.126 1.00 93.50 723 VAL A CA 1
ATOM 5683 C C . VAL A 1 723 ? 17.285 3.794 -33.861 1.00 93.50 723 VAL A C 1
ATOM 5685 O O . VAL A 1 723 ? 17.484 2.949 -34.731 1.00 93.50 723 VAL A O 1
ATOM 5688 N N . ASP A 1 724 ? 17.846 3.735 -32.657 1.00 92.75 724 ASP A N 1
ATOM 5689 C CA . ASP A 1 724 ? 18.652 2.612 -32.184 1.00 92.75 724 ASP A CA 1
ATOM 5690 C C . ASP A 1 724 ? 17.825 1.782 -31.197 1.00 92.75 724 ASP A C 1
ATOM 5692 O O . ASP A 1 724 ? 17.411 2.288 -30.154 1.00 92.75 724 ASP A O 1
ATOM 5696 N N . VAL A 1 725 ? 17.576 0.513 -31.528 1.00 93.12 725 VAL A N 1
ATOM 5697 C CA . VAL A 1 725 ? 16.777 -0.404 -30.702 1.00 93.12 725 VAL A CA 1
ATOM 5698 C C . VAL A 1 725 ? 17.669 -1.536 -30.181 1.00 93.12 725 VAL A C 1
ATOM 5700 O O . VAL A 1 725 ? 18.211 -2.291 -30.990 1.00 93.12 725 VAL A O 1
ATOM 5703 N N . PRO A 1 726 ? 17.841 -1.703 -28.857 1.00 91.88 726 PRO A N 1
ATOM 5704 C CA . PRO A 1 726 ? 18.594 -2.816 -28.283 1.00 91.88 726 PRO A CA 1
ATOM 5705 C C . PRO A 1 726 ? 17.752 -4.095 -28.330 1.00 91.88 726 PRO A C 1
ATOM 5707 O O . PRO A 1 726 ? 16.930 -4.340 -27.457 1.00 91.88 726 PRO A O 1
ATOM 5710 N N . VAL A 1 727 ? 17.926 -4.923 -29.351 1.00 87.62 727 VAL A N 1
ATOM 5711 C CA . VAL A 1 727 ? 17.109 -6.123 -29.564 1.00 87.62 727 VAL A CA 1
ATOM 5712 C C . VAL A 1 727 ? 17.676 -7.297 -28.766 1.00 87.62 727 VAL A C 1
ATOM 5714 O O . VAL A 1 727 ? 18.847 -7.641 -28.917 1.00 87.62 727 VAL A O 1
ATOM 5717 N N . CYS A 1 728 ? 16.829 -7.941 -27.954 1.00 82.25 728 CYS A N 1
ATOM 5718 C CA . CYS A 1 728 ? 17.182 -9.098 -27.120 1.00 82.25 728 CYS A CA 1
ATOM 5719 C C . CYS A 1 728 ? 16.448 -10.377 -27.558 1.00 82.25 728 CYS A C 1
ATOM 5721 O O . CYS A 1 728 ? 16.031 -11.178 -26.723 1.00 82.25 728 CYS A O 1
ATOM 5723 N N . GLY A 1 729 ? 16.259 -10.562 -28.868 1.00 73.00 729 GLY A N 1
ATOM 5724 C CA . GLY A 1 729 ? 15.506 -11.686 -29.438 1.00 73.00 729 GLY A CA 1
ATOM 5725 C C . GLY A 1 729 ? 14.122 -11.323 -29.987 1.00 73.00 729 GLY A C 1
ATOM 5726 O O . GLY A 1 729 ? 13.411 -12.204 -30.476 1.00 73.00 729 GLY A O 1
ATOM 5727 N N . ALA A 1 730 ? 13.731 -10.044 -29.972 1.00 78.50 730 ALA A N 1
ATOM 5728 C CA . ALA A 1 730 ? 12.543 -9.595 -30.692 1.00 78.50 730 ALA A CA 1
ATOM 5729 C C . ALA A 1 730 ? 12.722 -9.767 -32.215 1.00 78.50 730 ALA A C 1
ATOM 5731 O O . ALA A 1 730 ? 13.685 -9.277 -32.798 1.00 78.50 730 ALA A O 1
ATOM 5732 N N . LYS A 1 731 ? 11.770 -10.444 -32.872 1.00 77.19 731 LYS A N 1
ATOM 5733 C CA . LYS A 1 731 ? 11.733 -10.589 -34.345 1.00 77.19 731 LYS A CA 1
ATOM 5734 C C . LYS A 1 731 ? 10.847 -9.564 -35.040 1.00 77.19 731 LYS A C 1
ATOM 5736 O O . LYS A 1 731 ? 10.893 -9.426 -36.256 1.00 77.19 731 LYS A O 1
ATOM 5741 N N . PHE A 1 732 ? 10.026 -8.869 -34.269 1.00 79.94 732 PHE A N 1
ATOM 5742 C CA . PHE A 1 732 ? 9.089 -7.882 -34.764 1.00 79.94 732 PHE A CA 1
ATOM 5743 C C . PHE A 1 732 ? 9.157 -6.650 -33.877 1.00 79.94 732 PHE A C 1
ATOM 5745 O O . PHE A 1 732 ? 9.197 -6.778 -32.652 1.00 79.94 732 PHE A O 1
ATOM 5752 N N . LEU A 1 733 ? 9.163 -5.479 -34.500 1.00 84.44 733 LEU A N 1
ATOM 5753 C CA . LEU A 1 733 ? 9.103 -4.190 -33.828 1.00 84.44 733 LEU A CA 1
ATOM 5754 C C . LEU A 1 733 ? 7.965 -3.365 -34.418 1.00 84.44 733 LEU A C 1
ATOM 5756 O O . LEU A 1 733 ? 7.725 -3.410 -35.622 1.00 84.44 733 LEU A O 1
ATOM 5760 N N . TYR A 1 734 ? 7.287 -2.597 -33.576 1.00 83.69 734 TYR A N 1
ATOM 5761 C CA . TYR A 1 734 ? 6.182 -1.747 -34.000 1.00 83.69 734 TYR A CA 1
ATOM 5762 C C . TYR A 1 734 ? 6.612 -0.288 -34.042 1.00 83.69 734 TYR A C 1
ATOM 5764 O O . TYR A 1 734 ? 7.084 0.243 -33.037 1.00 83.69 734 TYR A O 1
ATOM 5772 N N . ASP A 1 735 ? 6.406 0.347 -35.191 1.00 87.88 735 ASP A N 1
ATOM 5773 C CA . ASP A 1 735 ? 6.561 1.784 -35.398 1.00 87.88 735 ASP A CA 1
ATOM 5774 C C . ASP A 1 735 ? 5.181 2.454 -35.389 1.00 87.88 735 ASP A C 1
ATOM 5776 O O . ASP A 1 735 ? 4.283 2.102 -36.159 1.00 87.88 735 ASP A O 1
ATOM 5780 N N . ASN A 1 736 ? 5.015 3.427 -34.498 1.00 85.12 736 ASN A N 1
ATOM 5781 C CA . ASN A 1 736 ? 3.809 4.253 -34.388 1.00 85.12 736 ASN A CA 1
ATOM 5782 C C . ASN A 1 736 ? 3.989 5.634 -35.052 1.00 85.12 736 ASN A C 1
ATOM 5784 O O . ASN A 1 736 ? 3.125 6.501 -34.934 1.00 85.12 736 ASN A O 1
ATOM 5788 N N . GLY A 1 737 ? 5.120 5.867 -35.716 1.00 87.06 737 GLY A N 1
ATOM 5789 C CA . GLY A 1 737 ? 5.473 7.114 -36.379 1.00 87.06 737 GLY A CA 1
ATOM 5790 C C . GLY A 1 737 ? 6.358 8.038 -35.537 1.00 87.06 737 GLY A C 1
ATOM 5791 O O . GLY A 1 737 ? 7.159 8.777 -36.112 1.00 87.06 737 GLY A O 1
ATOM 5792 N N . VAL A 1 738 ? 6.289 7.975 -34.202 1.00 87.44 738 VAL A N 1
ATOM 5793 C CA . VAL A 1 738 ? 7.093 8.808 -33.277 1.00 87.44 738 VAL A CA 1
ATOM 5794 C C . VAL A 1 738 ? 8.144 8.010 -32.498 1.00 87.44 738 VAL A C 1
ATOM 5796 O O . VAL A 1 738 ? 9.148 8.575 -32.060 1.00 87.44 738 VAL A O 1
ATOM 5799 N N . SER A 1 739 ? 7.957 6.698 -32.374 1.00 89.94 739 SER A N 1
ATOM 5800 C CA . SER A 1 739 ? 8.890 5.764 -31.755 1.00 89.94 739 SER A CA 1
ATOM 5801 C C . SER A 1 739 ? 8.729 4.345 -32.308 1.00 89.94 739 SER A C 1
ATOM 5803 O O . SER A 1 739 ? 7.682 3.972 -32.840 1.00 89.94 739 SER A O 1
ATOM 5805 N N . VAL A 1 740 ? 9.766 3.529 -32.126 1.00 90.31 740 VAL A N 1
ATOM 5806 C CA . VAL A 1 740 ? 9.738 2.083 -32.366 1.00 90.31 740 VAL A CA 1
ATOM 5807 C C . VAL A 1 740 ? 9.772 1.375 -31.019 1.00 90.31 740 VAL A C 1
ATOM 5809 O O . VAL A 1 740 ? 10.767 1.471 -30.310 1.00 90.31 740 VAL A O 1
ATOM 5812 N N . CYS A 1 741 ? 8.691 0.694 -30.627 1.00 85.25 741 CYS A N 1
ATOM 5813 C CA . CYS A 1 741 ? 8.556 0.059 -29.301 1.00 85.25 741 CYS A CA 1
ATOM 5814 C C . CYS A 1 741 ? 8.941 0.991 -28.124 1.00 85.25 741 CYS A C 1
ATOM 5816 O O . CYS A 1 741 ? 9.602 0.575 -27.169 1.00 85.25 741 CYS A O 1
ATOM 5818 N N . GLY A 1 742 ? 8.582 2.274 -28.226 1.00 87.81 742 GLY A N 1
ATOM 5819 C CA . GLY A 1 742 ? 8.900 3.302 -27.234 1.00 87.81 742 GLY A CA 1
ATOM 5820 C C . GLY A 1 742 ? 10.237 4.015 -27.449 1.00 87.81 742 GLY A C 1
ATOM 5821 O O . GLY A 1 742 ? 10.406 5.121 -26.946 1.00 87.81 742 GLY A O 1
ATOM 5822 N N . PHE A 1 743 ? 11.165 3.458 -28.232 1.00 92.56 743 PHE A N 1
ATOM 5823 C CA . PHE A 1 743 ? 12.440 4.109 -28.555 1.00 92.56 743 PHE A CA 1
ATOM 5824 C C . PHE A 1 743 ? 12.218 5.239 -29.578 1.00 92.56 743 PHE A C 1
ATOM 5826 O O . PHE A 1 743 ? 11.728 4.966 -30.676 1.00 92.56 743 PHE A O 1
ATOM 5833 N N . PRO A 1 744 ? 12.514 6.507 -29.247 1.00 92.06 744 PRO A N 1
ATOM 5834 C CA . PRO A 1 744 ? 12.120 7.649 -30.070 1.00 92.06 744 PRO A CA 1
ATOM 5835 C C . PRO A 1 744 ? 12.923 7.756 -31.372 1.00 92.06 744 PRO A C 1
ATOM 5837 O O . PRO A 1 744 ? 14.136 7.537 -31.390 1.00 92.06 744 PRO A O 1
ATOM 5840 N N . TRP A 1 745 ? 12.246 8.165 -32.448 1.00 92.75 745 TRP A N 1
ATOM 5841 C CA . TRP A 1 745 ? 12.903 8.566 -33.693 1.00 92.75 745 TRP A CA 1
ATOM 5842 C C . TRP A 1 745 ? 13.717 9.851 -33.504 1.00 92.75 745 TRP A C 1
ATOM 5844 O O . TRP A 1 745 ? 13.298 10.775 -32.808 1.00 92.75 745 TRP A O 1
ATOM 5854 N N . GLN A 1 746 ? 14.856 9.927 -34.185 1.00 90.44 746 GLN A N 1
ATOM 5855 C CA . GLN A 1 746 ? 15.771 11.068 -34.204 1.00 90.44 746 GLN A CA 1
ATOM 5856 C C . GLN A 1 746 ? 15.968 11.568 -35.639 1.00 90.44 746 GLN A C 1
ATOM 5858 O O . GLN A 1 746 ? 15.785 10.811 -36.597 1.00 90.44 746 GLN A O 1
ATOM 5863 N N . ASP A 1 747 ? 16.314 12.848 -35.797 1.00 88.00 747 ASP A N 1
ATOM 5864 C CA . ASP A 1 747 ? 16.704 13.413 -37.096 1.00 88.00 747 ASP A CA 1
ATOM 5865 C C . ASP A 1 747 ? 17.906 12.657 -37.668 1.00 88.00 747 ASP A C 1
ATOM 5867 O O . ASP A 1 747 ? 18.881 12.415 -36.961 1.00 88.00 747 ASP A O 1
ATOM 5871 N N . TYR A 1 748 ? 17.845 12.291 -38.949 1.00 83.62 748 TYR A N 1
ATOM 5872 C CA . TYR A 1 748 ? 18.956 11.634 -39.629 1.00 83.62 748 TYR A CA 1
ATOM 5873 C C . TYR A 1 748 ? 19.807 12.634 -40.407 1.00 83.62 748 TYR A C 1
ATOM 5875 O O . TYR A 1 748 ? 19.307 13.360 -41.267 1.00 83.62 748 TYR A O 1
ATOM 5883 N N . THR A 1 749 ? 21.116 12.606 -40.184 1.00 74.69 749 THR A N 1
ATOM 5884 C CA . THR A 1 749 ? 22.116 13.295 -40.999 1.00 74.69 749 THR A CA 1
ATOM 5885 C C . THR A 1 749 ? 23.043 12.282 -41.672 1.00 74.69 749 THR A C 1
ATOM 5887 O O . THR A 1 749 ? 23.262 11.181 -41.180 1.00 74.69 749 THR A O 1
ATOM 5890 N N . HIS A 1 750 ? 23.642 12.638 -42.813 1.00 62.62 750 HIS A N 1
ATOM 5891 C CA . HIS A 1 750 ? 24.543 11.723 -43.537 1.00 62.62 750 HIS A CA 1
ATOM 5892 C C . HIS A 1 750 ? 25.804 11.340 -42.728 1.00 62.62 750 HIS A C 1
ATOM 5894 O O . HIS A 1 750 ? 26.443 10.335 -43.017 1.00 62.62 750 HIS A O 1
ATOM 5900 N N . ASN A 1 751 ? 26.140 12.106 -41.683 1.00 60.78 751 ASN A N 1
ATOM 5901 C CA . ASN A 1 751 ? 27.229 11.790 -40.754 1.00 60.78 751 ASN A CA 1
ATOM 5902 C C . ASN A 1 751 ? 26.862 10.690 -39.736 1.00 60.78 751 ASN A C 1
ATOM 5904 O O . ASN A 1 751 ? 27.745 10.226 -39.018 1.00 60.78 751 ASN A O 1
ATOM 5908 N N . ASP A 1 752 ? 25.593 10.269 -39.674 1.00 65.62 752 ASP A N 1
ATOM 5909 C CA . ASP A 1 752 ? 25.107 9.223 -38.766 1.00 65.62 752 ASP A CA 1
ATOM 5910 C C . ASP A 1 752 ? 25.293 7.798 -39.332 1.00 65.62 752 ASP A C 1
ATOM 5912 O O . ASP A 1 752 ? 25.024 6.811 -38.637 1.00 65.62 752 ASP A O 1
ATOM 5916 N N . GLU A 1 753 ? 25.780 7.657 -40.574 1.00 67.44 753 GLU A N 1
ATOM 5917 C CA . GLU A 1 753 ? 26.197 6.364 -41.135 1.00 67.44 753 GLU A CA 1
ATOM 5918 C C . GLU A 1 753 ? 27.528 5.916 -40.523 1.00 67.44 753 GLU A C 1
ATOM 5920 O O . GLU A 1 753 ? 28.572 6.554 -40.670 1.00 67.44 753 GLU A O 1
ATOM 5925 N N . ILE A 1 754 ? 27.502 4.773 -39.835 1.00 74.06 754 ILE A N 1
ATOM 5926 C CA . ILE A 1 754 ? 28.684 4.206 -39.185 1.00 74.06 754 ILE A CA 1
ATOM 5927 C C . ILE A 1 754 ? 29.345 3.237 -40.161 1.00 74.06 754 ILE A C 1
ATOM 5929 O O . ILE A 1 754 ? 28.765 2.226 -40.545 1.00 74.06 754 ILE A O 1
ATOM 5933 N N . THR A 1 755 ? 30.598 3.499 -40.533 1.00 75.44 755 THR A N 1
ATOM 5934 C CA . THR A 1 755 ? 31.394 2.514 -41.279 1.00 75.44 755 THR A CA 1
ATOM 5935 C C . THR A 1 755 ? 31.764 1.344 -40.365 1.00 75.44 755 THR A C 1
ATOM 5937 O O . THR A 1 755 ? 32.436 1.546 -39.353 1.00 75.44 755 THR A O 1
ATOM 5940 N N . LEU A 1 756 ? 31.362 0.123 -40.736 1.00 75.94 756 LEU A N 1
ATOM 5941 C CA . LEU A 1 756 ? 31.516 -1.062 -39.889 1.00 75.94 756 LEU A CA 1
ATOM 5942 C C . LEU A 1 756 ? 32.793 -1.874 -40.175 1.00 75.94 756 LEU A C 1
ATOM 5944 O O . LEU A 1 756 ? 33.100 -2.216 -41.318 1.00 75.94 756 LEU A O 1
ATOM 5948 N N . ASN A 1 757 ? 33.497 -2.252 -39.109 1.00 72.81 757 ASN A N 1
ATOM 5949 C CA . ASN A 1 757 ? 34.482 -3.326 -39.059 1.00 72.81 757 ASN A CA 1
ATOM 5950 C C . ASN A 1 757 ? 33.735 -4.677 -39.039 1.00 72.81 757 ASN A C 1
ATOM 5952 O O . ASN A 1 757 ? 33.194 -5.065 -38.002 1.00 72.81 757 ASN A O 1
ATOM 5956 N N . LYS A 1 758 ? 33.679 -5.369 -40.185 1.00 68.69 758 LYS A N 1
ATOM 5957 C CA . LYS A 1 758 ? 32.921 -6.624 -40.378 1.00 68.69 758 LYS A CA 1
ATOM 5958 C C . LYS A 1 758 ? 33.659 -7.853 -39.816 1.00 68.69 758 LYS A C 1
ATOM 5960 O O . LYS A 1 758 ? 34.771 -7.758 -39.319 1.00 68.69 758 LYS A O 1
ATOM 5965 N N . GLY A 1 759 ? 33.051 -9.038 -39.887 1.00 65.44 759 GLY A N 1
ATOM 5966 C CA . GLY A 1 759 ? 33.746 -10.308 -39.613 1.00 65.44 759 GLY A CA 1
ATOM 5967 C C . GLY A 1 759 ? 34.181 -10.532 -38.158 1.00 65.44 759 GLY A C 1
ATOM 5968 O O . GLY A 1 759 ? 35.064 -11.360 -37.923 1.00 65.44 759 GLY A O 1
ATOM 5969 N N . VAL A 1 760 ? 33.591 -9.799 -37.211 1.00 67.56 760 VAL A N 1
ATOM 5970 C CA . VAL A 1 760 ? 33.682 -10.064 -35.769 1.00 67.56 760 VAL A CA 1
ATOM 5971 C C . VAL A 1 760 ? 32.592 -11.061 -35.402 1.00 67.56 760 VAL A C 1
ATOM 5973 O O . VAL A 1 760 ? 31.426 -10.818 -35.694 1.00 67.56 760 VAL A O 1
ATOM 5976 N N . ASP A 1 761 ? 32.992 -12.178 -34.809 1.00 64.56 761 ASP A N 1
ATOM 5977 C CA . ASP A 1 761 ? 32.108 -13.271 -34.398 1.00 64.56 761 ASP A CA 1
ATOM 5978 C C . ASP A 1 761 ? 31.579 -13.047 -32.977 1.00 64.56 761 ASP A C 1
ATOM 5980 O O . ASP A 1 761 ? 30.394 -13.214 -32.717 1.00 64.56 761 ASP A O 1
ATOM 5984 N N . SER A 1 762 ? 32.450 -12.595 -32.069 1.00 64.81 762 SER A N 1
ATOM 5985 C CA . SER A 1 762 ? 32.066 -12.217 -30.708 1.00 64.81 762 SER A CA 1
ATOM 5986 C C . SER A 1 762 ? 32.965 -11.123 -30.134 1.00 64.81 762 SER A C 1
ATOM 5988 O O . SER A 1 762 ? 34.097 -10.896 -30.585 1.00 64.81 762 SER A O 1
ATOM 5990 N N . VAL A 1 763 ? 32.436 -10.419 -29.133 1.00 67.31 763 VAL A N 1
ATOM 5991 C CA . VAL A 1 763 ? 33.090 -9.296 -28.459 1.00 67.31 763 VAL A CA 1
ATOM 5992 C C . VAL A 1 763 ? 32.979 -9.481 -26.949 1.00 67.31 763 VAL A C 1
ATOM 5994 O O . VAL A 1 763 ? 31.903 -9.733 -26.436 1.00 67.31 763 VAL A O 1
ATOM 5997 N N . GLU A 1 764 ? 34.078 -9.295 -26.227 1.00 70.44 764 GLU A N 1
ATOM 5998 C CA . GLU A 1 764 ? 34.096 -9.194 -24.765 1.00 70.44 764 GLU A CA 1
ATOM 5999 C C . GLU A 1 764 ? 34.530 -7.773 -24.389 1.00 70.44 764 GLU A C 1
ATOM 6001 O O . GLU A 1 764 ? 35.554 -7.296 -24.880 1.00 70.44 764 GLU A O 1
ATOM 6006 N N . ILE A 1 765 ? 33.795 -7.069 -23.524 1.00 67.25 765 ILE A N 1
ATOM 6007 C CA . ILE A 1 765 ? 34.119 -5.679 -23.158 1.00 67.25 765 ILE A CA 1
ATOM 6008 C C . ILE A 1 765 ? 34.176 -5.525 -21.644 1.00 67.25 765 ILE A C 1
ATOM 6010 O O . ILE A 1 765 ? 33.193 -5.773 -20.964 1.00 67.25 765 ILE A O 1
ATOM 6014 N N . SER A 1 766 ? 35.295 -5.023 -21.120 1.00 63.59 766 SER A N 1
ATOM 6015 C CA . SER A 1 766 ? 35.480 -4.755 -19.688 1.00 63.59 766 SER A CA 1
ATOM 6016 C C . SER A 1 766 ? 36.064 -3.360 -19.462 1.00 63.59 766 SER A C 1
ATOM 6018 O O . SER A 1 766 ? 37.179 -3.088 -19.916 1.00 63.59 766 SER A O 1
ATOM 6020 N N . ALA A 1 767 ? 35.344 -2.509 -18.713 1.00 57.75 767 ALA A N 1
ATOM 6021 C CA . ALA A 1 767 ? 35.671 -1.132 -18.291 1.00 57.75 767 ALA A CA 1
ATOM 6022 C C . ALA A 1 767 ? 35.962 -0.119 -19.424 1.00 57.75 767 ALA A C 1
ATOM 6024 O O . ALA A 1 767 ? 35.352 0.945 -19.492 1.00 57.75 767 ALA A O 1
ATOM 6025 N N . SER A 1 768 ? 36.876 -0.443 -20.334 1.00 64.06 768 SER A N 1
ATOM 6026 C CA . SER A 1 768 ? 37.207 0.327 -21.538 1.00 64.06 768 SER A CA 1
ATOM 6027 C C . SER A 1 768 ? 37.854 -0.505 -22.648 1.00 64.06 768 SER A C 1
ATOM 6029 O O . SER A 1 768 ? 37.964 0.003 -23.764 1.00 64.06 768 SER A O 1
ATOM 6031 N N . ARG A 1 769 ? 38.254 -1.750 -22.361 1.00 71.88 769 ARG A N 1
ATOM 6032 C CA . ARG A 1 769 ? 38.962 -2.663 -23.263 1.00 71.88 769 ARG A CA 1
ATOM 6033 C C . ARG A 1 769 ? 37.982 -3.622 -23.928 1.00 71.88 769 ARG A C 1
ATOM 6035 O O . ARG A 1 769 ? 37.166 -4.226 -23.237 1.00 71.88 769 ARG A O 1
ATOM 6042 N N . ALA A 1 770 ? 38.115 -3.792 -25.236 1.00 72.81 770 ALA A N 1
ATOM 6043 C CA . ALA A 1 770 ? 37.438 -4.822 -26.010 1.00 72.81 770 ALA A CA 1
ATOM 6044 C C . ALA A 1 770 ? 38.402 -5.977 -26.328 1.00 72.81 770 ALA A C 1
ATOM 6046 O O . ALA A 1 770 ? 39.569 -5.754 -26.661 1.00 72.81 770 ALA A O 1
ATOM 6047 N N . LYS A 1 771 ? 37.921 -7.217 -26.244 1.00 76.75 771 LYS A N 1
ATOM 6048 C CA . LYS A 1 771 ? 38.531 -8.383 -26.882 1.00 76.75 771 LYS A CA 1
ATOM 6049 C C . LYS A 1 771 ? 37.615 -8.826 -28.015 1.00 76.75 771 LYS A C 1
ATOM 6051 O O . LYS A 1 771 ? 36.441 -9.087 -27.783 1.00 76.75 771 LYS A O 1
ATOM 6056 N N . LEU A 1 772 ? 38.140 -8.870 -29.230 1.00 75.31 772 LEU A N 1
ATOM 6057 C CA . LEU A 1 772 ? 37.398 -9.238 -30.431 1.00 75.31 772 LEU A CA 1
ATOM 6058 C C . LEU A 1 772 ? 37.845 -10.618 -30.888 1.00 75.31 772 LEU A C 1
ATOM 6060 O O . LEU A 1 772 ? 39.045 -10.872 -30.978 1.00 75.31 772 LEU A O 1
ATOM 6064 N N . TYR A 1 773 ? 36.898 -11.479 -31.230 1.00 73.94 773 TYR A N 1
ATOM 6065 C CA . TYR A 1 773 ? 37.164 -12.746 -31.899 1.00 73.94 773 TYR A CA 1
ATOM 6066 C C . TYR A 1 773 ? 36.671 -12.610 -33.332 1.00 73.94 773 TYR A C 1
ATOM 6068 O O . TYR A 1 773 ? 35.490 -12.360 -33.559 1.00 73.94 773 TYR A O 1
ATOM 6076 N N . ALA A 1 774 ? 37.578 -12.674 -34.303 1.00 71.75 774 ALA A N 1
ATOM 6077 C CA . ALA A 1 774 ? 37.263 -12.269 -35.666 1.00 71.75 774 ALA A CA 1
ATOM 6078 C C . ALA A 1 774 ? 37.960 -13.109 -36.737 1.00 71.75 774 ALA A C 1
ATOM 6080 O O . ALA A 1 774 ? 39.024 -13.688 -36.522 1.00 71.75 774 ALA A O 1
ATOM 6081 N N . ASN A 1 775 ? 37.362 -13.116 -37.928 1.00 68.88 775 ASN A N 1
ATOM 6082 C CA . ASN A 1 775 ? 37.900 -13.759 -39.129 1.00 68.88 775 ASN A CA 1
ATOM 6083 C C . ASN A 1 775 ? 38.729 -12.801 -40.007 1.00 68.88 775 ASN A C 1
ATOM 6085 O O . ASN A 1 775 ? 39.355 -13.238 -40.973 1.00 68.88 775 ASN A O 1
ATOM 6089 N N . GLN A 1 776 ? 38.749 -11.503 -39.682 1.00 67.69 776 GLN A N 1
ATOM 6090 C CA . GLN A 1 776 ? 39.508 -10.477 -40.403 1.00 67.69 776 GLN A CA 1
ATOM 6091 C C . GLN A 1 776 ? 40.710 -9.958 -39.600 1.00 67.69 776 GLN A C 1
ATOM 6093 O O . GLN A 1 776 ? 40.751 -10.071 -38.377 1.00 67.69 776 GLN A O 1
ATOM 6098 N N . SER A 1 777 ? 41.677 -9.358 -40.301 1.00 60.62 777 SER A N 1
ATOM 6099 C CA . SER A 1 777 ? 42.975 -8.967 -39.726 1.00 60.62 777 SER A CA 1
ATOM 6100 C C . SER A 1 777 ? 43.165 -7.460 -39.515 1.00 60.62 777 SER A C 1
ATOM 6102 O O . SER A 1 777 ? 44.166 -7.071 -38.926 1.00 60.62 777 SER A O 1
ATOM 6104 N N . VAL A 1 778 ? 42.268 -6.604 -40.021 1.00 64.81 778 VAL A N 1
ATOM 6105 C CA . VAL A 1 778 ? 42.416 -5.138 -39.958 1.00 64.81 778 VAL A CA 1
ATOM 6106 C C . VAL A 1 778 ? 41.160 -4.518 -39.366 1.00 64.81 778 VAL A C 1
ATOM 6108 O O . VAL A 1 778 ? 40.059 -4.746 -39.861 1.00 64.81 778 VAL A O 1
ATOM 6111 N N . PHE A 1 779 ? 41.346 -3.698 -38.338 1.00 71.38 779 PHE A N 1
ATOM 6112 C CA . PHE A 1 779 ? 40.283 -2.992 -37.635 1.00 71.38 779 PHE A CA 1
ATOM 6113 C C . PHE A 1 779 ? 40.614 -1.506 -37.533 1.00 71.38 779 PHE A C 1
ATOM 6115 O O . PHE A 1 779 ? 41.754 -1.130 -37.265 1.00 71.38 779 PHE A O 1
ATOM 6122 N N . LYS A 1 780 ? 39.613 -0.650 -37.733 1.00 72.12 780 LYS A N 1
ATOM 6123 C CA . LYS A 1 780 ? 39.709 0.797 -37.495 1.00 72.12 780 LYS A CA 1
ATOM 6124 C C . LYS A 1 780 ? 39.148 1.144 -36.117 1.00 72.12 780 LYS A C 1
ATOM 6126 O O . LYS A 1 780 ? 38.303 0.420 -35.604 1.00 72.12 780 LYS A O 1
ATOM 6131 N N . ASN A 1 781 ? 39.570 2.278 -35.557 1.00 74.88 781 ASN A N 1
ATOM 6132 C CA . ASN A 1 781 ? 39.020 2.848 -34.316 1.00 74.88 781 ASN A CA 1
ATOM 6133 C C . ASN A 1 781 ? 39.163 1.955 -33.064 1.00 74.88 781 ASN A C 1
ATOM 6135 O O . ASN A 1 781 ? 38.418 2.127 -32.099 1.00 74.88 781 ASN A O 1
ATOM 6139 N N . LEU A 1 782 ? 40.123 1.023 -33.064 1.00 74.50 782 LEU A N 1
ATOM 6140 C CA . LEU A 1 782 ? 40.513 0.290 -31.860 1.00 74.50 782 LEU A CA 1
ATOM 6141 C C . LEU A 1 782 ? 41.482 1.112 -31.019 1.00 74.50 782 LEU A C 1
ATOM 6143 O O . LEU A 1 782 ? 42.294 1.878 -31.542 1.00 74.50 782 LEU A O 1
ATOM 6147 N N . LYS A 1 783 ? 41.395 0.934 -29.705 1.00 75.62 783 LYS A N 1
ATOM 6148 C CA . LYS A 1 783 ? 42.346 1.510 -28.760 1.00 75.62 783 LYS A CA 1
ATOM 6149 C C . LYS A 1 783 ? 43.561 0.599 -28.606 1.00 75.62 783 LYS A C 1
ATOM 6151 O O . LYS A 1 783 ? 43.497 -0.588 -28.917 1.00 75.62 783 LYS A O 1
ATOM 6156 N N . SER A 1 784 ? 44.664 1.142 -28.096 1.00 72.62 784 SER A N 1
ATOM 6157 C CA . SER A 1 784 ? 45.905 0.381 -27.899 1.00 72.62 784 SER A CA 1
ATOM 6158 C C . SER A 1 784 ? 45.756 -0.756 -26.883 1.00 72.62 784 SER A C 1
ATOM 6160 O O . SER A 1 784 ? 46.499 -1.731 -26.947 1.00 72.62 784 SER A O 1
ATOM 6162 N N . GLU A 1 785 ? 44.799 -0.653 -25.960 1.00 75.38 785 GLU A N 1
ATOM 6163 C CA . GLU A 1 785 ? 44.460 -1.695 -24.992 1.00 75.38 785 GLU A CA 1
ATOM 6164 C C . GLU A 1 785 ? 43.515 -2.790 -25.524 1.00 75.38 785 GLU A C 1
ATOM 6166 O O . GLU A 1 785 ? 43.323 -3.799 -24.839 1.00 75.38 785 GLU A O 1
ATOM 6171 N N . ASP A 1 786 ? 42.912 -2.607 -26.704 1.00 77.12 786 ASP A N 1
ATOM 6172 C CA . ASP A 1 786 ? 41.998 -3.584 -27.304 1.00 77.12 786 ASP A CA 1
ATOM 6173 C C . ASP A 1 786 ? 42.781 -4.769 -27.903 1.00 77.12 786 ASP A C 1
ATOM 6175 O O . ASP A 1 786 ? 43.877 -4.612 -28.439 1.00 77.12 786 ASP A O 1
ATOM 6179 N N . VAL A 1 787 ? 42.213 -5.976 -27.824 1.00 77.69 787 VAL A N 1
ATOM 6180 C CA . VAL A 1 787 ? 42.866 -7.225 -28.257 1.00 77.69 787 VAL A CA 1
ATOM 6181 C C . VAL A 1 787 ? 42.034 -7.920 -29.328 1.00 77.69 787 VAL A C 1
ATOM 6183 O O . VAL A 1 787 ? 40.828 -8.061 -29.161 1.00 77.69 787 VAL A O 1
ATOM 6186 N N . VAL A 1 788 ? 42.665 -8.411 -30.396 1.00 75.62 788 VAL A N 1
ATOM 6187 C CA . VAL A 1 788 ? 41.987 -9.178 -31.453 1.00 75.62 788 VAL A CA 1
ATOM 6188 C C . VAL A 1 788 ? 42.565 -10.591 -31.535 1.00 75.62 788 VAL A C 1
ATOM 6190 O O . VAL A 1 788 ? 43.774 -10.773 -31.687 1.00 75.62 788 VAL A O 1
ATOM 6193 N N . TYR A 1 789 ? 41.689 -11.590 -31.455 1.00 75.38 789 TYR A N 1
ATOM 6194 C CA . TYR A 1 789 ? 41.989 -13.003 -31.659 1.00 75.38 789 TYR A CA 1
ATOM 6195 C C . TYR A 1 789 ? 41.464 -13.448 -33.023 1.00 75.38 789 TYR A C 1
ATOM 6197 O O . TYR A 1 789 ? 40.266 -13.353 -33.300 1.00 75.38 789 TYR A O 1
ATOM 6205 N N . LYS A 1 790 ? 42.353 -13.975 -33.868 1.00 71.88 790 LYS A N 1
ATOM 6206 C CA . LYS A 1 790 ? 41.957 -14.554 -35.155 1.00 71.88 790 LYS A CA 1
ATOM 6207 C C . LYS A 1 790 ? 41.396 -15.965 -34.965 1.00 71.88 790 LYS A C 1
ATOM 6209 O O . LYS A 1 790 ? 42.075 -16.831 -34.409 1.00 71.88 790 LYS A O 1
ATOM 6214 N N . LEU A 1 791 ? 40.188 -16.216 -35.458 1.00 65.56 791 LEU A N 1
ATOM 6215 C CA . LEU A 1 791 ? 39.585 -17.550 -35.471 1.00 65.56 791 LEU A CA 1
ATOM 6216 C C . LEU A 1 791 ? 40.238 -18.419 -36.568 1.00 65.56 791 LEU A C 1
ATOM 6218 O O . LEU A 1 791 ? 40.465 -17.959 -37.685 1.00 65.56 791 LEU A O 1
ATOM 6222 N N . GLY A 1 792 ? 40.578 -19.675 -36.246 1.00 61.19 792 GLY A N 1
ATOM 6223 C CA . GLY A 1 792 ? 41.128 -20.663 -37.195 1.00 61.19 792 GLY A CA 1
ATOM 6224 C C . GLY A 1 792 ? 42.607 -21.042 -37.018 1.00 61.19 792 GLY A C 1
ATOM 6225 O O . GLY A 1 792 ? 42.970 -22.165 -37.351 1.00 61.19 792 GLY A O 1
ATOM 6226 N N . ASP A 1 793 ? 43.434 -20.194 -36.396 1.00 52.72 793 ASP A N 1
ATOM 6227 C CA . ASP A 1 793 ? 44.851 -20.475 -36.105 1.00 52.72 793 ASP A CA 1
ATOM 6228 C C . ASP A 1 793 ? 45.112 -20.255 -34.605 1.00 52.72 793 ASP A C 1
ATOM 6230 O O . ASP A 1 793 ? 45.282 -19.111 -34.189 1.00 52.72 793 ASP A O 1
ATOM 6234 N N . LYS A 1 794 ? 45.080 -21.329 -33.789 1.00 46.69 794 LYS A N 1
ATOM 6235 C CA . LYS A 1 794 ? 45.299 -21.356 -32.315 1.00 46.69 794 LYS A CA 1
ATOM 6236 C C . LYS A 1 794 ? 45.639 -19.982 -31.696 1.00 46.69 794 LYS A C 1
ATOM 6238 O O . LYS A 1 794 ? 46.813 -19.659 -31.549 1.00 46.69 794 LYS A O 1
ATOM 6243 N N . TYR A 1 795 ? 44.612 -19.203 -31.341 1.00 52.19 795 TYR A N 1
ATOM 6244 C CA . TYR A 1 795 ? 44.683 -17.951 -30.567 1.00 52.19 795 TYR A CA 1
ATOM 6245 C C . TYR A 1 795 ? 45.914 -17.068 -30.848 1.00 52.19 795 TYR A C 1
ATOM 6247 O O . TYR A 1 795 ? 46.631 -16.676 -29.927 1.00 52.19 795 TYR A O 1
ATOM 6255 N N . THR A 1 796 ? 46.177 -16.747 -32.116 1.00 53.62 796 THR A N 1
ATOM 6256 C CA . THR A 1 796 ? 47.220 -15.764 -32.444 1.00 53.62 796 THR A CA 1
ATOM 6257 C C . THR A 1 796 ? 46.708 -14.367 -32.083 1.00 53.62 796 THR A C 1
ATOM 6259 O O . THR A 1 796 ? 45.714 -13.909 -32.647 1.00 53.62 796 THR A O 1
ATOM 6262 N N . LEU A 1 797 ? 47.364 -13.709 -31.120 1.00 54.03 797 LEU A N 1
ATOM 6263 C CA . LEU A 1 797 ? 47.125 -12.306 -30.778 1.00 54.03 797 LEU A CA 1
ATOM 6264 C C . LEU A 1 797 ? 47.576 -11.438 -31.957 1.00 54.03 797 LEU A C 1
ATOM 6266 O O . LEU A 1 797 ? 48.754 -11.462 -32.317 1.00 54.03 797 LEU A O 1
ATOM 6270 N N . ILE A 1 798 ? 46.658 -10.682 -32.552 1.00 58.88 798 ILE A N 1
ATOM 6271 C CA . ILE A 1 798 ? 47.025 -9.645 -33.515 1.00 58.88 798 ILE A CA 1
ATOM 6272 C C . ILE A 1 798 ? 47.432 -8.415 -32.694 1.00 58.88 798 ILE A C 1
ATOM 6274 O O . ILE A 1 798 ? 46.596 -7.810 -32.023 1.00 58.88 798 ILE A O 1
ATOM 6278 N N . ASP A 1 799 ? 48.724 -8.080 -32.690 1.00 53.12 799 ASP A N 1
ATOM 6279 C CA . ASP A 1 799 ? 49.204 -6.810 -32.138 1.00 53.12 799 ASP A CA 1
ATOM 6280 C C . ASP A 1 799 ? 48.805 -5.691 -33.107 1.00 53.12 799 ASP A C 1
ATOM 6282 O O . ASP A 1 799 ? 49.349 -5.588 -34.203 1.00 53.12 799 ASP A O 1
ATOM 6286 N N . ASN A 1 800 ? 47.840 -4.860 -32.709 1.00 52.34 800 ASN A N 1
ATOM 6287 C CA . ASN A 1 800 ? 47.319 -3.759 -33.526 1.00 52.34 800 ASN A CA 1
ATOM 6288 C C . ASN A 1 800 ? 48.351 -2.642 -33.796 1.00 52.34 800 ASN A C 1
ATOM 6290 O O . ASN A 1 800 ? 48.019 -1.666 -34.467 1.00 52.34 800 ASN A O 1
ATOM 6294 N N . ASN A 1 801 ? 49.586 -2.753 -33.289 1.00 44.12 801 ASN A N 1
ATOM 6295 C CA . ASN A 1 801 ? 50.646 -1.766 -33.500 1.00 44.12 801 ASN A CA 1
ATOM 6296 C C . ASN A 1 801 ? 51.625 -2.086 -34.650 1.00 44.12 801 ASN A C 1
ATOM 6298 O O . ASN A 1 801 ? 52.641 -1.389 -34.754 1.00 44.12 801 ASN A O 1
ATOM 6302 N N . LYS A 1 802 ? 51.373 -3.092 -35.508 1.00 37.88 802 LYS A N 1
ATOM 6303 C CA . LYS A 1 802 ? 52.207 -3.358 -36.702 1.00 37.88 802 LYS A CA 1
ATOM 6304 C C . LYS A 1 802 ? 51.450 -3.783 -37.952 1.00 37.88 802 LYS A C 1
ATOM 6306 O O . LYS A 1 802 ? 50.739 -4.808 -37.895 1.00 37.88 802 LYS A O 1
#

Radius of gyration: 36.64 Å; chains: 1; bounding box: 98×61×110 Å